Protein 6HC6 (pdb70)

Foldseek 3Di:
DDQPQALVQLLVLLCCQPPVLNAFAAQDPSQVVNLVVLLVLLVVLVFDKDKFKDFDAWAKDWWKDFPHDTFAKHWEGQEDFAPQVWDKFWEQEQEQQDLVSQDLVLAGAEYEHEHDDDFLQSNLVSSVVSHHQEYEYEYPDAAPFWDHQYNLPYHHYHIYITGYHVVSVVVVPGTMMTIGMDIHDPGMHIKMKTKDAADPAPLAAEEEEEEESHAAPLASCSQQPSLSSSLLSSLSNSCSPADFNYIYIYMHFYPLQNFLVRLLVVLVPDDPSNLVSYAEYEYEGRQFFLPVQQLAKEWADQVLDDDLLNVLLVVLCVVVVNDRYYGGHAASGSQQSCVVSVYHYTYIHTARSVPRHDDPCGNHRSSHSVGGHSVRSVVSSSRSSSSVCSVTHPCNHDSRRGHPRRD/DDQDQALVQLLVLLCCQLPVLNAFAFLDPSQVVNLVVLQVLLVVLVFDKDKFKDFDAWAKAWWKDFPHRTFHKAWETQEDFAPQQFDKFWEQEQEQQDLVSQDLVLARHEYQHEDDDDFLLNNLVSSVVSHHQEYEYEYPDAAPFWDHHYNLPDHHHHIYITGYHVVSVVSVPTTMMTIGMDIHGDGMHIKMKTKDAADDADLFQEEEEEEESHAHPLASCSQQPSLSSSLLSSLSNSCSPFHFSHIYMYMHFGPLQNFLVRLLVVLVPDDPSNLVSYAEYEYEGRQFFLPVQQPAKEWADQVLDDDLLNVLLVVLCVVVVPDRYYGGHAASGSQVSCVVSVHHYTYIHTARPVPRDDDPCGRGRPNGSVGGHSVRSVVSSSRVSSSVCSVTHPVPRDSRRGHPSRD/DDQDQALVQLLVLLCCQPPVLRAFAFLDPSQVVNLVVLLVLLVVLVFDKDKFKDFDAWAKDWWKFAPRRTFAKDWEGQEDFAPQQWDKFWEDEQEQQDLVSQDLVQARHEYQHEHDDDFLLSNLVSSVVSRHQHYEYEYPDAAPHWDHRYNLPYHHHHIYITGYHVVSVVCVPGTMMTIGMDTHGRGMHIKMKTKDADDPAPLAAEEEEEEESHAAPLASCSQQPSLSSSLLSSLSNSCSPFDFNYIYIYMHFGPLQNWLVRLLVVLVPDDPSNLVRYAEYEYEGRQFFLPPQQPAKEWADQVQDDDLLNVLLVVLCVVVVNDRYYTGHAASGSQVSNVVSVYHYTYIHTARPVPRDDDPCGNGRSSGSVRGHSVSSVVSSSRSSSSVCSVTHDDCPDDSRRTHDSRD

B-factor: mean 34.1, std 15.13, range [9.7, 105.35]

Sequence (1222 aa):
RELPFKAKHAYSTISQLSEAIGPRIAGTAAEKKSALLIASSMRKLKLDVKVQRFNIPDRLEGTLSSAGRDILLQAASGSAPTEEQGLTAPLYNAGLGYQKDFTADAKGKIALISRGDLTYYEKAKNAEAAGAKAVIIYNNKESLVPMTPNLSGNKVGIPVVGIKKEDGEALTQQKEATLKLKAFTNQTSQNIIGIKKPKNIKHPDIVYVTAHYDSVPFSPGANDNGSGTSVMLEMARVLKSVPSDKEIRFIAFGAEELGLLGSSHYVDHLSEKELKRSEVNFNLDMVGTSWEKASELYVNTLDGQSNYVWESSRTAAEKIGFDSLSLTQGGSSDHVPFHEAGIDSANFIWGDPETEEVEPWYHTPEDSIEHISKERLQQAGDLVVTAAVYEAVKKEKAKASDIFEDIKRELPFKAKHAYSTISQLSEAIGPRIAGTAAEKKSALLIASSMRKLKLDVKVQRFNIPDRLEGTLSSAGRDILLQAASGSAPTEEQGLTAPLYNAGLGYQKDFTADAKGKKIALISRGDLTYYEKAKNAEAAGAKAVIIYNNKESLVPMTPNLSGNKVGIPVVGIKKEDGEALTQQKEATLKLKAFTNQTSQNIIGIKKPKNIKHPDIVYVTAHYDSVPFSPGANDNGSGTSVMLEMARVLKSVPSDKEIRFIAFGAEELGLLGSSHYVDHLSEKELKRSEVNFNLDMVGTSWEKASELYVNTLDGQSNYVWESSRTAAEKIGFDSLSLTQGGSSDHVPFHEAGIDSANFIWGDPETEEVEPWYHTPEDSIEHISKERLQQAGDLVVTAAVYEAVKKEKAKASDIFEDIKRELPFKAKHAYSTISQLSEAIGPRIAGTAAEKKSALLIASSMRKLKLDVKVQRFNIPDRLEGTLSSAGRDILLQAASGSAPTEEQGLTAPPLYNNAGLGYQKDFTADAKGKIALISRGDLTYYEKAKNAEAAGAKAVIIYNNKESLVPMMTPNLSSGNKVGIPVVGIKKEDGEALTQQKEATLKLKAFTNQTSQNIIGIKKPKNIKHPDIVYVTAHYDSVPFSPGANDNGSGTSVMMLEMARVLKSVPSDKEIRFIAFGAEELGLLGSSHYVDHLSEKELKRSEVNFNLDMVGTSWEKASELYVNTLDGQSNYVWESSRTAAEKIGFDSLSLTQGGSSDHVPFHEEAGIDSANFIWGDPETEEVEPWYHTPEDSIEEHISKERLQQAGDLVVTAAVYEAVKKEKKAKASDIIFEDIIK

Radius of gyration: 38.84 Å; Cα contacts (8 Å, |Δi|>4): 3228; chains: 3; bounding box: 112×123×53 Å

Nearest PDB structures (foldseek):
  6hc6-assembly3_C  TM=1.002E+00  e=1.656E-92  Bacillus subtilis subsp. subtilis str. 168
  6hc6-assembly2_B  TM=9.979E-01  e=6.538E-88  Bacillus subtilis subsp. subtilis str. 168
  6hc7-assembly1_A  TM=9.945E-01  e=8.845E-86  Bacillus subtilis
  2ek8-assembly1_A  TM=7.946E-01  e=1.614E-46  Aneurinibacillus sp. AM-1
  8acg-assembly5_B  TM=6.602E-01  e=1.121E-31  Pseudomonas aeruginosa

Solvent-accessible surface area: 50214 Å² total; per-residue (Å²): 138,133,37,54,8,69,4,75,61,0,18,41,22,0,26,74,0,7,103,80,36,6,51,0,47,7,10,23,84,24,0,60,121,0,5,126,40,0,5,62,34,0,137,171,20,155,14,80,17,120,57,42,149,11,131,16,61,64,62,16,78,35,85,3,39,6,90,80,99,125,5,118,15,24,13,0,44,20,12,22,59,24,121,160,126,14,34,77,5,62,20,20,82,1,45,56,0,73,148,160,30,25,79,102,80,1,158,26,42,0,0,2,0,18,58,10,85,25,30,3,56,65,0,0,89,20,0,66,93,28,29,6,98,0,0,0,0,30,8,54,129,158,39,102,21,5,16,54,0,24,3,18,60,59,178,9,55,21,8,0,0,0,0,39,67,85,13,0,81,25,0,35,139,61,172,93,1,30,0,102,6,121,27,73,81,145,20,41,0,1,0,0,14,0,32,42,115,18,192,127,63,171,119,4,64,0,0,0,0,0,0,0,0,0,2,21,37,99,1,22,0,0,3,3,0,0,0,0,0,1,0,0,11,7,0,1,52,6,0,78,34,14,47,13,56,43,3,0,12,1,0,0,0,0,0,2,22,59,7,2,49,0,0,36,43,9,11,113,121,17,53,138,137,37,47,158,38,16,40,2,0,0,0,0,7,7,0,0,1,32,42,156,111,0,50,24,0,15,0,14,0,25,72,20,108,59,23,122,0,37,67,19,0,103,54,0,7,130,163,69,65,20,151,38,24,32,54,22,82,12,16,24,1,0,0,0,6,0,50,76,42,66,7,39,0,0,8,0,29,8,0,5,64,149,74,74,108,45,6,86,53,53,26,20,48,68,2,24,18,59,33,5,19,41,85,38,0,55,63,0,0,46,0,0,2,10,0,0,40,37,17,1,92,71,228,222,10,114,26,57,35,36,27,25,67,15,108,87,63,33,75,9,88,6,112,64,0,16,61,22,0,15,74,0,6,106,81,32,7,51,0,58,11,17,39,85,30,0,70,120,0,5,127,43,1,4,65,30,0,132,153,9,169,16,90,18,138,56,42,145,9,128,18,63,66,87,18,78,34,79,1,32,4,91,80,93,124,5,124,15,36,15,0,49,11,7,23,65,22,122,166,133,14,25,75,5,60,20,20,83,2,36,67,0,70,139,154,29,24,81,102,79,1,153,31,45,0,1,4,0,15,25,10,94,28,24,2,56,76,0,0,109,28,0,67,89,26,27,8,100,0,0,0,0,34,4,77,101,133,37,164,31,7,16,48,1,26,3,10,61,52,165,8,59,20,8,0,0,0,0,25,50,76,11,0,78,22,0,57,142,56,162,93,1,30,0,53,5,129,31,61,84,138,21,40,0,1,0,0,13,0,37,35,114,15,175,140,65,178,137,5,66,0,0,0,0,0,0,0,0,0,1,20,33,73,1,23,0,0,2,3,0,0,0,0,0,1,0,0,11,7,0,2,63,15,0,89,36,6,60,8,56,36,4,0,15,0,0,0,0,0,0,3,19,62,7,2,47,0,0,34,43,10,9,113,119,16,42,121,151,38,53,172,46,16,48,0,0,0,0,0,6,8,0,0,1,40,48,151,111,0,54,27,0,16,0,16,0,20,83,19,113,59,23,64,0,32,77,4,0,103,46,0,8,130,130,73,59,22,143,37,25,33,55,22,78,10,17,24,1,0,0,0,5,0,59,48,42,67,7,52,0,0,7,0,28,9,1,6,68,141,75,82,104,43,6,85,55,52,29,29,42,84,2,25,16,72,32,9,8,49,103,35,0,46,47,0,0,46,0,0,1,9,0,0,34,30,3,1,73,90,208,198,21,148,44,69,26,34,27,27,50,34,113,129,101,27,26,5,90,2,128,50,0,13,63,24,0,22,78,0,6,35,56,36,6,53,0,60,10,16,35,85,29,0,68,118,0,5,124,44,1,5,51,32,0,130,162,27,146,16,94,14,134,56,40,135,11,125,15,54,68,97,16,69,35,42,0,30,6,79,82,129,85,6,98,13,26,13,0,46,18,11,20,61,20,104,147,136,5,20,87,10,55,18,20,84,1,46,60,0,64,146,170,38,26,80,99,85,0,156,30,38,0,0,5,0,16,62,13,94,31,28,0,51,73,0,0,112,30,0,65,92,26,26,6,107,0,0,0,0,32,13,55,138,123,46,120,30,4,25,44,0,24,3,17,60,58,164,8,55,18,6,0,0,0,0,44,48,85,18,0,71,43,1,45,154,76,174,61,0,33,0,76,3,111,39,82,86,131,18,38,0,0,0,0,13,0,34,40,115,19,187,148,64,197,112,5,66,0,0,0,0,0,0,0,0,0,1,19,29,82,1,25,0,0,2,3,0,0,0,0,0,1,0,0,12,7,0,2,41,2,0,63,13,3,29,11,59,43,4,0,16,0,0,0,0,0,0,3,21,58,8,2,44,0,0,37,43,11,11,114,122,16,53,153,132,34,55,187,43,15,46,0,0,0,0,0,6,8,0,0,1,36,41,158,115,0,53,26,0,14,0,18,0,17,75,20,109,61,22,65,0,33,79,4,0,111,64,0,9,138,110,62,59,22,143,37,27,33,53,21,83,11,17,24,2,0,0,2,14,0,51,74,40,66,6,50,0,0,9,0,26,8,1,9,70,145,76,83,106,42,6,88,53,56,31,38,32,66,2,25,5,108,29,12,23,76,118,38,0,41,51,0,0,46,0,0,1,1,0,0,26,35,3,1,47,68,183,199,235,31,139,44,48,31,39,28,25,55,36,113

InterPro domains:
  IPR003137 PA domain [PF02225] (126-209)
  IPR007484 Peptidase M28 [PF04389] (229-425)
  IPR045175 Peptidase M28 family [PTHR12147] (119-420)
  IPR046450 PA domain superfamily [SSF52025] (121-212)

Secondary structure (DSSP, 8-state):
------HHHHHHHHHIIIIII----TTSHHHHHHHHHHHHHHHHTT-EEEEEEEE---EEEEEEEETTEEE-EEEPTTS----TT-EEEEEEE-TT--GGG--GGGTTSEEEEE-BSB-HHHHHHHHHHTT-SEEEEE-SS--SSPPP---TT---SS-EEEE-HHHHHHHTT-SEEEEEEEEE-S-EEEEEEEEE--TT-SS--EEEEEEE----TT---IIIIIIHHHHHHHHHHHHTT---SSEEEEEEES-GGGTSHHHHHHHHTS-HHHHHHEEEEEEE-S--B--TT--EEEEEETTS---HHHHHHHHHHHHHT---EEEEE--SSTHHHHHHTT-EEEEEEEE-TTT----TTTTSTT-SGGGB-HHHHHHHHHHHHHHHHHHH------GGGT-S---/------HHHHHHHHHIIIIII----TTSHHHHHHHHHHHHHHHHTT-EEEEEEEE-PPEEEEEEEETTEEE-EEEPTTS----TT-EEEEEEE-TT--GGG--GGGTTSEEEEE-BSB-HHHHHHHHHHTT-SEEEEE-SS--SS------TT---SS-EEEE-HHHHHHHTT-SEEEEEEEEE---EEEEEEEEE--SS-SS--EEEEEEE----TT---IIIIIIHHHHHHHHHHHHTTS--SSEEEEEEES-GGGTSHHHHHHHHTS-HHHHHHEEEEEEE-S--B--TT--EEEEEETTS---HHHHHHHHHHHHHT---EEEEE--SSTHHHHHHTT-EEEEEEEE-TTT----TTTTSTT-SGGGB-HHHHHHHHHHHHHHHHHHHS-----GGGT-S---/------HHHHHHHHHIIIIII----TTSHHHHHHHHHHHHHHHHTT-EEEEEEEE-PPEEEEEEEETTEEE--EEPTTS----TT-EEEEEEE-TT--GGG--GGGTTSEEEEE-BSB-HHHHHHHHHHTT-SEEEEE-SS--SSPPP---TT---SS-EEEE-HHHHHHHTT-SEEEEEEEEE-S-EEEEEEEEE--TT-SS--EEEEEEE----TT---IIIIIIHHHHHHHHHHHHTTS-BSSEEEEEEES-GGGTSHHHHHHHHTS-HHHHHHEEEEEEE-S--B--TT--EEEEEETTS---HHHHHHHHHHHHHT---EEEEE--SSTHHHHHHTT-EEEEEEEE-TTT----TTTTSTT-SGGGB-HHHHHHHHHHHHHHHHHHHBPP----GGGT-S---

Organism: Bacillus subtilis (strain 168) (NCBI:txid224308)

Structure (mmCIF, N/CA/C/O backbone):
data_6HC6
#
_entry.id   6HC6
#
_cell.length_a   224.922
_cell.length_b   224.922
_cell.length_c   42.502
_cell.angle_alpha   90.00
_cell.angle_beta   90.00
_cell.angle_gamma   120.00
#
_symmetry.space_group_name_H-M   'P 63'
#
loop_
_entity.id
_entity.type
_entity.pdbx_description
1 polymer 'Aminopeptidase YwaD'
2 non-polymer 'ZINC ION'
3 non-polymer 'ACETATE ION'
4 non-polymer GLYCEROL
5 water water
#
loop_
_atom_site.group_PDB
_atom_site.id
_atom_site.type_symbol
_atom_site.label_atom_id
_atom_site.label_alt_id
_atom_site.label_comp_id
_atom_site.label_asym_id
_atom_site.label_entity_id
_atom_site.label_seq_id
_atom_site.pdbx_PDB_ins_code
_atom_site.Cartn_x
_atom_site.Cartn_y
_atom_site.Cartn_z
_atom_site.occupancy
_atom_site.B_iso_or_equiv
_atom_site.auth_seq_id
_atom_site.auth_comp_id
_atom_site.auth_asym_id
_atom_site.auth_atom_id
_atom_site.pdbx_PDB_model_num
ATOM 1 N N . ARG A 1 39 ? -62.690 399.644 34.479 1.00 77.66 39 ARG A N 1
ATOM 2 C CA . ARG A 1 39 ? -63.039 398.232 34.589 1.00 77.71 39 ARG A CA 1
ATOM 3 C C . ARG A 1 39 ? -64.545 398.066 34.832 1.00 78.30 39 ARG A C 1
ATOM 4 O O . ARG A 1 39 ? -65.339 398.871 34.339 1.00 82.89 39 ARG A O 1
ATOM 12 N N . GLU A 1 40 ? -64.947 397.032 35.573 1.00 70.92 40 GLU A N 1
ATOM 13 C CA . GLU A 1 40 ? -66.364 396.723 35.737 1.00 59.09 40 GLU A CA 1
ATOM 14 C C . GLU A 1 40 ? -66.940 397.446 36.949 1.00 54.65 40 GLU A C 1
ATOM 15 O O . GLU A 1 40 ? -66.404 397.354 38.059 1.00 57.43 40 GLU A O 1
ATOM 21 N N . LEU A 1 41 ? -68.046 398.152 36.729 1.00 41.26 41 LEU A N 1
ATOM 22 C CA . LEU A 1 41 ? -68.699 398.965 37.752 1.00 31.21 41 LEU A CA 1
ATOM 23 C C . LEU A 1 41 ? -70.133 398.472 37.883 1.00 28.84 41 LEU A C 1
ATOM 24 O O . LEU A 1 41 ? -71.033 398.960 37.183 1.00 32.86 41 LEU A O 1
ATOM 29 N N . PRO A 1 42 ? -70.389 397.496 38.769 1.00 38.16 42 PRO A N 1
ATOM 30 C CA . PRO A 1 42 ? -71.706 396.814 38.843 1.00 27.93 42 PRO A CA 1
ATOM 31 C C . PRO A 1 42 ? -72.765 397.613 39.594 1.00 27.58 42 PRO A C 1
ATOM 32 O O . PRO A 1 42 ? -73.245 397.232 40.666 1.00 27.86 42 PRO A O 1
ATOM 36 N N . PHE A 1 43 ? -73.144 398.760 39.034 1.00 25.04 43 PHE A N 1
ATOM 37 C CA . PHE A 1 43 ? -74.280 399.504 39.566 1.00 22.81 43 PHE A CA 1
ATOM 38 C C . PHE A 1 43 ? -75.550 398.677 39.384 1.00 28.07 43 PHE A C 1
ATOM 39 O O . PHE A 1 43 ? -75.827 398.190 38.287 1.00 28.39 43 PHE A O 1
ATOM 47 N N . LYS A 1 44 ? -76.318 398.504 40.458 1.00 24.43 44 LYS A N 1
ATOM 48 C CA . LYS A 1 44 ? -77.532 397.689 40.401 1.00 26.83 44 LYS A CA 1
ATOM 49 C C . LYS A 1 44 ? -78.728 398.533 40.823 1.00 28.51 44 LYS A C 1
ATOM 50 O O . LYS A 1 44 ? -78.869 398.890 42.002 1.00 26.26 44 LYS A O 1
ATOM 56 N N . ALA A 1 45 ? -79.595 398.828 39.855 1.00 25.44 45 ALA A N 1
ATOM 57 C CA . ALA A 1 45 ? -80.771 399.648 40.134 1.00 24.70 45 ALA A CA 1
ATOM 58 C C . ALA A 1 45 ? -81.693 398.992 41.157 1.00 25.61 45 ALA A C 1
ATOM 59 O O . ALA A 1 45 ? -82.433 399.696 41.853 1.00 25.41 45 ALA A O 1
ATOM 61 N N . LYS A 1 46 ? -81.671 397.659 41.279 1.00 27.48 46 LYS A N 1
ATOM 62 C CA . LYS A 1 46 ? -82.539 397.032 42.276 1.00 27.91 46 LYS A CA 1
ATOM 63 C C . LYS A 1 46 ? -82.188 397.519 43.678 1.00 29.67 46 LYS A C 1
ATOM 64 O O . LYS A 1 46 ? -83.076 397.721 44.513 1.00 29.45 46 LYS A O 1
ATOM 70 N N . HIS A 1 47 ? -80.896 397.741 43.942 1.00 26.88 47 HIS A N 1
ATOM 71 C CA . HIS A 1 47 ? -80.489 398.297 45.228 1.00 25.02 47 HIS A CA 1
ATOM 72 C C . HIS A 1 47 ? -81.046 399.691 45.418 1.00 23.11 47 HIS A C 1
ATOM 73 O O . HIS A 1 47 ? -81.501 400.047 46.513 1.00 26.38 47 HIS A O 1
ATOM 80 N N . ALA A 1 48 ? -80.974 400.511 44.370 1.00 21.14 48 ALA A N 1
ATOM 81 C CA . ALA A 1 48 ? -81.514 401.862 44.468 1.00 22.15 48 ALA A CA 1
ATOM 82 C C . ALA A 1 48 ? -83.023 401.825 44.680 1.00 25.37 48 ALA A C 1
ATOM 83 O O . ALA A 1 48 ? -83.556 402.566 45.518 1.00 24.43 48 ALA A O 1
ATOM 85 N N . TYR A 1 49 ? -83.727 400.966 43.935 1.00 24.10 49 TYR A N 1
ATOM 86 C CA . TYR A 1 49 ? -85.164 400.809 44.137 1.00 19.71 49 TYR A CA 1
ATOM 87 C C . TYR A 1 49 ? -85.473 400.498 45.599 1.00 26.13 49 TYR A C 1
ATOM 88 O O . TYR A 1 49 ? -86.359 401.112 46.211 1.00 23.47 49 TYR A O 1
ATOM 97 N N . SER A 1 50 ? -84.727 399.552 46.182 1.00 25.34 50 SER A N 1
ATOM 98 C CA . SER A 1 50 ? -84.950 399.204 47.578 1.00 25.56 50 SER A CA 1
ATOM 99 C C . SER A 1 50 ? -84.784 400.421 48.479 1.00 23.00 50 SER A C 1
ATOM 100 O O . SER A 1 50 ? -85.572 400.627 49.408 1.00 25.85 50 SER A O 1
ATOM 103 N N . THR A 1 51 ? -83.757 401.232 48.226 1.00 21.44 51 THR A N 1
ATOM 104 C CA . THR A 1 51 ? -83.557 402.433 49.033 1.00 19.76 51 THR A CA 1
ATOM 105 C C . THR A 1 51 ? -84.697 403.422 48.844 1.00 20.79 51 THR A C 1
ATOM 106 O O . THR A 1 51 ? -85.143 404.056 49.807 1.00 21.48 51 THR A O 1
ATOM 110 N N . ILE A 1 52 ? -85.187 403.562 47.611 1.00 17.83 52 ILE A N 1
ATOM 111 C CA . ILE A 1 52 ? -86.322 404.457 47.372 1.00 21.46 52 ILE A CA 1
ATOM 112 C C . ILE A 1 52 ? -87.557 403.986 48.133 1.00 23.60 52 ILE A C 1
ATOM 113 O O . ILE A 1 52 ? -88.333 404.804 48.652 1.00 19.31 52 ILE A O 1
ATOM 118 N N . SER A 1 53 ? -87.793 402.668 48.161 1.00 20.64 53 SER A N 1
ATOM 119 C CA . SER A 1 53 ? -88.912 402.124 48.930 1.00 22.16 53 SER A CA 1
ATOM 120 C C . SER A 1 53 ? -88.771 402.447 50.411 1.00 27.22 53 SER A C 1
ATOM 121 O O . SER A 1 53 ? -89.744 402.822 51.075 1.00 25.98 53 SER A O 1
ATOM 124 N N . GLN A 1 54 ? -87.571 402.261 50.957 1.00 23.16 54 GLN A N 1
ATOM 125 C CA . GLN A 1 54 ? -87.349 402.597 52.357 1.00 30.03 54 GLN A CA 1
ATOM 126 C C . GLN A 1 54 ? -87.663 404.062 52.627 1.00 27.72 54 GLN A C 1
ATOM 127 O O . GLN A 1 54 ? -88.295 404.397 53.637 1.00 28.76 54 GLN A O 1
ATOM 133 N N . LEU A 1 55 ? -87.230 404.952 51.735 1.00 21.68 55 LEU A N 1
ATOM 134 C CA . LEU A 1 55 ? -87.400 406.378 51.983 1.00 19.83 55 LEU A CA 1
ATOM 135 C C . LEU A 1 55 ? -88.825 406.839 51.717 1.00 21.16 55 LEU A C 1
ATOM 136 O O . LEU A 1 55 ? -89.379 407.613 52.500 1.00 24.03 55 LEU A O 1
ATOM 141 N N . SER A 1 56 ? -89.430 406.401 50.608 1.00 21.22 56 SER A N 1
ATOM 142 C CA . SER A 1 56 ? -90.699 406.972 50.180 1.00 23.28 56 SER A CA 1
ATOM 143 C C . SER A 1 56 ? -91.910 406.157 50.599 1.00 25.95 56 SER A C 1
ATOM 144 O O . SER A 1 56 ? -93.018 406.706 50.624 1.00 24.20 56 SER A O 1
ATOM 147 N N . GLU A 1 57 ? -91.735 404.870 50.907 1.00 22.13 57 GLU A N 1
ATOM 148 C CA . GLU A 1 57 ? -92.821 404.013 51.370 1.00 24.65 57 GLU A CA 1
ATOM 149 C C . GLU A 1 57 ? -92.749 403.718 52.860 1.00 30.77 57 GLU A C 1
ATOM 150 O O . GLU A 1 57 ? -93.727 403.934 53.588 1.00 32.72 57 GLU A O 1
ATOM 156 N N . ALA A 1 58 ? -91.618 403.195 53.335 1.00 28.07 58 ALA A N 1
ATOM 157 C CA . ALA A 1 58 ? -91.514 402.875 54.754 1.00 38.75 58 ALA A CA 1
ATOM 158 C C . ALA A 1 58 ? -91.505 404.136 55.605 1.00 35.92 58 ALA A C 1
ATOM 159 O O . ALA A 1 58 ? -92.036 404.137 56.721 1.00 38.55 58 ALA A O 1
ATOM 161 N N . ILE A 1 59 ? -90.935 405.220 55.090 1.00 30.74 59 ILE A N 1
ATOM 162 C CA . ILE A 1 59 ? -90.901 406.476 55.822 1.00 31.77 59 ILE A CA 1
ATOM 163 C C . ILE A 1 59 ? -91.965 407.420 55.275 1.00 26.69 59 ILE A C 1
ATOM 164 O O . ILE A 1 59 ? -92.838 407.874 56.019 1.00 34.08 59 ILE A O 1
ATOM 169 N N . GLY A 1 60 ? -91.924 407.705 53.974 1.00 24.72 60 GLY A N 1
ATOM 170 C CA . GLY A 1 60 ? -92.934 408.542 53.360 1.00 28.44 60 GLY A CA 1
ATOM 171 C C . GLY A 1 60 ? -92.403 409.931 53.066 1.00 21.36 60 GLY A C 1
ATOM 172 O O . GLY A 1 60 ? -91.204 410.109 52.863 1.00 25.01 60 GLY A O 1
ATOM 173 N N . PRO A 1 61 ? -93.286 410.933 53.000 1.00 22.48 61 PRO A N 1
ATOM 174 C CA . PRO A 1 61 ? -92.821 412.317 52.832 1.00 21.15 61 PRO A CA 1
ATOM 175 C C . PRO A 1 61 ? -91.776 412.665 53.883 1.00 26.32 61 PRO A C 1
ATOM 176 O O . PRO A 1 61 ? -91.906 412.307 55.053 1.00 28.10 61 PRO A O 1
ATOM 180 N N . ARG A 1 62 ? -90.720 413.345 53.454 1.00 19.79 62 ARG A N 1
ATOM 181 C CA . ARG A 1 62 ? -89.581 413.657 54.320 1.00 19.67 62 ARG A CA 1
ATOM 182 C C . ARG A 1 62 ? -89.421 415.172 54.368 1.00 19.10 62 ARG A C 1
ATOM 183 O O . ARG A 1 62 ? -88.485 415.740 53.804 1.00 17.91 62 ARG A O 1
ATOM 191 N N . ILE A 1 63 ? -90.370 415.828 55.029 1.00 18.37 63 ILE A N 1
ATOM 192 C CA . ILE A 1 63 ? -90.386 417.280 55.069 1.00 18.97 63 ILE A CA 1
ATOM 193 C C . ILE A 1 63 ? -89.226 417.765 55.923 1.00 21.31 63 ILE A C 1
ATOM 194 O O . ILE A 1 63 ? -88.986 417.248 57.026 1.00 20.24 63 ILE A O 1
ATOM 199 N N . ALA A 1 64 ? -88.498 418.758 55.413 1.00 19.05 64 ALA A N 1
ATOM 200 C CA . ALA A 1 64 ? -87.353 419.305 56.145 1.00 17.59 64 ALA A CA 1
ATOM 201 C C . ALA A 1 64 ? -87.718 419.649 57.584 1.00 21.06 64 ALA A C 1
ATOM 202 O O . ALA A 1 64 ? -88.722 420.321 57.846 1.00 21.26 64 ALA A O 1
ATOM 204 N N . GLY A 1 65 ? -86.878 419.204 58.515 1.00 19.01 65 GLY A N 1
ATOM 205 C CA . GLY A 1 65 ? -87.081 419.475 59.928 1.00 20.80 65 GLY A CA 1
ATOM 206 C C . GLY A 1 65 ? -87.964 418.483 60.655 1.00 27.34 65 GLY A C 1
ATOM 207 O O . GLY A 1 65 ? -88.042 418.534 61.888 1.00 25.79 65 GLY A O 1
ATOM 208 N N . THR A 1 66 ? -88.614 417.568 59.951 1.00 23.39 66 THR A N 1
ATOM 209 C CA . THR A 1 66 ? -89.580 416.710 60.620 1.00 23.02 66 THR A CA 1
ATOM 210 C C . THR A 1 66 ? -88.946 415.388 61.030 1.00 26.54 66 THR A C 1
ATOM 211 O O . THR A 1 66 ? -87.855 415.021 60.594 1.00 27.60 66 THR A O 1
ATOM 215 N N . ALA A 1 67 ? -89.665 414.667 61.892 1.00 25.75 67 ALA A N 1
ATOM 216 C CA . ALA A 1 67 ? -89.212 413.360 62.333 1.00 25.62 67 ALA A CA 1
ATOM 217 C C . ALA A 1 67 ? -88.922 412.428 61.161 1.00 25.09 67 ALA A C 1
ATOM 218 O O . ALA A 1 67 ? -87.987 411.619 61.230 1.00 25.38 67 ALA A O 1
ATOM 220 N N . ALA A 1 68 ? -89.691 412.531 60.073 1.00 24.94 68 ALA A N 1
ATOM 221 C CA . ALA A 1 68 ? -89.430 411.677 58.915 1.00 23.42 68 ALA A CA 1
ATOM 222 C C . ALA A 1 68 ? -88.074 411.984 58.293 1.00 25.81 68 ALA A C 1
ATOM 223 O O . ALA A 1 68 ? -87.359 411.073 57.862 1.00 23.39 68 ALA A O 1
ATOM 225 N N . GLU A 1 69 ? -87.705 413.262 58.216 1.00 21.83 69 GLU A N 1
ATOM 226 C CA . GLU A 1 69 ? -86.389 413.572 57.677 1.00 23.44 69 GLU A CA 1
ATOM 227 C C . GLU A 1 69 ? -85.295 413.072 58.613 1.00 24.61 69 GLU A C 1
ATOM 228 O O . GLU A 1 69 ? -84.273 412.551 58.156 1.00 26.05 69 GLU A O 1
ATOM 234 N N . LYS A 1 70 ? -85.507 413.187 59.924 1.00 22.70 70 LYS A N 1
ATOM 235 C CA . LYS A 1 70 ? -84.493 412.711 60.861 1.00 20.37 70 LYS A CA 1
ATOM 236 C C . LYS A 1 70 ? -84.362 411.192 60.797 1.00 28.20 70 LYS A C 1
ATOM 237 O O . LYS A 1 70 ? -83.245 410.661 60.815 1.00 24.00 70 LYS A O 1
ATOM 243 N N . LYS A 1 71 ? -85.489 410.479 60.699 1.00 26.12 71 LYS A N 1
ATOM 244 C CA . LYS A 1 71 ? -85.449 409.029 60.519 1.00 25.06 71 LYS A CA 1
ATOM 245 C C . LYS A 1 71 ? -84.683 408.664 59.255 1.00 25.61 71 LYS A C 1
ATOM 246 O O . LYS A 1 71 ? -83.884 407.717 59.249 1.00 26.09 71 LYS A O 1
ATOM 252 N N . SER A 1 72 ? -84.909 409.419 58.175 1.00 24.32 72 SER A N 1
ATOM 253 C CA . SER A 1 72 ? -84.205 409.164 56.924 1.00 21.43 72 SER A CA 1
ATOM 254 C C . SER A 1 72 ? -82.709 409.384 57.074 1.00 23.56 72 SER A C 1
ATOM 255 O O . SER A 1 72 ? -81.905 408.634 56.505 1.00 22.78 72 SER A O 1
ATOM 258 N N . ALA A 1 73 ? -82.316 410.408 57.837 1.00 23.05 73 ALA A N 1
ATOM 259 C CA . ALA A 1 73 ? -80.894 410.653 58.060 1.00 20.21 73 ALA A CA 1
ATOM 260 C C . ALA A 1 73 ? -80.243 409.480 58.776 1.00 23.30 73 ALA A C 1
ATOM 261 O O . ALA A 1 73 ? -79.126 409.076 58.432 1.00 24.53 73 ALA A O 1
ATOM 263 N N . LEU A 1 74 ? -80.927 408.924 59.778 1.00 26.77 74 LEU A N 1
ATOM 264 C CA . LEU A 1 74 ? -80.419 407.736 60.458 1.00 28.17 74 LEU A CA 1
ATOM 265 C C . LEU A 1 74 ? -80.250 406.579 59.483 1.00 23.62 74 LEU A C 1
ATOM 266 O O . LEU A 1 74 ? -79.271 405.830 59.555 1.00 25.99 74 LEU A O 1
ATOM 271 N N . LEU A 1 75 ? -81.214 406.398 58.581 1.00 27.11 75 LEU A N 1
ATOM 272 C CA . LEU A 1 75 ? -81.123 405.302 57.624 1.00 26.27 75 LEU A CA 1
ATOM 273 C C . LEU A 1 75 ? -79.954 405.502 56.670 1.00 25.02 75 LEU A C 1
ATOM 274 O O . LEU A 1 75 ? -79.214 404.553 56.373 1.00 27.79 75 LEU A O 1
ATOM 279 N N . ILE A 1 76 ? -79.767 406.729 56.189 1.00 23.10 76 ILE A N 1
ATOM 280 C CA . ILE A 1 76 ? -78.697 407.004 55.239 1.00 22.87 76 ILE A CA 1
ATOM 281 C C . ILE A 1 76 ? -77.343 406.853 55.907 1.00 25.15 76 ILE A C 1
ATOM 282 O O . ILE A 1 76 ? -76.417 406.268 55.330 1.00 26.77 76 ILE A O 1
ATOM 287 N N . ALA A 1 77 ? -77.203 407.368 57.134 1.00 22.67 77 ALA A N 1
ATOM 288 C CA . ALA A 1 77 ? -75.943 407.227 57.856 1.00 20.32 77 ALA A CA 1
ATOM 289 C C . ALA A 1 77 ? -75.605 405.761 58.062 1.00 26.65 77 ALA A C 1
ATOM 290 O O . ALA A 1 77 ? -74.459 405.337 57.865 1.00 27.30 77 ALA A O 1
ATOM 292 N N . SER A 1 78 ? -76.597 404.970 58.475 1.00 29.00 78 SER A N 1
ATOM 293 C CA . SER A 1 78 ? -76.365 403.544 58.669 1.00 31.78 78 SER A CA 1
ATOM 294 C C . SER A 1 78 ? -75.927 402.886 57.365 1.00 29.52 78 SER A C 1
ATOM 295 O O . SER A 1 78 ? -74.997 402.069 57.354 1.00 29.55 78 SER A O 1
ATOM 298 N N . SER A 1 79 ? -76.549 403.270 56.249 1.00 26.91 79 SER A N 1
ATOM 299 C CA . SER A 1 79 ? -76.200 402.675 54.964 1.00 27.40 79 SER A CA 1
ATOM 300 C C . SER A 1 79 ? -74.785 403.041 54.548 1.00 29.04 79 SER A C 1
ATOM 301 O O . SER A 1 79 ? -74.046 402.193 54.031 1.00 30.01 79 SER A O 1
ATOM 304 N N . MET A 1 80 ? -74.388 404.298 54.762 1.00 24.75 80 MET A N 1
ATOM 305 C CA . MET A 1 80 ? -73.031 404.712 54.416 1.00 24.52 80 MET A CA 1
ATOM 306 C C . MET A 1 80 ? -71.988 403.975 55.245 1.00 28.57 80 MET A C 1
ATOM 307 O O . MET A 1 80 ? -70.932 403.591 54.730 1.00 28.48 80 MET A O 1
ATOM 312 N N . ARG A 1 81 ? -72.248 403.785 56.539 1.00 30.13 81 ARG A N 1
ATOM 313 C CA . ARG A 1 81 ? -71.273 403.097 57.372 1.00 29.43 81 ARG A CA 1
ATOM 314 C C . ARG A 1 81 ? -71.040 401.671 56.904 1.00 31.62 81 ARG A C 1
ATOM 315 O O . ARG A 1 81 ? -69.919 401.155 57.024 1.00 35.11 81 ARG A O 1
ATOM 323 N N . LYS A 1 82 ? -72.078 401.019 56.375 1.00 30.77 82 LYS A N 1
ATOM 324 C CA . LYS A 1 82 ? -71.905 399.682 55.815 1.00 37.52 82 LYS A CA 1
ATOM 325 C C . LYS A 1 82 ? -70.898 399.680 54.676 1.00 41.13 82 LYS A C 1
ATOM 326 O O . LYS A 1 82 ? -70.248 398.658 54.424 1.00 38.70 82 LYS A O 1
ATOM 332 N N . LEU A 1 83 ? -70.754 400.813 53.985 1.00 38.04 83 LEU A N 1
ATOM 333 C CA . LEU A 1 83 ? -69.927 400.941 52.795 1.00 36.38 83 LEU A CA 1
ATOM 334 C C . LEU A 1 83 ? -68.500 401.387 53.095 1.00 41.91 83 LEU A C 1
ATOM 335 O O . LEU A 1 83 ? -67.837 401.933 52.207 1.00 52.69 83 LEU A O 1
ATOM 340 N N . LYS A 1 84 ? -68.012 401.169 54.316 1.00 32.80 84 LYS A N 1
ATOM 341 C CA . LYS A 1 84 ? -66.650 401.539 54.704 1.00 43.52 84 LYS A CA 1
ATOM 342 C C . LYS A 1 84 ? -66.409 403.043 54.600 1.00 36.45 84 LYS A C 1
ATOM 343 O O . LYS A 1 84 ? -65.273 403.484 54.401 1.00 43.32 84 LYS A O 1
ATOM 349 N N . LEU A 1 85 ? -67.461 403.850 54.728 1.00 30.85 85 LEU A N 1
ATOM 350 C CA . LEU A 1 85 ? -67.325 405.300 54.674 1.00 26.97 85 LEU A CA 1
ATOM 351 C C . LEU A 1 85 ? -67.163 405.879 56.074 1.00 33.12 85 LEU A C 1
ATOM 352 O O . LEU A 1 85 ? -67.773 405.399 57.033 1.00 30.05 85 LEU A O 1
ATOM 357 N N . ASP A 1 86 ? -66.336 406.920 56.181 1.00 25.27 86 ASP A N 1
ATOM 358 C CA . ASP A 1 86 ? -66.240 407.715 57.401 1.00 29.38 86 ASP A CA 1
ATOM 359 C C . ASP A 1 86 ? -67.391 408.716 57.413 1.00 29.31 86 ASP A C 1
ATOM 360 O O . ASP A 1 86 ? -67.410 409.660 56.617 1.00 28.42 86 ASP A O 1
ATOM 365 N N . VAL A 1 87 ? -68.346 408.528 58.319 1.00 25.74 87 VAL A N 1
ATOM 366 C CA . VAL A 1 87 ? -69.639 409.196 58.248 1.00 28.67 87 VAL A CA 1
ATOM 367 C C . VAL A 1 87 ? -69.757 410.205 59.379 1.00 32.50 87 VAL A C 1
ATOM 368 O O . VAL A 1 87 ? -69.460 409.887 60.540 1.00 33.41 87 VAL A O 1
ATOM 372 N N . LYS A 1 88 ? -70.208 411.415 59.046 1.00 23.32 88 LYS A N 1
ATOM 373 C CA . LYS A 1 88 ? -70.537 412.423 60.044 1.00 25.45 88 LYS A CA 1
ATOM 374 C C . LYS A 1 88 ? -71.922 412.970 59.746 1.00 31.16 88 LYS A C 1
ATOM 375 O O . LYS A 1 88 ? -72.347 413.015 58.588 1.00 27.52 88 LYS A O 1
ATOM 381 N N . VAL A 1 89 ? -72.628 413.363 60.804 1.00 28.32 89 VAL A N 1
ATOM 382 C CA . VAL A 1 89 ? -73.914 414.039 60.697 1.00 26.21 89 VAL A CA 1
ATOM 383 C C . VAL A 1 89 ? -73.675 415.502 61.022 1.00 35.37 89 VAL A C 1
ATOM 384 O O . VAL A 1 89 ? -73.187 415.835 62.112 1.00 31.91 89 VAL A O 1
ATOM 388 N N . GLN A 1 90 ? -73.984 416.371 60.071 1.00 26.41 90 GLN A N 1
ATOM 389 C CA . GLN A 1 90 ? -73.790 417.806 60.213 1.00 29.15 90 GLN A CA 1
ATOM 390 C C . GLN A 1 90 ? -75.157 418.456 60.403 1.00 31.81 90 GLN A C 1
ATOM 391 O O . GLN A 1 90 ? -75.965 418.483 59.475 1.00 24.72 90 GLN A O 1
ATOM 397 N N . ARG A 1 91 ? -75.402 419.007 61.590 1.00 29.54 91 ARG A N 1
ATOM 398 C CA . ARG A 1 91 ? -76.700 419.605 61.893 1.00 29.33 91 ARG A CA 1
ATOM 399 C C . ARG A 1 91 ? -76.697 421.113 61.648 1.00 26.15 91 ARG A C 1
ATOM 400 O O . ARG A 1 91 ? -75.668 421.779 61.764 1.00 29.46 91 ARG A O 1
ATOM 408 N N . PHE A 1 92 ? -77.862 421.652 61.287 1.00 27.30 92 PHE A N 1
ATOM 409 C CA . PHE A 1 92 ? -77.969 423.088 61.061 1.00 28.63 92 PHE A CA 1
ATOM 410 C C . PHE A 1 92 ? -79.398 423.541 61.313 1.00 23.85 92 PHE A C 1
ATOM 411 O O . PHE A 1 92 ? -80.345 422.780 61.117 1.00 24.54 92 PHE A O 1
ATOM 419 N N . ASN A 1 93 ? -79.542 424.790 61.753 1.00 25.61 93 ASN A N 1
ATOM 420 C CA . ASN A 1 93 ? -80.861 425.349 62.009 1.00 27.74 93 ASN A CA 1
ATOM 421 C C . ASN A 1 93 ? -81.561 425.708 60.701 1.00 25.66 93 ASN A C 1
ATOM 422 O O . ASN A 1 93 ? -80.930 426.096 59.713 1.00 25.64 93 ASN A O 1
ATOM 427 N N . ILE A 1 94 ? -82.881 425.566 60.696 1.00 21.00 94 ILE A N 1
ATOM 428 C CA . ILE A 1 94 ? -83.675 425.971 59.537 1.00 19.17 94 ILE A CA 1
ATOM 429 C C . ILE A 1 94 ? -84.840 426.823 60.032 1.00 26.75 94 ILE A C 1
ATOM 430 O O . ILE A 1 94 ? -85.079 426.880 61.249 1.00 25.13 94 ILE A O 1
ATOM 435 N N . PRO A 1 95 ? -85.582 427.502 59.152 1.00 26.25 95 PRO A N 1
ATOM 436 C CA . PRO A 1 95 ? -86.655 428.389 59.626 1.00 28.78 95 PRO A CA 1
ATOM 437 C C . PRO A 1 95 ? -87.773 427.650 60.350 1.00 30.40 95 PRO A C 1
ATOM 438 O O . PRO A 1 95 ? -87.948 426.436 60.231 1.00 28.71 95 PRO A O 1
ATOM 442 N N . ASP A 1 96 ? -88.546 428.422 61.111 1.00 30.79 96 ASP A N 1
ATOM 443 C CA . ASP A 1 96 ? -89.755 427.895 61.719 1.00 26.93 96 ASP A CA 1
ATOM 444 C C . ASP A 1 96 ? -90.670 427.314 60.649 1.00 30.26 96 ASP A C 1
ATOM 445 O O . ASP A 1 96 ? -90.693 427.764 59.499 1.00 30.88 96 ASP A O 1
ATOM 450 N N . ARG A 1 97 ? -91.409 426.287 61.038 1.00 30.64 97 ARG A N 1
ATOM 451 C CA . ARG A 1 97 ? -92.336 425.606 60.153 1.00 27.33 97 ARG A CA 1
ATOM 452 C C . ARG A 1 97 ? -93.744 426.045 60.524 1.00 29.05 97 ARG A C 1
ATOM 453 O O . ARG A 1 97 ? -94.117 426.005 61.699 1.00 28.62 97 ARG A O 1
ATOM 461 N N . LEU A 1 98 ? -94.511 426.478 59.533 1.00 28.93 98 LEU A N 1
ATOM 462 C CA . LEU A 1 98 ? -95.857 426.984 59.760 1.00 26.65 98 LEU A CA 1
ATOM 463 C C . LEU A 1 98 ? -96.883 425.964 59.298 1.00 31.56 98 LEU A C 1
ATOM 464 O O . LEU A 1 98 ? -96.761 425.401 58.203 1.00 33.12 98 LEU A O 1
ATOM 469 N N . GLU A 1 99 ? -97.902 425.743 60.126 1.00 28.82 99 GLU A N 1
ATOM 470 C CA . GLU A 1 99 ? -98.984 424.839 59.779 1.00 32.17 99 GLU A CA 1
ATOM 471 C C . GLU A 1 99 ? -100.284 425.404 60.318 1.00 31.12 99 GLU A C 1
ATOM 472 O O . GLU A 1 99 ? -100.298 426.126 61.319 1.00 29.97 99 GLU A O 1
ATOM 478 N N . GLY A 1 100 ? -101.384 425.061 59.660 1.00 26.89 100 GLY A N 1
ATOM 479 C CA . GLY A 1 100 ? -102.669 425.428 60.218 1.00 27.37 100 GLY A CA 1
ATOM 480 C C . GLY A 1 100 ? -103.793 425.267 59.217 1.00 25.79 100 GLY A C 1
ATOM 481 O O . GLY A 1 100 ? -103.708 424.469 58.283 1.00 28.08 100 GLY A O 1
ATOM 482 N N . THR A 1 101 ? -104.851 426.046 59.442 1.00 27.21 101 THR A N 1
ATOM 483 C CA . THR A 1 101 ? -106.134 425.814 58.805 1.00 27.15 101 THR A CA 1
ATOM 484 C C . THR A 1 101 ? -106.756 427.132 58.366 1.00 28.25 101 THR A C 1
ATOM 485 O O . THR A 1 101 ? -106.386 428.216 58.825 1.00 24.34 101 THR A O 1
ATOM 489 N N . LEU A 1 102 ? -107.746 427.010 57.493 1.00 23.95 102 LEU A N 1
ATOM 490 C CA . LEU A 1 102 ? -108.431 428.163 56.942 1.00 22.89 102 LEU A CA 1
ATOM 491 C C . LEU A 1 102 ? -109.883 427.772 56.741 1.00 25.82 102 LEU A C 1
ATOM 492 O O . LEU A 1 102 ? -110.168 426.657 56.301 1.00 27.36 102 LEU A O 1
ATOM 497 N N . SER A 1 103 ? -110.799 428.675 57.082 1.00 22.69 103 SER A N 1
ATOM 498 C CA . SER A 1 103 ? -112.212 428.402 56.879 1.00 23.92 103 SER A CA 1
ATOM 499 C C . SER A 1 103 ? -112.907 429.679 56.443 1.00 25.63 103 SER A C 1
ATOM 500 O O . SER A 1 103 ? -112.445 430.788 56.716 1.00 26.34 103 SER A O 1
ATOM 503 N N . SER A 1 104 ? -114.031 429.508 55.756 1.00 30.13 104 SER A N 1
ATOM 504 C CA . SER A 1 104 ? -114.850 430.647 55.363 1.00 24.82 104 SER A CA 1
ATOM 505 C C . SER A 1 104 ? -116.260 430.152 55.101 1.00 28.45 104 SER A C 1
ATOM 506 O O . SER A 1 104 ? -116.451 429.205 54.334 1.00 28.09 104 SER A O 1
ATOM 509 N N . ALA A 1 105 ? -117.233 430.778 55.755 1.00 27.99 105 ALA A N 1
ATOM 510 C CA . ALA A 1 105 ? -118.643 430.426 55.591 1.00 33.49 105 ALA A CA 1
ATOM 511 C C . ALA A 1 105 ? -118.858 428.921 55.732 1.00 34.52 105 ALA A C 1
ATOM 512 O O . ALA A 1 105 ? -119.599 428.302 54.968 1.00 33.21 105 ALA A O 1
ATOM 514 N N . GLY A 1 106 ? -118.183 428.325 56.713 1.00 33.17 106 GLY A N 1
ATOM 515 C CA . GLY A 1 106 ? -118.345 426.920 57.023 1.00 32.34 106 GLY A CA 1
ATOM 516 C C . GLY A 1 106 ? -117.593 425.962 56.131 1.00 32.34 106 GLY A C 1
ATOM 517 O O . GLY A 1 106 ? -117.738 424.746 56.302 1.00 36.70 106 GLY A O 1
ATOM 518 N N . ARG A 1 107 ? -116.821 426.461 55.176 1.00 33.44 107 ARG A N 1
ATOM 519 C CA . ARG A 1 107 ? -116.012 425.625 54.299 1.00 35.07 107 ARG A CA 1
ATOM 520 C C . ARG A 1 107 ? -114.592 425.590 54.842 1.00 30.13 107 ARG A C 1
ATOM 521 O O . ARG A 1 107 ? -113.971 426.638 55.037 1.00 31.70 107 ARG A O 1
ATOM 529 N N . ASP A 1 108 ? -114.084 424.391 55.104 1.00 30.33 108 ASP A N 1
ATOM 530 C CA . ASP A 1 108 ? -112.697 424.238 55.507 1.00 29.04 108 ASP A CA 1
ATOM 531 C C . ASP A 1 108 ? -111.839 424.061 54.262 1.00 32.72 108 ASP A C 1
ATOM 532 O O . ASP A 1 108 ? -112.223 423.357 53.325 1.00 35.61 108 ASP A O 1
ATOM 537 N N . ILE A 1 109 ? -110.697 424.744 54.240 1.00 24.97 109 ILE A N 1
ATOM 538 C CA . ILE A 1 109 ? -109.859 424.830 53.049 1.00 22.69 109 ILE A CA 1
ATOM 539 C C . ILE A 1 109 ? -108.449 424.396 53.411 1.00 30.42 109 ILE A C 1
ATOM 540 O O . ILE A 1 109 ? -107.819 424.993 54.292 1.00 30.56 109 ILE A O 1
ATOM 545 N N . LEU A 1 110 ? -107.959 423.362 52.736 1.00 28.39 110 LEU A N 1
ATOM 546 C CA . LEU A 1 110 ? -106.586 422.917 52.919 1.00 25.61 110 LEU A CA 1
ATOM 547 C C . LEU A 1 110 ? -105.610 423.976 52.430 1.00 25.85 110 LEU A C 1
ATOM 548 O O . LEU A 1 110 ? -105.828 424.607 51.394 1.00 28.10 110 LEU A O 1
ATOM 553 N N . LEU A 1 111 ? -104.515 424.156 53.167 1.00 23.54 111 LEU A N 1
ATOM 554 C CA . LEU A 1 111 ? -103.567 425.206 52.848 1.00 22.11 111 LEU A CA 1
ATOM 555 C C . LEU A 1 111 ? -102.147 424.695 53.011 1.00 24.70 111 LEU A C 1
ATOM 556 O O . LEU A 1 111 ? -101.892 423.693 53.683 1.00 24.92 111 LEU A O 1
ATOM 561 N N . GLN A 1 112 ? -101.219 425.412 52.389 1.00 19.16 112 GLN A N 1
ATOM 562 C CA . GLN A 1 112 ? -99.798 425.255 52.668 1.00 22.89 112 GLN A CA 1
ATOM 563 C C . GLN A 1 112 ? -99.255 426.636 52.976 1.00 25.91 112 GLN A C 1
ATOM 564 O O . GLN A 1 112 ? -99.408 427.556 52.166 1.00 27.83 112 GLN A O 1
ATOM 570 N N . ALA A 1 113 ? -98.642 426.784 54.144 1.00 23.50 113 ALA A N 1
ATOM 571 C CA . ALA A 1 113 ? -98.159 428.075 54.591 1.00 24.46 113 ALA A CA 1
ATOM 572 C C . ALA A 1 113 ? -96.756 428.313 54.057 1.00 31.02 113 ALA A C 1
ATOM 573 O O . ALA A 1 113 ? -95.958 427.380 53.928 1.00 36.27 113 ALA A O 1
ATOM 575 N N . ALA A 1 114 ? -96.470 429.564 53.726 1.00 28.11 114 ALA A N 1
ATOM 576 C CA . ALA A 1 114 ? -95.176 429.914 53.166 1.00 26.01 114 ALA A CA 1
ATOM 577 C C . ALA A 1 114 ? -94.138 430.022 54.277 1.00 29.62 114 ALA A C 1
ATOM 578 O O . ALA A 1 114 ? -94.333 430.745 55.258 1.00 27.13 114 ALA A O 1
ATOM 580 N N . SER A 1 115 ? -93.039 429.293 54.127 1.00 30.94 115 SER A N 1
ATOM 581 C CA . SER A 1 115 ? -91.918 429.464 55.035 1.00 29.38 115 SER A CA 1
ATOM 582 C C . SER A 1 115 ? -91.479 430.924 55.041 1.00 26.85 115 SER A C 1
ATOM 583 O O . SER A 1 115 ? -91.404 431.573 53.994 1.00 27.17 115 SER A O 1
ATOM 586 N N . GLY A 1 116 ? -91.228 431.454 56.233 1.00 31.55 116 GLY A N 1
ATOM 587 C CA . GLY A 1 116 ? -90.840 432.840 56.371 1.00 31.86 116 GLY A CA 1
ATOM 588 C C . GLY A 1 116 ? -91.979 433.826 56.505 1.00 28.12 116 GLY A C 1
ATOM 589 O O . GLY A 1 116 ? -91.727 435.037 56.510 1.00 31.49 116 GLY A O 1
ATOM 590 N N . SER A 1 117 ? -93.222 433.360 56.597 1.00 27.16 117 SER A N 1
ATOM 591 C CA . SER A 1 117 ? -94.341 434.262 56.836 1.00 31.22 117 SER A CA 1
ATOM 592 C C . SER A 1 117 ? -94.780 434.146 58.293 1.00 29.35 117 SER A C 1
ATOM 593 O O . SER A 1 117 ? -94.249 433.347 59.064 1.00 29.27 117 SER A O 1
ATOM 596 N N . ALA A 1 118 ? -95.774 434.979 58.684 1.00 27.71 118 ALA A N 1
ATOM 597 C CA . ALA A 1 118 ? -96.132 435.083 60.089 1.00 33.10 118 ALA A CA 1
ATOM 598 C C . ALA A 1 118 ? -97.237 434.098 60.465 1.00 32.48 118 ALA A C 1
ATOM 599 O O . ALA A 1 118 ? -98.111 433.787 59.648 1.00 31.73 118 ALA A O 1
ATOM 601 N N . PRO A 1 119 ? -97.210 433.599 61.695 1.00 32.46 119 PRO A N 1
ATOM 602 C CA . PRO A 1 119 ? -98.324 432.809 62.218 1.00 33.22 119 PRO A CA 1
ATOM 603 C C . PRO A 1 119 ? -99.435 433.746 62.668 1.00 36.02 119 PRO A C 1
ATOM 604 O O . PRO A 1 119 ? -99.342 434.961 62.522 1.00 34.79 119 PRO A O 1
ATOM 608 N N . THR A 1 120 ? -100.484 433.160 63.235 1.00 33.69 120 THR A N 1
ATOM 609 C CA . THR A 1 120 ? -101.578 433.913 63.829 1.00 31.68 120 THR A CA 1
ATOM 610 C C . THR A 1 120 ? -101.595 433.696 65.334 1.00 39.80 120 THR A C 1
ATOM 611 O O . THR A 1 120 ? -100.884 432.848 65.878 1.00 47.84 120 THR A O 1
ATOM 615 N N . GLU A 1 121 ? -102.434 434.470 66.009 1.00 32.70 121 GLU A N 1
ATOM 616 C CA . GLU A 1 121 ? -102.737 434.144 67.386 1.00 43.22 121 GLU A CA 1
ATOM 617 C C . GLU A 1 121 ? -103.563 432.864 67.423 1.00 46.72 121 GLU A C 1
ATOM 618 O O . GLU A 1 121 ? -104.195 432.479 66.435 1.00 43.73 121 GLU A O 1
ATOM 624 N N . GLU A 1 122 ? -103.528 432.189 68.578 1.00 49.24 122 GLU A N 1
ATOM 625 C CA . GLU A 1 122 ? -104.116 430.855 68.684 1.00 48.52 122 GLU A CA 1
ATOM 626 C C . GLU A 1 122 ? -105.604 430.863 68.364 1.00 50.40 122 GLU A C 1
ATOM 627 O O . GLU A 1 122 ? -106.123 429.891 67.802 1.00 50.88 122 GLU A O 1
ATOM 633 N N . GLN A 1 123 ? -106.305 431.943 68.715 1.00 48.50 123 GLN A N 1
ATOM 634 C CA . GLN A 1 123 ? -107.705 432.090 68.340 1.00 51.07 123 GLN A CA 1
ATOM 635 C C . GLN A 1 123 ? -107.878 432.289 66.840 1.00 46.47 123 GLN A C 1
ATOM 636 O O . GLN A 1 123 ? -108.998 432.159 66.331 1.00 50.23 123 GLN A O 1
ATOM 642 N N . GLY A 1 124 ? -106.807 432.616 66.127 1.00 39.79 124 GLY A N 1
ATOM 643 C CA . GLY A 1 124 ? -106.861 432.792 64.694 1.00 37.50 124 GLY A CA 1
ATOM 644 C C . GLY A 1 124 ? -107.115 434.230 64.277 1.00 37.69 124 GLY A C 1
ATOM 645 O O . GLY A 1 124 ? -107.512 435.093 65.064 1.00 36.92 124 GLY A O 1
ATOM 646 N N . LEU A 1 125 ? -106.876 434.478 62.997 1.00 30.22 125 LEU A N 1
ATOM 647 C CA . LEU A 1 125 ? -107.066 435.790 62.390 1.00 36.77 125 LEU A CA 1
ATOM 648 C C . LEU A 1 125 ? -108.330 435.758 61.532 1.00 34.74 125 LEU A C 1
ATOM 649 O O . LEU A 1 125 ? -108.379 435.055 60.519 1.00 31.50 125 LEU A O 1
ATOM 654 N N . THR A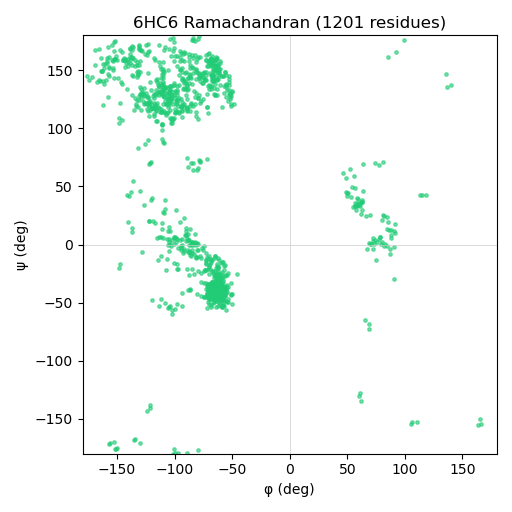 1 126 ? -109.349 436.514 61.933 1.00 28.64 126 THR A N 1
ATOM 655 C CA . THR A 1 126 ? -110.565 436.674 61.148 1.00 27.79 126 THR A CA 1
ATOM 656 C C . THR A 1 126 ? -110.614 438.099 60.619 1.00 31.98 126 THR A C 1
ATOM 657 O O . THR A 1 126 ? -110.436 439.051 61.383 1.00 32.88 126 THR A O 1
ATOM 661 N N . ALA A 1 127 ? -110.839 438.245 59.319 1.00 30.56 127 ALA A N 1
ATOM 662 C CA . ALA A 1 127 ? -110.889 439.561 58.702 1.00 32.94 127 ALA A CA 1
ATOM 663 C C . ALA A 1 127 ? -111.659 439.445 57.398 1.00 29.01 127 ALA A C 1
ATOM 664 O O . ALA A 1 127 ? -111.765 438.346 56.831 1.00 27.09 127 ALA A O 1
ATOM 666 N N . PRO A 1 128 ? -112.206 440.551 56.894 1.00 32.31 128 PRO A N 1
ATOM 667 C CA . PRO A 1 128 ? -112.862 440.505 55.586 1.00 30.31 128 PRO A CA 1
ATOM 668 C C . PRO A 1 128 ? -111.875 440.094 54.506 1.00 28.94 128 PRO A C 1
ATOM 669 O O . PRO A 1 128 ? -110.663 440.262 54.642 1.00 30.46 128 PRO A O 1
ATOM 673 N N . LEU A 1 129 ? -112.411 439.543 53.420 1.00 29.06 129 LEU A N 1
ATOM 674 C CA . LEU A 1 129 ? -111.603 439.197 52.257 1.00 29.19 129 LEU A CA 1
ATOM 675 C C . LEU A 1 129 ? -111.572 440.355 51.264 1.00 32.21 129 LEU A C 1
ATOM 676 O O . LEU A 1 129 ? -112.582 441.033 51.049 1.00 32.95 129 LEU A O 1
ATOM 681 N N . TYR A 1 130 ? -110.409 440.582 50.658 1.00 27.33 130 TYR A N 1
ATOM 682 C CA . TYR A 1 130 ? -110.254 441.602 49.626 1.00 29.68 130 TYR A CA 1
ATOM 683 C C . TYR A 1 130 ? -109.736 440.934 48.360 1.00 32.63 130 TYR A C 1
ATOM 684 O O . TYR A 1 130 ? -108.646 440.361 48.369 1.00 30.09 130 TYR A O 1
ATOM 693 N N . ASN A 1 131 ? -110.500 441.023 47.271 1.00 28.89 131 ASN A N 1
ATOM 694 C CA . ASN A 1 131 ? -110.088 440.391 46.020 1.00 31.41 131 ASN A CA 1
ATOM 695 C C . ASN A 1 131 ? -109.088 441.277 45.288 1.00 30.52 131 ASN A C 1
ATOM 696 O O . ASN A 1 131 ? -109.440 442.366 44.813 1.00 31.81 131 ASN A O 1
ATOM 701 N N . ALA A 1 132 ? -107.854 440.791 45.162 1.00 29.82 132 ALA A N 1
ATOM 702 C CA . ALA A 1 132 ? -106.759 441.582 44.617 1.00 34.87 132 ALA A CA 1
ATOM 703 C C . ALA A 1 132 ? -106.290 441.098 43.254 1.00 32.00 132 ALA A C 1
ATOM 704 O O . ALA A 1 132 ? -105.227 441.528 42.795 1.00 33.63 132 ALA A O 1
ATOM 706 N N . GLY A 1 133 ? -107.049 440.227 42.594 1.00 31.02 133 GLY A N 1
ATOM 707 C CA . GLY A 1 133 ? -106.654 439.790 41.264 1.00 32.14 133 GLY A CA 1
ATOM 708 C C . GLY A 1 133 ? -105.306 439.104 41.325 1.00 27.92 133 GLY A C 1
ATOM 709 O O . GLY A 1 133 ? -105.085 438.204 42.138 1.00 31.09 133 GLY A O 1
ATOM 710 N N . LEU A 1 134 ? -104.369 439.553 40.482 1.00 29.07 134 LEU A N 1
ATOM 711 C CA . LEU A 1 134 ? -103.030 438.973 40.445 1.00 28.74 134 LEU A CA 1
ATOM 712 C C . LEU A 1 134 ? -102.062 439.610 41.439 1.00 34.35 134 LEU A C 1
ATOM 713 O O . LEU A 1 134 ? -100.939 439.121 41.586 1.00 32.85 134 LEU A O 1
ATOM 718 N N . GLY A 1 135 ? -102.454 440.680 42.123 1.00 33.42 135 GLY A N 1
ATOM 719 C CA . GLY A 1 135 ? -101.618 441.223 43.172 1.00 33.53 135 GLY A CA 1
ATOM 720 C C . GLY A 1 135 ? -100.641 442.298 42.752 1.00 36.02 135 GLY A C 1
ATOM 721 O O . GLY A 1 135 ? -99.681 442.557 43.487 1.00 33.89 135 GLY A O 1
ATOM 722 N N . TYR A 1 136 ? -100.841 442.925 41.593 1.00 34.90 136 TYR A N 1
ATOM 723 C CA . TYR A 1 136 ? -100.063 444.107 41.258 1.00 38.67 136 TYR A CA 1
ATOM 724 C C . TYR A 1 136 ? -100.366 445.226 42.253 1.00 40.07 136 TYR A C 1
ATOM 725 O O . TYR A 1 136 ? -101.390 445.223 42.936 1.00 38.61 136 TYR A O 1
ATOM 734 N N . GLN A 1 137 ? -99.457 446.203 42.325 1.00 44.46 137 GLN A N 1
ATOM 735 C CA . GLN A 1 137 ? -99.703 447.360 43.182 1.00 41.46 137 GLN A CA 1
ATOM 736 C C . GLN A 1 137 ? -101.029 448.026 42.850 1.00 43.14 137 GLN A C 1
ATOM 737 O O . GLN A 1 137 ? -101.774 448.427 43.752 1.00 40.71 137 GLN A O 1
ATOM 743 N N . LYS A 1 138 ? -101.347 448.148 41.557 1.00 42.55 138 LYS A N 1
ATOM 744 C CA . LYS A 1 138 ? -102.594 448.791 41.149 1.00 46.91 138 LYS A CA 1
ATOM 745 C C . LYS A 1 138 ? -103.824 448.045 41.648 1.00 42.18 138 LYS A C 1
ATOM 746 O O . LYS A 1 138 ? -104.907 448.637 41.718 1.00 43.14 138 LYS A O 1
ATOM 752 N N . ASP A 1 139 ? -103.688 446.766 42.001 1.00 43.45 139 ASP A N 1
ATOM 753 C CA . ASP A 1 139 ? -104.828 445.954 42.416 1.00 42.21 139 ASP A CA 1
ATOM 754 C C . ASP A 1 139 ? -105.235 446.176 43.866 1.00 44.37 139 ASP A C 1
ATOM 755 O O . ASP A 1 139 ? -106.243 445.604 44.307 1.00 40.67 139 ASP A O 1
ATOM 760 N N . PHE A 1 140 ? -104.489 446.978 44.618 1.00 37.08 140 PHE A N 1
ATOM 761 C CA . PHE A 1 140 ? -104.760 447.197 46.036 1.00 33.70 140 PHE A CA 1
ATOM 762 C C . PHE A 1 140 ? -105.254 448.625 46.218 1.00 40.22 140 PHE A C 1
ATOM 763 O O . PHE A 1 140 ? -104.463 449.569 46.166 1.00 43.10 140 PHE A O 1
ATOM 771 N N . THR A 1 141 ? -106.565 448.778 46.415 1.00 41.67 141 THR A N 1
ATOM 772 C CA . THR A 1 141 ? -107.149 450.071 46.741 1.00 49.79 141 THR A CA 1
ATOM 773 C C . THR A 1 141 ? -107.046 450.327 48.243 1.00 48.94 141 THR A C 1
ATOM 774 O O . THR A 1 141 ? -106.588 449.481 49.017 1.00 47.48 141 THR A O 1
ATOM 778 N N . ALA A 1 142 ? -107.504 451.509 48.668 1.00 46.30 142 ALA A N 1
ATOM 779 C CA . ALA A 1 142 ? -107.568 451.805 50.096 1.00 44.94 142 ALA A CA 1
ATOM 780 C C . ALA A 1 142 ? -108.392 450.765 50.844 1.00 42.24 142 ALA A C 1
ATOM 781 O O . ALA A 1 142 ? -108.168 450.531 52.036 1.00 44.67 142 ALA A O 1
ATOM 783 N N . ASP A 1 143 ? -109.334 450.117 50.156 1.00 41.25 143 ASP A N 1
ATOM 784 C CA . ASP A 1 143 ? -110.179 449.092 50.762 1.00 44.49 143 ASP A CA 1
ATOM 785 C C . ASP A 1 143 ? -109.401 447.856 51.201 1.00 39.49 143 ASP A C 1
ATOM 786 O O . ASP A 1 143 ? -109.963 447.007 51.908 1.00 37.91 143 ASP A O 1
ATOM 791 N N . ALA A 1 144 ? -108.127 447.734 50.817 1.00 36.82 144 ALA A N 1
ATOM 792 C CA . ALA A 1 144 ? -107.361 446.539 51.147 1.00 35.22 144 ALA A CA 1
ATOM 793 C C . ALA A 1 144 ? -106.836 446.543 52.577 1.00 37.11 144 ALA A C 1
ATOM 794 O O . ALA A 1 144 ? -106.563 445.470 53.122 1.00 32.83 144 ALA A O 1
ATOM 796 N N . LYS A 1 145 ? -106.692 447.715 53.195 1.00 40.80 145 LYS A N 1
ATOM 797 C CA . LYS A 1 145 ? -106.125 447.791 54.536 1.00 39.69 145 LYS A CA 1
ATOM 798 C C . LYS A 1 145 ? -107.017 447.062 55.537 1.00 36.70 145 LYS A C 1
ATOM 799 O O . LYS A 1 145 ? -108.241 447.229 55.537 1.00 36.29 145 LYS A O 1
ATOM 805 N N . GLY A 1 146 ? -106.395 446.240 56.384 1.00 36.88 146 GLY A N 1
ATOM 806 C CA . GLY A 1 146 ? -107.104 445.476 57.392 1.00 30.75 146 GLY A CA 1
ATOM 807 C C . GLY A 1 146 ? -107.817 444.232 56.901 1.00 35.25 146 GLY A C 1
ATOM 808 O O . GLY A 1 146 ? -108.535 443.604 57.685 1.00 37.92 146 GLY A O 1
ATOM 809 N N . LYS A 1 147 ? -107.643 443.845 55.640 1.00 32.14 147 LYS A N 1
ATOM 810 C CA . LYS A 1 147 ? -108.363 442.711 55.077 1.00 29.12 147 LYS A CA 1
ATOM 811 C C . LYS A 1 147 ? -107.385 441.620 54.660 1.00 29.59 147 LYS A C 1
ATOM 812 O O . LYS A 1 147 ? -106.185 441.861 54.497 1.00 29.11 147 LYS A O 1
ATOM 818 N N . ILE A 1 148 ? -107.900 440.403 54.506 1.00 27.28 148 ILE A N 1
ATOM 819 C CA . ILE A 1 148 ? -107.077 439.318 53.977 1.00 25.03 148 ILE A CA 1
ATOM 820 C C . ILE A 1 148 ? -107.110 439.403 52.461 1.00 29.85 148 ILE A C 1
ATOM 821 O O . ILE A 1 148 ? -108.178 439.294 51.850 1.00 29.81 148 ILE A O 1
ATOM 826 N N . ALA A 1 149 ? -105.940 439.604 51.856 1.00 27.42 149 ALA A N 1
ATOM 827 C CA . ALA A 1 149 ? -105.832 439.730 50.409 1.00 28.10 149 ALA A CA 1
ATOM 828 C C . ALA A 1 149 ? -105.931 438.356 49.769 1.00 27.98 149 ALA A C 1
ATOM 829 O O . ALA A 1 149 ? -105.151 437.455 50.094 1.00 30.76 149 ALA A O 1
ATOM 831 N N . LEU A 1 150 ? -106.883 438.196 48.861 1.00 28.23 150 LEU A N 1
ATOM 832 C CA . LEU A 1 150 ? -107.047 436.964 48.097 1.00 24.29 150 LEU A CA 1
ATOM 833 C C . LEU A 1 150 ? -106.508 437.217 46.694 1.00 27.43 150 LEU A C 1
ATOM 834 O O . LEU A 1 150 ? -107.047 438.048 45.956 1.00 28.53 150 LEU A O 1
ATOM 839 N N . ILE A 1 151 ? -105.444 436.506 46.333 1.00 25.20 151 ILE A N 1
ATOM 840 C CA . ILE A 1 151 ? -104.668 436.772 45.131 1.00 25.49 151 ILE A CA 1
ATOM 841 C C . ILE A 1 151 ? -104.613 435.499 44.307 1.00 27.97 151 ILE A C 1
ATOM 842 O O . ILE A 1 151 ? -104.281 434.430 44.828 1.00 25.91 151 ILE A O 1
ATOM 847 N N . SER A 1 152 ? -104.926 435.611 43.028 1.00 25.55 152 SER A N 1
ATOM 848 C CA . SER A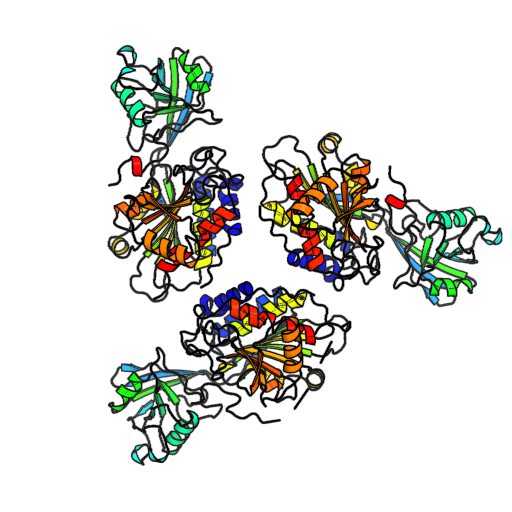 1 152 ? -104.719 434.478 42.143 1.00 27.13 152 SER A CA 1
ATOM 849 C C . SER A 1 152 ? -103.239 434.344 41.831 1.00 31.58 152 SER A C 1
ATOM 850 O O . SER A 1 152 ? -102.520 435.336 41.705 1.00 32.98 152 SER A O 1
ATOM 853 N N . ARG A 1 153 ? -102.788 433.106 41.707 1.00 27.09 153 ARG A N 1
ATOM 854 C CA . ARG A 1 153 ? -101.456 432.868 41.177 1.00 26.32 153 ARG A CA 1
ATOM 855 C C . ARG A 1 153 ? -101.381 433.372 39.739 1.00 28.57 153 ARG A C 1
ATOM 856 O O . ARG A 1 153 ? -102.387 433.414 39.020 1.00 30.22 153 ARG A O 1
ATOM 864 N N . GLY A 1 154 ? -100.190 433.799 39.334 1.00 28.95 154 GLY A N 1
ATOM 865 C CA . GLY A 1 154 ? -99.934 434.202 37.961 1.00 34.39 154 GLY A CA 1
ATOM 866 C C . GLY A 1 154 ? -99.144 435.488 37.796 1.00 41.18 154 GLY A C 1
ATOM 867 O O . GLY A 1 154 ? -99.245 436.420 38.597 1.00 35.09 154 GLY A O 1
ATOM 868 N N . ASP A 1 155 ? -98.340 435.535 36.730 1.00 49.54 155 ASP A N 1
ATOM 869 C CA . ASP A 1 155 ? -97.554 436.702 36.331 1.00 54.40 155 ASP A CA 1
ATOM 870 C C . ASP A 1 155 ? -96.427 436.995 37.319 1.00 53.06 155 ASP A C 1
ATOM 871 O O . ASP A 1 155 ? -95.249 436.835 36.982 1.00 50.91 155 ASP A O 1
ATOM 876 N N . LEU A 1 156 ? -96.779 437.422 38.533 1.00 37.79 156 LEU A N 1
ATOM 877 C CA . LEU A 1 156 ? -95.825 437.847 39.546 1.00 38.98 156 LEU A CA 1
ATOM 878 C C . LEU A 1 156 ? -95.343 436.667 40.382 1.00 34.31 156 LEU A C 1
ATOM 879 O O . LEU A 1 156 ? -96.009 435.636 40.488 1.00 33.99 156 LEU A O 1
ATOM 884 N N . THR A 1 157 ? -94.174 436.838 40.999 1.00 33.14 157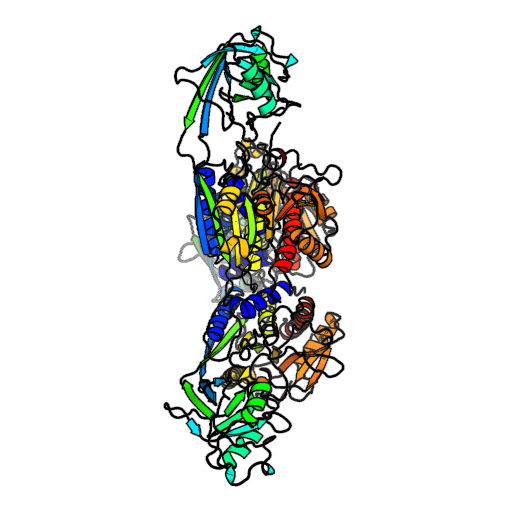 THR A N 1
ATOM 885 C CA . THR A 1 157 ? -93.749 435.870 42.000 1.00 27.42 157 THR A CA 1
ATOM 886 C C . THR A 1 157 ? -94.644 435.953 43.236 1.00 30.51 157 THR A C 1
ATOM 887 O O . THR A 1 157 ? -95.314 436.958 43.489 1.00 31.01 157 THR A O 1
ATOM 891 N N . TYR A 1 158 ? -94.648 434.869 44.012 1.00 27.06 158 TYR A N 1
ATOM 892 C CA . TYR A 1 158 ? -95.430 434.853 45.244 1.00 23.89 158 TYR A CA 1
ATOM 893 C C . TYR A 1 158 ? -94.956 435.930 46.203 1.00 31.09 158 TYR A C 1
ATOM 894 O O . TYR A 1 158 ? -95.770 436.573 46.877 1.00 30.44 158 TYR A O 1
ATOM 903 N N . TYR A 1 159 ? -93.640 436.143 46.280 1.00 24.40 159 TYR A N 1
ATOM 904 C CA . TYR A 1 159 ? -93.127 437.190 47.153 1.00 24.79 159 TYR A CA 1
ATOM 905 C C . TYR A 1 159 ? -93.658 438.558 46.735 1.00 28.28 159 TYR A C 1
ATOM 906 O O . TYR A 1 159 ? -94.112 439.343 47.579 1.00 30.04 159 TYR A O 1
ATOM 915 N N . GLU A 1 160 ? -93.616 438.856 45.431 1.00 25.89 160 GLU A N 1
ATOM 916 C CA . GLU A 1 160 ? -94.095 440.151 44.944 1.00 28.52 160 GLU A CA 1
ATOM 917 C C . GLU A 1 160 ? -95.558 440.361 45.311 1.00 35.46 160 GLU A C 1
ATOM 918 O O . GLU A 1 160 ? -95.954 441.458 45.724 1.00 32.66 160 GLU A O 1
ATOM 924 N N . LYS A 1 161 ? -96.375 439.317 45.164 1.00 30.57 161 LYS A N 1
ATOM 925 C CA . LYS A 1 161 ? -97.777 439.417 45.551 1.00 28.98 161 LYS A CA 1
ATOM 926 C C . LYS A 1 161 ? -97.905 439.702 47.040 1.00 27.68 161 LYS A C 1
ATOM 927 O O . LYS A 1 161 ? -98.633 440.615 47.448 1.00 35.20 161 LYS A O 1
ATOM 933 N N . ALA A 1 162 ? -97.197 438.927 47.872 1.00 28.67 162 ALA A N 1
ATOM 934 C CA . ALA A 1 162 ? -97.312 439.099 49.317 1.00 32.27 162 ALA A CA 1
ATOM 935 C C . ALA A 1 162 ? -96.778 440.451 49.757 1.00 33.22 162 ALA A C 1
ATOM 936 O O . ALA A 1 162 ? -97.347 441.087 50.651 1.00 31.39 162 ALA A O 1
ATOM 938 N N . LYS A 1 163 ? -95.679 440.900 49.145 1.00 31.71 163 LYS A N 1
ATOM 939 C CA . LYS A 1 163 ? -95.112 442.196 49.496 1.00 32.19 163 LYS A CA 1
ATOM 940 C C . LYS A 1 163 ? -96.055 443.331 49.110 1.00 33.39 163 LYS A C 1
ATOM 941 O O . LYS A 1 163 ? -96.221 444.294 49.869 1.00 34.51 163 LYS A O 1
ATOM 947 N N . ASN A 1 164 ? -96.687 443.239 47.936 1.00 34.96 164 ASN A N 1
ATOM 948 C CA . ASN A 1 164 ? -97.653 444.265 47.549 1.00 31.96 164 ASN A CA 1
ATOM 949 C C . ASN A 1 164 ? -98.834 444.289 48.510 1.00 34.55 164 ASN A C 1
ATOM 950 O O . ASN A 1 164 ? -99.311 445.363 48.898 1.00 35.24 164 ASN A O 1
ATOM 955 N N . ALA A 1 165 ? -99.317 443.115 48.911 1.00 32.33 165 ALA A N 1
ATOM 956 C CA . ALA A 1 165 ? -100.436 443.074 49.845 1.00 33.06 165 ALA A CA 1
ATOM 957 C C . ALA A 1 165 ? -100.049 443.669 51.194 1.00 30.00 165 ALA A C 1
ATOM 958 O O . ALA A 1 165 ? -100.816 444.434 51.787 1.00 33.25 165 ALA A O 1
ATOM 960 N N . GLU A 1 166 ? -98.860 443.331 51.700 1.00 33.73 166 GLU A N 1
ATOM 961 C CA . GLU A 1 166 ? -98.474 443.820 53.019 1.00 39.82 166 GLU A CA 1
ATOM 962 C C . GLU A 1 166 ? -98.281 445.331 53.008 1.00 39.48 166 GLU A C 1
ATOM 963 O O . GLU A 1 166 ? -98.722 446.025 53.933 1.00 38.94 166 GLU A O 1
ATOM 969 N N . ALA A 1 167 ? -97.644 445.859 51.959 1.00 37.91 167 ALA A N 1
ATOM 970 C CA . ALA A 1 167 ? -97.485 447.305 51.845 1.00 39.08 167 ALA A CA 1
ATOM 971 C C . ALA A 1 167 ? -98.833 448.000 51.728 1.00 40.63 167 ALA A C 1
ATOM 972 O O . ALA A 1 167 ? -98.967 449.166 52.112 1.00 40.52 167 ALA A O 1
ATOM 974 N N . ALA A 1 168 ? -99.845 447.299 51.214 1.00 37.12 168 ALA A N 1
ATOM 975 C CA . ALA A 1 168 ? -101.196 447.834 51.128 1.00 40.62 168 ALA A CA 1
ATOM 976 C C . ALA A 1 168 ? -101.972 447.691 52.429 1.00 41.51 168 ALA A C 1
ATOM 977 O O . ALA A 1 168 ? -103.159 448.038 52.466 1.00 42.04 168 ALA A O 1
ATOM 979 N N . GLY A 1 169 ? -101.353 447.166 53.481 1.00 40.42 169 GLY A N 1
ATOM 980 C CA . GLY A 1 169 ? -102.014 447.051 54.764 1.00 36.07 169 GLY A CA 1
ATOM 981 C C . GLY A 1 169 ? -102.812 445.784 54.970 1.00 32.79 169 GLY A C 1
ATOM 982 O O . GLY A 1 169 ? -103.601 445.719 55.924 1.00 32.96 169 GLY A O 1
ATOM 983 N N . ALA A 1 170 ? -102.644 444.783 54.109 1.00 31.54 170 ALA A N 1
ATOM 984 C CA . ALA A 1 170 ? -103.350 443.522 54.288 1.00 33.26 170 ALA A CA 1
ATOM 985 C C . ALA A 1 170 ? -102.954 442.870 55.606 1.00 31.41 170 ALA A C 1
ATOM 986 O O . ALA A 1 170 ? -101.825 443.016 56.084 1.00 32.93 170 ALA A O 1
ATOM 988 N N . LYS A 1 171 ? -103.908 442.153 56.203 1.00 28.69 171 LYS A N 1
ATOM 989 C CA . LYS A 1 171 ? -103.653 441.409 57.428 1.00 28.23 171 LYS A CA 1
ATOM 990 C C . LYS A 1 171 ? -103.070 440.028 57.164 1.00 29.11 171 LYS A C 1
ATOM 991 O O . LYS A 1 171 ? -102.443 439.454 58.060 1.00 30.49 171 LYS A O 1
ATOM 997 N N . ALA A 1 172 ? -103.262 439.502 55.960 1.00 26.12 172 ALA A N 1
ATOM 998 C CA . ALA A 1 172 ? -102.783 438.187 55.554 1.00 24.16 172 ALA A CA 1
ATOM 999 C C . ALA A 1 172 ? -102.977 438.093 54.050 1.00 28.99 172 ALA A C 1
ATOM 1000 O O . ALA A 1 172 ? -103.670 438.917 53.443 1.00 23.86 172 ALA A O 1
ATOM 1002 N N . VAL A 1 173 ? -102.360 437.073 53.462 1.00 25.69 173 VAL A N 1
ATOM 1003 C CA . VAL A 1 173 ? -102.392 436.826 52.028 1.00 25.66 173 VAL A CA 1
ATOM 1004 C C . VAL A 1 173 ? -102.787 435.378 51.824 1.00 26.16 173 VAL A C 1
ATOM 1005 O O . VAL A 1 173 ? -102.175 434.477 52.406 1.00 24.28 173 VAL A O 1
ATOM 1009 N N . ILE A 1 174 ? -103.817 435.154 51.017 1.00 23.84 174 ILE A N 1
ATOM 1010 C CA . ILE A 1 174 ? -104.173 433.829 50.523 1.00 23.25 174 ILE A CA 1
ATOM 1011 C C . ILE A 1 174 ? -103.958 433.846 49.016 1.00 21.92 174 ILE A C 1
ATOM 1012 O O . ILE A 1 174 ? -104.590 434.633 48.300 1.00 25.14 174 ILE A O 1
ATOM 1017 N N . ILE A 1 175 ? -103.051 433.007 48.533 1.00 25.05 175 ILE A N 1
ATOM 1018 C CA . ILE A 1 175 ? -102.788 432.880 47.106 1.00 23.98 175 ILE A CA 1
ATOM 1019 C C . ILE A 1 175 ? -103.379 431.557 46.654 1.00 23.76 175 ILE A C 1
ATOM 1020 O O . ILE A 1 175 ? -103.100 430.518 47.257 1.00 24.98 175 ILE A O 1
ATOM 1025 N N . TYR A 1 176 ? -104.222 431.586 45.626 1.00 24.58 176 TYR A N 1
ATOM 1026 C CA . TYR A 1 176 ? -104.820 430.352 45.139 1.00 24.25 176 TYR A CA 1
ATOM 1027 C C . TYR A 1 176 ? -104.288 429.999 43.757 1.00 28.17 176 TYR A C 1
ATOM 1028 O O . TYR A 1 176 ? -104.037 430.877 42.923 1.00 29.02 176 TYR A O 1
ATOM 1037 N N . ASN A 1 177 ? -104.112 428.700 43.535 1.00 27.38 177 ASN A N 1
ATOM 1038 C CA . ASN A 1 177 ? -103.535 428.216 42.291 1.00 29.59 177 ASN A CA 1
ATOM 1039 C C . ASN A 1 177 ? -104.416 428.611 41.113 1.00 26.75 177 ASN A C 1
ATOM 1040 O O . ASN A 1 177 ? -105.638 428.692 41.228 1.00 29.19 177 ASN A O 1
ATOM 1045 N N . ASN A 1 178 ? -103.782 428.889 39.976 1.00 33.53 178 ASN A N 1
ATOM 1046 C CA . ASN A 1 178 ? -104.500 429.037 38.718 1.00 32.74 178 ASN A CA 1
ATOM 1047 C C . ASN A 1 178 ? -104.501 427.746 37.918 1.00 36.43 178 ASN A C 1
ATOM 1048 O O . ASN A 1 178 ? -105.009 427.722 36.795 1.00 41.71 178 ASN A O 1
ATOM 1053 N N . LYS A 1 179 ? -103.939 426.679 38.474 1.00 31.40 179 LYS A N 1
ATOM 1054 C CA . LYS A 1 179 ? -103.902 425.365 37.856 1.00 38.16 179 LYS A CA 1
ATOM 1055 C C . LYS A 1 179 ? -104.549 424.357 38.792 1.00 38.33 179 LYS A C 1
ATOM 1056 O O . LYS A 1 179 ? -104.466 424.484 40.021 1.00 37.52 179 LYS A O 1
ATOM 1062 N N . GLU A 1 180 ? -105.196 423.351 38.209 1.00 32.33 180 GLU A N 1
ATOM 1063 C CA . GLU A 1 180 ? -105.705 422.252 39.015 1.00 35.94 180 GLU A CA 1
ATOM 1064 C C . GLU A 1 180 ? -104.543 421.450 39.591 1.00 35.83 180 GLU A C 1
ATOM 1065 O O . GLU A 1 180 ? -103.484 421.316 38.970 1.00 39.43 180 GLU A O 1
ATOM 1071 N N . SER A 1 181 ? -104.736 420.938 40.805 1.00 32.80 181 SER A N 1
ATOM 1072 C CA . SER A 1 181 ? -103.689 420.170 41.468 1.00 35.92 181 SER A CA 1
ATOM 1073 C C . SER A 1 181 ? -104.319 419.321 42.564 1.00 40.92 181 SER A C 1
ATOM 1074 O O . SER A 1 181 ? -105.385 419.646 43.091 1.00 40.02 181 SER A O 1
ATOM 1077 N N . LEU A 1 182 ? -103.634 418.222 42.901 1.00 36.81 182 LEU A N 1
ATOM 1078 C CA . LEU A 1 182 ? -104.087 417.357 43.987 1.00 40.35 182 LEU A CA 1
ATOM 1079 C C . LEU A 1 182 ? -103.935 418.018 45.351 1.00 35.73 182 LEU A C 1
ATOM 1080 O O . LEU A 1 182 ? -104.643 417.652 46.294 1.00 35.43 182 LEU A O 1
ATOM 1085 N N . VAL A 1 183 ? -103.005 418.958 45.485 1.00 27.30 183 VAL A N 1
ATOM 1086 C CA . VAL A 1 183 ? -102.707 419.552 46.786 1.00 27.99 183 VAL A CA 1
ATOM 1087 C C . VAL A 1 183 ? -102.651 421.064 46.641 1.00 29.13 183 VAL A C 1
ATOM 1088 O O . VAL A 1 183 ? -102.399 421.598 45.549 1.00 27.09 183 VAL A O 1
ATOM 1092 N N . PRO A 1 184 ? -102.865 421.782 47.737 1.00 26.77 184 PRO A N 1
ATOM 1093 C CA . PRO A 1 184 ? -102.690 423.237 47.708 1.00 29.17 184 PRO A CA 1
ATOM 1094 C C . PRO A 1 184 ? -101.243 423.582 47.411 1.00 30.56 184 PRO A C 1
ATOM 1095 O O . PRO A 1 184 ? -100.323 422.890 47.846 1.00 29.18 184 PRO A O 1
ATOM 1099 N N . MET A 1 185 ? -101.055 424.646 46.635 1.00 37.20 185 MET A N 1
ATOM 1100 C CA . MET A 1 185 ? -99.727 425.098 46.246 1.00 36.58 185 MET A CA 1
ATOM 1101 C C . MET A 1 185 ? -99.007 425.743 47.426 1.00 31.08 185 MET A C 1
ATOM 1102 O O . MET A 1 185 ? -99.619 426.396 48.271 1.00 33.90 185 MET A O 1
ATOM 1107 N N . THR A 1 186 ? -97.693 425.559 47.476 1.00 28.93 186 THR A N 1
ATOM 1108 C CA . THR A 1 186 ? -96.867 426.269 48.449 1.00 29.18 186 THR A CA 1
ATOM 1109 C C . THR A 1 186 ? -96.488 427.635 47.884 1.00 26.56 186 THR A C 1
ATOM 1110 O O . THR A 1 186 ? -95.893 427.700 46.803 1.00 25.50 186 THR A O 1
ATOM 1114 N N . PRO A 1 187 ? -96.834 428.737 48.547 1.00 28.59 187 PRO A N 1
ATOM 1115 C CA . PRO A 1 187 ? -96.470 430.078 48.021 1.00 30.29 187 PRO A CA 1
ATOM 1116 C C . PRO A 1 187 ? -95.069 430.509 48.449 1.00 34.22 187 PRO A C 1
ATOM 1117 O O . PRO A 1 187 ? -94.888 431.434 49.257 1.00 32.07 187 PRO A O 1
ATOM 1121 N N . ASN A 1 188 ? -94.065 429.833 47.878 1.00 27.02 188 ASN A N 1
ATOM 1122 C CA . ASN A 1 188 ? -92.654 430.041 48.219 1.00 26.14 188 ASN A CA 1
ATOM 1123 C C . ASN A 1 188 ? -92.245 431.504 48.064 1.00 27.15 188 ASN A C 1
ATOM 1124 O O . ASN A 1 188 ? -92.406 432.100 46.997 1.00 26.28 188 ASN A O 1
ATOM 1129 N N . LEU A 1 189 ? -91.667 432.068 49.127 1.00 22.68 189 LEU A N 1
ATOM 1130 C CA . LEU A 1 189 ? -91.349 433.491 49.179 1.00 25.76 189 LEU A CA 1
ATOM 1131 C C . LEU A 1 189 ? -89.908 433.808 48.772 1.00 30.04 189 LEU A C 1
ATOM 1132 O O . LEU A 1 189 ? -89.415 434.898 49.085 1.00 30.53 189 LEU A O 1
ATOM 1137 N N . SER A 1 190 ? -89.235 432.898 48.061 1.00 26.89 190 SER A N 1
ATOM 1138 C CA . SER A 1 190 ? -87.882 433.150 47.544 1.00 28.62 190 SER A CA 1
ATOM 1139 C C . SER A 1 190 ? -86.919 433.529 48.665 1.00 30.69 190 SER A C 1
ATOM 1140 O O . SER A 1 190 ? -86.027 434.361 48.482 1.00 31.56 190 SER A O 1
ATOM 1143 N N . GLY A 1 191 ? -87.105 432.925 49.837 1.00 29.45 191 GLY A N 1
ATOM 1144 C CA . GLY A 1 191 ? -86.240 433.185 50.969 1.00 34.62 191 GLY A CA 1
ATOM 1145 C C . GLY A 1 191 ? -86.470 434.501 51.679 1.00 45.35 191 GLY A C 1
ATOM 1146 O O . GLY A 1 191 ? -85.736 434.806 52.629 1.00 45.50 191 GLY A O 1
ATOM 1147 N N . ASN A 1 192 ? -87.453 435.292 51.258 1.00 34.09 192 ASN A N 1
ATOM 1148 C CA . ASN A 1 192 ? -87.724 436.548 51.934 1.00 36.32 192 ASN A CA 1
ATOM 1149 C C . ASN A 1 192 ? -88.622 436.322 53.144 1.00 34.28 192 ASN A C 1
ATOM 1150 O O . ASN A 1 192 ? -89.306 435.303 53.272 1.00 37.31 192 ASN A O 1
ATOM 1155 N N . LYS A 1 193 ? -88.608 437.289 54.048 1.00 41.42 193 LYS A N 1
ATOM 1156 C CA . LYS A 1 193 ? -89.503 437.277 55.193 1.00 35.42 193 LYS A CA 1
ATOM 1157 C C . LYS A 1 193 ? -90.653 438.238 54.935 1.00 41.65 193 LYS A C 1
ATOM 1158 O O . LYS A 1 193 ? -90.453 439.334 54.406 1.00 36.64 193 LYS A O 1
ATOM 1164 N N . VAL A 1 194 ? -91.862 437.798 55.267 1.00 35.57 194 VAL A N 1
ATOM 1165 C CA . VAL A 1 194 ? -93.058 438.625 55.188 1.00 38.33 194 VAL A CA 1
ATOM 1166 C C . VAL A 1 194 ? -93.670 438.677 56.580 1.00 36.39 194 VAL A C 1
ATOM 1167 O O . VAL A 1 194 ? -93.674 437.674 57.305 1.00 36.22 194 VAL A O 1
ATOM 1171 N N . GLY A 1 195 ? -94.155 439.856 56.965 1.00 32.45 195 GLY A N 1
ATOM 1172 C CA . GLY A 1 195 ? -94.642 440.107 58.306 1.00 35.89 195 GLY A CA 1
ATOM 1173 C C . GLY A 1 195 ? -96.080 439.740 58.567 1.00 35.22 195 GLY A C 1
ATOM 1174 O O . GLY A 1 195 ? -96.564 439.923 59.689 1.00 38.90 195 GLY A O 1
ATOM 1175 N N . ILE A 1 196 ? -96.782 439.229 57.566 1.00 33.84 196 ILE A N 1
ATOM 1176 C CA . ILE A 1 196 ? -98.160 438.773 57.731 1.00 31.32 196 ILE A CA 1
ATOM 1177 C C . ILE A 1 196 ? -98.215 437.320 57.281 1.00 30.04 196 ILE A C 1
ATOM 1178 O O . ILE A 1 196 ? -97.286 436.828 56.618 1.00 30.87 196 ILE A O 1
ATOM 1183 N N . PRO A 1 197 ? -99.266 436.589 57.654 1.00 28.13 197 PRO A N 1
ATOM 1184 C CA . PRO A 1 197 ? -99.408 435.212 57.161 1.00 26.78 197 PRO A CA 1
ATOM 1185 C C . PRO A 1 197 ? -99.549 435.182 55.648 1.00 24.76 197 PRO A C 1
ATOM 1186 O O . PRO A 1 197 ? -100.173 436.062 55.051 1.00 24.88 197 PRO A O 1
ATOM 1190 N N . VAL A 1 198 ? -98.939 434.166 55.028 1.00 23.96 198 VAL A N 1
ATOM 1191 C CA . VAL A 1 198 ? -99.050 433.909 53.595 1.00 24.52 198 VAL A CA 1
ATOM 1192 C C . VAL A 1 198 ? -99.327 432.421 53.411 1.00 28.12 198 VAL A C 1
ATOM 1193 O O . VAL A 1 198 ? -98.518 431.584 53.828 1.00 27.42 198 VAL A O 1
ATOM 1197 N N . VAL A 1 199 ? -100.452 432.085 52.781 1.00 23.62 199 VAL A N 1
ATOM 1198 C CA . VAL A 1 199 ? -100.808 430.685 52.566 1.00 22.04 199 VAL A CA 1
ATOM 1199 C C . VAL A 1 199 ? -101.231 430.480 51.119 1.00 25.49 199 VAL A C 1
ATOM 1200 O O . VAL A 1 199 ? -101.688 431.404 50.441 1.00 25.56 199 VAL A O 1
ATOM 1204 N N . GLY A 1 200 ? -101.066 429.256 50.645 1.00 23.05 200 GLY A N 1
ATOM 1205 C CA . GLY A 1 200 ? -101.492 428.879 49.306 1.00 23.35 200 GLY A CA 1
ATOM 1206 C C . GLY A 1 200 ? -102.593 427.842 49.398 1.00 24.16 200 GLY A C 1
ATOM 1207 O O . GLY A 1 200 ? -102.573 426.987 50.284 1.00 24.43 200 GLY A O 1
ATOM 1208 N N . ILE A 1 201 ? -103.573 427.944 48.503 1.00 21.08 201 ILE A N 1
ATOM 1209 C CA . ILE A 1 201 ? -104.708 427.029 48.496 1.00 19.52 201 ILE A CA 1
ATOM 1210 C C . ILE A 1 201 ? -104.992 426.612 47.062 1.00 23.80 201 ILE A C 1
ATOM 1211 O O . ILE A 1 201 ? -104.461 427.179 46.103 1.00 23.08 201 ILE A O 1
ATOM 1216 N N . LYS A 1 202 ? -105.861 425.615 46.931 1.00 24.66 202 LYS A N 1
ATOM 1217 C CA . LYS A 1 202 ? -106.230 425.068 45.638 1.00 26.74 202 LYS A CA 1
ATOM 1218 C C . LYS A 1 202 ? -107.073 426.055 44.838 1.00 29.06 202 LYS A C 1
ATOM 1219 O O . LYS A 1 202 ? -107.751 426.932 45.385 1.00 25.94 202 LYS A O 1
ATOM 1225 N N . LYS A 1 203 ? -107.044 425.858 43.517 1.00 28.71 203 LYS A N 1
ATOM 1226 C CA . LYS A 1 203 ? -107.740 426.733 42.576 1.00 28.12 203 LYS A CA 1
ATOM 1227 C C . LYS A 1 203 ? -109.234 426.825 42.880 1.00 31.45 203 LYS A C 1
ATOM 1228 O O . LYS A 1 203 ? -109.788 427.926 43.023 1.00 30.18 203 LYS A O 1
ATOM 1234 N N . GLU A 1 204 ? -109.908 425.679 42.981 1.00 30.70 204 GLU A N 1
ATOM 1235 C CA . GLU A 1 204 ? -111.358 425.713 43.171 1.00 34.69 204 GLU A CA 1
ATOM 1236 C C . GLU A 1 204 ? -111.731 426.330 44.514 1.00 33.94 204 GLU A C 1
ATOM 1237 O O . GLU A 1 204 ? -112.795 426.949 44.643 1.00 34.37 204 GLU A O 1
ATOM 1243 N N . ASP A 1 205 ? -110.860 426.197 45.513 1.00 34.21 205 ASP A N 1
ATOM 1244 C CA . ASP A 1 205 ? -111.113 426.805 46.811 1.00 30.21 205 ASP A CA 1
ATOM 1245 C C . ASP A 1 205 ? -110.998 428.320 46.741 1.00 28.80 205 ASP A C 1
ATOM 1246 O O . ASP A 1 205 ? -111.838 429.040 47.294 1.00 30.58 205 ASP A O 1
ATOM 1251 N N . GLY A 1 206 ? -109.953 428.826 46.079 1.00 26.51 206 GLY A N 1
ATOM 1252 C CA . GLY A 1 206 ? -109.825 430.266 45.939 1.00 26.37 206 GLY A CA 1
ATOM 1253 C C . GLY A 1 206 ? -110.952 430.863 45.119 1.00 29.41 206 GLY A C 1
ATOM 1254 O O . GLY A 1 206 ? -111.417 431.973 45.397 1.00 28.39 206 GLY A O 1
ATOM 1255 N N . GLU A 1 207 ? -111.411 430.132 44.102 1.00 30.42 207 GLU A N 1
ATOM 1256 C CA . GLU A 1 207 ? -112.520 430.618 43.284 1.00 35.24 207 GLU A CA 1
ATOM 1257 C C . GLU A 1 207 ? -113.792 430.756 44.108 1.00 38.75 207 GLU A C 1
ATOM 1258 O O . GLU A 1 207 ? -114.535 431.736 43.958 1.00 37.09 207 GLU A O 1
ATOM 1264 N N . ALA A 1 208 ? -114.050 429.792 44.996 1.00 34.55 208 ALA A N 1
ATOM 1265 C CA . ALA A 1 208 ? -115.155 429.932 45.933 1.00 38.83 208 ALA A CA 1
ATOM 1266 C C . ALA A 1 208 ? -114.941 431.127 46.850 1.00 40.17 208 ALA A C 1
ATOM 1267 O O . ALA A 1 208 ? -115.865 431.916 47.075 1.00 37.23 208 ALA A O 1
ATOM 1269 N N . LEU A 1 209 ? -113.720 431.279 47.375 1.00 29.65 209 LEU A N 1
ATOM 1270 C CA . LEU A 1 209 ? -113.425 432.357 48.315 1.00 27.11 209 LEU A CA 1
ATOM 1271 C C . LEU A 1 209 ? -113.654 433.735 47.717 1.00 28.42 209 LEU A C 1
ATOM 1272 O O . LEU A 1 209 ? -113.926 434.681 48.462 1.00 32.30 209 LEU A O 1
ATOM 1277 N N . THR A 1 210 ? -113.491 433.894 46.397 1.00 30.74 210 THR A N 1
ATOM 1278 C CA . THR A 1 210 ? -113.735 435.206 45.802 1.00 29.70 210 THR A CA 1
ATOM 1279 C C . THR A 1 210 ? -115.169 435.667 45.996 1.00 28.88 210 THR A C 1
ATOM 1280 O O . THR A 1 210 ? -115.458 436.846 45.773 1.00 29.01 210 THR A O 1
ATOM 1284 N N . GLN A 1 211 ? -116.070 434.778 46.402 1.00 27.93 211 GLN A N 1
ATOM 1285 C CA . GLN A 1 211 ? -117.465 435.139 46.600 1.00 31.17 211 GLN A CA 1
ATOM 1286 C C . GLN A 1 211 ? -117.844 435.306 48.066 1.00 34.89 211 GLN A C 1
ATOM 1287 O O . GLN A 1 211 ? -119.003 435.627 48.350 1.00 33.87 211 GLN A O 1
ATOM 1293 N N . GLN A 1 212 ? -116.914 435.097 49.000 1.00 33.31 212 GLN A N 1
ATOM 1294 C CA . GLN A 1 212 ? -117.222 435.124 50.425 1.00 29.27 212 GLN A CA 1
ATOM 1295 C C . GLN A 1 212 ? -116.817 436.449 51.058 1.00 30.12 212 GLN A C 1
ATOM 1296 O O . GLN A 1 212 ? -115.957 437.171 50.555 1.00 30.93 212 GLN A O 1
ATOM 1302 N N . LYS A 1 213 ? -117.450 436.753 52.193 1.00 31.25 213 LYS A N 1
ATOM 1303 C CA . LYS A 1 213 ? -117.211 438.029 52.855 1.00 31.85 213 LYS A CA 1
ATOM 1304 C C . LYS A 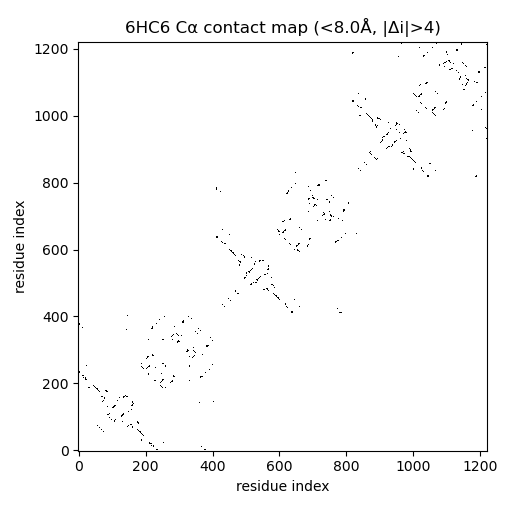1 213 ? -115.927 438.023 53.684 1.00 29.01 213 LYS A C 1
ATOM 1305 O O . LYS A 1 213 ? -115.181 439.007 53.674 1.00 29.44 213 LYS A O 1
ATOM 1311 N N . GLU A 1 214 ? -115.658 436.947 54.421 1.00 30.91 214 GLU A N 1
ATOM 1312 C CA . GLU A 1 214 ? -114.544 436.948 55.358 1.00 30.06 214 GLU A CA 1
ATOM 1313 C C . GLU A 1 214 ? -114.040 435.523 55.543 1.00 30.10 214 GLU A C 1
ATOM 1314 O O . GLU A 1 214 ? -114.696 434.552 55.167 1.00 30.66 214 GLU A O 1
ATOM 1320 N N . ALA A 1 215 ? -112.863 435.415 56.147 1.00 27.91 215 ALA A N 1
ATOM 1321 C CA . ALA A 1 215 ? -112.227 434.130 56.373 1.00 28.29 215 ALA A CA 1
ATOM 1322 C C . ALA A 1 215 ? -111.477 434.174 57.696 1.00 28.21 215 ALA A C 1
ATOM 1323 O O . ALA A 1 215 ? -111.152 435.245 58.217 1.00 28.88 215 ALA A O 1
ATOM 1325 N N . THR A 1 216 ? -111.218 432.993 58.250 1.00 27.14 216 THR A N 1
ATOM 1326 C CA . THR A 1 216 ? -110.439 432.857 59.473 1.00 25.97 216 THR A CA 1
ATOM 1327 C C . THR A 1 216 ? -109.251 431.946 59.224 1.00 29.20 216 THR A C 1
ATOM 1328 O O . THR A 1 216 ? -109.421 430.800 58.788 1.00 27.69 216 THR A O 1
ATOM 1332 N N . LEU A 1 217 ? -108.062 432.441 59.544 1.00 27.27 217 LEU A N 1
ATOM 1333 C CA . LEU A 1 217 ? -106.818 431.707 59.379 1.00 23.62 217 LEU A CA 1
ATOM 1334 C C . LEU A 1 217 ? -106.250 431.387 60.754 1.00 30.03 217 LEU A C 1
ATOM 1335 O O . LEU A 1 217 ? -106.186 432.266 61.618 1.00 33.37 217 LEU A O 1
ATOM 1340 N N . LYS A 1 218 ? -105.885 430.123 60.972 1.00 29.61 218 LYS A N 1
ATOM 1341 C CA . LYS A 1 218 ? -105.210 429.695 62.193 1.00 28.61 218 LYS A CA 1
ATOM 1342 C C . LYS A 1 218 ? -103.885 429.073 61.786 1.00 30.98 218 LYS A C 1
ATOM 1343 O O . LYS A 1 218 ? -103.871 428.055 61.088 1.00 32.55 218 LYS A O 1
ATOM 1349 N N . LEU A 1 219 ? -102.780 429.691 62.203 1.00 27.96 219 LEU A N 1
ATOM 1350 C CA . LEU A 1 219 ? -101.451 429.229 61.816 1.00 23.54 219 LEU A CA 1
ATOM 1351 C C . LEU A 1 219 ? -100.529 429.263 63.021 1.00 34.14 219 LEU A C 1
ATOM 1352 O O . LEU A 1 219 ? -100.433 430.285 63.705 1.00 32.21 219 LEU A O 1
ATOM 1357 N N . LYS A 1 220 ? -99.853 428.148 63.270 1.00 30.58 220 LYS A N 1
ATOM 1358 C CA . LYS A 1 220 ? -98.897 428.030 64.358 1.00 28.06 220 LYS A CA 1
ATOM 1359 C C . LYS A 1 220 ? -97.506 427.825 63.775 1.00 27.28 220 LYS A C 1
ATOM 1360 O O . LYS A 1 220 ? -97.336 427.092 62.795 1.00 28.67 220 LYS A O 1
ATOM 1366 N N . ALA A 1 221 ? -96.525 428.514 64.355 1.00 32.47 221 ALA A N 1
ATOM 1367 C CA . ALA A 1 221 ? -95.126 428.368 63.980 1.00 30.84 221 ALA A CA 1
ATOM 1368 C C . ALA A 1 221 ? -94.464 427.357 64.904 1.00 36.42 221 ALA A C 1
ATOM 1369 O O . ALA A 1 221 ? -94.513 427.501 66.129 1.00 35.01 221 ALA A O 1
ATOM 1371 N N . PHE A 1 222 ? -93.855 426.338 64.317 1.00 33.96 222 PHE A N 1
ATOM 1372 C CA . PHE A 1 222 ? -93.062 425.381 65.073 1.00 35.43 222 PHE A CA 1
ATOM 1373 C C . PHE A 1 222 ? -91.609 425.828 65.018 1.00 33.16 222 PHE A C 1
ATOM 1374 O O . PHE A 1 222 ? -91.036 425.939 63.933 1.00 28.82 222 PHE A O 1
ATOM 1382 N N . THR A 1 223 ? -91.027 426.115 66.181 1.00 34.46 223 THR A N 1
ATOM 1383 C CA . THR A 1 223 ? -89.697 426.695 66.260 1.00 31.49 223 THR A CA 1
ATOM 1384 C C . THR A 1 223 ? -88.661 425.624 66.592 1.00 29.92 223 THR A C 1
ATOM 1385 O O . THR A 1 223 ? -88.964 424.433 66.703 1.00 32.43 223 THR A O 1
ATOM 1389 N N . ASN A 1 224 ? -87.414 426.066 66.772 1.00 36.75 224 ASN A N 1
ATOM 1390 C CA . ASN A 1 224 ? -86.298 425.168 67.058 1.00 33.99 224 ASN A CA 1
ATOM 1391 C C . ASN A 1 224 ? -86.121 424.117 65.967 1.00 28.15 224 ASN A C 1
ATOM 1392 O O . ASN A 1 224 ? -85.664 423.002 66.243 1.00 32.87 224 ASN A O 1
ATOM 1397 N N . GLN A 1 225 ? -86.478 424.445 64.725 1.00 28.70 225 GLN A N 1
ATOM 1398 C CA . GLN A 1 225 ? -86.374 423.479 63.639 1.00 21.83 225 GLN A CA 1
ATOM 1399 C C . GLN A 1 225 ? -84.930 423.310 63.203 1.00 23.34 225 GLN A C 1
ATOM 1400 O O . GLN A 1 225 ? -84.184 424.284 63.090 1.00 23.32 225 GLN A O 1
ATOM 1406 N N . THR A 1 226 ? -84.545 422.066 62.940 1.00 21.81 226 THR A N 1
ATOM 1407 C CA . THR A 1 226 ? -83.199 421.753 62.494 1.00 21.77 226 THR A CA 1
ATOM 1408 C C . THR A 1 226 ? -83.266 420.673 61.428 1.00 20.06 226 THR A C 1
ATOM 1409 O O . THR A 1 226 ? -84.197 419.869 61.393 1.00 22.78 226 THR A O 1
ATOM 1413 N N . SER A 1 227 ? -82.263 420.662 60.565 1.00 21.11 227 SER A N 1
ATOM 1414 C CA . SER A 1 227 ? -82.111 419.579 59.608 1.00 18.26 227 SER A CA 1
ATOM 1415 C C . SER A 1 227 ? -80.680 419.076 59.694 1.00 22.71 227 SER A C 1
ATOM 1416 O O . SER A 1 227 ? -79.940 419.469 60.600 1.00 25.59 227 SER A O 1
ATOM 1419 N N . GLN A 1 228 ? -80.271 418.207 58.773 1.00 21.81 228 GLN A N 1
ATOM 1420 C CA . GLN A 1 228 ? -78.913 417.704 58.858 1.00 21.69 228 GLN A CA 1
ATOM 1421 C C . GLN A 1 228 ? -78.482 417.179 57.502 1.00 17.87 228 GLN A C 1
ATOM 1422 O O . GLN A 1 228 ? -79.306 416.814 56.657 1.00 21.60 228 GLN A O 1
ATOM 1428 N N . ASN A 1 229 ? -77.170 417.163 57.311 1.00 20.49 229 ASN A N 1
ATOM 1429 C CA . ASN A 1 229 ? -76.539 416.541 56.162 1.00 20.91 229 ASN A CA 1
ATOM 1430 C C . ASN A 1 229 ? -75.821 415.294 56.651 1.00 25.00 229 ASN A C 1
ATOM 1431 O O . ASN A 1 229 ? -75.359 415.239 57.796 1.00 22.41 229 ASN A O 1
ATOM 1436 N N . ILE A 1 230 ? -75.749 414.290 55.792 1.00 19.23 230 ILE A N 1
ATOM 1437 C CA . ILE A 1 230 ? -75.045 413.049 56.108 1.00 19.04 230 ILE A CA 1
ATOM 1438 C C . ILE A 1 230 ? -73.891 412.927 55.132 1.00 21.55 230 ILE A C 1
ATOM 1439 O O . ILE A 1 230 ? -74.107 412.846 53.916 1.00 21.84 230 ILE A O 1
ATOM 1444 N N . ILE A 1 231 ? -72.671 412.925 55.660 1.00 19.79 231 ILE A N 1
ATOM 1445 C CA . ILE A 1 231 ? -71.468 412.990 54.852 1.00 20.28 231 ILE A CA 1
ATOM 1446 C C . ILE A 1 231 ? -70.687 411.706 55.065 1.00 23.28 231 ILE A C 1
ATOM 1447 O O . ILE A 1 231 ? -70.243 411.432 56.183 1.00 24.71 231 ILE A O 1
ATOM 1452 N N . GLY A 1 232 ? -70.505 410.938 53.998 1.00 20.78 232 GLY A N 1
ATOM 1453 C CA . GLY A 1 232 ? -69.671 409.747 54.050 1.00 24.05 232 GLY A CA 1
ATOM 1454 C C . GLY A 1 232 ? -68.459 409.898 53.159 1.00 25.25 232 GLY A C 1
ATOM 1455 O O . GLY A 1 232 ? -68.599 410.116 51.954 1.00 23.90 232 GLY A O 1
ATOM 1456 N N . ILE A 1 233 ? -67.258 409.781 53.721 1.00 26.39 233 ILE A N 1
ATOM 1457 C CA . ILE A 1 233 ? -66.035 410.126 53.004 1.00 23.25 233 ILE A CA 1
ATOM 1458 C C . ILE A 1 233 ? -65.219 408.870 52.750 1.00 31.88 233 ILE A C 1
ATOM 1459 O O . ILE A 1 233 ? -64.986 408.068 53.664 1.00 26.45 233 ILE A O 1
ATOM 1464 N N . LYS A 1 234 ? -64.797 408.713 51.503 1.00 24.34 234 LYS A N 1
ATOM 1465 C CA . LYS A 1 234 ? -63.823 407.716 51.069 1.00 26.08 234 LYS A CA 1
ATOM 1466 C C . LYS A 1 234 ? -62.500 408.449 50.882 1.00 31.33 234 LYS A C 1
ATOM 1467 O O . LYS A 1 234 ? -62.310 409.174 49.899 1.00 32.01 234 LYS A O 1
ATOM 1473 N N . LYS A 1 235 ? -61.588 408.268 51.822 1.00 31.25 235 LYS A N 1
ATOM 1474 C CA . LYS A 1 235 ? -60.358 409.042 51.798 1.00 31.83 235 LYS A CA 1
ATOM 1475 C C . LYS A 1 235 ? -59.172 408.155 51.439 1.00 40.61 235 LYS A C 1
ATOM 1476 O O . LYS A 1 235 ? -59.083 407.018 51.917 1.00 47.27 235 LYS A O 1
ATOM 1482 N N . PRO A 1 236 ? -58.262 408.627 50.589 1.00 39.37 236 PRO A N 1
ATOM 1483 C CA . PRO A 1 236 ? -57.069 407.833 50.273 1.00 40.20 236 PRO A CA 1
ATOM 1484 C C . PRO A 1 236 ? -56.093 407.858 51.440 1.00 40.24 236 PRO A C 1
ATOM 1485 O O . PRO A 1 236 ? -55.933 408.877 52.116 1.00 47.58 236 PRO A O 1
ATOM 1489 N N . LYS A 1 237 ? -55.437 406.721 51.683 1.00 61.24 237 LYS A N 1
ATOM 1490 C CA . LYS A 1 237 ? -54.743 406.557 52.961 1.00 74.29 237 LYS A CA 1
ATOM 1491 C C . LYS A 1 237 ? -53.483 407.415 53.048 1.00 72.41 237 LYS A C 1
ATOM 1492 O O . LYS A 1 237 ? -53.214 408.015 54.096 1.00 82.09 237 LYS A O 1
ATOM 1498 N N . ASN A 1 238 ? -52.692 407.488 51.981 1.00 53.91 238 ASN A N 1
ATOM 1499 C CA . ASN A 1 238 ? -51.426 408.207 52.073 1.00 59.22 238 ASN A CA 1
ATOM 1500 C C . ASN A 1 238 ? -51.267 409.190 50.919 1.00 59.49 238 ASN A C 1
ATOM 1501 O O . ASN A 1 238 ? -50.214 409.291 50.285 1.00 58.98 238 ASN A O 1
ATOM 1506 N N . ILE A 1 239 ? -52.328 409.946 50.655 1.00 51.32 239 ILE A N 1
ATOM 1507 C CA . ILE A 1 239 ? -52.272 411.164 49.855 1.00 47.83 239 ILE A CA 1
ATOM 1508 C C . ILE A 1 239 ? -52.497 412.340 50.794 1.00 47.52 239 ILE A C 1
ATOM 1509 O O . ILE A 1 239 ? -53.482 412.364 51.542 1.00 48.26 239 ILE A O 1
ATOM 1514 N N . LYS A 1 240 ? -51.595 413.315 50.756 1.00 50.00 240 LYS A N 1
ATOM 1515 C CA . LYS A 1 240 ? -51.753 414.519 51.563 1.00 53.38 240 LYS A CA 1
ATOM 1516 C C . LYS A 1 240 ? -52.474 415.595 50.755 1.00 50.07 240 LYS A C 1
ATOM 1517 O O . LYS A 1 240 ? -52.140 415.835 49.590 1.00 55.33 240 LYS A O 1
ATOM 1523 N N . HIS A 1 241 ? -53.461 416.232 51.377 1.00 41.26 241 HIS A N 1
ATOM 1524 C CA . HIS A 1 241 ? -54.288 417.247 50.738 1.00 41.90 241 HIS A CA 1
ATOM 1525 C C . HIS A 1 241 ? -54.846 416.809 49.375 1.00 39.93 241 HIS A C 1
ATOM 1526 O O . HIS A 1 241 ? -54.641 417.483 48.370 1.00 37.52 241 HIS A O 1
ATOM 1533 N N . PRO A 1 242 ? -55.577 415.694 49.324 1.00 34.32 242 PRO A N 1
ATOM 1534 C CA . PRO A 1 242 ? -56.094 415.216 48.034 1.00 38.34 242 PRO A CA 1
ATOM 1535 C C . PRO A 1 242 ? -57.158 416.137 47.448 1.00 35.79 242 PRO A C 1
ATOM 1536 O O . PRO A 1 242 ? -57.838 416.884 48.154 1.00 32.59 242 PRO A O 1
ATOM 1540 N N . ASP A 1 243 ? -57.304 416.060 46.123 1.00 29.71 243 ASP A N 1
ATOM 1541 C CA . ASP A 1 243 ? -58.428 416.708 45.456 1.00 30.98 243 ASP A CA 1
ATOM 1542 C C . ASP A 1 243 ? -59.734 416.081 45.936 1.00 27.43 243 ASP A C 1
ATOM 1543 O O . ASP A 1 243 ? -59.809 414.870 46.154 1.00 28.24 243 ASP A O 1
ATOM 1548 N N . ILE A 1 244 ? -60.764 416.904 46.110 1.00 24.40 244 ILE A N 1
ATOM 1549 C CA . ILE A 1 244 ? -62.047 416.448 46.638 1.00 22.31 244 ILE A CA 1
ATOM 1550 C C . ILE A 1 244 ? -63.070 416.363 45.517 1.00 27.49 244 ILE A C 1
ATOM 1551 O O . ILE A 1 244 ? -63.242 417.318 44.745 1.00 24.94 244 ILE A O 1
ATOM 1556 N N . VAL A 1 245 ? -63.782 415.236 45.460 1.00 23.90 245 VAL A N 1
ATOM 1557 C CA . VAL A 1 245 ? -64.892 415.014 44.536 1.00 20.40 245 VAL A CA 1
ATOM 1558 C C . VAL A 1 245 ? -66.145 414.805 45.376 1.00 21.61 245 VAL A C 1
ATOM 1559 O O . VAL A 1 245 ? -66.120 414.030 46.341 1.00 25.56 245 VAL A O 1
ATOM 1563 N N . TYR A 1 246 ? -67.214 415.533 45.060 1.00 18.13 246 TYR A N 1
ATOM 1564 C CA . TYR A 1 246 ? -68.456 415.462 45.812 1.00 20.45 246 TYR A CA 1
ATOM 1565 C C . TYR A 1 246 ? -69.527 414.762 44.981 1.00 22.21 246 TYR A C 1
ATOM 1566 O O . TYR A 1 246 ? -69.765 415.144 43.834 1.00 23.38 246 TYR A O 1
ATOM 1575 N N . VAL A 1 247 ? -70.170 413.747 45.554 1.00 17.28 247 VAL A N 1
ATOM 1576 C CA . VAL A 1 247 ? -71.313 413.078 44.931 1.00 17.12 247 VAL A CA 1
ATOM 1577 C C . VAL A 1 247 ? -72.489 413.272 45.874 1.00 19.07 247 VAL A C 1
ATOM 1578 O O . VAL A 1 247 ? -72.425 412.844 47.037 1.00 17.20 247 VAL A O 1
ATOM 1582 N N . THR A 1 248 ? -73.531 413.970 45.407 1.00 16.57 248 THR A N 1
ATOM 1583 C CA . THR A 1 248 ? -74.492 414.544 46.339 1.00 17.35 248 THR A CA 1
ATOM 1584 C C . THR A 1 248 ? -75.923 414.386 45.840 1.00 18.46 248 THR A C 1
ATOM 1585 O O . THR A 1 248 ? -76.194 414.265 44.639 1.00 15.80 248 THR A O 1
ATOM 1589 N N . ALA A 1 249 ? -76.843 414.408 46.799 1.00 15.00 249 ALA A N 1
ATOM 1590 C CA . ALA A 1 249 ? -78.270 414.274 46.515 1.00 13.50 249 ALA A CA 1
ATOM 1591 C C . ALA A 1 249 ? -79.041 414.717 47.749 1.00 19.21 249 ALA A C 1
ATOM 1592 O O . ALA A 1 249 ? -78.621 414.417 48.861 1.00 19.99 249 ALA A O 1
ATOM 1594 N N . HIS A 1 250 ? -80.156 415.415 47.562 1.00 15.38 250 HIS A N 1
ATOM 1595 C CA . HIS A 1 250 ? -80.960 415.808 48.716 1.00 12.84 250 HIS A CA 1
ATOM 1596 C C . HIS A 1 250 ? -81.965 414.718 49.058 1.00 16.61 250 HIS A C 1
ATOM 1597 O O . HIS A 1 250 ? -82.516 414.061 48.175 1.00 16.43 250 HIS A O 1
ATOM 1604 N N . TYR A 1 251 ? -82.199 414.522 50.353 1.00 13.88 251 TYR A N 1
ATOM 1605 C CA . TYR A 1 251 ? -83.042 413.418 50.789 1.00 15.84 251 TYR A CA 1
ATOM 1606 C C . TYR A 1 251 ? -84.341 413.905 51.418 1.00 15.02 251 TYR A C 1
ATOM 1607 O O . TYR A 1 251 ? -85.131 413.080 51.900 1.00 18.80 251 TYR A O 1
ATOM 1616 N N . ASP A 1 252 ? -84.608 415.213 51.385 1.00 15.91 252 ASP A N 1
ATOM 1617 C CA . ASP A 1 252 ? -85.913 415.698 51.824 1.00 17.94 252 ASP A CA 1
ATOM 1618 C C . ASP A 1 252 ? -86.877 415.786 50.645 1.00 20.46 252 ASP A C 1
ATOM 1619 O O . ASP A 1 252 ? -86.480 415.720 49.482 1.00 16.52 252 ASP A O 1
ATOM 1624 N N . SER A 1 253 ? -88.165 415.926 50.961 1.00 15.57 253 SER A N 1
ATOM 1625 C CA . SER A 1 253 ? -89.201 416.083 49.942 1.00 15.48 253 SER A CA 1
ATOM 1626 C C . SER A 1 253 ? -90.188 417.145 50.403 1.00 17.56 253 SER A C 1
ATOM 1627 O O . SER A 1 253 ? -90.172 417.568 51.560 1.00 17.65 253 SER A O 1
ATOM 1630 N N . VAL A 1 254 ? -91.057 417.574 49.491 1.00 14.19 254 VAL A N 1
ATOM 1631 C CA . VAL A 1 254 ? -92.047 418.611 49.809 1.00 18.07 254 VAL A CA 1
ATOM 1632 C C . VAL A 1 254 ? -93.233 417.976 50.529 1.00 21.30 254 VAL A C 1
ATOM 1633 O O . VAL A 1 254 ? -93.462 416.759 50.415 1.00 19.06 254 VAL A O 1
ATOM 1637 N N . PRO A 1 255 ? -93.992 418.751 51.303 1.00 18.32 255 PRO A N 1
ATOM 1638 C CA . PRO A 1 255 ? -95.147 418.189 52.006 1.00 20.01 255 PRO A CA 1
ATOM 1639 C C . PRO A 1 255 ? -96.092 417.450 51.069 1.00 17.92 255 PRO A C 1
ATOM 1640 O O . PRO A 1 255 ? -96.314 417.859 49.929 1.00 18.74 255 PRO A O 1
ATOM 1644 N N . PHE A 1 256 ? -96.646 416.349 51.573 1.00 18.76 256 PHE A N 1
ATOM 1645 C CA . PHE A 1 256 ? -97.610 415.474 50.912 1.00 22.36 256 PHE A CA 1
ATOM 1646 C C . PHE A 1 256 ? -97.001 414.687 49.772 1.00 22.13 256 PHE A C 1
ATOM 1647 O O . PHE A 1 256 ? -97.716 413.913 49.139 1.00 24.95 256 PHE A O 1
ATOM 1655 N N . SER A 1 257 ? -95.711 414.848 49.491 1.00 21.97 257 SER A N 1
ATOM 1656 C CA . SER A 1 257 ? -95.108 414.047 48.429 1.00 20.37 257 SER A CA 1
ATOM 1657 C C . SER A 1 257 ? -94.237 412.956 49.029 1.00 14.99 257 SER A C 1
ATOM 1658 O O . SER A 1 257 ? -93.324 413.266 49.803 1.00 19.00 257 SER A O 1
ATOM 1661 N N . PRO A 1 258 ? -94.461 411.683 48.685 1.00 15.94 258 PRO A N 1
ATOM 1662 C CA . PRO A 1 258 ? -93.512 410.639 49.096 1.00 15.43 258 PRO A CA 1
ATOM 1663 C C . PRO A 1 258 ? -92.110 410.878 48.578 1.00 23.84 258 PRO A C 1
ATOM 1664 O O . PRO A 1 258 ? -91.179 410.229 49.067 1.00 20.16 258 PRO A O 1
ATOM 1668 N N . GLY A 1 259 ? -91.933 411.763 47.599 1.00 19.25 259 GLY A N 1
ATOM 1669 C CA . GLY A 1 259 ? -90.582 412.095 47.161 1.00 14.22 259 GLY A CA 1
ATOM 1670 C C . GLY A 1 259 ? -89.817 410.904 46.624 1.00 17.29 259 GLY A C 1
ATOM 1671 O O . GLY A 1 259 ? -88.607 410.777 46.857 1.00 18.08 259 GLY A O 1
ATOM 1672 N N . ALA A 1 260 ? -90.507 409.999 45.941 1.00 20.81 260 ALA A N 1
ATOM 1673 C CA . ALA A 1 260 ? -89.816 408.849 45.369 1.00 17.20 260 ALA A CA 1
ATOM 1674 C C . ALA A 1 260 ? -88.792 409.299 44.337 1.00 18.58 260 ALA A C 1
ATOM 1675 O O . ALA A 1 260 ? -87.609 408.938 44.423 1.00 18.10 260 ALA A O 1
ATOM 1677 N N . ASN A 1 261 ? -89.222 410.108 43.360 1.00 17.39 261 ASN A N 1
ATOM 1678 C CA . ASN A 1 261 ? -88.275 410.621 42.379 1.00 15.33 261 ASN A CA 1
ATOM 1679 C C . ASN A 1 261 ? -87.575 411.914 42.811 1.00 16.94 261 ASN A C 1
ATOM 1680 O O . ASN A 1 261 ? -86.385 412.095 42.518 1.00 17.03 261 ASN A O 1
ATOM 1685 N N . ASP A 1 262 ? -88.289 412.837 43.469 1.00 16.06 262 ASP A N 1
ATOM 1686 C CA . ASP A 1 262 ? -87.705 414.079 44.000 1.00 17.75 262 ASP A CA 1
ATOM 1687 C C . ASP A 1 262 ? -87.678 413.995 45.527 1.00 16.96 262 ASP A C 1
ATOM 1688 O O . ASP A 1 262 ? -88.606 414.462 46.183 1.00 15.57 262 ASP A O 1
ATOM 1693 N N . ASN A 1 263 ? -86.604 413.441 46.110 1.00 15.21 263 ASN A N 1
ATOM 1694 C CA . ASN A 1 263 ? -85.411 412.980 45.418 1.00 14.64 263 ASN A CA 1
ATOM 1695 C C . ASN A 1 263 ? -84.906 411.692 46.059 1.00 17.08 263 ASN A C 1
ATOM 1696 O O . ASN A 1 263 ? -83.713 411.517 46.285 1.00 17.30 263 ASN A O 1
ATOM 1701 N N . GLY A 1 264 ? -85.827 410.785 46.378 1.00 15.02 264 GLY A N 1
ATOM 1702 C CA . GLY A 1 264 ? -85.391 409.449 46.759 1.00 15.31 264 GLY A CA 1
ATOM 1703 C C . GLY A 1 264 ? -84.492 408.848 45.699 1.00 18.39 264 GLY A C 1
ATOM 1704 O O . GLY A 1 264 ? -83.507 408.168 46.007 1.00 19.75 264 GLY A O 1
ATOM 1705 N N . SER A 1 265 ? -84.800 409.123 44.430 1.00 17.46 265 SER A N 1
ATOM 1706 C CA . SER A 1 265 ? -84.027 408.570 43.331 1.00 17.37 265 SER A CA 1
ATOM 1707 C C . SER A 1 265 ? -82.565 408.983 43.418 1.00 19.12 265 SER A C 1
ATOM 1708 O O . SER A 1 265 ? -81.671 408.135 43.346 1.00 18.76 265 SER A O 1
ATOM 1711 N N . GLY A 1 266 ? -82.294 410.286 43.527 1.00 17.78 266 GLY A N 1
ATOM 1712 C CA . GLY A 1 266 ? -80.905 410.722 43.568 1.00 17.36 266 GLY A CA 1
ATOM 1713 C C . GLY A 1 266 ? -80.183 410.227 44.805 1.00 15.96 266 GLY A C 1
ATOM 1714 O O . GLY A 1 266 ? -79.009 409.849 44.745 1.00 17.23 266 GLY A O 1
ATOM 1715 N N . THR A 1 267 ? -80.865 410.249 45.950 1.00 17.25 267 THR A N 1
ATOM 1716 C CA . THR A 1 267 ? -80.275 409.718 47.170 1.00 15.62 267 THR A CA 1
ATOM 1717 C C . THR A 1 267 ? -79.899 408.254 46.990 1.00 17.24 267 THR A C 1
ATOM 1718 O O . THR A 1 267 ? -78.797 407.827 47.365 1.00 18.36 267 THR A O 1
ATOM 1722 N N . SER A 1 268 ? -80.788 407.484 46.362 1.00 20.21 268 SER A N 1
ATOM 1723 C CA . SER A 1 268 ? -80.566 406.053 46.200 1.00 21.25 268 SER A CA 1
ATOM 1724 C C . SER A 1 268 ? -79.449 405.768 45.203 1.00 21.86 268 SER A C 1
ATOM 1725 O O . SER A 1 268 ? -78.656 404.842 45.403 1.00 20.12 268 SER A O 1
ATOM 1728 N N . VAL A 1 269 ? -79.369 406.544 44.116 1.00 20.18 269 VAL A N 1
ATOM 1729 C CA . VAL A 1 269 ? -78.302 406.335 43.138 1.00 18.06 269 VAL A CA 1
ATOM 1730 C C . VAL A 1 269 ? -76.956 406.747 43.725 1.00 18.12 269 VAL A C 1
ATOM 1731 O O . VAL A 1 269 ? -75.923 406.110 43.478 1.00 21.40 269 VAL A O 1
ATOM 1735 N N . MET A 1 270 ? -76.946 407.828 44.496 1.00 18.46 270 MET A N 1
ATOM 1736 C CA . MET A 1 270 ? -75.727 408.221 45.191 1.00 18.67 270 MET A CA 1
ATOM 1737 C C . MET A 1 270 ? -75.229 407.096 46.099 1.00 21.12 270 MET A C 1
ATOM 1738 O O . MET A 1 270 ? -74.031 406.785 46.118 1.00 22.44 270 MET A O 1
ATOM 1743 N N . LEU A 1 271 ? -76.130 406.464 46.853 1.00 22.43 271 LEU A N 1
ATOM 1744 C CA . LEU A 1 271 ? -75.693 405.424 47.786 1.00 19.28 271 LEU A CA 1
ATOM 1745 C C . LEU A 1 271 ? -75.211 404.185 47.048 1.00 22.60 271 LEU A C 1
ATOM 1746 O O . LEU A 1 271 ? -74.225 403.557 47.451 1.00 22.98 271 LEU A O 1
ATOM 1751 N N . GLU A 1 272 ? -75.890 403.812 45.962 1.00 22.35 272 GLU A N 1
ATOM 1752 C CA . GLU A 1 272 ? -75.430 402.654 45.205 1.00 22.87 272 GLU A CA 1
ATOM 1753 C C . GLU A 1 272 ? -74.115 402.947 44.499 1.00 26.10 272 GLU A C 1
ATOM 1754 O O . GLU A 1 272 ? -73.261 402.058 44.378 1.00 27.17 272 GLU A O 1
ATOM 1760 N N . MET A 1 273 ? -73.910 404.186 44.047 1.00 21.75 273 MET A N 1
ATOM 1761 C CA . MET A 1 273 ? -72.605 404.511 43.482 1.00 24.86 273 MET A CA 1
ATOM 1762 C C . MET A 1 273 ? -71.517 404.390 44.539 1.00 23.67 273 MET A C 1
ATOM 1763 O O . MET A 1 273 ? -70.419 403.892 44.258 1.00 23.96 273 MET A O 1
ATOM 1768 N N . ALA A 1 274 ? -71.808 404.831 45.767 1.00 21.60 274 ALA A N 1
ATOM 1769 C CA . ALA A 1 274 ? -70.844 404.664 46.853 1.00 24.30 274 ALA A CA 1
ATOM 1770 C C . ALA A 1 274 ? -70.522 403.192 47.086 1.00 23.65 274 ALA A C 1
ATOM 1771 O O . ALA A 1 274 ? -69.369 402.835 47.358 1.00 26.34 274 ALA A O 1
ATOM 1773 N N . ARG A 1 275 ? -71.528 402.320 46.993 1.00 23.65 275 ARG A N 1
ATOM 1774 C CA . ARG A 1 275 ? -71.262 400.889 47.106 1.00 23.42 275 ARG A CA 1
ATOM 1775 C C . ARG A 1 275 ? -70.352 400.408 45.987 1.00 29.22 275 ARG A C 1
ATOM 1776 O O . ARG A 1 275 ? -69.420 399.627 46.224 1.00 33.73 275 ARG A O 1
ATOM 1784 N N . VAL A 1 276 ? -70.605 400.856 44.756 1.00 26.67 276 VAL A N 1
ATOM 1785 C CA . VAL A 1 276 ? -69.774 400.423 43.636 1.00 26.25 276 VAL A CA 1
ATOM 1786 C C . VAL A 1 276 ? -68.347 400.936 43.789 1.00 26.29 276 VAL A C 1
ATOM 1787 O O . VAL A 1 276 ? -67.380 400.205 43.551 1.00 31.24 276 VAL A O 1
ATOM 1791 N N . LEU A 1 277 ? -68.200 402.213 44.143 1.00 24.70 277 LEU A N 1
ATOM 1792 C CA . LEU A 1 277 ? -66.891 402.850 44.206 1.00 24.71 277 LEU A CA 1
ATOM 1793 C C . LEU A 1 277 ? -66.111 402.477 45.456 1.00 32.60 277 LEU A C 1
ATOM 1794 O O . LEU A 1 277 ? -64.917 402.793 45.536 1.00 38.83 277 LEU A O 1
ATOM 1799 N N . LYS A 1 278 ? -66.755 401.812 46.416 1.00 31.38 278 LYS A N 1
ATOM 1800 C CA . LYS A 1 278 ? -66.084 401.399 47.643 1.00 38.26 278 LYS A CA 1
ATOM 1801 C C . LYS A 1 278 ? -64.792 400.648 47.343 1.00 48.02 278 LYS A C 1
ATOM 1802 O O . LYS A 1 278 ? -63.753 400.913 47.957 1.00 60.82 278 LYS A O 1
ATOM 1808 N N . SER A 1 279 ? -64.828 399.734 46.373 1.00 45.68 279 SER A N 1
ATOM 1809 C CA . SER A 1 279 ? -63.690 398.887 46.040 1.00 50.35 279 SER A CA 1
ATOM 1810 C C . SER A 1 279 ? -62.903 399.402 44.837 1.00 50.84 279 SER A C 1
ATOM 1811 O O . SER A 1 279 ? -62.295 398.605 44.109 1.00 51.85 279 SER A O 1
ATOM 1814 N N . VAL A 1 280 ? -62.890 400.711 44.618 1.00 41.33 280 VAL A N 1
ATOM 1815 C CA . VAL A 1 280 ? -62.178 401.331 43.503 1.00 41.35 280 VAL A CA 1
ATOM 1816 C C . VAL A 1 280 ? -61.040 402.173 44.071 1.00 46.52 280 VAL A C 1
ATOM 1817 O O . VAL A 1 280 ? -61.298 403.150 44.783 1.00 40.29 280 VAL A O 1
ATOM 1821 N N . PRO A 1 281 ? -59.784 401.857 43.770 1.00 42.86 281 PRO A N 1
ATOM 1822 C CA . PRO A 1 281 ? -58.678 402.691 44.262 1.00 43.84 281 PRO A CA 1
ATOM 1823 C C . PRO A 1 281 ? -58.700 404.080 43.636 1.00 47.12 281 PRO A C 1
ATOM 1824 O O . PRO A 1 281 ? -58.984 404.244 42.446 1.00 40.86 281 PRO A O 1
ATOM 1828 N N . SER A 1 282 ? -58.399 405.087 44.453 1.00 41.37 282 SER A N 1
ATOM 1829 C CA . SER A 1 282 ? -58.397 406.461 43.972 1.00 36.45 282 SER A CA 1
ATOM 1830 C C . SER A 1 282 ? -57.526 407.322 44.875 1.00 36.18 282 SER A C 1
ATOM 1831 O O . SER A 1 282 ? -57.452 407.095 46.086 1.00 39.88 282 SER A O 1
ATOM 1834 N N . ASP A 1 283 ? -56.885 408.321 44.267 1.00 33.50 283 ASP A N 1
ATOM 1835 C CA . ASP A 1 283 ? -56.136 409.337 44.994 1.00 33.97 283 ASP A CA 1
ATOM 1836 C C . ASP A 1 283 ? -56.981 410.561 45.319 1.00 37.38 283 ASP A C 1
ATOM 1837 O O . ASP A 1 283 ? -56.489 411.484 45.983 1.00 33.49 283 ASP A O 1
ATOM 1842 N N . LYS A 1 284 ? -58.226 410.596 44.862 1.00 31.78 284 LYS A N 1
ATOM 1843 C CA . LYS A 1 284 ? -59.151 411.645 45.255 1.00 28.61 284 LYS A CA 1
ATOM 1844 C C . LYS A 1 284 ? -59.806 411.311 46.588 1.00 32.09 284 LYS A C 1
ATOM 1845 O O . LYS A 1 284 ? -59.982 410.142 46.947 1.00 37.44 284 LYS A O 1
ATOM 1851 N N . GLU A 1 285 ? -60.180 412.354 47.317 1.00 26.50 285 GLU A N 1
ATOM 1852 C CA . GLU A 1 285 ? -61.073 412.219 48.458 1.00 27.86 285 GLU A CA 1
ATOM 1853 C C . GLU A 1 285 ? -62.501 412.350 47.949 1.00 28.12 285 GLU A C 1
ATOM 1854 O O . GLU A 1 285 ? -62.866 413.384 47.382 1.00 26.90 285 GLU A O 1
ATOM 1860 N N . ILE A 1 286 ? -63.303 411.304 48.111 1.00 23.02 286 ILE A N 1
ATOM 1861 C CA . ILE A 1 286 ? -64.664 411.310 47.588 1.00 23.43 286 ILE A CA 1
ATOM 1862 C C . ILE A 1 286 ? -65.630 411.467 48.753 1.00 24.73 286 ILE A C 1
ATOM 1863 O O . ILE A 1 286 ? -65.638 410.656 49.686 1.00 25.94 286 ILE A O 1
ATOM 1868 N N . ARG A 1 287 ? -66.438 412.515 48.702 1.00 20.89 287 ARG A N 1
ATOM 1869 C CA . ARG A 1 287 ? -67.425 412.789 49.736 1.00 25.21 287 ARG A CA 1
ATOM 1870 C C . ARG A 1 287 ? -68.805 412.526 49.154 1.00 25.73 287 ARG A C 1
ATOM 1871 O O . ARG A 1 287 ? -69.239 413.215 48.222 1.00 21.85 287 ARG A O 1
ATOM 1879 N N . PHE A 1 288 ? -69.487 411.521 49.691 1.00 21.31 288 PHE A N 1
ATOM 1880 C CA . PHE A 1 288 ? -70.873 411.258 49.324 1.00 17.84 288 PHE A CA 1
ATOM 1881 C C . PHE A 1 288 ? -71.762 411.973 50.325 1.00 18.72 288 PHE A C 1
ATOM 1882 O O . PHE A 1 288 ? -71.638 411.764 51.537 1.00 20.72 288 PHE A O 1
ATOM 1890 N N . ILE A 1 289 ? -72.633 412.845 49.842 1.00 16.69 289 ILE A N 1
ATOM 1891 C CA . ILE A 1 289 ? -73.406 413.661 50.764 1.00 15.48 289 ILE A CA 1
ATOM 1892 C C . ILE A 1 289 ? -74.882 413.533 50.448 1.00 17.85 289 ILE A C 1
ATOM 1893 O O . ILE A 1 289 ? -75.298 413.710 49.294 1.00 19.66 289 ILE A O 1
ATOM 1898 N N . ALA A 1 290 ? -75.666 413.258 51.483 1.00 17.09 290 ALA A N 1
ATOM 1899 C CA . ALA A 1 290 ? -77.113 413.398 51.458 1.00 15.65 290 ALA A CA 1
ATOM 1900 C C . ALA A 1 290 ? -77.452 414.728 52.133 1.00 16.83 290 ALA A C 1
ATOM 1901 O O . ALA A 1 290 ? -77.228 414.893 53.339 1.00 20.24 290 ALA A O 1
ATOM 1903 N N . PHE A 1 291 ? -77.970 415.683 51.350 1.00 15.13 291 PHE A N 1
ATOM 1904 C CA . PHE A 1 291 ? -78.259 417.022 51.842 1.00 16.48 291 PHE A CA 1
ATOM 1905 C C . PHE A 1 291 ? -79.669 417.090 52.403 1.00 16.85 291 PHE A C 1
ATOM 1906 O O . PHE A 1 291 ? -80.616 416.672 51.743 1.00 17.48 291 PHE A O 1
ATOM 1914 N N . GLY A 1 292 ? -79.819 417.671 53.589 1.00 18.45 292 GLY A N 1
ATOM 1915 C CA . GLY A 1 292 ? -81.152 417.921 54.096 1.00 16.75 292 GLY A CA 1
ATOM 1916 C C . GLY A 1 292 ? -81.690 419.261 53.624 1.00 17.14 292 GLY A C 1
ATOM 1917 O O . GLY A 1 292 ? -80.953 420.107 53.138 1.00 15.99 292 GLY A O 1
ATOM 1918 N N . ALA A 1 293 ? -83.005 419.437 53.753 1.00 16.58 293 ALA A N 1
ATOM 1919 C CA . ALA A 1 293 ? -83.639 420.758 53.621 1.00 19.45 293 ALA A CA 1
ATOM 1920 C C . ALA A 1 293 ? -83.348 421.439 52.281 1.00 18.00 293 ALA A C 1
ATOM 1921 O O . ALA A 1 293 ? -83.278 422.666 52.195 1.00 17.11 293 ALA A O 1
ATOM 1923 N N . GLU A 1 294 ? -83.204 420.671 51.208 1.00 17.57 294 GLU A N 1
ATOM 1924 C CA . GLU A 1 294 ? -83.053 421.309 49.898 1.00 16.71 294 GLU A CA 1
ATOM 1925 C C . GLU A 1 294 ? -84.324 422.024 49.448 1.00 16.00 294 GLU A C 1
ATOM 1926 O O . GLU A 1 294 ? -84.250 423.026 48.726 1.00 15.43 294 GLU A O 1
ATOM 1932 N N . GLU A 1 295 ? -85.492 421.511 49.827 1.00 15.15 295 GLU A N 1
ATOM 1933 C CA . GLU A 1 295 ? -86.722 422.047 49.267 1.00 17.05 295 GLU A CA 1
ATOM 1934 C C . GLU A 1 295 ? -87.044 423.415 49.837 1.00 21.06 295 GLU A C 1
ATOM 1935 O O . GLU A 1 295 ? -87.893 424.115 49.282 1.00 18.70 295 GLU A O 1
ATOM 1941 N N . LEU A 1 296 ? -86.368 423.812 50.908 1.00 15.26 296 LEU A N 1
ATOM 1942 C CA . LEU A 1 296 ? -86.545 425.126 51.498 1.00 19.28 296 LEU A CA 1
ATOM 1943 C C . LEU A 1 296 ? -85.607 426.160 50.903 1.00 26.17 296 LEU A C 1
ATOM 1944 O O . LEU A 1 296 ? -85.597 427.304 51.370 1.00 23.99 296 LEU A O 1
ATOM 1949 N N . GLY A 1 297 ? -84.803 425.783 49.911 1.00 18.77 297 GLY A N 1
ATOM 1950 C CA . GLY A 1 297 ? -83.892 426.732 49.301 1.00 19.19 297 GLY A CA 1
ATOM 1951 C C . GLY A 1 297 ? -82.434 426.333 49.461 1.00 20.16 297 GLY A C 1
ATOM 1952 O O . GLY A 1 297 ? -81.584 427.180 49.754 1.00 21.31 297 GLY A O 1
ATOM 1953 N N . LEU A 1 298 ? -82.132 425.047 49.269 1.00 18.32 298 LEU A N 1
ATOM 1954 C CA . LEU A 1 298 ? -80.754 424.563 49.283 1.00 17.72 298 LEU A CA 1
ATOM 1955 C C . LEU A 1 298 ? -80.108 424.770 50.648 1.00 20.36 298 LEU A C 1
ATOM 1956 O O . LEU A 1 298 ? -78.927 425.084 50.742 1.00 18.09 298 LEU A O 1
ATOM 1961 N N . LEU A 1 299 ? -80.885 424.609 51.722 1.00 18.69 299 LEU A N 1
ATOM 1962 C CA . LEU A 1 299 ? -80.355 425.023 53.023 1.00 21.85 299 LEU A CA 1
ATOM 1963 C C . LEU A 1 299 ? -79.214 424.129 53.486 1.00 21.04 299 LEU A C 1
ATOM 1964 O O . LEU A 1 299 ? -78.270 424.612 54.130 1.00 20.07 299 LEU A O 1
ATOM 1969 N N . GLY A 1 300 ? -79.280 422.839 53.184 1.00 19.71 300 GLY A N 1
ATOM 1970 C CA . GLY A 1 300 ? -78.237 421.927 53.620 1.00 18.82 300 GLY A CA 1
ATOM 1971 C C . GLY A 1 300 ? -76.962 422.073 52.821 1.00 22.90 300 GLY A C 1
ATOM 1972 O O . GLY A 1 300 ? -75.872 422.105 53.397 1.00 18.97 300 GLY A O 1
ATOM 1973 N N . SER A 1 301 ? -77.074 422.158 51.490 1.00 15.10 301 SER A N 1
ATOM 1974 C CA . SER A 1 301 ? -75.860 422.347 50.698 1.00 16.88 301 SER A CA 1
ATOM 1975 C C . SER A 1 301 ? -75.256 423.731 50.923 1.00 23.78 301 SER A C 1
ATOM 1976 O O . SER A 1 301 ? -74.024 423.875 50.940 1.00 21.48 301 SER A O 1
ATOM 1979 N N . SER A 1 302 ? -76.090 424.756 51.121 1.00 19.65 302 SER A N 1
ATOM 1980 C CA . SER A 1 302 ? -75.550 426.075 51.448 1.00 23.72 302 SER A CA 1
ATOM 1981 C C . SER A 1 302 ? -74.783 426.038 52.764 1.00 20.96 302 SER A C 1
ATOM 1982 O O . SER A 1 302 ? -73.676 426.576 52.864 1.00 24.17 302 SER A O 1
ATOM 1985 N N . HIS A 1 303 ? -75.361 425.407 53.790 1.00 22.85 303 HIS A N 1
ATOM 1986 C CA . HIS A 1 303 ? -74.649 425.261 55.056 1.00 21.16 303 HIS A CA 1
ATOM 1987 C C . HIS A 1 303 ? -73.339 424.515 54.853 1.00 22.70 303 HIS A C 1
ATOM 1988 O O . HIS A 1 303 ? -72.288 424.930 55.355 1.00 28.07 303 HIS A O 1
ATOM 1995 N N . TYR A 1 304 ? -73.392 423.404 54.115 1.00 21.28 304 TYR A N 1
ATOM 1996 C CA . TYR A 1 304 ? -72.208 422.572 53.925 1.00 18.23 304 TYR A CA 1
ATOM 1997 C C . TYR A 1 304 ? -71.093 423.350 53.243 1.00 25.54 304 TYR A C 1
ATOM 1998 O O . TYR A 1 304 ? -69.949 423.371 53.721 1.00 24.62 304 TYR A O 1
ATOM 2007 N N . VAL A 1 305 ? -71.395 423.980 52.107 1.00 22.16 305 VAL A N 1
ATOM 2008 C CA . VAL A 1 305 ? -70.348 424.696 51.382 1.00 18.53 305 VAL A CA 1
ATO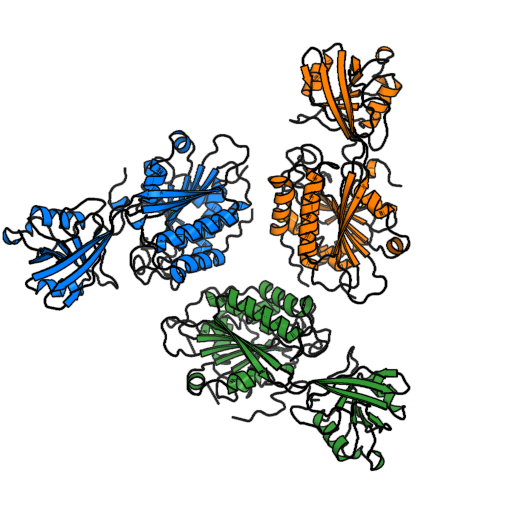M 2009 C C . VAL A 1 305 ? -69.856 425.879 52.198 1.00 22.48 305 VAL A C 1
ATOM 2010 O O . VAL A 1 305 ? -68.660 426.196 52.200 1.00 27.91 305 VAL A O 1
ATOM 2014 N N . ASP A 1 306 ? -70.769 426.555 52.904 1.00 22.79 306 ASP A N 1
ATOM 2015 C CA . ASP A 1 306 ? -70.357 427.701 53.710 1.00 30.20 306 ASP A CA 1
ATOM 2016 C C . ASP A 1 306 ? -69.338 427.310 54.760 1.00 30.43 306 ASP A C 1
ATOM 2017 O O . ASP A 1 306 ? -68.507 428.138 55.152 1.00 34.25 306 ASP A O 1
ATOM 2022 N N . HIS A 1 307 ? -69.379 426.070 55.235 1.00 29.16 307 HIS A N 1
ATOM 2023 C CA . HIS A 1 307 ? -68.504 425.646 56.316 1.00 28.34 307 HIS A CA 1
ATOM 2024 C C . HIS A 1 307 ? -67.276 424.882 55.832 1.00 38.40 307 HIS A C 1
ATOM 2025 O O . HIS A 1 307 ? -66.505 424.387 56.662 1.00 36.28 307 HIS A O 1
ATOM 2032 N N . LEU A 1 308 ? -67.065 424.784 54.518 1.00 26.61 308 LEU A N 1
ATOM 2033 C CA . LEU A 1 308 ? -65.780 424.307 54.019 1.00 25.64 308 LEU A CA 1
ATOM 2034 C C . LEU A 1 308 ? -64.694 425.326 54.333 1.00 29.54 308 LEU A C 1
ATOM 2035 O O . LEU A 1 308 ? -64.907 426.540 54.234 1.00 30.45 308 LEU A O 1
ATOM 2040 N N . SER A 1 309 ? -63.520 424.832 54.717 1.00 30.73 309 SER A N 1
ATOM 2041 C CA . SER A 1 309 ? -62.404 425.739 54.924 1.00 31.45 309 SER A CA 1
ATOM 2042 C C . SER A 1 309 ? -61.889 426.250 53.583 1.00 37.11 309 SER A C 1
ATOM 2043 O O . SER A 1 309 ? -62.161 425.673 52.527 1.00 38.66 309 SER A O 1
ATOM 2046 N N . GLU A 1 310 ? -61.117 427.344 53.631 1.00 34.33 310 GLU A N 1
ATOM 2047 C CA . GLU A 1 310 ? -60.474 427.824 52.412 1.00 33.49 310 GLU A CA 1
ATOM 2048 C C . GLU A 1 310 ? -59.567 426.751 51.821 1.00 39.47 310 GLU A C 1
ATOM 2049 O O . GLU A 1 310 ? -59.470 426.615 50.596 1.00 38.98 310 GLU A O 1
ATOM 2055 N N . LYS A 1 311 ? -58.909 425.969 52.683 1.00 37.57 311 LYS A N 1
ATOM 2056 C CA . LYS A 1 311 ? -58.066 424.868 52.224 1.00 39.36 311 LYS A CA 1
ATOM 2057 C C . LYS A 1 311 ? -58.873 423.851 51.429 1.00 37.15 311 LYS A C 1
ATOM 2058 O O . LYS A 1 311 ? -58.462 423.422 50.345 1.00 34.97 311 LYS A O 1
ATOM 2064 N N . GLU A 1 312 ? -60.019 423.437 51.974 1.00 34.79 312 GLU A N 1
ATOM 2065 C CA . GLU A 1 312 ? -60.881 422.481 51.283 1.00 31.73 312 GLU A CA 1
ATOM 2066 C C . GLU A 1 312 ? -61.416 423.049 49.973 1.00 34.44 312 GLU A C 1
ATOM 2067 O O . GLU A 1 312 ? -61.572 422.316 48.987 1.00 31.97 312 GLU A O 1
ATOM 2073 N N . LEU A 1 313 ? -61.750 424.341 49.956 1.00 30.37 313 LEU A N 1
ATOM 2074 C CA . LEU A 1 313 ? -62.230 424.952 48.722 1.00 32.85 313 LEU A CA 1
ATOM 2075 C C . LEU A 1 313 ? -61.168 424.890 47.634 1.00 29.28 313 LEU A C 1
ATOM 2076 O O . LEU A 1 313 ? -61.471 424.578 46.478 1.00 33.92 313 LEU A O 1
ATOM 2081 N N . LYS A 1 314 ? -59.915 425.192 47.983 1.00 30.12 314 LYS A N 1
ATOM 2082 C CA . LYS A 1 314 ? -58.845 425.103 46.993 1.00 35.56 314 LYS A CA 1
ATOM 2083 C C . LYS A 1 314 ? -58.683 423.680 46.473 1.00 33.33 314 LYS A C 1
ATOM 2084 O O . LYS A 1 314 ? -58.377 423.480 45.293 1.00 43.40 314 LYS A O 1
ATOM 2090 N N . ARG A 1 315 ? -58.889 422.675 47.335 1.00 35.87 315 ARG A N 1
ATOM 2091 C CA . ARG A 1 315 ? -58.774 421.282 46.913 1.00 33.84 315 ARG A CA 1
ATOM 2092 C C . ARG A 1 315 ? -60.015 420.777 46.192 1.00 28.58 315 ARG A C 1
ATOM 2093 O O . ARG A 1 315 ? -59.973 419.677 45.634 1.00 31.15 315 ARG A O 1
ATOM 2101 N N . SER A 1 316 ? -61.115 421.530 46.207 1.00 25.75 316 SER A N 1
ATOM 2102 C CA . SER A 1 316 ? -62.383 421.019 45.702 1.00 23.06 316 SER A CA 1
ATOM 2103 C C . SER A 1 316 ? -62.381 420.998 44.183 1.00 35.42 316 SER A C 1
ATOM 2104 O O . SER A 1 316 ? -62.148 422.026 43.541 1.00 34.09 316 SER A O 1
ATOM 2107 N N . GLU A 1 317 ? -62.663 419.831 43.606 1.00 23.16 317 GLU A N 1
ATOM 2108 C CA . GLU A 1 317 ? -62.520 419.646 42.170 1.00 27.35 317 GLU A CA 1
ATOM 2109 C C . GLU A 1 317 ? -63.848 419.650 41.434 1.00 29.30 317 GLU A C 1
ATOM 2110 O O . GLU A 1 317 ? -64.019 420.407 40.472 1.00 27.01 317 GLU A O 1
ATOM 2116 N N . VAL A 1 318 ? -64.796 418.823 41.859 1.00 22.75 318 VAL A N 1
ATOM 2117 C CA . VAL A 1 318 ? -65.996 418.609 41.065 1.00 22.11 318 VAL A CA 1
ATOM 2118 C C . VAL A 1 318 ? -67.100 418.111 41.992 1.00 22.85 318 VAL A C 1
ATOM 2119 O O . VAL A 1 318 ? -66.834 417.404 42.969 1.00 22.67 318 VAL A O 1
ATOM 2123 N N . ASN A 1 319 ? -68.340 418.526 41.699 1.00 19.85 319 ASN A N 1
ATOM 2124 C CA . ASN A 1 319 ? -69.548 418.073 42.385 1.00 17.08 319 ASN A CA 1
ATOM 2125 C C . ASN A 1 319 ? -70.493 417.466 41.354 1.00 21.38 319 ASN A C 1
ATOM 2126 O O . ASN A 1 319 ? -70.914 418.154 40.420 1.00 20.17 319 ASN A O 1
ATOM 2131 N N . PHE A 1 320 ? -70.817 416.182 41.516 1.00 19.66 320 PHE A N 1
ATOM 2132 C CA . PHE A 1 320 ? -71.864 415.518 40.737 1.00 18.57 320 PHE A CA 1
ATOM 2133 C C . PHE A 1 320 ? -73.110 415.458 41.610 1.00 18.99 320 PHE A C 1
ATOM 2134 O O . PHE A 1 320 ? -73.142 414.698 42.584 1.00 20.47 320 PHE A O 1
ATOM 2142 N N . ASN A 1 321 ? -74.131 416.247 41.278 1.00 18.14 321 ASN A N 1
ATOM 2143 C CA . ASN A 1 321 ? -75.358 416.267 42.064 1.00 18.55 321 ASN A CA 1
ATOM 2144 C C . ASN A 1 321 ? -76.440 415.490 41.322 1.00 16.56 321 ASN A C 1
ATOM 2145 O O . ASN A 1 321 ? -76.633 415.685 40.120 1.00 18.81 321 ASN A O 1
ATOM 2150 N N . LEU A 1 322 ? -77.134 414.602 42.040 1.00 18.51 322 LEU A N 1
ATOM 2151 C CA . LEU A 1 322 ? -78.174 413.743 41.475 1.00 20.98 322 LEU A CA 1
ATOM 2152 C C . LEU A 1 322 ? -79.530 414.158 42.032 1.00 16.40 322 LEU A C 1
ATOM 2153 O O . LEU A 1 322 ? -79.760 414.046 43.237 1.00 17.39 322 LEU A O 1
ATOM 2158 N N . ASP A 1 323 ? -80.435 414.616 41.168 1.00 15.53 323 ASP A N 1
ATOM 2159 C CA . ASP A 1 323 ? -81.742 415.080 41.644 1.00 16.20 323 ASP A CA 1
ATOM 2160 C C . ASP A 1 323 ? -82.763 414.789 40.553 1.00 23.43 323 ASP A C 1
ATOM 2161 O O . ASP A 1 323 ? -82.793 415.491 39.540 1.00 22.15 323 ASP A O 1
ATOM 2166 N N . MET A 1 324 ? -83.564 413.769 40.777 1.00 16.02 324 MET A N 1
ATOM 2167 C CA . MET A 1 324 ? -84.632 413.315 39.892 1.00 15.42 324 MET A CA 1
ATOM 2168 C C . MET A 1 324 ? -84.082 412.463 38.761 1.00 20.44 324 MET A C 1
ATOM 2169 O O . MET A 1 324 ? -84.110 412.848 37.652 1.00 21.47 324 MET A O 1
ATOM 2174 N N . VAL A 1 325 ? -83.659 411.286 39.128 1.00 17.73 325 VAL A N 1
ATOM 2175 C CA . VAL A 1 325 ? -82.985 410.446 38.154 1.00 17.56 325 VAL A CA 1
ATOM 2176 C C . VAL A 1 325 ? -83.688 409.102 37.977 1.00 22.04 325 VAL A C 1
ATOM 2177 O O . VAL A 1 325 ? -83.089 408.167 37.484 1.00 20.68 325 VAL A O 1
ATOM 2181 N N . GLY A 1 326 ? -84.963 408.996 38.346 1.00 19.32 326 GLY A N 1
ATOM 2182 C CA . GLY A 1 326 ? -85.616 407.711 38.176 1.00 22.42 326 GLY A CA 1
ATOM 2183 C C . GLY A 1 326 ? -87.055 407.684 37.696 1.00 22.19 326 GLY A C 1
ATOM 2184 O O . GLY A 1 326 ? -87.730 406.663 37.871 1.00 23.29 326 GLY A O 1
ATOM 2185 N N . THR A 1 327 ? -87.557 408.752 37.082 1.00 21.84 327 THR A N 1
ATOM 2186 C CA . THR A 1 327 ? -88.981 408.758 36.769 1.00 22.30 327 THR A CA 1
ATOM 2187 C C . THR A 1 327 ? -89.297 407.701 35.721 1.00 25.96 327 THR A C 1
ATOM 2188 O O . THR A 1 327 ? -88.482 407.411 34.839 1.00 24.90 327 THR A O 1
ATOM 2192 N N . SER A 1 328 ? -90.474 407.087 35.860 1.00 22.68 328 SER A N 1
ATOM 2193 C CA . SER A 1 328 ? -91.003 406.197 34.833 1.00 24.62 328 SER A CA 1
ATOM 2194 C C . SER A 1 328 ? -91.714 406.954 33.727 1.00 29.12 328 SER A C 1
ATOM 2195 O O . SER A 1 328 ? -92.087 406.332 32.723 1.00 28.41 328 SER A O 1
ATOM 2198 N N . TRP A 1 329 ? -91.917 408.265 33.892 1.00 26.32 329 TRP A N 1
ATOM 2199 C CA . TRP A 1 329 ? -92.656 409.058 32.913 1.00 29.63 329 TRP A CA 1
ATOM 2200 C C . TRP A 1 329 ? -92.088 408.824 31.527 1.00 29.45 329 TRP A C 1
ATOM 2201 O O . TRP A 1 329 ? -90.914 409.095 31.277 1.00 28.35 329 TRP A O 1
ATOM 2212 N N . GLU A 1 330 ? -92.926 408.308 30.628 1.00 29.60 330 GLU A N 1
ATOM 2213 C CA . GLU A 1 330 ? -92.400 407.800 29.367 1.00 35.70 330 GLU A CA 1
ATOM 2214 C C . GLU A 1 330 ? -91.674 408.879 28.573 1.00 37.93 330 GLU A C 1
ATOM 2215 O O . GLU A 1 330 ? -90.660 408.590 27.926 1.00 35.16 330 GLU A O 1
ATOM 2221 N N . LYS A 1 331 ? -92.134 410.129 28.643 1.00 31.11 331 LYS A N 1
ATOM 2222 C CA . LYS A 1 331 ? -91.528 411.175 27.824 1.00 31.61 331 LYS A CA 1
ATOM 2223 C C . LYS A 1 331 ? -90.139 411.607 28.289 1.00 34.87 331 LYS A C 1
ATOM 2224 O O . LYS A 1 331 ? -89.423 412.249 27.512 1.00 30.66 331 LYS A O 1
ATOM 2230 N N . ALA A 1 332 ? -89.739 411.284 29.522 1.00 28.03 332 ALA A N 1
ATOM 2231 C CA . ALA A 1 332 ? -88.512 411.846 30.099 1.00 26.47 332 ALA A CA 1
ATOM 2232 C C . ALA A 1 332 ? -87.312 410.969 29.742 1.00 33.01 332 ALA A C 1
ATOM 2233 O O . ALA A 1 332 ? -86.657 410.364 30.591 1.00 28.70 332 ALA A O 1
ATOM 2235 N N . SER A 1 333 ? -87.011 410.958 28.446 1.00 28.62 333 SER A N 1
ATOM 2236 C CA . SER A 1 333 ? -86.044 410.052 27.843 1.00 36.09 333 SER A CA 1
ATOM 2237 C C . SER A 1 333 ? -84.641 410.636 27.758 1.00 32.92 333 SER A C 1
ATOM 2238 O O . SER A 1 333 ? -83.711 409.915 27.376 1.00 32.53 333 SER A O 1
ATOM 2241 N N . GLU A 1 334 ? -84.463 411.914 28.083 1.00 28.83 334 GLU A N 1
ATOM 2242 C CA . GLU A 1 334 ? -83.182 412.595 27.942 1.00 29.06 334 GLU A CA 1
ATOM 2243 C C . GLU A 1 334 ? -82.594 412.857 29.319 1.00 27.92 334 GLU A C 1
ATOM 2244 O O . GLU A 1 334 ? -83.294 413.338 30.212 1.00 25.00 334 GLU A O 1
ATOM 2250 N N . LEU A 1 335 ? -81.313 412.537 29.501 1.00 27.62 335 LEU A N 1
ATOM 2251 C CA . LEU A 1 335 ? -80.638 412.795 30.766 1.00 27.46 335 LEU A CA 1
ATOM 2252 C C . LEU A 1 335 ? -79.901 414.119 30.626 1.00 23.67 335 LEU A C 1
ATOM 2253 O O . LEU A 1 335 ? -78.953 414.230 29.847 1.00 26.42 335 LEU A O 1
ATOM 2258 N N . TYR A 1 336 ? -80.343 415.122 31.377 1.00 26.37 336 TYR A N 1
ATOM 2259 C CA . TYR A 1 336 ? -79.764 416.454 31.318 1.00 22.67 336 TYR A CA 1
ATOM 2260 C C . TYR A 1 336 ? -78.673 416.630 32.359 1.00 25.16 336 TYR A C 1
ATOM 2261 O O . TYR A 1 336 ? -78.778 416.124 33.479 1.00 23.30 336 TYR A O 1
ATOM 2270 N N . VAL A 1 337 ? -77.628 417.354 31.965 1.00 23.39 337 VAL A N 1
ATOM 2271 C CA . VAL A 1 337 ? -76.550 417.801 32.840 1.00 21.42 337 VAL A CA 1
ATOM 2272 C C . VAL A 1 337 ? -76.707 419.313 32.959 1.00 28.19 337 VAL A C 1
ATOM 2273 O O . VAL A 1 337 ? -76.365 420.064 32.034 1.00 27.79 337 VAL A O 1
ATOM 2277 N N . ASN A 1 338 ? -77.250 419.766 34.083 1.00 25.97 338 ASN A N 1
ATOM 2278 C CA . ASN A 1 338 ? -77.561 421.175 34.295 1.00 22.62 338 ASN A CA 1
ATOM 2279 C C . ASN A 1 338 ? -76.385 421.879 34.962 1.00 24.90 338 ASN A C 1
ATOM 2280 O O . ASN A 1 338 ? -76.002 421.518 36.076 1.00 23.40 338 ASN A O 1
ATOM 2285 N N . THR A 1 339 ? -75.835 422.903 34.309 1.00 26.74 339 THR A N 1
ATOM 2286 C CA . THR A 1 339 ? -74.896 423.795 34.972 1.00 26.34 339 THR A CA 1
ATOM 2287 C C . THR A 1 339 ? -75.536 425.167 35.134 1.00 28.12 339 THR A C 1
ATOM 2288 O O . THR A 1 339 ? -76.416 425.553 34.358 1.00 28.15 339 THR A O 1
ATOM 2292 N N . LEU A 1 340 ? -75.123 425.890 36.182 1.00 24.25 340 LEU A N 1
ATOM 2293 C CA . LEU A 1 340 ? -75.824 427.125 36.526 1.00 22.04 340 LEU A CA 1
ATOM 2294 C C . LEU A 1 340 ? -75.709 428.170 35.417 1.00 28.78 340 LEU A C 1
ATOM 2295 O O . LEU A 1 340 ? -76.605 429.007 35.256 1.00 34.32 340 LEU A O 1
ATOM 2300 N N . ASP A 1 341 ? -74.639 428.122 34.629 1.00 32.90 341 ASP A N 1
ATOM 2301 C CA . ASP A 1 341 ? -74.452 429.035 33.509 1.00 37.48 341 ASP A CA 1
ATOM 2302 C C . ASP A 1 341 ? -74.689 428.381 32.156 1.00 35.54 341 ASP A C 1
ATOM 2303 O O . ASP A 1 341 ? -74.566 429.054 31.125 1.00 39.34 341 ASP A O 1
ATOM 2308 N N . GLY A 1 342 ? -75.023 427.096 32.124 1.00 33.02 342 GLY A N 1
ATOM 2309 C CA . GLY A 1 342 ? -75.202 426.401 30.867 1.00 29.50 342 GLY A CA 1
ATOM 2310 C C . GLY A 1 342 ? -73.920 426.084 30.137 1.00 36.38 342 GLY A C 1
ATOM 2311 O O . GLY A 1 342 ? -73.976 425.563 29.019 1.00 35.84 342 GLY A O 1
ATOM 2312 N N . GLN A 1 343 ? -72.772 426.390 30.726 1.00 35.92 343 GLN A N 1
ATOM 2313 C CA . GLN A 1 343 ? -71.488 426.180 30.085 1.00 36.48 343 GLN A CA 1
ATOM 2314 C C . GLN A 1 343 ? -70.892 424.845 30.503 1.00 38.37 343 GLN A C 1
ATOM 2315 O O . GLN A 1 343 ? -71.216 424.292 31.557 1.00 32.65 343 GLN A O 1
ATOM 2321 N N . SER A 1 344 ? -69.986 424.348 29.667 1.00 36.62 344 SER A N 1
ATOM 2322 C CA . SER A 1 344 ? -69.258 423.137 30.000 1.00 35.76 344 SER A CA 1
ATOM 2323 C C . SER A 1 344 ? -68.424 423.364 31.259 1.00 36.31 344 SER A C 1
ATOM 2324 O O . SER A 1 344 ? -68.070 424.495 31.600 1.00 31.79 344 SER A O 1
ATOM 2327 N N . ASN A 1 345 ? -68.142 422.279 31.971 1.00 32.28 345 ASN A N 1
ATOM 2328 C CA . ASN A 1 345 ? -67.167 422.298 33.057 1.00 33.91 345 ASN A CA 1
ATOM 2329 C C . ASN A 1 345 ? -66.674 420.868 33.249 1.00 30.04 345 ASN A C 1
ATOM 2330 O O . ASN A 1 345 ? -66.988 419.978 32.452 1.00 27.70 345 ASN A O 1
ATOM 2335 N N . TYR A 1 346 ? -65.896 420.644 34.310 1.00 27.22 346 TYR A N 1
ATOM 2336 C CA . TYR A 1 346 ? -65.313 419.325 34.516 1.00 30.75 346 TYR A CA 1
ATOM 2337 C C . TYR A 1 346 ? -66.374 418.228 34.629 1.00 29.46 346 TYR A C 1
ATOM 2338 O O . TYR A 1 346 ? -66.125 417.093 34.200 1.00 28.92 346 TYR A O 1
ATOM 2347 N N . VAL A 1 347 ? -67.550 418.536 35.198 1.00 23.41 347 VAL A N 1
ATOM 2348 C CA . VAL A 1 347 ? -68.616 417.535 35.300 1.00 24.97 347 VAL A CA 1
ATOM 2349 C C . VAL A 1 347 ? -69.099 417.130 33.913 1.00 30.30 347 VAL A C 1
ATOM 2350 O O . VAL A 1 347 ? -69.269 415.941 33.609 1.00 26.80 347 VAL A O 1
ATOM 2354 N N . TRP A 1 348 ? -69.358 418.119 33.059 1.00 26.88 348 TRP A N 1
ATOM 2355 C CA . TRP A 1 348 ? -69.784 417.803 31.702 1.00 33.34 348 TRP A CA 1
ATOM 2356 C C . TRP A 1 348 ? -68.711 417.013 30.956 1.00 37.81 348 TRP A C 1
ATOM 2357 O O . TRP A 1 348 ? -69.019 416.016 30.289 1.00 32.35 348 TRP A O 1
ATOM 2368 N N . GLU A 1 349 ? -67.445 417.433 31.065 1.00 31.55 349 GLU A N 1
ATOM 2369 C CA . GLU A 1 349 ? -66.371 416.725 30.371 1.00 29.32 349 GLU A CA 1
ATOM 2370 C C . GLU A 1 349 ? -66.365 415.250 30.740 1.00 37.47 349 GLU A C 1
ATOM 2371 O O . GLU A 1 349 ? -66.330 414.377 29.861 1.00 34.25 349 GLU A O 1
ATOM 2377 N N . SER A 1 350 ? -66.425 414.951 32.041 1.00 30.03 350 SER A N 1
ATOM 2378 C CA . SER A 1 350 ? -66.391 413.558 32.472 1.00 32.91 350 SER A CA 1
ATOM 2379 C C . SER A 1 350 ? -67.644 412.813 32.034 1.00 29.82 350 SER A C 1
ATOM 2380 O O . SER A 1 350 ? -67.579 411.625 31.699 1.00 27.44 350 SER A O 1
ATOM 2383 N N . SER A 1 351 ? -68.796 413.495 32.043 1.00 29.71 351 SER A N 1
ATOM 2384 C CA . SER A 1 351 ? -70.039 412.862 31.620 1.00 28.63 351 SER A CA 1
ATOM 2385 C C . SER A 1 351 ? -70.047 412.608 30.121 1.00 35.92 351 SER A C 1
ATOM 2386 O O . SER A 1 351 ? -70.465 411.532 29.675 1.00 31.46 351 SER A O 1
ATOM 2389 N N . ARG A 1 352 ? -69.600 413.591 29.330 1.00 35.07 352 ARG A N 1
ATOM 2390 C CA . ARG A 1 352 ? -69.467 413.375 27.893 1.00 36.88 352 ARG A CA 1
ATOM 2391 C C . ARG A 1 352 ? -68.601 412.158 27.614 1.00 34.91 352 ARG A C 1
ATOM 2392 O O . ARG A 1 352 ? -68.963 411.290 26.813 1.00 35.92 352 ARG A O 1
ATOM 2400 N N . THR A 1 353 ? -67.436 412.092 28.259 1.00 33.18 353 THR A N 1
ATOM 2401 C CA . THR A 1 353 ? -66.535 410.966 28.066 1.00 35.34 353 THR A CA 1
ATOM 2402 C C . THR A 1 353 ? -67.194 409.654 28.471 1.00 33.41 353 THR A C 1
ATOM 2403 O O . THR A 1 353 ? -67.092 408.650 27.753 1.00 36.06 353 THR A O 1
ATOM 2407 N N . ALA A 1 354 ? -67.868 409.641 29.626 1.00 30.75 354 ALA A N 1
ATOM 2408 C CA . ALA A 1 354 ? -68.514 408.420 30.098 1.00 32.07 354 ALA A CA 1
ATOM 2409 C C . ALA A 1 354 ? -69.603 407.969 29.134 1.00 31.32 354 ALA A C 1
ATOM 2410 O O . ALA A 1 354 ? -69.729 406.772 28.841 1.00 36.11 354 ALA A O 1
ATOM 2412 N N . ALA A 1 355 ? -70.405 408.913 28.637 1.00 30.49 355 ALA A N 1
ATOM 2413 C CA . ALA A 1 355 ? -71.461 408.556 27.694 1.00 31.51 355 ALA A CA 1
ATOM 2414 C C . ALA A 1 355 ? -70.878 407.880 26.460 1.00 37.58 355 ALA A C 1
ATOM 2415 O O . ALA A 1 355 ? -71.450 406.915 25.940 1.00 39.74 355 ALA A O 1
ATOM 2417 N N . GLU A 1 356 ? -69.729 408.362 25.991 1.00 36.32 356 GLU A N 1
ATOM 2418 C CA . GLU A 1 356 ? -69.061 407.713 24.863 1.00 38.78 356 GLU A CA 1
ATOM 2419 C C . GLU A 1 356 ? -68.593 406.305 25.216 1.00 43.26 356 GLU A C 1
ATOM 2420 O O . GLU A 1 356 ? -68.719 405.382 24.403 1.00 48.70 356 GLU A O 1
ATOM 2426 N N . LYS A 1 357 ? -68.038 406.113 26.415 1.00 40.12 357 LYS A N 1
ATOM 2427 C CA . LYS A 1 357 ? -67.512 404.795 26.763 1.00 43.39 357 LYS A CA 1
ATOM 2428 C C . LYS A 1 357 ? -68.629 403.761 26.894 1.00 47.92 357 LYS A C 1
ATOM 2429 O O . LYS A 1 357 ? -68.464 402.608 26.476 1.00 44.61 357 LYS A O 1
ATOM 2435 N N . ILE A 1 358 ? -69.779 404.151 27.455 1.00 42.07 358 ILE A N 1
ATOM 2436 C CA . ILE A 1 358 ? -70.882 403.213 27.655 1.00 38.55 358 ILE A CA 1
ATOM 2437 C C . ILE A 1 358 ? -71.896 403.245 26.522 1.00 48.52 358 ILE A C 1
ATOM 2438 O O . ILE A 1 358 ? -72.867 402.480 26.558 1.00 54.76 358 ILE A O 1
ATOM 2443 N N . GLY A 1 359 ? -71.700 404.095 25.516 1.00 43.00 359 GLY A N 1
ATOM 2444 C CA . GLY A 1 359 ? -72.652 404.204 24.426 1.00 45.75 359 GLY A CA 1
ATOM 2445 C C . GLY A 1 359 ? -74.017 404.701 24.867 1.00 59.27 359 GLY A C 1
ATOM 2446 O O . GLY A 1 359 ? -74.988 403.937 24.861 1.00 60.14 359 GLY A O 1
ATOM 2447 N N . PHE A 1 360 ? -74.096 405.979 25.257 1.00 50.42 360 PHE A N 1
ATOM 2448 C CA . PHE A 1 360 ? -75.338 406.635 25.665 1.00 34.43 360 PHE A CA 1
ATOM 2449 C C . PHE A 1 360 ? -75.444 407.943 24.882 1.00 35.64 360 PHE A C 1
ATOM 2450 O O . PHE A 1 360 ? -74.584 408.817 25.015 1.00 41.41 360 PHE A O 1
ATOM 2458 N N . ASP A 1 361 ? -76.464 408.071 24.026 1.00 36.20 361 ASP A N 1
ATOM 2459 C CA . ASP A 1 361 ? -76.543 409.206 23.104 1.00 40.18 361 ASP A CA 1
ATOM 2460 C C . ASP A 1 361 ? -77.571 410.255 23.514 1.00 39.45 361 ASP A C 1
ATOM 2461 O O . ASP A 1 361 ? -77.744 411.244 22.789 1.00 43.56 361 ASP A O 1
ATOM 2466 N N . SER A 1 362 ? -78.252 410.074 24.650 1.00 35.58 362 SER A N 1
ATOM 2467 C CA . SER A 1 362 ? -79.300 410.986 25.104 1.00 32.81 362 SER A CA 1
ATOM 2468 C C . SER A 1 362 ? -78.862 411.814 26.310 1.00 31.30 362 SER A C 1
ATOM 2469 O O . SER A 1 362 ? -79.652 412.084 27.223 1.00 29.73 362 SER A O 1
ATOM 2472 N N . LEU A 1 363 ? -77.599 412.237 26.304 1.00 30.59 363 LEU A N 1
ATOM 2473 C CA . LEU A 1 363 ? -77.053 413.146 27.305 1.00 28.89 363 LEU A CA 1
ATOM 2474 C C . LEU A 1 363 ? -77.004 414.553 26.719 1.00 30.98 363 LEU A C 1
ATOM 2475 O O . LEU A 1 363 ? -76.483 414.753 25.615 1.00 33.73 363 LEU A O 1
ATOM 2480 N N . SER A 1 364 ? -77.556 415.518 27.443 1.00 28.37 364 SER A N 1
ATOM 2481 C CA . SER A 1 364 ? -77.566 416.900 26.988 1.00 34.85 364 SER A CA 1
ATOM 2482 C C . SER A 1 364 ? -77.059 417.822 28.087 1.00 33.83 364 SER A C 1
ATOM 2483 O O . SER A 1 364 ? -77.431 417.682 29.253 1.00 32.74 364 SER A O 1
ATOM 2486 N N . LEU A 1 365 ? -76.195 418.754 27.704 1.00 34.27 365 LEU A N 1
ATOM 2487 C CA . LEU A 1 365 ? -75.808 419.839 28.588 1.00 31.08 365 LEU A CA 1
ATOM 2488 C C . LEU A 1 365 ? -76.829 420.961 28.472 1.00 33.67 365 LEU A C 1
ATOM 2489 O O . LEU A 1 365 ? -77.264 421.308 27.371 1.00 34.57 365 LEU A O 1
ATOM 2494 N N . THR A 1 366 ? -77.203 421.544 29.607 1.00 27.30 366 THR A N 1
ATOM 2495 C CA . THR A 1 366 ? -78.149 422.644 29.568 1.00 30.37 366 THR A CA 1
ATOM 2496 C C . THR A 1 366 ? -77.951 423.518 30.801 1.00 34.82 366 THR A C 1
ATOM 2497 O O . THR A 1 366 ? -77.179 423.189 31.703 1.00 27.02 366 THR A O 1
ATOM 2501 N N . GLN A 1 367 ? -78.628 424.660 30.818 1.00 30.19 367 GLN A N 1
ATOM 2502 C CA . GLN A 1 367 ? -78.596 425.534 31.982 1.00 29.32 367 GLN A CA 1
ATOM 2503 C C . GLN A 1 367 ? -79.687 425.123 32.962 1.00 31.42 367 GLN A C 1
ATOM 2504 O O . GLN A 1 367 ? -80.812 424.807 32.566 1.00 27.05 367 GLN A O 1
ATOM 2510 N N . GLY A 1 368 ? -79.351 425.140 34.248 1.00 27.11 368 GLY A N 1
ATOM 2511 C CA . GLY A 1 368 ? -80.357 424.935 35.267 1.00 23.88 368 GLY A CA 1
ATOM 2512 C C . GLY A 1 368 ? -79.762 425.098 36.645 1.00 27.51 368 GLY A C 1
ATOM 2513 O O . GLY A 1 368 ? -78.592 424.762 36.862 1.00 21.96 368 GLY A O 1
ATOM 2514 N N . GLY A 1 369 ? -80.545 425.640 37.572 1.00 21.69 369 GLY A N 1
ATOM 2515 C CA . GLY A 1 369 ? -80.115 425.715 38.953 1.00 20.31 369 GLY A CA 1
ATOM 2516 C C . GLY A 1 369 ? -81.091 424.986 39.853 1.00 23.14 369 GLY A C 1
ATOM 2517 O O . GLY A 1 369 ? -81.534 423.891 39.513 1.00 21.77 369 GLY A O 1
ATOM 2518 N N . SER A 1 370 ? -81.410 425.570 41.008 1.00 18.86 370 SER A N 1
ATOM 2519 C CA . SER A 1 370 ? -82.456 425.061 41.902 1.00 21.78 370 SER A CA 1
ATOM 2520 C C . SER A 1 370 ? -82.208 423.623 42.356 1.00 22.27 370 SER A C 1
ATOM 2521 O O . SER A 1 370 ? -83.148 422.852 42.559 1.00 20.60 370 SER A O 1
ATOM 2524 N N . SER A 1 371 ? -80.948 423.246 42.535 1.00 17.54 371 SER A N 1
ATOM 2525 C CA . SER A 1 371 ? -80.613 422.039 43.282 1.00 18.70 371 SER A CA 1
ATOM 2526 C C . SER A 1 371 ? -79.254 422.253 43.923 1.00 17.70 371 SER A C 1
ATOM 2527 O O . SER A 1 371 ? -78.666 423.331 43.824 1.00 18.52 371 SER A O 1
ATOM 2530 N N . ASP A 1 372 ? -78.750 421.215 44.577 1.00 14.88 372 ASP A N 1
ATOM 2531 C CA . ASP A 1 372 ? -77.632 421.387 45.489 1.00 16.23 372 ASP A CA 1
ATOM 2532 C C . ASP A 1 372 ? -76.292 421.588 44.794 1.00 20.05 372 ASP A C 1
ATOM 2533 O O . ASP A 1 372 ? -75.300 421.850 45.474 1.00 19.36 372 ASP A O 1
ATOM 2538 N N . HIS A 1 373 ? -76.232 421.501 43.467 1.00 18.32 373 HIS A N 1
ATOM 2539 C CA . HIS A 1 373 ? -75.006 421.893 42.787 1.00 19.97 373 HIS A CA 1
ATOM 2540 C C . HIS A 1 373 ? -74.776 423.395 42.856 1.00 18.84 373 HIS A C 1
ATOM 2541 O O . HIS A 1 373 ? -73.656 423.848 42.613 1.00 19.67 373 HIS A O 1
ATOM 2548 N N . VAL A 1 374 ? -75.801 424.174 43.182 1.00 16.96 374 VAL A N 1
ATOM 2549 C CA . VAL A 1 374 ? -75.703 425.623 43.024 1.00 18.66 374 VAL A CA 1
ATOM 2550 C C . VAL A 1 374 ? -74.733 426.203 44.048 1.00 18.94 374 VAL A C 1
ATOM 2551 O O . VAL A 1 374 ? -73.896 427.027 43.670 1.00 22.10 374 VAL A O 1
ATOM 2555 N N . PRO A 1 375 ? -74.796 425.846 45.339 1.00 16.77 375 PRO A N 1
ATOM 2556 C CA . PRO A 1 375 ? -73.792 426.398 46.270 1.00 20.14 375 PRO A CA 1
ATOM 2557 C C . PRO A 1 375 ? -72.364 426.038 45.897 1.00 20.82 375 PRO A C 1
ATOM 2558 O O . PRO A 1 375 ? -71.445 426.837 46.139 1.00 21.62 375 PRO A O 1
ATOM 2562 N N . PHE A 1 376 ? -72.143 424.854 45.325 1.00 21.15 376 PHE A N 1
ATOM 2563 C CA . PHE A 1 376 ? -70.803 424.510 44.856 1.00 23.21 376 PHE A CA 1
ATOM 2564 C C . PHE A 1 376 ? -70.375 425.445 43.739 1.00 23.96 376 PHE A C 1
ATOM 2565 O O . PHE A 1 376 ? -69.260 425.977 43.750 1.00 26.87 376 PHE A O 1
ATOM 2573 N N . HIS A 1 377 ? -71.269 425.674 42.770 1.00 22.30 377 HIS A N 1
ATOM 2574 C CA . HIS A 1 377 ? -70.957 426.576 41.664 1.00 24.52 377 HIS A CA 1
ATOM 2575 C C . HIS A 1 377 ? -70.665 427.984 42.169 1.00 27.71 377 HIS A C 1
ATOM 2576 O O . HIS A 1 377 ? -69.734 428.644 41.689 1.00 26.85 377 HIS A O 1
ATOM 2583 N N . GLU A 1 378 ? -71.448 428.456 43.149 1.00 24.35 378 GLU A N 1
ATOM 2584 C CA . GLU A 1 378 ? -71.236 429.794 43.693 1.00 27.51 378 GLU A CA 1
ATOM 2585 C C . GLU A 1 378 ? -69.874 429.922 44.362 1.00 30.53 378 GLU A C 1
ATOM 2586 O O . GLU A 1 378 ? -69.286 431.011 44.363 1.00 29.00 378 GLU A O 1
ATOM 2592 N N . ALA A 1 379 ? -69.357 428.828 44.923 1.00 28.43 379 ALA A N 1
ATOM 2593 C CA . ALA A 1 379 ? -68.042 428.807 45.551 1.00 29.91 379 ALA A CA 1
ATOM 2594 C C . ALA A 1 379 ? -66.914 428.572 44.555 1.00 29.87 379 ALA A C 1
ATOM 2595 O O . ALA A 1 379 ? -65.748 428.500 44.965 1.00 27.81 379 ALA A O 1
ATOM 2597 N N . GLY A 1 380 ? -67.231 428.457 43.269 1.00 28.53 380 GLY A N 1
ATOM 2598 C CA . GLY A 1 380 ? -66.236 428.302 42.230 1.00 27.22 380 GLY A CA 1
ATOM 2599 C C . GLY A 1 380 ? -65.871 426.876 41.894 1.00 31.09 380 GLY A C 1
ATOM 2600 O O . GLY A 1 380 ? -64.875 426.656 41.194 1.00 31.09 380 GLY A O 1
ATOM 2601 N N . ILE A 1 381 ? -66.632 425.904 42.376 1.00 26.39 381 ILE A N 1
ATOM 2602 C CA . ILE A 1 381 ? -66.338 424.493 42.176 1.00 29.50 381 ILE A CA 1
ATOM 2603 C C . ILE A 1 381 ? -67.176 424.003 41.006 1.00 25.34 381 ILE A C 1
ATOM 2604 O O . ILE A 1 381 ? -68.390 424.226 40.975 1.00 25.38 381 ILE A O 1
ATOM 2609 N N . ASP A 1 382 ? -66.535 423.359 40.034 1.00 26.53 382 ASP A N 1
ATOM 2610 C CA . ASP A 1 382 ? -67.268 422.753 38.922 1.00 23.17 382 ASP A CA 1
ATOM 2611 C C . ASP A 1 382 ? -68.375 421.849 39.447 1.00 20.53 382 ASP A C 1
ATOM 2612 O O . ASP A 1 382 ? -68.115 420.924 40.217 1.00 23.98 382 ASP A O 1
ATOM 2617 N N . SER A 1 383 ? -69.614 422.082 39.014 1.00 20.07 383 SER A N 1
ATOM 2618 C CA . SER A 1 383 ? -70.715 421.275 39.521 1.00 18.73 383 SER A CA 1
ATOM 2619 C C . SER A 1 383 ? -71.795 421.175 38.461 1.00 23.75 383 SER A C 1
ATOM 2620 O O . SER A 1 383 ? -71.895 422.020 37.572 1.00 21.17 383 SER A O 1
ATOM 2623 N N . ALA A 1 384 ? -72.621 420.159 38.586 1.00 17.99 384 ALA A N 1
ATOM 2624 C CA . ALA A 1 384 ? -73.772 419.997 37.739 1.00 18.06 384 ALA A CA 1
ATOM 2625 C C . ALA A 1 384 ? -74.807 419.122 38.421 1.00 20.17 384 ALA A C 1
ATOM 2626 O O . ALA A 1 384 ? -74.516 418.399 39.293 1.00 19.25 384 ALA A O 1
ATOM 2628 N N . ASN A 1 385 ? -76.020 419.225 37.924 1.00 19.44 385 ASN A N 1
ATOM 2629 C CA . ASN A 1 385 ? -77.137 418.445 38.398 1.00 19.51 385 ASN A CA 1
ATOM 2630 C C . ASN A 1 385 ? -77.658 417.517 37.297 1.00 21.84 385 ASN A C 1
ATOM 2631 O O . ASN A 1 385 ? -77.892 417.978 36.267 1.00 24.77 385 ASN A O 1
ATOM 2636 N N . PHE A 1 386 ? -77.804 416.238 37.571 1.00 20.24 386 PHE A N 1
ATOM 2637 C CA . PHE A 1 386 ? -78.281 415.258 36.640 1.00 19.60 386 PHE A CA 1
ATOM 2638 C C . PHE A 1 386 ? -79.784 415.007 36.872 1.00 20.98 386 PHE A C 1
ATOM 2639 O O . PHE A 1 386 ? -80.173 414.720 37.944 1.00 20.74 386 PHE A O 1
ATOM 2647 N N . ILE A 1 387 ? -80.560 415.031 35.801 1.00 18.99 387 ILE A N 1
ATOM 2648 C CA . ILE A 1 387 ? -82.016 414.901 35.917 1.00 17.54 387 ILE A CA 1
ATOM 2649 C C . ILE A 1 387 ? -82.579 414.468 34.563 1.00 21.54 387 ILE A C 1
ATOM 2650 O O . ILE A 1 387 ? -82.104 414.912 33.511 1.00 21.31 387 ILE A O 1
ATOM 2655 N N . TRP A 1 388 ? -83.584 413.582 34.585 1.00 21.27 388 TRP A N 1
ATOM 2656 C CA . TRP A 1 388 ? -84.239 413.200 33.337 1.00 25.10 388 TRP A CA 1
ATOM 2657 C C . TRP A 1 388 ? -85.222 414.280 32.916 1.00 25.63 388 TRP A C 1
ATOM 2658 O O . TRP A 1 388 ? -85.848 41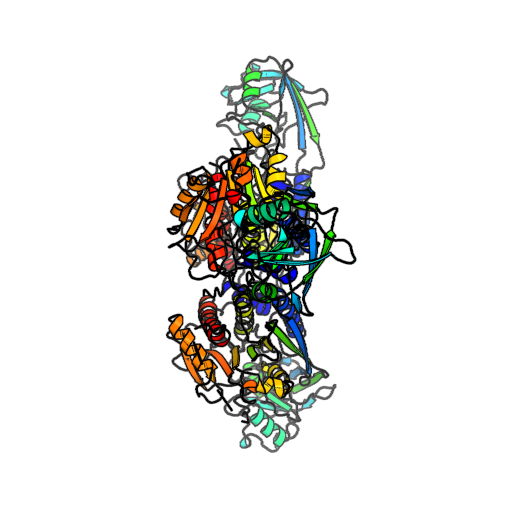4.938 33.753 1.00 23.83 388 TRP A O 1
ATOM 2669 N N . GLY A 1 389 ? -85.382 414.438 31.605 1.00 22.88 389 GLY A N 1
ATOM 2670 C CA . GLY A 1 389 ? -86.317 415.421 31.097 1.00 23.70 389 GLY A CA 1
ATOM 2671 C C . GLY A 1 389 ? -86.845 415.028 29.735 1.00 25.77 389 GLY A C 1
ATOM 2672 O O . GLY A 1 389 ? -86.268 414.190 29.037 1.00 26.70 389 GLY A O 1
ATOM 2673 N N . ASP A 1 390 ? -87.979 415.616 29.388 1.00 26.63 390 ASP A N 1
ATOM 2674 C CA . ASP A 1 390 ? -88.530 415.476 28.047 1.00 32.02 390 ASP A CA 1
ATOM 2675 C C . ASP A 1 390 ? -87.507 415.988 27.037 1.00 39.60 390 ASP A C 1
ATOM 2676 O O . ASP A 1 390 ? -87.176 417.181 27.072 1.00 44.99 390 ASP A O 1
ATOM 2681 N N . PRO A 1 391 ? -87.005 415.150 26.115 1.00 35.26 391 PRO A N 1
ATOM 2682 C CA . PRO A 1 391 ? -85.993 415.647 25.169 1.00 32.76 391 PRO A CA 1
ATOM 2683 C C . PRO A 1 391 ? -86.487 416.802 24.327 1.00 38.84 391 PRO A C 1
ATOM 2684 O O . PRO A 1 391 ? -85.669 417.598 23.850 1.00 42.88 391 PRO A O 1
ATOM 2688 N N . GLU A 1 392 ? -87.803 416.909 24.117 1.00 44.56 392 GLU A N 1
ATOM 2689 C CA . GLU A 1 392 ? -88.345 418.019 23.339 1.00 43.52 392 GLU A CA 1
ATOM 2690 C C . GLU A 1 392 ? -88.196 419.332 24.093 1.00 42.09 392 GLU A C 1
ATOM 2691 O O . GLU A 1 392 ? -87.758 420.339 23.527 1.0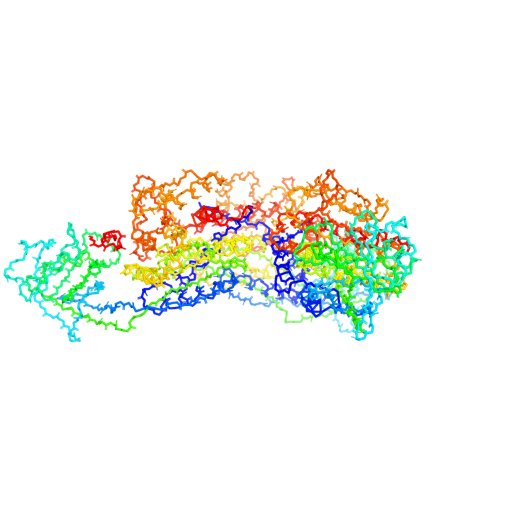0 38.01 392 GLU A O 1
ATOM 2697 N N . THR A 1 393 ? -88.551 419.338 25.381 1.00 38.93 393 THR A N 1
ATOM 2698 C CA . THR A 1 393 ? -88.771 420.576 26.114 1.00 39.72 393 THR A CA 1
ATOM 2699 C C . THR A 1 393 ? -88.017 420.683 27.426 1.00 34.52 393 THR A C 1
ATOM 2700 O O . THR A 1 393 ? -88.102 421.737 28.064 1.00 36.06 393 THR A O 1
ATOM 2704 N N . GLU A 1 394 ? -87.329 419.632 27.868 1.00 29.72 394 GLU A N 1
ATOM 2705 C CA . GLU A 1 394 ? -86.656 419.530 29.162 1.00 33.29 394 GLU A CA 1
ATOM 2706 C C . GLU A 1 394 ? -87.623 419.361 30.326 1.00 35.62 394 GLU A C 1
ATOM 2707 O O . GLU A 1 394 ? -87.165 419.282 31.473 1.00 36.65 394 GLU A O 1
ATOM 2713 N N . GLU A 1 395 ? -88.932 419.320 30.085 1.00 34.79 395 GLU A N 1
ATOM 2714 C CA . GLU A 1 395 ? -89.891 419.272 31.185 1.00 32.53 395 GLU A CA 1
ATOM 2715 C C . GLU A 1 395 ? -89.759 417.978 31.978 1.00 37.25 395 GLU A C 1
ATOM 2716 O O . GLU A 1 395 ? -89.305 416.948 31.469 1.00 29.41 395 GLU A O 1
ATOM 2722 N N . VAL A 1 396 ? -90.157 418.044 33.248 1.00 31.49 396 VAL A N 1
ATOM 2723 C CA . VAL A 1 396 ? -90.150 416.870 34.109 1.00 28.49 396 VAL A CA 1
ATOM 2724 C C . VAL A 1 396 ? -91.557 416.292 34.189 1.00 31.43 396 VAL A C 1
ATOM 2725 O O . VAL A 1 396 ? -92.498 416.812 33.579 1.00 34.39 396 VAL A O 1
ATOM 2729 N N . GLU A 1 397 ? -91.704 415.212 34.950 1.00 27.17 397 GLU A N 1
ATOM 2730 C CA . GLU A 1 397 ? -92.951 414.482 34.996 1.00 26.80 397 GLU A CA 1
ATOM 2731 C C . GLU A 1 397 ? -94.043 415.328 35.643 1.00 29.00 397 GLU A C 1
ATOM 2732 O O . GLU A 1 397 ? -93.758 416.243 36.425 1.00 27.02 397 GLU A O 1
ATOM 2738 N N . PRO A 1 398 ? -95.310 415.043 35.323 1.00 26.71 398 PRO A N 1
ATOM 2739 C CA . PRO A 1 398 ? -96.413 415.781 35.953 1.00 29.89 398 PRO A CA 1
ATOM 2740 C C . PRO A 1 398 ? -96.567 415.482 37.435 1.00 30.25 398 PRO A C 1
ATOM 2741 O O . PRO A 1 398 ? -97.278 416.219 38.127 1.00 31.25 398 PRO A O 1
ATOM 2745 N N . TRP A 1 399 ? -95.910 414.445 37.941 1.00 24.43 399 TRP A N 1
ATOM 2746 C CA . TRP A 1 399 ? -96.095 414.020 39.323 1.00 28.44 399 TRP A CA 1
ATOM 2747 C C . TRP A 1 399 ? -95.212 414.780 40.301 1.00 28.26 399 TRP A C 1
ATOM 2748 O O . TRP A 1 399 ? -95.411 414.662 41.516 1.00 25.49 399 TRP A O 1
ATOM 2759 N N . TYR A 1 400 ? -94.259 415.557 39.791 1.00 25.47 400 TYR A N 1
ATOM 2760 C CA . TYR A 1 400 ? -93.316 416.316 40.600 1.00 24.21 400 TYR A CA 1
ATOM 2761 C C . TYR A 1 400 ? -94.042 417.177 41.630 1.00 24.22 400 TYR A C 1
ATOM 2762 O O . TYR A 1 400 ? -95.009 417.879 41.304 1.00 23.42 400 TYR A O 1
ATOM 2771 N N . HIS A 1 401 ? -93.601 417.067 42.888 1.00 24.15 401 HIS A N 1
ATOM 2772 C CA . HIS A 1 401 ? -94.134 417.856 44.003 1.00 15.73 401 HIS A CA 1
ATOM 2773 C C . HIS A 1 401 ? -95.613 417.577 44.272 1.00 23.44 401 HIS A C 1
ATOM 2774 O O . HIS A 1 401 ? -96.338 418.447 44.772 1.00 24.71 401 HIS A O 1
ATOM 2781 N N . THR A 1 402 ? -96.078 416.367 43.979 1.00 18.63 402 THR A N 1
ATOM 2782 C CA . THR A 1 402 ? -97.446 415.943 44.249 1.00 20.48 402 THR A CA 1
ATOM 2783 C C . THR A 1 402 ? -97.422 414.628 45.011 1.00 17.74 402 THR A C 1
ATOM 2784 O O . THR A 1 402 ? -96.385 413.959 45.086 1.00 19.25 402 THR A O 1
ATOM 2788 N N . PRO A 1 403 ? -98.556 414.221 45.592 1.00 18.60 403 PRO A N 1
ATOM 2789 C CA . PRO A 1 403 ? -98.617 412.882 46.203 1.00 21.31 403 PRO A CA 1
ATOM 2790 C C . PRO A 1 403 ? -98.338 411.768 45.217 1.00 25.82 403 PRO A C 1
ATOM 2791 O O . PRO A 1 403 ? -98.074 410.637 45.640 1.00 23.28 403 PRO A O 1
ATOM 2795 N N . GLU A 1 404 ? -98.400 412.042 43.917 1.00 20.11 404 GLU A N 1
ATOM 2796 C CA . GLU A 1 404 ? -98.116 411.004 42.933 1.00 22.74 404 GLU A CA 1
ATOM 2797 C C . GLU A 1 404 ? -96.628 410.850 42.637 1.00 24.43 404 GLU A C 1
ATOM 2798 O O . GLU A 1 404 ? -96.275 410.031 41.782 1.00 22.99 404 GLU A O 1
ATOM 2804 N N . ASP A 1 405 ? -95.743 411.603 43.305 1.00 18.10 405 ASP A N 1
ATOM 2805 C CA . ASP A 1 405 ? -94.305 411.343 43.218 1.00 17.20 405 ASP A CA 1
ATOM 2806 C C . ASP A 1 405 ? -93.977 410.142 44.107 1.00 19.39 405 ASP A C 1
ATOM 2807 O O . ASP A 1 405 ? -93.338 410.246 45.156 1.00 18.63 405 ASP A O 1
ATOM 2812 N N . SER A 1 406 ? -94.423 408.977 43.651 1.00 21.74 406 SER A N 1
ATOM 2813 C CA . SER A 1 406 ? -94.428 407.747 44.424 1.00 22.05 406 SER A CA 1
ATOM 2814 C C . SER A 1 406 ? -93.627 406.680 43.694 1.00 26.87 406 SER A C 1
ATOM 2815 O O . SER A 1 406 ? -93.293 406.822 42.518 1.00 23.70 406 SER A O 1
ATOM 2818 N N . ILE A 1 407 ? -93.320 405.592 44.407 1.00 22.28 407 ILE A N 1
ATOM 2819 C CA . ILE A 1 407 ? -92.492 404.555 43.801 1.00 20.84 407 ILE A CA 1
ATOM 2820 C C . ILE A 1 407 ? -93.194 403.884 42.630 1.00 27.33 407 ILE A C 1
ATOM 2821 O O . ILE A 1 407 ? -92.522 403.333 41.747 1.00 25.88 407 ILE A O 1
ATOM 2826 N N . GLU A 1 408 ? -94.533 403.937 42.581 1.00 24.42 408 GLU A N 1
ATOM 2827 C CA . GLU A 1 408 ? -95.254 403.455 41.414 1.00 23.94 408 GLU A CA 1
ATOM 2828 C C . GLU A 1 408 ? -94.756 404.123 40.136 1.00 23.83 408 GLU A C 1
ATOM 2829 O O . GLU A 1 408 ? -94.841 403.538 39.051 1.00 26.27 408 GLU A O 1
ATOM 2835 N N . HIS A 1 409 ? -94.208 405.331 40.242 1.00 26.08 409 HIS A N 1
ATOM 2836 C CA . HIS A 1 409 ? -93.771 406.081 39.071 1.00 24.26 409 HIS A CA 1
ATOM 2837 C C . HIS A 1 409 ? -92.254 406.145 38.981 1.00 25.96 409 HIS A C 1
ATOM 2838 O O . HIS A 1 409 ? -91.694 407.118 38.482 1.00 22.21 409 HIS A O 1
ATOM 2845 N N . ILE A 1 410 ? -91.583 405.112 39.473 1.00 23.02 410 ILE A N 1
ATOM 2846 C CA . ILE A 1 410 ? -90.132 404.989 39.400 1.00 20.96 410 ILE A CA 1
ATOM 2847 C C . ILE A 1 410 ? -89.830 403.863 38.427 1.00 23.94 410 ILE A C 1
ATOM 2848 O O . ILE A 1 410 ? -90.473 402.812 38.474 1.00 25.39 410 ILE A O 1
ATOM 2853 N N . SER A 1 411 ? -88.863 404.089 37.535 1.00 26.49 411 SER A N 1
ATOM 2854 C CA . SER A 1 411 ? -88.425 403.085 36.574 1.00 26.82 411 SER A CA 1
ATOM 2855 C C . SER A 1 411 ? -87.041 402.575 36.970 1.00 26.10 411 SER A C 1
ATOM 2856 O O . SER A 1 411 ? -86.095 403.364 37.081 1.00 24.13 411 SER A O 1
ATOM 2859 N N . LYS A 1 412 ? -86.917 401.258 37.163 1.00 27.31 412 LYS A N 1
ATOM 2860 C CA . LYS A 1 412 ? -85.594 400.681 37.392 1.00 30.81 412 LYS A CA 1
ATOM 2861 C C . LYS A 1 412 ? -84.689 400.871 36.183 1.00 28.00 412 LYS A C 1
ATOM 2862 O O . LYS A 1 412 ? -83.468 401.007 36.335 1.00 28.97 412 LYS A O 1
ATOM 2868 N N . GLU A 1 413 ? -85.257 400.852 34.975 1.00 26.92 413 GLU A N 1
ATOM 2869 C CA . GLU A 1 413 ? -84.432 401.046 33.787 1.00 31.65 413 GLU A CA 1
ATOM 2870 C C . GLU A 1 413 ? -83.843 402.447 33.757 1.00 30.23 413 GLU A C 1
ATOM 2871 O O . GLU A 1 413 ? -82.698 402.635 33.330 1.00 30.87 413 GLU A O 1
ATOM 2877 N N . ARG A 1 414 ? -84.621 403.443 34.196 1.00 25.10 414 ARG A N 1
ATOM 2878 C CA . ARG A 1 414 ? -84.119 404.811 34.262 1.00 23.80 414 ARG A CA 1
ATOM 2879 C C . ARG A 1 414 ? -83.092 404.972 35.371 1.00 22.38 414 ARG A C 1
ATOM 2880 O O . ARG A 1 414 ? -82.070 405.629 35.172 1.00 23.07 414 ARG A O 1
ATOM 2888 N N . LEU A 1 415 ? -83.346 404.387 36.547 1.00 26.15 415 LEU A N 1
ATOM 2889 C CA . LEU A 1 415 ? -82.330 404.364 37.595 1.00 20.77 415 LEU A CA 1
ATOM 2890 C C . LEU A 1 415 ? -81.045 403.723 37.099 1.00 23.62 415 LEU A C 1
ATOM 2891 O O . LEU A 1 415 ? -79.944 404.220 37.371 1.00 25.66 415 LEU A O 1
ATOM 2896 N N . GLN A 1 416 ? -81.171 402.613 36.373 1.00 23.84 416 GLN A N 1
ATOM 2897 C CA . GLN A 1 416 ? -80.000 401.886 35.902 1.00 24.40 416 GLN A CA 1
ATOM 2898 C C . GLN A 1 416 ? -79.197 402.715 34.910 1.00 28.71 416 GLN A C 1
ATOM 2899 O O . GLN A 1 416 ? -77.967 402.795 35.005 1.00 27.62 416 GLN A O 1
ATOM 2905 N N . GLN A 1 417 ? -79.875 403.337 33.947 1.00 26.82 417 GLN A N 1
ATOM 2906 C CA . GLN A 1 417 ? -79.158 404.096 32.926 1.00 31.02 417 GLN A CA 1
ATOM 2907 C C . GLN A 1 417 ? -78.521 405.345 33.519 1.00 30.49 417 GLN A C 1
ATOM 2908 O O . GLN A 1 417 ? -77.365 405.662 33.212 1.00 26.25 417 GLN A O 1
ATOM 2914 N N . ALA A 1 418 ? -79.257 406.063 34.371 1.00 25.35 418 ALA A N 1
ATOM 2915 C CA . ALA A 1 418 ? -78.670 407.201 35.071 1.00 24.24 418 ALA A CA 1
ATOM 2916 C C . ALA A 1 418 ? -77.527 406.747 35.972 1.00 23.48 418 ALA A C 1
ATOM 2917 O O . ALA A 1 418 ? -76.450 407.352 35.981 1.00 22.03 418 ALA A O 1
ATOM 2919 N N . GLY A 1 419 ? -77.745 405.675 36.734 1.00 26.85 419 GLY A N 1
ATOM 2920 C CA . GLY A 1 419 ? -76.693 405.169 37.605 1.00 24.42 419 GLY A CA 1
ATOM 2921 C C . GLY A 1 419 ? -75.441 404.765 36.847 1.00 26.76 419 GLY A C 1
ATOM 2922 O O . GLY A 1 419 ? -74.319 405.092 37.254 1.00 27.75 419 GLY A O 1
ATOM 2923 N N . ASP A 1 420 ? -75.611 404.046 35.736 1.00 25.38 420 ASP A N 1
ATOM 2924 C CA . ASP A 1 420 ? -74.450 403.637 34.947 1.00 27.84 420 ASP A CA 1
ATOM 2925 C C . ASP A 1 420 ? -73.722 404.845 34.368 1.00 29.31 420 ASP A C 1
ATOM 2926 O O . ASP A 1 420 ? -72.485 404.878 34.338 1.00 27.32 420 ASP A O 1
ATOM 2931 N N . LEU A 1 421 ? -74.468 405.863 33.932 1.00 26.36 421 LEU A N 1
ATOM 2932 C CA . LEU A 1 421 ? -73.823 407.029 33.330 1.00 25.98 421 LEU A CA 1
ATOM 2933 C C . LEU A 1 421 ? -73.036 407.822 34.369 1.00 24.18 421 LEU A C 1
ATOM 2934 O O . LEU A 1 421 ? -71.861 408.141 34.157 1.00 26.32 421 LEU A O 1
ATOM 2939 N N . VAL A 1 422 ? -73.671 408.181 35.486 1.00 23.99 422 VAL A N 1
ATOM 2940 C CA A VAL A 1 422 ? -72.979 409.015 36.465 0.58 25.01 422 VAL A CA 1
ATOM 2941 C CA B VAL A 1 422 ? -72.976 409.017 36.462 0.42 25.15 422 VAL A CA 1
ATOM 2942 C C . VAL A 1 422 ? -71.889 408.221 37.176 1.00 28.95 422 VAL A C 1
ATOM 2943 O O . VAL A 1 422 ? -70.849 408.782 37.562 1.00 23.34 422 VAL A O 1
ATOM 2950 N N . THR A 1 423 ? -72.084 406.908 37.354 1.00 21.17 423 THR A N 1
ATOM 2951 C CA . THR A 1 423 ? -71.010 406.108 37.949 1.00 24.68 423 THR A CA 1
ATOM 2952 C C . THR A 1 423 ? -69.781 406.099 37.050 1.00 27.97 423 THR A C 1
ATOM 2953 O O . THR A 1 423 ? -68.646 406.226 37.528 1.00 27.89 423 THR A O 1
ATOM 2957 N N . ALA A 1 424 ? -69.988 405.967 35.739 1.00 31.02 424 ALA A N 1
ATOM 2958 C CA . ALA A 1 424 ? -68.861 405.998 34.820 1.00 33.18 424 ALA A CA 1
ATOM 2959 C C . ALA A 1 424 ? -68.233 407.381 34.770 1.00 25.28 424 ALA A C 1
ATOM 2960 O O . ALA A 1 424 ? -67.017 407.504 34.591 1.00 28.33 424 ALA A O 1
ATOM 2962 N N . ALA A 1 425 ? -69.049 408.428 34.886 1.00 24.98 425 ALA A N 1
ATOM 2963 C CA . ALA A 1 425 ? -68.526 409.791 34.874 1.00 30.97 425 ALA A CA 1
ATOM 2964 C C . ALA A 1 425 ? -67.669 410.057 36.106 1.00 24.42 425 ALA A C 1
ATOM 2965 O O . ALA A 1 425 ? -66.578 410.625 36.007 1.00 25.82 425 ALA A O 1
ATOM 2967 N N . VAL A 1 426 ? -68.165 409.673 37.281 1.00 23.60 426 VAL A N 1
ATOM 2968 C CA . VAL A 1 426 ? -67.373 409.833 38.495 1.00 24.03 426 VAL A CA 1
ATOM 2969 C C . VAL A 1 426 ? -66.122 408.970 38.420 1.00 28.56 426 VAL A C 1
ATOM 2970 O O . VAL A 1 426 ? -65.028 409.404 38.806 1.00 25.83 426 VAL A O 1
ATOM 2974 N N . TYR A 1 427 ? -66.251 407.743 37.900 1.00 23.89 427 TYR A N 1
ATOM 2975 C CA . TYR A 1 427 ? -65.076 406.895 37.741 1.00 26.09 427 TYR A CA 1
ATOM 2976 C C . TYR A 1 427 ? -64.030 407.580 36.880 1.00 30.33 427 TYR A C 1
ATOM 2977 O O . TYR A 1 427 ? -62.839 407.561 37.211 1.00 32.67 427 TYR A O 1
ATOM 2986 N N . GLU A 1 428 ? -64.455 408.221 35.786 1.00 29.75 428 GLU A N 1
ATOM 2987 C CA . GLU A 1 428 ? -63.496 408.959 34.966 1.00 36.65 428 GLU A CA 1
ATOM 2988 C C . GLU A 1 428 ? -62.770 410.006 35.794 1.00 30.49 428 GLU A C 1
ATOM 2989 O O . GLU A 1 428 ? -61.560 410.213 35.630 1.00 36.51 428 GLU A O 1
ATOM 2995 N N . ALA A 1 429 ? -63.487 410.655 36.708 1.00 31.04 429 ALA A N 1
ATOM 2996 C CA . ALA A 1 429 ? -62.896 411.714 37.509 1.00 35.30 429 ALA A CA 1
ATOM 2997 C C . ALA A 1 429 ? -61.972 411.170 38.592 1.00 37.95 429 ALA A C 1
ATOM 2998 O O . ALA A 1 429 ? -60.976 411.819 38.919 1.00 45.45 429 ALA A O 1
ATOM 3000 N N . VAL A 1 430 ? -62.262 409.993 39.153 1.00 32.11 430 VAL A N 1
ATOM 3001 C CA . VAL A 1 430 ? -61.551 409.527 40.347 1.00 29.35 430 VAL A CA 1
ATOM 3002 C C . VAL A 1 430 ? -60.564 408.399 40.083 1.00 32.80 430 VAL A C 1
ATOM 3003 O O . VAL A 1 430 ? -59.729 408.119 40.962 1.00 29.69 430 VAL A O 1
ATOM 3007 N N . LYS A 1 431 ? -60.594 407.766 38.913 1.00 28.42 431 LYS A N 1
ATOM 3008 C CA . LYS A 1 431 ? -59.708 406.632 38.677 1.00 32.10 431 LYS A CA 1
ATOM 3009 C C . LYS A 1 431 ? -58.245 407.058 38.746 1.00 38.40 431 LYS A C 1
ATOM 3010 O O . LYS A 1 431 ? -57.889 408.211 38.488 1.00 39.80 431 LYS A O 1
ATOM 3016 N N . LYS A 1 432 ? -57.394 406.108 39.099 1.00 34.64 432 LYS A N 1
ATOM 3017 C CA . LYS A 1 432 ? -55.967 406.356 39.065 1.00 41.07 432 LYS A CA 1
ATOM 3018 C C . LYS A 1 432 ? -55.434 406.158 37.651 1.00 49.05 432 LYS A C 1
ATOM 3019 O O . LYS A 1 432 ? -56.083 405.555 36.791 1.00 55.66 432 LYS A O 1
ATOM 3025 N N . GLU A 1 433 ? -54.237 406.674 37.411 1.00 67.42 433 GLU A N 1
ATOM 3026 C CA . GLU A 1 433 ? -53.503 406.253 36.226 1.00 79.68 433 GLU A CA 1
ATOM 3027 C C . GLU A 1 433 ? -52.179 405.623 36.634 1.00 85.40 433 GLU A C 1
ATOM 3028 O O . GLU A 1 433 ? -52.084 404.404 36.769 1.00 88.94 433 GLU A O 1
ATOM 3034 N N . LYS A 1 444 ? -73.159 435.087 43.001 1.00 64.62 444 LYS A N 1
ATOM 3035 C CA . LYS A 1 444 ? -74.374 434.615 43.657 1.00 61.82 444 LYS A CA 1
ATOM 3036 C C . LYS A 1 444 ? -75.486 434.358 42.646 1.00 57.68 444 LYS A C 1
ATOM 3037 O O . LYS A 1 444 ? -75.648 435.096 41.672 1.00 55.89 444 LYS A O 1
ATOM 3043 N N . ALA A 1 445 ? -76.250 433.298 42.886 1.00 53.53 445 ALA A N 1
ATOM 3044 C CA . ALA A 1 445 ? -77.320 432.923 41.980 1.00 42.11 445 ALA A CA 1
ATOM 3045 C C . ALA A 1 445 ? -78.570 433.753 42.247 1.00 37.96 445 ALA A C 1
ATOM 3046 O O . ALA A 1 445 ? -78.823 434.197 43.369 1.00 37.17 445 ALA A O 1
ATOM 3048 N N . LYS A 1 446 ? -79.345 433.967 41.191 1.00 40.06 446 LYS A N 1
ATOM 3049 C CA . LYS A 1 446 ? -80.637 434.625 41.289 1.00 39.65 446 LYS A CA 1
ATOM 3050 C C . LYS A 1 446 ? -81.641 433.703 41.992 1.00 32.20 446 LYS A C 1
ATOM 3051 O O . LYS A 1 446 ? -81.481 432.484 42.021 1.00 30.40 446 LYS A O 1
ATOM 3057 N N . ALA A 1 447 ? -82.687 434.299 42.577 1.00 36.28 447 ALA A N 1
ATOM 3058 C CA . ALA A 1 447 ? -83.639 433.500 43.350 1.00 31.48 447 ALA A CA 1
ATOM 3059 C C . ALA A 1 447 ? -84.219 432.364 42.518 1.00 26.38 447 ALA A C 1
ATOM 3060 O O . ALA A 1 447 ? -84.411 431.253 43.026 1.00 28.85 447 ALA A O 1
ATOM 3062 N N . SER A 1 448 ? -84.499 432.617 41.232 1.00 26.01 448 SER A N 1
ATOM 3063 C CA . SER A 1 448 ? -85.109 431.573 40.416 1.00 32.81 448 SER A CA 1
ATOM 3064 C C . SER A 1 448 ? -84.141 430.451 40.075 1.00 35.23 448 SER A C 1
ATOM 3065 O O . SER A 1 448 ? -84.580 429.408 39.573 1.00 30.59 448 SER A O 1
ATOM 3068 N N . ASP A 1 449 ? -82.846 430.628 40.340 1.00 30.40 449 ASP A N 1
ATOM 3069 C CA . ASP A 1 449 ? -81.886 429.541 40.241 1.00 27.35 449 ASP A CA 1
ATOM 3070 C C . ASP A 1 449 ? -81.573 428.912 41.592 1.00 26.98 449 ASP A C 1
ATOM 3071 O O . ASP A 1 449 ? -80.747 428.001 41.660 1.00 25.37 449 ASP A O 1
ATOM 3076 N N . ILE A 1 450 ? -82.212 429.366 42.665 1.00 23.39 450 ILE A N 1
ATOM 3077 C CA . ILE A 1 450 ? -82.035 428.782 43.988 1.00 21.93 450 ILE A CA 1
ATOM 3078 C C . ILE A 1 450 ? -83.269 428.002 44.411 1.00 25.98 450 ILE A C 1
ATOM 3079 O O . ILE A 1 450 ? -83.176 426.851 44.838 1.00 23.02 450 ILE A O 1
ATOM 3084 N N . PHE A 1 451 ? -84.437 428.618 44.294 1.00 22.43 451 PHE A N 1
ATOM 3085 C CA . PHE A 1 451 ? -85.670 428.057 44.817 1.00 25.08 451 PHE A CA 1
ATOM 3086 C C . PHE A 1 451 ? -86.465 427.354 43.719 1.00 27.98 451 PHE A C 1
ATOM 3087 O O . PHE A 1 451 ? -86.240 427.560 42.524 1.00 29.65 451 PHE A O 1
ATOM 3095 N N . GLU A 1 452 ? -87.392 426.501 44.153 1.00 27.05 452 GLU A N 1
ATOM 3096 C CA . GLU A 1 452 ? -88.366 425.849 43.291 1.00 26.30 452 GLU A CA 1
ATOM 3097 C C . GLU A 1 452 ? -89.743 426.429 43.582 1.00 27.31 452 GLU A C 1
ATOM 3098 O O . GLU A 1 452 ? -90.039 426.794 44.724 1.00 31.55 452 GLU A O 1
ATOM 3104 N N . ASP A 1 453 ? -90.571 426.536 42.544 1.00 40.72 453 ASP A N 1
ATOM 3105 C CA . ASP A 1 453 ? -91.967 426.956 42.685 1.00 40.29 453 ASP A CA 1
ATOM 3106 C C . ASP A 1 453 ? -92.089 428.317 43.381 1.00 38.87 453 ASP A C 1
ATOM 3107 O O . ASP A 1 453 ? -92.726 428.444 44.429 1.00 32.87 453 ASP A O 1
ATOM 3112 N N . ILE A 1 454 ? -91.479 429.349 42.787 1.00 31.97 454 ILE A N 1
ATOM 3113 C CA . ILE A 1 454 ? -91.591 430.690 43.363 1.00 27.02 454 ILE A CA 1
ATOM 3114 C C . ILE A 1 454 ? -92.619 431.554 42.649 1.00 33.75 454 ILE A C 1
ATOM 3115 O O . ILE A 1 454 ? -92.803 432.716 43.027 1.00 32.01 454 ILE A O 1
ATOM 3120 N N . LYS A 1 455 ? -93.282 431.032 41.625 1.00 33.83 455 LYS A N 1
ATOM 3121 C CA . LYS A 1 455 ? -94.381 431.743 40.987 1.00 33.25 455 LYS A CA 1
ATOM 3122 C C . LYS A 1 455 ? -95.337 430.737 40.352 1.00 38.30 455 LYS A C 1
ATOM 3123 O O . LYS A 1 455 ? -96.448 431.096 39.941 1.00 35.57 455 LYS A O 1
ATOM 3130 N N . ARG B 1 39 ? -72.380 371.501 35.596 1.00 45.22 39 ARG B N 1
ATOM 3131 C CA . ARG B 1 39 ? -73.073 372.326 36.561 1.00 41.06 39 ARG B CA 1
ATOM 3132 C C . ARG B 1 39 ? -72.519 373.689 36.748 1.00 36.41 39 ARG B C 1
ATOM 3133 O O . ARG B 1 39 ? -71.432 373.951 36.397 1.00 33.65 39 ARG B O 1
ATOM 3141 N N . GLU B 1 40 ? -73.343 374.561 37.270 1.00 29.64 40 GLU B N 1
ATOM 3142 C CA . GLU B 1 40 ? -72.928 375.926 37.571 1.00 31.16 40 GLU B CA 1
ATOM 3143 C C . GLU B 1 40 ? -72.065 375.955 38.826 1.00 38.09 40 GLU B C 1
ATOM 3144 O O . GLU B 1 40 ? -72.354 375.273 39.813 1.00 31.74 40 GLU B O 1
ATOM 3150 N N . LEU B 1 41 ? -71.003 376.762 38.781 1.00 24.94 41 LEU B N 1
ATOM 3151 C CA . LEU B 1 41 ? -70.060 376.917 39.890 1.00 24.59 41 LEU B CA 1
ATOM 3152 C C . LEU B 1 41 ? -69.849 378.411 40.102 1.00 27.76 41 LEU B C 1
ATOM 3153 O O . LEU B 1 41 ? -68.877 378.992 39.603 1.00 28.42 41 LEU B O 1
ATOM 3158 N N . PRO B 1 42 ? -70.751 379.067 40.836 1.00 30.66 42 PRO B N 1
ATOM 3159 C CA . PRO B 1 42 ? -70.791 380.546 40.872 1.00 26.94 42 PRO B CA 1
ATOM 3160 C C . PRO B 1 42 ? -69.734 381.156 41.786 1.00 32.17 42 PRO B C 1
ATOM 3161 O O . PRO B 1 42 ? -70.008 381.671 42.881 1.00 30.01 42 PRO B O 1
ATOM 3165 N N . PHE B 1 43 ? -68.487 381.092 41.323 1.00 27.79 43 PHE B N 1
ATOM 3166 C CA . PHE B 1 43 ? -67.383 381.800 41.963 1.00 23.11 43 PHE B CA 1
ATOM 3167 C C . PHE B 1 43 ? -67.572 383.310 41.840 1.00 23.42 43 PHE B C 1
ATOM 3168 O O . PHE B 1 43 ? -67.801 383.829 40.742 1.00 27.38 43 PHE B O 1
ATOM 3176 N N . LYS B 1 44 ? -67.456 384.022 42.958 1.00 24.27 44 LYS B N 1
ATOM 3177 C CA . LYS B 1 44 ? -67.656 385.469 43.001 1.00 25.66 44 LYS B CA 1
ATOM 3178 C C . LYS B 1 44 ? -66.345 386.141 43.385 1.00 27.99 44 LYS B C 1
ATOM 3179 O O . LYS B 1 44 ? -65.940 386.083 44.548 1.00 25.89 44 LYS B O 1
ATOM 3185 N N . ALA B 1 45 ? -65.686 386.786 42.414 1.00 23.39 45 ALA B N 1
ATOM 3186 C CA . ALA B 1 45 ? -64.407 387.438 42.704 1.00 22.16 45 ALA B CA 1
ATOM 3187 C C . ALA B 1 45 ? -64.559 388.589 43.695 1.00 21.24 45 ALA B C 1
ATOM 3188 O O . ALA B 1 45 ? -63.601 388.931 44.398 1.00 22.67 45 ALA B O 1
ATOM 3190 N N . LYS B 1 46 ? -65.738 389.212 43.768 1.00 23.91 46 LYS B N 1
ATOM 3191 C CA . LYS B 1 46 ? -65.887 390.294 44.734 1.00 25.38 46 LYS B CA 1
ATOM 3192 C C . LYS B 1 46 ? -65.689 389.791 46.159 1.00 25.28 46 LYS B C 1
ATOM 3193 O O . LYS B 1 46 ? -65.163 390.524 47.003 1.00 27.31 46 LYS B O 1
ATOM 3199 N N . HIS B 1 47 ? -66.066 388.537 46.436 1.00 23.94 47 HIS B N 1
ATOM 3200 C CA . HIS B 1 47 ? -65.796 387.949 47.745 1.00 22.73 47 HIS B CA 1
ATOM 3201 C C . HIS B 1 47 ? -64.302 387.810 47.982 1.00 22.35 47 HIS B C 1
ATOM 3202 O O . HIS B 1 47 ? -63.798 388.132 49.064 1.00 22.31 47 HIS B O 1
ATOM 3209 N N . ALA B 1 48 ? -63.582 387.280 46.985 1.00 20.30 48 ALA B N 1
ATOM 3210 C CA . ALA B 1 48 ? -62.141 387.136 47.122 1.00 17.78 48 ALA B CA 1
ATOM 3211 C C . ALA B 1 48 ? -61.479 388.496 47.292 1.00 21.28 48 ALA B C 1
ATOM 3212 O O . ALA B 1 48 ? -60.584 388.654 48.124 1.00 21.68 48 ALA B O 1
ATOM 3214 N N . TYR B 1 49 ? -61.916 389.494 46.519 1.00 20.12 49 TYR B N 1
ATOM 3215 C CA . TYR B 1 49 ? -61.347 390.834 46.656 1.00 19.07 49 TYR B CA 1
ATOM 3216 C C . TYR B 1 49 ? -61.508 391.355 48.077 1.00 20.48 49 TYR B C 1
ATOM 3217 O O . TYR B 1 49 ? -60.569 391.923 48.652 1.00 22.35 49 TYR B O 1
ATOM 3226 N N . SER B 1 50 ? -62.680 391.140 48.672 1.00 25.54 50 SER B N 1
ATOM 3227 C CA . SER B 1 50 ? -62.913 391.586 50.042 1.00 23.60 50 SER B CA 1
ATOM 3228 C C . SER B 1 50 ? -61.988 390.891 51.028 1.00 27.88 50 SER B C 1
ATOM 3229 O O . SER B 1 50 ? -61.498 391.519 51.974 1.00 27.15 50 SER B O 1
ATOM 3232 N N . THR B 1 51 ? -61.763 389.584 50.848 1.00 21.00 51 THR B N 1
ATOM 3233 C CA . THR B 1 51 ? -60.823 388.881 51.713 1.00 23.05 51 THR B CA 1
ATOM 3234 C C . THR B 1 51 ? -59.412 389.442 51.551 1.00 22.30 51 THR B C 1
ATOM 3235 O O . THR B 1 51 ? -58.695 389.643 52.538 1.00 20.96 51 THR B O 1
ATOM 3239 N N . ILE B 1 52 ? -59.000 389.719 50.311 1.00 21.07 52 ILE B N 1
ATOM 3240 C CA . ILE B 1 52 ? -57.684 390.319 50.099 1.00 17.69 52 ILE B CA 1
ATOM 3241 C C . ILE B 1 52 ? -57.568 391.636 50.857 1.00 25.71 52 ILE B C 1
ATOM 3242 O O . ILE B 1 52 ? -56.523 391.948 51.445 1.00 20.88 52 ILE B O 1
ATOM 3247 N N . SER B 1 53 ? -58.634 392.435 50.846 1.00 20.57 53 SER B N 1
ATOM 3248 C CA . SER B 1 53 ? -58.613 393.680 51.605 1.00 25.79 53 SER B CA 1
ATOM 3249 C C . SER B 1 53 ? -58.470 393.412 53.101 1.00 26.72 53 SER B C 1
ATOM 3250 O O . SER B 1 53 ? -57.692 394.089 53.786 1.00 26.71 53 SER B O 1
ATOM 3253 N N . GLN B 1 54 ? -59.202 392.425 53.630 1.00 22.65 54 GLN B N 1
ATOM 3254 C CA . GLN B 1 54 ? -59.071 392.108 55.052 1.00 22.25 54 GLN B CA 1
ATOM 3255 C C . GLN B 1 54 ? -57.645 391.700 55.400 1.00 25.17 54 GLN B C 1
ATOM 3256 O O . GLN B 1 54 ? -57.107 392.113 56.432 1.00 26.91 54 GLN B O 1
ATOM 3262 N N . LEU B 1 55 ? -57.018 390.884 54.552 1.00 20.82 55 LEU B N 1
ATOM 3263 C CA . LEU B 1 55 ? -55.677 390.409 54.862 1.00 23.20 55 LEU B CA 1
ATOM 3264 C C . LEU B 1 55 ? -54.634 391.498 54.658 1.00 23.43 55 LEU B C 1
ATOM 3265 O O . LEU B 1 55 ? -53.732 391.669 55.487 1.00 23.55 55 LEU B O 1
ATOM 3270 N N . SER B 1 56 ? -54.710 392.221 53.537 1.00 21.02 56 SER B N 1
ATOM 3271 C CA . SER B 1 56 ? -53.606 393.076 53.126 1.00 22.16 56 SER B CA 1
ATOM 3272 C C . SER B 1 56 ? -53.789 394.535 53.515 1.00 24.59 56 SER B C 1
ATOM 3273 O O . SER B 1 56 ? -52.797 395.266 53.575 1.00 23.27 56 SER B O 1
ATOM 3276 N N . GLU B 1 57 ? -55.020 394.978 53.777 1.00 25.18 57 GLU B N 1
ATOM 3277 C CA . GLU B 1 57 ? -55.268 396.343 54.229 1.00 27.57 57 GLU B CA 1
ATOM 3278 C C . GLU B 1 57 ? -55.589 396.409 55.714 1.00 28.21 57 GLU B C 1
ATOM 3279 O O . GLU B 1 57 ? -54.953 397.164 56.452 1.00 35.64 57 GLU B O 1
ATOM 3285 N N . ALA B 1 58 ? -56.573 395.636 56.172 1.00 29.10 58 ALA B N 1
ATOM 3286 C CA . ALA B 1 58 ? -56.927 395.690 57.586 1.00 29.79 58 ALA B CA 1
ATOM 3287 C C . ALA B 1 58 ? -55.805 395.135 58.459 1.00 36.54 58 ALA B C 1
ATOM 3288 O O . ALA B 1 58 ? -55.553 395.642 59.560 1.00 28.97 58 ALA B O 1
ATOM 3290 N N . ILE B 1 59 ? -55.110 394.102 57.989 1.00 27.72 59 ILE B N 1
ATOM 3291 C CA . ILE B 1 59 ? -54.032 393.530 58.786 1.00 27.58 59 ILE B CA 1
ATOM 3292 C C . ILE B 1 59 ? -52.689 394.051 58.285 1.00 26.48 59 ILE B C 1
ATOM 3293 O O . ILE B 1 59 ? -51.917 394.625 59.056 1.00 31.01 59 ILE B O 1
ATOM 3298 N N . GLY B 1 60 ? -52.402 393.870 56.999 1.00 22.68 60 GLY B N 1
ATOM 3299 C CA . GLY B 1 60 ? -51.189 394.407 56.407 1.00 20.98 60 GLY B CA 1
ATOM 3300 C C . GLY B 1 60 ? -50.185 393.303 56.146 1.00 20.18 60 GLY B C 1
ATOM 3301 O O . GLY B 1 60 ? -50.570 392.149 55.940 1.00 22.07 60 GLY B O 1
ATOM 3302 N N . PRO B 1 61 ? -48.884 393.621 56.148 1.00 18.84 61 PRO B N 1
ATOM 3303 C CA . PRO B 1 61 ? -47.876 392.560 56.005 1.00 19.11 61 PRO B CA 1
ATOM 3304 C C . PRO B 1 61 ? -48.069 391.483 57.065 1.00 21.38 61 PRO B C 1
ATOM 3305 O O . PRO B 1 61 ? -48.329 391.781 58.232 1.00 24.38 61 PRO B O 1
ATOM 3309 N N . ARG B 1 62 ? -47.949 390.226 56.645 1.00 16.47 62 ARG B N 1
ATOM 3310 C CA . ARG B 1 62 ? -48.184 389.063 57.497 1.00 17.67 62 ARG B CA 1
ATOM 3311 C C . ARG B 1 62 ? -46.901 388.236 57.559 1.00 15.17 62 ARG B C 1
ATOM 3312 O O . ARG B 1 62 ? -46.833 387.143 57.000 1.00 15.77 62 ARG B O 1
ATOM 3320 N N . ILE B 1 63 ? -45.876 388.758 58.248 1.00 17.21 63 ILE B N 1
ATOM 3321 C CA . ILE B 1 63 ? -44.578 388.089 58.236 1.00 13.89 63 ILE B CA 1
ATOM 3322 C C . ILE B 1 63 ? -44.655 386.806 59.049 1.00 18.06 63 ILE B C 1
ATOM 3323 O O . ILE B 1 63 ? -45.223 386.785 60.149 1.00 17.85 63 ILE B O 1
ATOM 3328 N N . ALA B 1 64 ? -44.078 385.731 58.509 1.00 15.33 64 ALA B N 1
ATOM 3329 C CA . ALA B 1 64 ? -44.047 384.447 59.206 1.00 17.65 64 ALA B CA 1
ATOM 3330 C C . ALA B 1 64 ? -43.541 384.605 60.635 1.00 19.12 64 ALA B C 1
ATOM 3331 O O . ALA B 1 64 ? -42.518 385.255 60.882 1.00 20.77 64 ALA B O 1
ATOM 3333 N N . GLY B 1 65 ? -44.275 384.020 61.579 1.00 21.34 65 GLY B N 1
ATOM 3334 C CA . GLY B 1 65 ? -43.888 384.064 62.976 1.00 17.72 65 GLY B CA 1
ATOM 3335 C C . GLY B 1 65 ? -44.362 385.272 63.753 1.00 25.38 65 GLY B C 1
ATOM 3336 O O . GLY B 1 65 ? -44.115 385.332 64.963 1.00 25.11 65 GLY B O 1
ATOM 3337 N N . THR B 1 66 ? -45.015 386.242 63.116 1.00 22.88 66 THR B N 1
ATOM 3338 C CA . THR B 1 66 ? -45.345 387.487 63.801 1.00 21.47 66 THR B CA 1
ATOM 3339 C C . THR B 1 66 ? -46.796 387.501 64.243 1.00 21.86 66 THR B C 1
ATOM 3340 O O . THR B 1 66 ? -47.606 386.669 63.837 1.00 20.21 66 THR B O 1
ATOM 3344 N N . ALA B 1 67 ? -47.110 388.507 65.066 1.00 21.75 67 ALA B N 1
ATOM 3345 C CA . ALA B 1 67 ? -48.473 388.711 65.556 1.00 23.49 67 ALA B CA 1
ATOM 3346 C C . ALA B 1 67 ? -49.456 388.917 64.414 1.00 24.49 67 ALA B C 1
ATOM 3347 O O . ALA B 1 67 ? -50.603 388.462 64.492 1.00 23.87 67 ALA B O 1
ATOM 3349 N N . ALA B 1 68 ? -49.031 389.609 63.347 1.00 19.89 68 ALA B N 1
ATOM 3350 C CA . ALA B 1 68 ? -49.935 389.819 62.219 1.00 20.70 68 ALA B CA 1
ATOM 3351 C C . ALA B 1 68 ? -50.291 388.504 61.544 1.00 18.81 68 ALA B C 1
ATOM 3352 O O . ALA B 1 68 ? -51.428 388.322 61.086 1.00 22.02 68 ALA B O 1
ATOM 3354 N N . GLU B 1 69 ? -49.328 387.580 61.450 1.00 19.48 69 GLU B N 1
ATOM 3355 C CA . GLU B 1 69 ? -49.649 386.281 60.878 1.00 20.06 69 GLU B CA 1
ATOM 3356 C C . GLU B 1 69 ? -50.624 385.536 61.785 1.00 21.99 69 GLU B C 1
ATOM 3357 O O . GLU B 1 69 ? -51.560 384.889 61.306 1.00 18.11 69 GLU B O 1
ATOM 3363 N N . LYS B 1 70 ? -50.425 385.617 63.099 1.00 19.44 70 LYS B N 1
ATOM 3364 C CA . LYS B 1 70 ? -51.350 384.939 63.999 1.00 19.93 70 LYS B CA 1
ATOM 3365 C C . LYS B 1 70 ? -52.738 385.564 63.927 1.00 18.46 70 LYS B C 1
ATOM 3366 O O . LYS B 1 70 ? -53.749 384.852 63.922 1.00 21.34 70 LYS B O 1
ATOM 3372 N N . LYS B 1 71 ? -52.809 386.894 63.837 1.00 20.98 71 LYS B N 1
ATOM 3373 C CA . LYS B 1 71 ? -54.110 387.548 63.690 1.00 21.70 71 LYS B CA 1
ATOM 3374 C C . LYS B 1 71 ? -54.801 387.106 62.402 1.00 21.57 71 LYS B C 1
ATOM 3375 O O . LYS B 1 71 ? -56.023 386.888 62.378 1.00 23.21 71 LYS B O 1
ATOM 3381 N N . SER B 1 72 ? -54.031 386.963 61.326 1.00 18.40 72 SER B N 1
ATOM 3382 C CA . SER B 1 72 ? -54.585 386.482 60.061 1.00 16.09 72 SER B CA 1
ATOM 3383 C C . SER B 1 72 ? -55.096 385.058 60.191 1.00 21.29 72 SER B C 1
ATOM 3384 O O . SER B 1 72 ? -56.114 384.696 59.591 1.00 21.83 72 SER B O 1
ATOM 3387 N N . ALA B 1 73 ? -54.388 384.226 60.949 1.00 20.57 73 ALA B N 1
ATOM 3388 C CA . ALA B 1 73 ? -54.852 382.859 61.151 1.00 19.66 73 ALA B CA 1
ATOM 3389 C C . ALA B 1 73 ? -56.208 382.837 61.845 1.00 24.52 73 ALA B C 1
ATOM 3390 O O . ALA B 1 73 ? -57.085 382.050 61.475 1.00 19.39 73 ALA B O 1
ATOM 3392 N N . LEU B 1 74 ? -56.406 383.705 62.841 1.00 20.53 74 LEU B N 1
ATOM 3393 C CA . LEU B 1 74 ? -57.705 383.782 63.501 1.00 22.35 74 LEU B CA 1
ATOM 3394 C C . LEU B 1 74 ? -58.800 384.144 62.507 1.00 23.47 74 LEU B C 1
ATOM 3395 O O . LEU B 1 74 ? -59.887 383.552 62.523 1.00 21.44 74 LEU B O 1
ATOM 3400 N N . LEU B 1 75 ? -58.525 385.111 61.628 1.00 21.54 75 LEU B N 1
ATOM 3401 C CA . LEU B 1 75 ? -59.509 385.524 60.635 1.00 24.11 75 LEU B CA 1
ATOM 3402 C C . LEU B 1 75 ? -59.839 384.380 59.684 1.00 21.00 75 LEU B C 1
ATOM 3403 O O . LEU B 1 75 ? -61.011 384.116 59.394 1.00 22.13 75 LEU B O 1
ATOM 3408 N N . ILE B 1 76 ? -58.814 383.672 59.210 1.00 22.85 76 ILE B N 1
ATOM 3409 C CA . ILE B 1 76 ? -59.043 382.583 58.265 1.00 20.87 76 ILE B CA 1
ATOM 3410 C C . ILE B 1 76 ? -59.814 381.454 58.930 1.00 20.73 76 ILE B C 1
ATOM 3411 O O . ILE B 1 76 ? -60.744 380.886 58.340 1.00 21.14 76 ILE B O 1
ATOM 3416 N N . ALA B 1 77 ? -59.433 381.104 60.162 1.00 18.16 77 ALA B N 1
ATOM 3417 C CA . ALA B 1 77 ? -60.168 380.075 60.892 1.00 20.95 77 ALA B CA 1
ATOM 3418 C C . ALA B 1 77 ? -61.633 380.449 61.026 1.00 27.20 77 ALA B C 1
ATOM 3419 O O . ALA B 1 77 ? -62.519 379.605 60.842 1.00 22.32 77 ALA B O 1
ATOM 3421 N N . SER B 1 78 ? -61.906 381.710 61.372 1.00 22.23 78 SER B N 1
ATOM 3422 C CA . SER B 1 78 ? -63.286 382.146 61.516 1.00 24.85 78 SER B CA 1
ATOM 3423 C C . SER B 1 78 ? -64.027 382.067 60.188 1.00 24.26 78 SER B C 1
ATOM 3424 O O . SER B 1 78 ? -65.190 381.641 60.141 1.00 27.29 78 SER B O 1
ATOM 3427 N N . SER B 1 79 ? -63.367 382.461 59.095 1.00 23.81 79 SER B N 1
ATOM 3428 C CA . SER B 1 79 ? -64.006 382.378 57.788 1.00 29.32 79 SER B CA 1
ATOM 3429 C C . SER B 1 79 ? -64.322 380.939 57.418 1.00 27.75 79 SER B C 1
ATOM 3430 O O . SER B 1 79 ? -65.379 380.664 56.842 1.00 24.34 79 SER B O 1
ATOM 3433 N N . MET B 1 80 ? -63.434 380.026 57.727 1.00 23.45 80 MET B N 1
ATOM 3434 C CA . MET B 1 80 ? -63.665 378.668 57.363 1.00 28.26 80 MET B CA 1
ATOM 3435 C C . MET B 1 80 ? -64.838 378.043 58.144 1.00 24.73 80 MET B C 1
ATOM 3436 O O . MET B 1 80 ? -65.598 377.308 57.619 1.00 26.26 80 MET B O 1
ATOM 3441 N N . ARG B 1 81 ? -64.867 378.315 59.430 1.00 23.42 81 ARG B N 1
ATOM 3442 C CA . ARG B 1 81 ? -65.991 377.824 60.224 1.00 25.72 81 ARG B CA 1
ATOM 3443 C C . ARG B 1 81 ? -67.309 378.358 59.688 1.00 27.51 81 ARG B C 1
ATOM 3444 O O . ARG B 1 81 ? -68.330 377.655 59.707 1.00 26.84 81 ARG B O 1
ATOM 3452 N N . LYS B 1 82 ? -67.321 379.609 59.232 1.00 25.12 82 LYS B N 1
ATOM 3453 C CA . LYS B 1 82 ? -68.554 380.147 58.668 1.00 32.81 82 LYS B CA 1
ATOM 3454 C C . LYS B 1 82 ? -68.984 379.358 57.439 1.00 34.00 82 LYS B C 1
ATOM 3455 O O . LYS B 1 82 ? -70.173 379.353 57.097 1.00 34.50 82 LYS B O 1
ATOM 3461 N N . LEU B 1 83 ? -68.045 378.669 56.792 1.00 34.04 83 LEU B N 1
ATOM 3462 C CA . LEU B 1 83 ? -68.289 377.838 55.624 1.00 29.95 83 LEU B CA 1
ATOM 3463 C C . LEU B 1 83 ? -68.610 376.400 55.985 1.00 38.14 83 LEU B C 1
ATOM 3464 O O . LEU B 1 83 ? -68.591 375.534 55.098 1.00 40.27 83 LEU B O 1
ATOM 3469 N N . LYS B 1 84 ? -68.863 376.130 57.268 1.00 29.56 84 LYS B N 1
ATOM 3470 C CA . LYS B 1 84 ? -69.194 374.802 57.785 1.00 35.67 84 LYS B CA 1
ATOM 3471 C C . LYS B 1 84 ? -68.098 373.778 57.501 1.00 40.69 84 LYS B C 1
ATOM 3472 O O . LYS B 1 84 ? -68.370 372.590 57.304 1.00 42.72 84 LYS B O 1
ATOM 3478 N N . LEU B 1 85 ? -66.850 374.228 57.498 1.00 32.60 85 LEU B N 1
ATOM 3479 C CA . LEU B 1 85 ? -65.724 373.316 57.479 1.00 25.90 85 LEU B CA 1
ATOM 3480 C C . LEU B 1 85 ? -65.369 372.920 58.905 1.00 29.54 85 LEU B C 1
ATOM 3481 O O . LEU B 1 85 ? -65.640 373.659 59.855 1.00 30.36 85 LEU B O 1
ATOM 3486 N N . ASP B 1 86 ? -64.757 371.743 59.051 1.00 26.38 86 ASP B N 1
ATOM 3487 C CA . ASP B 1 86 ? -64.187 371.318 60.330 1.00 30.02 86 ASP B CA 1
ATOM 3488 C C . ASP B 1 86 ? -62.765 371.862 60.414 1.00 28.95 86 ASP B C 1
ATOM 3489 O O . ASP B 1 86 ? -61.897 371.456 59.634 1.00 26.13 86 ASP B O 1
ATOM 3494 N N . VAL B 1 87 ? -62.519 372.773 61.359 1.00 24.57 87 VAL B N 1
ATOM 3495 C CA . VAL B 1 87 ? -61.346 373.647 61.332 1.00 23.15 87 VAL B CA 1
ATOM 3496 C C . VAL B 1 87 ? -60.391 373.270 62.457 1.00 27.33 87 VAL B C 1
ATOM 3497 O O . VAL B 1 87 ? -60.805 373.126 63.612 1.00 27.81 87 VAL B O 1
ATOM 3501 N N . LYS B 1 88 ? -59.111 373.128 62.120 1.00 24.53 88 LYS B N 1
ATOM 3502 C CA . LYS B 1 88 ? -58.059 372.946 63.112 1.00 25.21 88 LYS B CA 1
ATOM 3503 C C . LYS B 1 88 ? -56.900 373.891 62.825 1.00 22.65 88 LYS B C 1
ATOM 3504 O O . LYS B 1 88 ? -56.594 374.194 61.669 1.00 25.02 88 LYS B O 1
ATOM 3510 N N . VAL B 1 89 ? -56.259 374.353 63.893 1.00 24.90 89 VAL B N 1
ATOM 3511 C CA . VAL B 1 89 ? -55.040 375.147 63.803 1.00 24.20 89 VAL B CA 1
ATOM 3512 C C . VAL B 1 89 ? -53.879 374.229 64.151 1.00 22.03 89 VAL B C 1
ATOM 3513 O O . VAL B 1 89 ? -53.873 373.597 65.215 1.00 25.27 89 VAL B O 1
ATOM 3517 N N . GLN B 1 90 ? -52.903 374.148 63.261 1.00 19.61 90 GLN B N 1
ATOM 3518 C CA . GLN B 1 90 ? -51.750 373.273 63.431 1.00 20.88 90 GLN B CA 1
ATOM 3519 C C . GLN B 1 90 ? -50.523 374.142 63.629 1.00 21.19 90 GLN B C 1
ATOM 3520 O O . GLN B 1 90 ? -50.112 374.848 62.707 1.00 19.92 90 GLN B O 1
ATOM 3526 N N . ARG B 1 91 ? -49.927 374.077 64.815 1.00 23.11 91 ARG B N 1
ATOM 3527 C CA . ARG B 1 91 ? -48.793 374.930 65.137 1.00 21.43 91 ARG B CA 1
ATOM 3528 C C . ARG B 1 91 ? -47.485 374.201 64.878 1.00 24.48 91 ARG B C 1
ATOM 3529 O O . ARG B 1 91 ? -47.407 372.976 64.977 1.00 24.97 91 ARG B O 1
ATOM 3537 N N . PHE B 1 92 ? -46.448 374.963 64.542 1.00 20.93 92 PHE B N 1
ATOM 3538 C CA . PHE B 1 92 ? -45.160 374.339 64.295 1.00 19.74 92 PHE B CA 1
ATOM 3539 C C . PHE B 1 92 ? -44.066 375.354 64.577 1.00 20.46 92 PHE B C 1
ATOM 3540 O O . PHE B 1 92 ? -44.284 376.564 64.472 1.00 20.59 92 PHE B O 1
ATOM 3548 N N . ASN B 1 93 ? -42.899 374.853 64.961 1.00 19.54 93 ASN B N 1
ATOM 3549 C CA . ASN B 1 93 ? -41.765 375.723 65.248 1.00 23.04 93 ASN B CA 1
ATOM 3550 C C . ASN B 1 93 ? -41.090 376.172 63.962 1.00 20.18 93 ASN B C 1
ATOM 3551 O O . ASN B 1 93 ? -41.049 375.432 62.977 1.00 20.36 93 ASN B O 1
ATOM 3556 N N . ILE B 1 94 ? -40.541 377.388 63.984 1.00 18.27 94 ILE B N 1
ATOM 3557 C CA . ILE B 1 94 ? -39.789 377.928 62.846 1.00 17.49 94 ILE B CA 1
ATOM 3558 C C . ILE B 1 94 ? -38.466 378.474 63.381 1.00 22.79 94 ILE B C 1
ATOM 3559 O O . ILE B 1 94 ? -38.276 378.536 64.606 1.00 20.50 94 ILE B O 1
ATOM 3564 N N . PRO B 1 95 ? -37.517 378.849 62.522 1.00 20.69 95 PRO B N 1
ATOM 3565 C CA . PRO B 1 95 ? -36.198 379.255 63.022 1.00 25.56 95 PRO B CA 1
ATOM 3566 C C . PRO B 1 95 ? -36.236 380.514 63.879 1.00 26.58 95 PRO B C 1
ATOM 3567 O O . PRO B 1 95 ? -37.164 381.323 63.818 1.00 21.30 95 PRO B O 1
ATOM 3571 N N . ASP B 1 96 ? -35.181 380.676 64.681 1.00 24.30 96 ASP B N 1
ATOM 3572 C CA . ASP B 1 96 ? -35.007 381.888 65.462 1.00 28.45 96 ASP B CA 1
ATOM 3573 C C . ASP B 1 96 ? -35.099 383.111 64.566 1.00 26.28 96 ASP B C 1
ATOM 3574 O O . ASP B 1 96 ? -34.677 383.093 63.405 1.00 28.50 96 ASP B O 1
ATOM 3579 N N . ARG B 1 97 ? -35.659 384.169 65.122 1.00 26.73 97 ARG B N 1
ATOM 3580 C CA . ARG B 1 97 ? -35.827 385.441 64.444 1.00 36.72 97 ARG B CA 1
ATOM 3581 C C . ARG B 1 97 ? -34.708 386.376 64.891 1.00 37.50 97 ARG B C 1
ATOM 3582 O O . ARG B 1 97 ? -34.420 386.473 66.088 1.00 38.90 97 ARG B O 1
ATOM 3590 N N . LEU B 1 98 ? -34.062 387.034 63.934 1.00 29.66 98 LEU B N 1
ATOM 3591 C CA . LEU B 1 98 ? -32.962 387.947 64.215 1.00 30.35 98 LEU B CA 1
ATOM 3592 C C . LEU B 1 98 ? -33.400 389.379 63.949 1.00 33.02 98 LEU B C 1
ATOM 3593 O O . LEU B 1 98 ? -34.038 389.661 62.932 1.00 35.23 98 LEU B O 1
ATOM 3598 N N . GLU B 1 99 ? -33.063 390.288 64.859 1.00 39.60 99 GLU B N 1
ATOM 3599 C CA . GLU B 1 99 ? -33.327 391.697 64.616 1.00 40.77 99 GLU B CA 1
ATOM 3600 C C . GLU B 1 99 ? -32.185 392.511 65.195 1.00 30.91 99 GLU B C 1
ATOM 3601 O O . GLU B 1 99 ? -31.449 392.050 66.071 1.00 37.46 99 GLU B O 1
ATOM 3607 N N . GLY B 1 100 ? -32.048 393.732 64.702 1.00 37.26 100 GLY B N 1
ATOM 3608 C CA . GLY B 1 100 ? -31.104 394.634 65.349 1.00 36.70 100 GLY B CA 1
ATOM 3609 C C . GLY B 1 100 ? -30.765 395.819 64.460 1.00 40.33 100 GLY B C 1
ATOM 3610 O O . GLY B 1 100 ? -31.533 396.188 63.569 1.00 37.19 100 GLY B O 1
ATOM 3611 N N . THR B 1 101 ? -29.588 396.384 64.715 1.00 35.46 101 THR B N 1
ATOM 3612 C CA . THR B 1 101 ? -29.242 397.691 64.190 1.00 43.36 101 THR B CA 1
ATOM 3613 C C . THR B 1 101 ? -27.815 397.686 63.663 1.00 34.95 101 THR B C 1
ATOM 3614 O O . THR B 1 101 ? -27.006 396.816 64.000 1.00 32.31 101 THR B O 1
ATOM 3618 N N . LEU B 1 102 ? -27.529 398.682 62.824 1.00 38.09 102 LEU B N 1
ATOM 3619 C CA . LEU B 1 102 ? -26.237 398.851 62.172 1.00 39.63 102 LEU B CA 1
ATOM 3620 C C . LEU B 1 102 ? -25.898 400.335 62.139 1.00 40.83 102 LEU B C 1
ATOM 3621 O O . LEU B 1 102 ? -26.751 401.162 61.800 1.00 33.41 102 LEU B O 1
ATOM 3626 N N . SER B 1 103 ? -24.669 400.683 62.504 1.00 34.62 103 SER B N 1
ATOM 3627 C CA . SER B 1 103 ? -24.271 402.079 62.478 1.00 36.39 103 SER B CA 1
ATOM 3628 C C . SER B 1 103 ? -22.845 402.169 61.960 1.00 42.98 103 SER B C 1
ATOM 3629 O O . SER B 1 103 ? -22.083 401.200 62.015 1.00 38.22 103 SER B O 1
ATOM 3632 N N . SER B 1 104 ? -22.499 403.341 61.438 1.00 38.89 104 SER B N 1
ATOM 3633 C CA . SER B 1 104 ? -21.166 403.558 60.896 1.00 40.26 104 SER B CA 1
ATOM 3634 C C . SER B 1 104 ? -20.916 405.051 60.783 1.00 49.71 104 SER B C 1
ATOM 3635 O O . SER B 1 104 ? -21.632 405.742 60.053 1.00 41.80 104 SER B O 1
ATOM 3638 N N . ALA B 1 105 ? -19.890 405.535 61.481 1.00 45.10 105 ALA B N 1
ATOM 3639 C CA . ALA B 1 105 ? -19.518 406.946 61.449 1.00 46.37 105 ALA B CA 1
ATOM 3640 C C . ALA B 1 105 ? -20.724 407.842 61.705 1.00 45.79 105 ALA B C 1
ATOM 3641 O O . ALA B 1 105 ? -20.928 408.848 61.024 1.00 46.78 105 ALA B O 1
ATOM 3643 N N . GLY B 1 106 ? -21.528 407.476 62.701 1.00 45.10 106 GLY B N 1
ATOM 3644 C CA . GLY B 1 106 ? -22.663 408.278 63.098 1.00 44.65 106 GLY B CA 1
ATOM 3645 C C . GLY B 1 106 ? -23.910 408.089 62.267 1.00 42.91 106 GLY B C 1
ATOM 3646 O O . GLY B 1 106 ? -24.931 408.725 62.562 1.00 42.46 106 GLY B O 1
ATOM 3647 N N . ARG B 1 107 ? -23.864 407.248 61.241 1.00 42.01 107 ARG B N 1
ATOM 3648 C CA . ARG B 1 107 ? -25.009 406.994 60.375 1.00 40.41 107 ARG B CA 1
ATOM 3649 C C . ARG B 1 107 ? -25.687 405.710 60.837 1.00 39.09 107 ARG B C 1
ATOM 3650 O O . ARG B 1 107 ? -25.044 404.661 60.906 1.00 39.12 107 ARG B O 1
ATOM 3658 N N . ASP B 1 108 ? -26.969 405.799 61.179 1.00 38.02 108 ASP B N 1
ATOM 3659 C CA . ASP B 1 108 ? -27.744 404.618 61.530 1.00 38.18 108 ASP B CA 1
ATOM 3660 C C . ASP B 1 108 ? -28.394 404.076 60.268 1.00 37.88 108 ASP B C 1
ATOM 3661 O O . ASP B 1 108 ? -28.858 404.844 59.419 1.00 38.90 108 ASP B O 1
ATOM 3666 N N . ILE B 1 109 ? -28.428 402.748 60.147 1.00 34.60 109 ILE B N 1
ATOM 3667 C CA . ILE B 1 109 ? -28.798 402.075 58.911 1.00 33.60 109 ILE B CA 1
ATOM 3668 C C . ILE B 1 109 ? -29.796 400.982 59.244 1.00 38.74 109 ILE B C 1
ATOM 3669 O O . ILE B 1 109 ? -29.502 400.104 60.063 1.00 32.36 109 ILE B O 1
ATOM 3674 N N . LEU B 1 110 ? -30.958 401.020 58.596 1.00 31.05 110 LEU B N 1
ATOM 3675 C CA . LEU B 1 110 ? -31.953 399.972 58.766 1.00 29.76 110 LEU B CA 1
ATOM 3676 C C . LEU B 1 110 ? -31.523 398.705 58.044 1.00 31.93 110 LEU B C 1
ATOM 3677 O O . LEU B 1 110 ? -30.989 398.763 56.934 1.00 32.97 110 LEU B O 1
ATOM 3682 N N . LEU B 1 111 ? -31.795 397.556 58.664 1.00 28.99 111 LEU B N 1
ATOM 3683 C CA . LEU B 1 111 ? -31.361 396.274 58.135 1.00 28.88 111 LEU B CA 1
ATOM 3684 C C . LEU B 1 111 ? -32.464 395.240 58.269 1.00 31.61 111 LEU B C 1
ATOM 3685 O O . LEU B 1 111 ? -33.391 395.372 59.077 1.00 32.77 111 LEU B O 1
ATOM 3690 N N . GLN B 1 112 ? -32.327 394.195 57.462 1.00 29.17 112 GLN B N 1
ATOM 3691 C CA . GLN B 1 112 ? -33.088 392.961 57.574 1.00 28.90 112 GLN B CA 1
ATOM 3692 C C . GLN B 1 112 ? -32.088 391.825 57.679 1.00 31.99 112 GLN B C 1
ATOM 3693 O O . GLN B 1 112 ? -31.235 391.667 56.799 1.00 30.70 112 GLN B O 1
ATOM 3699 N N . ALA B 1 113 ? -32.168 391.059 58.761 1.00 27.25 113 ALA B N 1
ATOM 3700 C CA . ALA B 1 113 ? -31.216 389.985 58.959 1.00 29.14 113 ALA B CA 1
ATOM 3701 C C . ALA B 1 113 ? -31.674 388.746 58.213 1.00 35.83 113 ALA B C 1
ATOM 3702 O O . ALA B 1 113 ? -32.870 388.503 58.042 1.00 32.99 113 ALA B O 1
ATOM 3704 N N . ALA B 1 114 ? -30.703 387.974 57.745 1.00 29.27 114 ALA B N 1
ATOM 3705 C CA . ALA B 1 114 ? -31.003 386.748 57.029 1.00 32.27 114 ALA B CA 1
ATOM 3706 C C . ALA B 1 114 ? -31.277 385.636 58.026 1.00 33.99 114 ALA B C 1
ATOM 3707 O O . ALA B 1 114 ? -30.470 385.384 58.929 1.00 34.94 114 ALA B O 1
ATOM 3709 N N . SER B 1 115 ? -32.420 384.975 57.862 1.00 32.95 115 SER B N 1
ATOM 3710 C CA . SER B 1 115 ? -32.720 383.804 58.667 1.00 35.84 115 SER B CA 1
ATOM 3711 C C . SER B 1 115 ? -31.617 382.771 58.499 1.00 39.18 115 SER B C 1
ATOM 3712 O O . SER B 1 115 ? -31.111 382.550 57.394 1.00 40.02 115 SER B O 1
ATOM 3715 N N . GLY B 1 116 ? -31.208 382.170 59.615 1.00 35.93 116 GLY B N 1
ATOM 3716 C CA . GLY B 1 116 ? -30.168 381.171 59.602 1.00 41.15 116 GLY B CA 1
ATOM 3717 C C . GLY B 1 116 ? -28.756 381.698 59.730 1.00 39.46 116 GLY B C 1
ATOM 3718 O O . GLY B 1 116 ? -27.808 380.922 59.559 1.00 38.83 116 GLY B O 1
ATOM 3719 N N . SER B 1 117 ? -28.579 382.982 60.015 1.00 43.10 117 SER B N 1
ATOM 3720 C CA . SER B 1 117 ? -27.260 383.558 60.239 1.00 39.53 117 SER B CA 1
ATOM 3721 C C . SER B 1 117 ? -27.076 383.884 61.716 1.00 44.55 117 SER B C 1
ATOM 3722 O O . SER B 1 117 ? -28.012 383.841 62.518 1.00 39.74 117 SER B O 1
ATOM 3725 N N . ALA B 1 118 ? -25.852 384.219 62.064 1.00 40.47 118 ALA B N 1
ATOM 3726 C CA . ALA B 1 118 ? -25.490 384.341 63.461 1.00 45.26 118 ALA B CA 1
ATOM 3727 C C . ALA B 1 118 ? -25.911 385.692 64.028 1.00 39.91 118 ALA B C 1
ATOM 3728 O O . ALA B 1 118 ? -25.939 386.698 63.313 1.00 43.67 118 ALA B O 1
ATOM 3730 N N . PRO B 1 119 ? -26.252 385.733 65.304 1.00 41.59 119 PRO B N 1
ATOM 3731 C CA . PRO B 1 119 ? -26.409 387.009 66.004 1.00 40.54 119 PRO B CA 1
ATOM 3732 C C . PRO B 1 119 ? -25.034 387.503 66.450 1.00 41.17 119 PRO B C 1
ATOM 3733 O O . PRO B 1 119 ? -24.032 386.824 66.262 1.00 42.96 119 PRO B O 1
ATOM 3737 N N . THR B 1 120 ? -25.003 388.705 67.020 1.00 43.37 120 THR B N 1
ATOM 3738 C CA . THR B 1 120 ? -23.801 389.315 67.587 1.00 46.27 120 THR B CA 1
ATOM 3739 C C . THR B 1 120 ? -23.903 389.363 69.105 1.00 50.86 120 THR B C 1
ATOM 3740 O O . THR B 1 120 ? -24.977 389.188 69.682 1.00 48.58 120 THR B O 1
ATOM 3744 N N . GLU B 1 121 ? -22.776 389.647 69.757 1.00 54.15 121 GLU B N 1
ATOM 3745 C CA . GLU B 1 121 ? -22.837 389.956 71.178 1.00 54.25 121 GLU B CA 1
ATOM 3746 C C . GLU B 1 121 ? -23.634 391.246 71.383 1.00 62.16 121 GLU B C 1
ATOM 3747 O O . GLU B 1 121 ? -23.820 392.041 70.458 1.00 60.35 121 GLU B O 1
ATOM 3753 N N . GLU B 1 122 ? -24.136 391.438 72.609 1.00 62.57 122 GLU B N 1
ATOM 3754 C CA . GLU B 1 122 ? -25.035 392.562 72.859 1.00 61.83 122 GLU B CA 1
ATOM 3755 C C . GLU B 1 122 ? -24.320 393.894 72.666 1.00 71.38 122 GLU B C 1
ATOM 3756 O O . GLU B 1 122 ? -24.916 394.864 72.177 1.00 76.44 122 GLU B O 1
ATOM 3762 N N . GLN B 1 123 ? -23.040 393.957 73.036 1.00 66.27 123 GLN B N 1
ATOM 3763 C CA . GLN B 1 123 ? -22.226 395.133 72.753 1.00 67.88 123 GLN B CA 1
ATOM 3764 C C . GLN B 1 123 ? -22.185 395.449 71.269 1.00 59.51 123 GLN B C 1
ATOM 3765 O O . GLN B 1 123 ? -21.919 396.598 70.893 1.00 48.37 123 GLN B O 1
ATOM 3771 N N . GLY B 1 124 ? -22.454 394.457 70.426 1.00 50.93 124 GLY B N 1
ATOM 3772 C CA . GLY B 1 124 ? -22.346 394.605 68.993 1.00 49.64 124 GLY B CA 1
ATOM 3773 C C . GLY B 1 124 ? -21.045 394.031 68.466 1.00 51.22 124 GLY B C 1
ATOM 3774 O O . GLY B 1 124 ? -20.168 393.572 69.205 1.00 58.95 124 GLY B O 1
ATOM 3775 N N . LEU B 1 125 ? -20.932 394.068 67.147 1.00 44.77 125 LEU B N 1
ATOM 3776 C CA . LEU B 1 125 ? -19.730 393.643 66.447 1.00 51.94 125 LEU B CA 1
ATOM 3777 C C . LEU B 1 125 ? -19.194 394.867 65.723 1.00 55.85 125 LEU B C 1
ATOM 3778 O O . LEU B 1 125 ? -19.822 395.357 64.780 1.00 48.09 125 LEU B O 1
ATOM 3783 N N . THR B 1 126 ? -18.062 395.386 66.183 1.00 44.45 126 THR B N 1
ATOM 3784 C CA . THR B 1 126 ? -17.386 396.468 65.489 1.00 47.80 126 THR B CA 1
ATOM 3785 C C . THR B 1 126 ? -16.171 395.901 64.776 1.00 46.01 126 THR B C 1
ATOM 3786 O O . THR B 1 126 ? -15.338 395.235 65.397 1.00 50.38 126 THR B O 1
ATOM 3790 N N . ALA B 1 127 ? -16.086 396.146 63.474 1.00 45.65 127 ALA B N 1
ATOM 3791 C CA . ALA B 1 127 ? -14.975 395.649 62.680 1.00 46.44 127 ALA B CA 1
ATOM 3792 C C . ALA B 1 127 ? -14.799 396.560 61.479 1.00 46.52 127 ALA B C 1
ATOM 3793 O O . ALA B 1 127 ? -15.730 397.285 61.103 1.00 45.61 127 ALA B O 1
ATOM 3795 N N . PRO B 1 128 ? -13.618 396.558 60.862 1.00 47.67 128 PRO B N 1
ATOM 3796 C CA . PRO B 1 128 ? -13.432 397.334 59.634 1.00 48.79 128 PRO B CA 1
ATOM 3797 C C . PRO B 1 128 ? -14.306 396.803 58.509 1.00 46.41 128 PRO B C 1
ATOM 3798 O O . PRO B 1 128 ? -14.633 395.615 58.448 1.00 46.53 128 PRO B O 1
ATOM 3802 N N . LEU B 1 129 ? -14.675 397.710 57.610 1.00 47.49 129 LEU B N 1
ATOM 3803 C CA . LEU B 1 129 ? -15.425 397.368 56.414 1.00 45.00 129 LEU B CA 1
ATOM 3804 C C . LEU B 1 129 ? -14.480 396.954 55.295 1.00 47.26 129 LEU B C 1
ATOM 3805 O O . LEU B 1 129 ? -13.360 397.457 55.182 1.00 47.92 129 LEU B O 1
ATOM 3810 N N . TYR B 1 130 ? -14.942 396.012 54.473 1.00 45.85 130 TYR B N 1
ATOM 3811 C CA . TYR B 1 130 ? -14.192 395.529 53.321 1.00 45.70 130 TYR B CA 1
ATOM 3812 C C . TYR B 1 130 ? -15.116 395.528 52.113 1.00 44.70 130 TYR B C 1
ATOM 3813 O O . TYR B 1 130 ? -16.131 394.826 52.112 1.00 43.41 130 TYR B O 1
ATOM 3822 N N . ASN B 1 131 ? -14.767 396.310 51.089 1.00 45.37 131 ASN B N 1
ATOM 3823 C CA . ASN B 1 131 ? -15.593 396.414 49.888 1.00 44.60 131 ASN B CA 1
ATOM 3824 C C . ASN B 1 131 ? -15.320 395.206 49.005 1.00 45.77 131 ASN B C 1
ATOM 3825 O O . ASN B 1 131 ? -14.249 395.098 48.399 1.00 46.07 131 ASN B O 1
ATOM 3830 N N . ALA B 1 132 ? -16.285 394.288 48.937 1.00 43.52 132 ALA B N 1
ATOM 3831 C CA . ALA B 1 132 ? -16.114 393.043 48.204 1.00 46.92 132 ALA B CA 1
ATOM 3832 C C . ALA B 1 132 ? -16.872 393.034 46.885 1.00 45.94 132 ALA B C 1
ATOM 3833 O O . ALA B 1 132 ? -17.056 391.966 46.298 1.00 44.40 132 ALA B O 1
ATOM 3835 N N . GLY B 1 133 ? -17.320 394.193 46.413 1.00 42.95 133 GLY B N 1
ATOM 3836 C CA . GLY B 1 133 ? -18.004 394.235 45.132 1.00 42.60 133 GLY B CA 1
ATOM 3837 C C . GLY B 1 133 ? -19.248 393.375 45.176 1.00 49.03 133 GLY B C 1
ATOM 3838 O O . GLY B 1 133 ? -20.053 393.457 46.110 1.00 40.50 133 GLY B O 1
ATOM 3839 N N . LEU B 1 134 ? -19.404 392.516 44.173 1.00 41.20 134 LEU B N 1
ATOM 3840 C CA . LEU B 1 134 ? -20.529 391.593 44.133 1.00 39.94 134 LEU B CA 1
ATOM 3841 C C . LEU B 1 134 ? -20.232 390.283 44.845 1.00 39.92 134 LEU B C 1
ATOM 3842 O O . LEU B 1 134 ? -21.085 389.387 44.851 1.00 39.01 134 LEU B O 1
ATOM 3847 N N . GLY B 1 135 ? -19.056 390.163 45.460 1.00 40.95 135 GLY B N 1
ATOM 3848 C CA . GLY B 1 135 ? -18.790 389.073 46.372 1.00 42.85 135 GLY B CA 1
ATOM 3849 C C . GLY B 1 135 ? -18.341 387.794 45.715 1.00 45.92 135 GLY B C 1
ATOM 3850 O O . GLY B 1 135 ? -18.516 386.719 46.296 1.00 41.99 135 GLY B O 1
ATOM 3851 N N . TYR B 1 136 ? -17.784 387.875 44.514 1.00 42.68 136 TYR B N 1
ATOM 3852 C CA . TYR B 1 136 ? -17.163 386.708 43.914 1.00 43.68 136 TYR B CA 1
ATOM 3853 C C . TYR B 1 136 ? -15.953 386.291 44.744 1.00 44.72 136 TYR B C 1
ATOM 3854 O O . TYR B 1 136 ? -15.398 387.077 45.512 1.00 45.00 136 TYR B O 1
ATOM 3863 N N . GLN B 1 137 ? -15.555 385.024 44.601 1.00 45.37 137 GLN B N 1
ATOM 3864 C CA . GLN B 1 137 ? -14.391 384.561 45.345 1.00 46.47 137 GLN B CA 1
ATOM 3865 C C . GLN B 1 137 ? -13.169 385.413 45.019 1.00 47.87 137 GLN B C 1
ATOM 3866 O O . GLN B 1 137 ? -12.367 385.721 45.906 1.00 48.44 137 GLN B O 1
ATOM 3872 N N . LYS B 1 138 ? -13.046 385.843 43.756 1.00 48.46 138 LYS B N 1
ATOM 3873 C CA . LYS B 1 138 ? -11.989 386.768 43.344 1.00 55.66 138 LYS B CA 1
ATOM 3874 C C . LYS B 1 138 ? -11.920 388.001 44.239 1.00 51.42 138 LYS B C 1
ATOM 3875 O O . LYS B 1 138 ? -10.830 388.531 44.488 1.00 51.23 138 LYS B O 1
ATOM 3881 N N . ASP B 1 139 ? -13.060 388.453 44.760 1.00 47.87 139 ASP B N 1
ATOM 3882 C CA . ASP B 1 139 ? -13.156 389.774 45.368 1.00 47.53 139 ASP B CA 1
ATOM 3883 C C . ASP B 1 139 ? -12.607 389.826 46.787 1.00 47.72 139 ASP B C 1
ATOM 3884 O O . ASP B 1 139 ? -12.561 390.915 47.377 1.00 47.88 139 ASP B O 1
ATOM 3889 N N . PHE B 1 140 ? -12.196 388.699 47.350 1.00 48.03 140 PHE B N 1
ATOM 3890 C CA . PHE B 1 140 ? -11.774 388.629 48.746 1.00 48.18 140 PHE B CA 1
ATOM 3891 C C . PHE B 1 140 ? -10.272 388.374 48.808 1.00 55.60 140 PHE B C 1
ATOM 3892 O O . PHE B 1 140 ? -9.822 387.231 48.688 1.00 51.90 140 PHE B O 1
ATOM 3900 N N . THR B 1 141 ? -9.504 389.441 48.999 1.00 57.93 141 THR B N 1
ATOM 3901 C CA . THR B 1 141 ? -8.080 389.302 49.252 1.00 59.78 141 THR B CA 1
ATOM 3902 C C . THR B 1 141 ? -7.857 388.902 50.709 1.00 60.06 141 THR B C 1
ATOM 3903 O O . THR B 1 141 ? -8.799 388.755 51.494 1.00 54.91 141 THR B O 1
ATOM 3907 N N . ALA B 1 142 ? -6.585 388.734 51.083 1.00 59.91 142 ALA B N 1
ATOM 3908 C CA . ALA B 1 142 ? -6.252 388.498 52.482 1.00 57.56 142 ALA B CA 1
ATOM 3909 C C . ALA B 1 142 ? -6.722 389.639 53.369 1.00 53.69 142 ALA B C 1
ATOM 3910 O O . ALA B 1 142 ? -6.918 389.437 54.572 1.00 53.42 142 ALA B O 1
ATOM 3912 N N . ASP B 1 143 ? -6.902 390.831 52.797 1.00 59.24 143 ASP B N 1
ATOM 3913 C CA . ASP B 1 143 ? -7.393 391.991 53.533 1.00 56.75 143 ASP B CA 1
ATOM 3914 C C . ASP B 1 143 ? -8.802 391.778 54.082 1.00 54.71 143 ASP B C 1
ATOM 3915 O O . ASP B 1 143 ? -9.204 392.481 55.013 1.00 58.35 143 ASP B O 1
ATOM 3920 N N . ALA B 1 144 ? -9.554 390.814 53.545 1.00 50.32 144 ALA B N 1
ATOM 3921 C CA . ALA B 1 144 ? -10.932 390.625 53.983 1.00 50.90 144 ALA B CA 1
ATOM 3922 C C . ALA B 1 144 ? -11.032 389.973 55.358 1.00 53.64 144 ALA B C 1
ATOM 3923 O O . ALA B 1 144 ? -12.062 390.126 56.023 1.00 48.97 144 ALA B O 1
ATOM 3925 N N . LYS B 1 145 ? -10.003 389.248 55.797 1.00 49.71 145 LYS B N 1
ATOM 3926 C CA . LYS B 1 145 ? -10.111 388.494 57.040 1.00 52.13 145 LYS B CA 1
ATOM 3927 C C . LYS B 1 145 ? -10.256 389.429 58.234 1.00 55.33 145 LYS B C 1
ATOM 3928 O O . LYS B 1 145 ? -9.538 390.427 58.357 1.00 50.62 145 LYS B O 1
ATOM 3934 N N . GLY B 1 146 ? -11.199 389.098 59.117 1.00 48.68 146 GLY B N 1
ATOM 3935 C CA . GLY B 1 146 ? -11.466 389.903 60.289 1.00 48.67 146 GLY B CA 1
ATOM 3936 C C . GLY B 1 146 ? -12.285 391.149 60.043 1.00 56.29 146 GLY B C 1
ATOM 3937 O O . GLY B 1 146 ? -12.473 391.939 60.976 1.00 51.88 146 GLY B O 1
ATOM 3938 N N . LYS B 1 147 ? -12.794 391.346 58.832 1.00 46.99 147 LYS B N 1
ATOM 3939 C CA A LYS B 1 147 ? -13.546 392.541 58.485 0.83 46.24 147 LYS B CA 1
ATOM 3940 C CA B LYS B 1 147 ? -13.545 392.539 58.477 0.17 47.42 147 LYS B CA 1
ATOM 3941 C C . LYS B 1 147 ? -14.993 392.184 58.168 1.00 49.19 147 LYS B C 1
ATOM 3942 O O . LYS B 1 147 ? -15.352 391.021 57.973 1.00 43.91 147 LYS B O 1
ATOM 3953 N N . ILE B 1 148 ? -15.829 393.210 58.128 1.00 44.88 148 ILE B N 1
ATOM 3954 C CA . ILE B 1 148 ? -17.219 393.057 57.728 1.00 42.11 148 ILE B CA 1
ATOM 3955 C C . ILE B 1 148 ? -17.270 393.236 56.217 1.00 43.65 148 ILE B C 1
ATOM 3956 O O . ILE B 1 148 ? -16.912 394.299 55.700 1.00 47.19 148 ILE B O 1
ATOM 3961 N N . ALA B 1 149 ? -17.688 392.193 55.506 1.00 41.23 149 ALA B N 1
ATOM 3962 C CA . ALA B 1 149 ? -17.728 392.239 54.053 1.00 41.14 149 ALA B CA 1
ATOM 3963 C C . ALA B 1 149 ? -18.950 393.012 53.580 1.00 42.91 149 ALA B C 1
ATOM 3964 O O . ALA B 1 149 ? -20.076 392.714 53.988 1.00 41.67 149 ALA B O 1
ATOM 3966 N N . LEU B 1 150 ? -18.725 393.984 52.702 1.00 40.38 150 LEU B N 1
ATOM 3967 C CA . LEU B 1 150 ? -19.762 394.849 52.146 1.00 39.47 150 LEU B CA 1
ATOM 3968 C C . LEU B 1 150 ? -19.959 394.444 50.688 1.00 39.30 150 LEU B C 1
ATOM 3969 O O . LEU B 1 150 ? -19.060 394.620 49.864 1.00 40.80 150 LEU B O 1
ATOM 3974 N N . ILE B 1 151 ? -21.127 393.893 50.371 1.00 38.01 151 ILE B N 1
ATOM 3975 C CA . ILE B 1 151 ? -21.357 393.220 49.098 1.00 37.86 151 ILE B CA 1
ATOM 3976 C C . ILE B 1 151 ? -22.611 393.779 48.438 1.00 38.28 151 ILE B C 1
ATOM 3977 O O . ILE B 1 151 ? -23.671 393.846 49.069 1.00 35.64 151 ILE B O 1
ATOM 3982 N N . SER B 1 152 ? -22.507 394.132 47.161 1.00 37.24 152 SER B N 1
ATOM 3983 C CA . SER B 1 152 ? -23.692 394.510 46.400 1.00 40.90 152 SER B CA 1
ATOM 3984 C C . SER B 1 152 ? -24.476 393.279 45.969 1.00 43.01 152 SER B C 1
ATOM 3985 O O . SER B 1 152 ? -23.900 392.268 45.562 1.00 36.17 152 SER B O 1
ATOM 3988 N N . ARG B 1 153 ? -25.799 393.381 46.037 1.00 35.52 153 ARG B N 1
ATOM 3989 C CA . ARG B 1 153 ? -26.657 392.363 45.451 1.00 33.36 153 ARG B CA 1
ATOM 3990 C C . ARG B 1 153 ? -26.407 392.269 43.947 1.00 41.70 153 ARG B C 1
ATOM 3991 O O . ARG B 1 153 ? -25.981 393.234 43.304 1.00 37.89 153 ARG B O 1
ATOM 3999 N N . GLY B 1 154 ? -26.630 391.076 43.390 1.00 35.92 154 GLY B N 1
ATOM 4000 C CA . GLY B 1 154 ? -26.512 390.889 41.957 1.00 34.77 154 GLY B CA 1
ATOM 4001 C C . GLY B 1 154 ? -25.786 389.619 41.548 1.00 40.09 154 GLY B C 1
ATOM 4002 O O . GLY B 1 154 ? -24.751 389.279 42.126 1.00 36.40 154 GLY B O 1
ATOM 4003 N N . ASP B 1 155 ? -26.352 388.911 40.563 1.00 39.46 155 ASP B N 1
ATOM 4004 C CA . ASP B 1 155 ? -25.785 387.735 39.896 1.00 38.57 155 ASP B CA 1
ATOM 4005 C C . ASP B 1 155 ? -25.618 386.515 40.803 1.00 39.58 155 ASP B C 1
ATOM 4006 O O . ASP B 1 155 ? -26.262 385.489 40.572 1.00 40.36 155 ASP B O 1
ATOM 4011 N N . LEU B 1 156 ? -24.757 386.594 41.812 1.00 40.98 156 LEU B N 1
ATOM 4012 C CA . LEU B 1 156 ? -24.628 385.500 42.769 1.00 38.28 156 LEU B CA 1
ATOM 4013 C C . LEU B 1 156 ? -25.850 385.420 43.676 1.00 40.23 156 LEU B C 1
ATOM 4014 O O . LEU B 1 156 ? -26.516 386.424 43.939 1.00 36.94 156 LEU B O 1
ATOM 4019 N N . THR B 1 157 ? -26.120 384.218 44.187 1.00 34.63 157 THR B N 1
ATOM 4020 C CA . THR B 1 157 ? -27.120 384.081 45.240 1.00 36.11 157 THR B CA 1
ATOM 4021 C C . THR B 1 157 ? -26.607 384.720 46.526 1.00 36.42 157 THR B C 1
ATOM 4022 O O . THR B 1 157 ? -25.400 384.919 46.714 1.00 34.32 157 THR B O 1
ATOM 4026 N N . TYR B 1 158 ? -27.544 385.041 47.428 1.00 32.82 158 TYR B N 1
ATOM 4027 C CA . TYR B 1 158 ? -27.140 385.577 48.726 1.00 32.03 158 TYR B CA 1
ATOM 4028 C C . TYR B 1 158 ? -26.241 384.599 49.467 1.00 32.85 158 TYR B C 1
ATOM 4029 O O . TYR B 1 158 ? -25.249 385.003 50.084 1.00 34.16 158 TYR B O 1
ATOM 4038 N N . TYR B 1 159 ? -26.557 383.303 49.404 1.00 32.77 159 TYR B N 1
ATOM 4039 C CA . TYR B 1 159 ? -25.724 382.334 50.103 1.00 33.63 159 TYR B CA 1
ATOM 4040 C C . TYR B 1 159 ? -24.341 382.249 49.474 1.00 35.13 159 TYR B C 1
ATOM 4041 O O . TYR B 1 159 ? -23.335 382.203 50.189 1.00 36.49 159 TYR B O 1
ATOM 4050 N N . GLU B 1 160 ? -24.268 382.267 48.142 1.00 35.51 160 GLU B N 1
ATOM 4051 C CA . GLU B 1 160 ? -22.969 382.227 47.477 1.00 37.00 160 GLU B CA 1
ATOM 4052 C C . GLU B 1 160 ? -22.107 383.416 47.885 1.00 37.53 160 GLU B C 1
ATOM 4053 O O . GLU B 1 160 ? -20.893 383.281 48.068 1.00 38.88 160 GLU B O 1
ATOM 4059 N N . LYS B 1 161 ? -22.723 384.586 48.050 1.00 36.67 161 LYS B N 1
ATOM 4060 C CA . LYS B 1 161 ? -21.977 385.754 48.506 1.00 37.17 161 LYS B CA 1
ATOM 4061 C C . LYS B 1 161 ? -21.477 385.558 49.933 1.00 37.41 161 LYS B C 1
ATOM 4062 O O . LYS B 1 161 ? -20.295 385.790 50.226 1.00 38.74 161 LYS B O 1
ATOM 4068 N N . ALA B 1 162 ? -22.369 385.145 50.839 1.00 36.39 162 ALA B N 1
ATOM 4069 C CA . ALA B 1 162 ? -21.986 384.977 52.238 1.00 39.41 162 ALA B CA 1
ATOM 4070 C C . ALA B 1 162 ? -21.002 383.834 52.403 1.00 37.78 162 ALA B C 1
ATOM 4071 O O . ALA B 1 162 ? -20.114 383.891 53.264 1.00 38.63 162 ALA B O 1
ATOM 4073 N N . LYS B 1 163 ? -21.146 382.814 51.584 1.00 37.86 163 LYS B N 1
ATOM 4074 C CA . LYS B 1 163 ? -20.249 381.698 51.642 1.00 39.72 163 LYS B CA 1
ATOM 4075 C C . LYS B 1 163 ? -18.819 382.175 51.321 1.00 40.51 163 LYS B C 1
ATOM 4076 O O . LYS B 1 163 ? -17.950 381.892 52.009 1.00 41.52 163 LYS B O 1
ATOM 4082 N N . ASN B 1 164 ? -18.640 382.912 50.262 1.00 40.69 164 ASN B N 1
ATOM 4083 C CA . ASN B 1 164 ? -17.343 383.435 49.862 1.00 42.10 164 ASN B CA 1
ATOM 4084 C C . ASN B 1 164 ? -16.709 384.348 50.906 1.00 45.98 164 ASN B C 1
ATOM 4085 O O . ASN B 1 164 ? -15.535 384.353 51.070 1.00 43.70 164 ASN B O 1
ATOM 4090 N N . ALA B 1 165 ? -17.531 385.145 51.579 1.00 44.57 165 ALA B N 1
ATOM 4091 C CA . ALA B 1 165 ? -17.064 386.038 52.608 1.00 41.67 165 ALA B CA 1
ATOM 4092 C C . ALA B 1 165 ? -16.650 385.286 53.834 1.00 46.07 165 ALA B C 1
ATOM 4093 O O . ALA B 1 165 ? -15.602 385.513 54.360 1.00 43.37 165 ALA B O 1
ATOM 4095 N N . GLU B 1 166 ? -17.468 384.401 54.313 1.00 42.07 166 GLU B N 1
ATOM 4096 C CA . GLU B 1 166 ? -17.086 383.639 55.497 1.00 45.95 166 GLU B CA 1
ATOM 4097 C C . GLU B 1 166 ? -15.826 382.825 55.232 1.00 47.65 166 GLU B C 1
ATOM 4098 O O . GLU B 1 166 ? -14.920 382.781 56.073 1.00 44.40 166 GLU B O 1
ATOM 4104 N N . ALA B 1 167 ? -15.732 382.216 54.047 1.00 43.60 167 ALA B N 1
ATOM 4105 C CA . ALA B 1 167 ? -14.524 381.477 53.683 1.00 45.33 167 ALA B CA 1
ATOM 4106 C C . ALA B 1 167 ? -13.292 382.373 53.646 1.00 50.98 167 ALA B C 1
ATOM 4107 O O . ALA B 1 167 ? -12.171 381.891 53.850 1.00 51.29 167 ALA B O 1
ATOM 4109 N N . ALA B 1 168 ? -13.464 383.664 53.371 1.00 47.72 168 ALA B N 1
ATOM 4110 C CA . ALA B 1 168 ? -12.347 384.599 53.375 1.00 47.10 168 ALA B CA 1
ATOM 4111 C C . ALA B 1 168 ? -12.089 385.201 54.750 1.00 47.65 168 ALA B C 1
ATOM 4112 O O . ALA B 1 168 ? -11.293 386.140 54.864 1.00 48.16 168 ALA B O 1
ATOM 4114 N N . GLY B 1 169 ? -12.742 384.690 55.791 1.00 48.36 169 GLY B N 1
ATOM 4115 C CA . GLY B 1 169 ? -12.489 385.168 57.135 1.00 47.95 169 GLY B CA 1
ATOM 4116 C C . GLY B 1 169 ? -13.272 386.393 57.543 1.00 46.02 169 GLY B C 1
ATOM 4117 O O . GLY B 1 169 ? -12.881 387.074 58.496 1.00 46.57 169 GLY B O 1
ATOM 4118 N N . ALA B 1 170 ? -14.366 386.703 56.854 1.00 45.05 170 ALA B N 1
ATOM 4119 C CA . ALA B 1 170 ? -15.176 387.845 57.251 1.00 43.81 170 ALA B CA 1
ATOM 4120 C C . ALA B 1 170 ? -15.823 387.592 58.612 1.00 43.27 170 ALA B C 1
ATOM 4121 O O . ALA B 1 170 ? -16.112 386.454 58.988 1.00 43.03 170 ALA B O 1
ATOM 4123 N N . LYS B 1 171 ? -16.035 388.670 59.366 1.00 43.31 171 LYS B N 1
ATOM 4124 C CA . LYS B 1 171 ? -16.723 388.556 60.644 1.00 42.72 171 LYS B CA 1
ATOM 4125 C C . LYS B 1 171 ? -18.228 388.701 60.508 1.00 41.06 171 LYS B C 1
ATOM 4126 O O . LYS B 1 171 ? -18.964 388.260 61.398 1.00 40.48 171 LYS B O 1
ATOM 4132 N N . ALA B 1 172 ? -18.689 389.313 59.422 1.00 40.36 172 ALA B N 1
ATOM 4133 C CA . ALA B 1 172 ? -20.105 389.510 59.138 1.00 39.16 172 ALA B CA 1
ATOM 4134 C C . ALA B 1 172 ? -20.215 389.904 57.677 1.00 38.50 172 ALA B C 1
ATOM 4135 O O . ALA B 1 172 ? -19.218 390.233 57.027 1.00 39.55 172 ALA B O 1
ATOM 4137 N N . VAL B 1 173 ? -21.441 389.883 57.171 1.00 37.16 173 VAL B N 1
ATOM 4138 C CA . VAL B 1 173 ? -21.720 390.222 55.786 1.00 36.77 173 VAL B CA 1
ATOM 4139 C C . VAL B 1 173 ? -22.846 391.238 55.764 1.00 35.71 173 VAL B C 1
ATOM 4140 O O . VAL B 1 173 ? -23.903 391.005 56.361 1.00 34.67 173 VAL B O 1
ATOM 4144 N N . ILE B 1 174 ? -22.638 392.337 55.049 1.00 36.02 174 ILE B N 1
ATOM 4145 C CA . ILE B 1 174 ? -23.685 393.325 54.789 1.00 35.11 174 ILE B CA 1
ATOM 4146 C C . ILE B 1 174 ? -23.929 393.335 53.289 1.00 34.97 174 ILE B C 1
ATOM 4147 O O . ILE B 1 174 ? -23.026 393.668 52.510 1.00 35.84 174 ILE B O 1
ATOM 4152 N N . ILE B 1 175 ? -25.129 392.946 52.873 1.00 33.61 175 ILE B N 1
ATOM 4153 C CA . ILE B 1 175 ? -25.496 392.963 51.465 1.00 33.33 175 ILE B CA 1
ATOM 4154 C C . ILE B 1 175 ? -26.439 394.133 51.237 1.00 33.89 175 ILE B C 1
ATOM 4155 O O . ILE B 1 175 ? -27.447 394.270 51.938 1.00 36.28 175 ILE B O 1
ATOM 4160 N N . TYR B 1 176 ? -26.104 394.989 50.279 1.00 35.19 176 TYR B N 1
ATOM 4161 C CA . TYR B 1 176 ? -26.946 396.130 49.971 1.00 32.71 176 TYR B CA 1
ATOM 4162 C C . TYR B 1 176 ? -27.596 395.953 48.610 1.00 32.75 176 TYR B C 1
ATOM 4163 O O . TYR B 1 176 ? -27.036 395.335 47.700 1.00 33.03 176 TYR B O 1
ATOM 4172 N N . ASN B 1 177 ? -28.809 396.481 48.502 1.00 31.47 177 ASN B N 1
ATOM 4173 C CA . ASN B 1 177 ? -29.634 396.247 47.334 1.00 30.68 177 ASN B CA 1
ATOM 4174 C C . ASN B 1 177 ? -29.007 396.892 46.106 1.00 35.08 177 ASN B C 1
ATOM 4175 O O . ASN B 1 177 ? -28.286 397.890 46.204 1.00 33.38 177 ASN B O 1
ATOM 4180 N N . ASN B 1 178 ? -29.253 396.292 44.942 1.00 35.21 178 ASN B N 1
ATOM 4181 C CA . ASN B 1 178 ? -28.879 396.910 43.678 1.00 43.86 178 ASN B CA 1
ATOM 4182 C C . ASN B 1 178 ? -30.078 397.506 42.954 1.00 43.91 178 ASN B C 1
ATOM 4183 O O . ASN B 1 178 ? -29.914 398.078 41.873 1.00 46.85 178 ASN B O 1
ATOM 4188 N N . LYS B 1 179 ? -31.269 397.410 43.536 1.00 36.98 179 LYS B N 1
ATOM 4189 C CA . LYS B 1 179 ? -32.447 398.107 43.050 1.00 44.05 179 LYS B CA 1
ATOM 4190 C C . LYS B 1 179 ? -32.847 399.164 44.069 1.00 44.04 179 LYS B C 1
ATOM 4191 O O . LYS B 1 179 ? -32.540 399.048 45.259 1.00 37.58 179 LYS B O 1
ATOM 4197 N N . GLU B 1 180 ? -33.513 400.210 43.592 1.00 44.33 180 GLU B N 1
ATOM 4198 C CA . GLU B 1 180 ? -34.010 401.235 44.499 1.00 43.89 180 GLU B CA 1
ATOM 4199 C C . GLU B 1 180 ? -35.216 400.712 45.265 1.00 34.42 180 GLU B C 1
ATOM 4200 O O . GLU B 1 180 ? -36.054 399.988 44.719 1.00 37.66 180 GLU B O 1
ATOM 4206 N N . SER B 1 181 ? -35.313 401.090 46.536 1.00 32.69 181 SER B N 1
ATOM 4207 C CA . SER B 1 181 ? -36.444 400.655 47.341 1.00 30.20 181 SER B CA 1
ATOM 4208 C C . SER B 1 181 ? -36.529 401.526 48.584 1.00 33.95 181 SER B C 1
ATOM 4209 O O . SER B 1 181 ? -35.515 402.015 49.088 1.00 30.21 181 SER B O 1
ATOM 4212 N N . LEU B 1 182 ? -37.748 401.713 49.074 1.00 33.16 182 LEU B N 1
ATOM 4213 C CA . LEU B 1 182 ? -37.914 402.418 50.335 1.00 36.83 182 LEU B CA 1
ATOM 4214 C C . LEU B 1 182 ? -37.574 401.555 51.542 1.00 30.47 182 LEU B C 1
ATOM 4215 O O . LEU B 1 182 ? -37.452 402.092 52.651 1.00 29.73 182 LEU B O 1
ATOM 4220 N N . VAL B 1 183 ? -37.407 400.247 51.358 1.00 26.44 183 VAL B N 1
ATOM 4221 C CA . VAL B 1 183 ? -37.210 399.342 52.487 1.00 27.07 183 VAL B CA 1
ATOM 4222 C C . VAL B 1 183 ? -36.013 398.439 52.206 1.00 30.16 183 VAL B C 1
ATOM 4223 O O . VAL B 1 183 ? -35.723 398.138 51.039 1.00 26.33 183 VAL B O 1
ATOM 4227 N N . PRO B 1 184 ? -35.282 398.011 53.230 1.00 25.51 184 PRO B N 1
ATOM 4228 C CA . PRO B 1 184 ? -34.145 397.117 52.996 1.00 26.21 184 PRO B CA 1
ATOM 4229 C C . PRO B 1 184 ? -34.612 395.745 52.538 1.00 33.72 184 PRO B C 1
ATOM 4230 O O . PRO B 1 184 ? -35.674 395.268 52.935 1.00 30.30 184 PRO B O 1
ATOM 4234 N N . MET B 1 185 ? -33.794 395.116 51.691 1.00 37.43 185 MET B N 1
ATOM 4235 C CA . MET B 1 185 ? -34.042 393.760 51.215 1.00 38.84 185 MET B CA 1
ATOM 4236 C C . MET B 1 185 ? -33.747 392.747 52.315 1.00 34.65 185 MET B C 1
ATOM 4237 O O . MET B 1 185 ? -32.855 392.944 53.142 1.00 35.90 185 MET B O 1
ATOM 4242 N N . THR B 1 186 ? -34.483 391.637 52.313 1.00 33.62 186 THR B N 1
ATOM 4243 C CA . THR B 1 186 ? -34.139 390.552 53.220 1.00 35.77 186 THR B CA 1
ATOM 4244 C C . THR B 1 186 ? -33.328 389.515 52.461 1.00 34.41 186 THR B C 1
ATOM 4245 O O . THR B 1 186 ? -33.859 388.885 51.532 1.00 38.15 186 THR B O 1
ATOM 4249 N N . PRO B 1 187 ? -32.061 389.297 52.803 1.00 35.27 187 PRO B N 1
ATOM 4250 C CA . PRO B 1 187 ? -31.316 388.228 52.142 1.00 36.09 187 PRO B CA 1
ATOM 4251 C C . PRO B 1 187 ? -31.889 386.885 52.557 1.00 42.64 187 PRO B C 1
ATOM 4252 O O . PRO B 1 187 ? -32.218 386.658 53.724 1.00 50.31 187 PRO B O 1
ATOM 4256 N N . ASN B 1 188 ? -32.044 386.007 51.583 1.00 33.29 188 ASN B N 1
ATOM 4257 C CA . ASN B 1 188 ? -32.489 384.647 51.830 1.00 26.73 188 ASN B CA 1
ATOM 4258 C C . ASN B 1 188 ? -31.298 383.746 51.555 1.00 27.94 188 ASN B C 1
ATOM 4259 O O . ASN B 1 188 ? -30.763 383.754 50.442 1.00 33.93 188 ASN B O 1
ATOM 4264 N N . LEU B 1 189 ? -30.877 382.990 52.567 1.00 30.74 189 LEU B N 1
ATOM 4265 C CA . LEU B 1 189 ? -29.732 382.095 52.454 1.00 29.57 189 LEU B CA 1
ATOM 4266 C C . LEU B 1 189 ? -30.115 380.731 51.912 1.00 32.91 189 LEU B C 1
ATOM 4267 O O . LEU B 1 189 ? -29.309 379.799 51.994 1.00 32.20 189 LEU B O 1
ATOM 4272 N N . SER B 1 190 ? -31.324 380.608 51.372 1.00 32.78 190 SER B N 1
ATOM 4273 C CA . SER B 1 190 ? -31.808 379.405 50.698 1.00 30.56 190 SER B CA 1
ATOM 4274 C C . SER B 1 190 ? -31.557 378.156 51.541 1.00 31.54 190 SER B C 1
ATOM 4275 O O . SER B 1 190 ? -31.111 377.116 51.050 1.00 32.09 190 SER B O 1
ATOM 4278 N N . GLY B 1 191 ? -31.871 378.271 52.831 1.00 33.15 191 GLY B N 1
ATOM 4279 C CA . GLY B 1 191 ? -31.850 377.141 53.732 1.00 34.14 191 GLY B CA 1
ATOM 4280 C C . GLY B 1 191 ? -30.488 376.737 54.239 1.00 42.34 191 GLY B C 1
ATOM 4281 O O . GLY B 1 191 ? -30.394 375.768 55.002 1.00 46.69 191 GLY B O 1
ATOM 4282 N N . ASN B 1 192 ? -29.431 377.428 53.836 1.00 37.02 192 ASN B N 1
ATOM 4283 C CA . ASN B 1 192 ? -28.100 377.160 54.363 1.00 34.76 192 ASN B CA 1
ATOM 4284 C C . ASN B 1 192 ? -27.865 377.987 55.619 1.00 43.19 192 ASN B C 1
ATOM 4285 O O . ASN B 1 192 ? -28.315 379.132 55.714 1.00 46.58 192 ASN B O 1
ATOM 4290 N N . LYS B 1 193 ? -27.168 377.400 56.590 1.00 46.45 193 LYS B N 1
ATOM 4291 C CA . LYS B 1 193 ? -26.774 378.134 57.784 1.00 47.60 193 LYS B CA 1
ATOM 4292 C C . LYS B 1 193 ? -25.416 378.782 57.551 1.00 45.30 193 LYS B C 1
ATOM 4293 O O . LYS B 1 193 ? -24.529 378.185 56.941 1.00 40.90 193 LYS B O 1
ATOM 4299 N N . VAL B 1 194 ? -25.269 380.019 58.011 1.00 41.82 194 VAL B N 1
ATOM 4300 C CA . VAL B 1 194 ? -24.015 380.758 57.921 1.00 43.95 194 VAL B CA 1
ATOM 4301 C C . VAL B 1 194 ? -23.586 381.124 59.337 1.00 44.37 194 VAL B C 1
ATOM 4302 O O . VAL B 1 194 ? -24.402 381.609 60.131 1.00 42.99 194 VAL B O 1
ATOM 4306 N N . GLY B 1 195 ? -22.309 380.883 59.653 1.00 43.07 195 GLY B N 1
ATOM 4307 C CA . GLY B 1 195 ? -21.794 381.071 60.991 1.00 45.78 195 GLY B CA 1
ATOM 4308 C C . GLY B 1 195 ? -21.443 382.489 61.374 1.00 50.11 195 GLY B C 1
ATOM 4309 O O . GLY B 1 195 ? -20.952 382.717 62.484 1.00 46.94 195 GLY B O 1
ATOM 4310 N N . ILE B 1 196 ? -21.660 383.451 60.483 1.00 43.02 196 ILE B N 1
ATOM 4311 C CA . ILE B 1 196 ? -21.435 384.857 60.800 1.00 42.58 196 ILE B CA 1
ATOM 4312 C C . ILE B 1 196 ? -22.748 385.593 60.556 1.00 41.89 196 ILE B C 1
ATOM 4313 O O . ILE B 1 196 ? -23.671 385.029 59.947 1.00 37.40 196 ILE B O 1
ATOM 4318 N N . PRO B 1 197 ? -22.898 386.824 61.033 1.00 37.05 197 PRO B N 1
ATOM 4319 C CA . PRO B 1 197 ? -24.117 387.577 60.721 1.00 37.57 197 PRO B CA 1
ATOM 4320 C C . PRO B 1 197 ? -24.193 387.930 59.243 1.00 37.35 197 PRO B C 1
ATOM 4321 O O . PRO B 1 197 ? -23.182 388.209 58.596 1.00 35.51 197 PRO B O 1
ATOM 4325 N N . VAL B 1 198 ? -25.413 387.910 58.707 1.00 33.31 198 VAL B N 1
ATOM 4326 C CA . VAL B 1 198 ? -25.683 388.313 57.333 1.00 32.86 198 VAL B CA 1
ATOM 4327 C C . VAL B 1 198 ? -26.904 389.224 57.354 1.00 34.19 198 VAL B C 1
ATOM 4328 O O . VAL B 1 198 ? -27.987 388.804 57.783 1.00 31.98 198 VAL B O 1
ATOM 4332 N N . VAL B 1 199 ? -26.739 390.466 56.900 1.00 31.90 199 VAL B N 1
ATOM 4333 C CA . VAL B 1 199 ? -27.856 391.398 56.874 1.00 30.94 199 VAL B CA 1
ATOM 4334 C C . VAL B 1 199 ? -27.975 392.044 55.504 1.00 30.78 199 VAL B C 1
ATOM 4335 O O . VAL B 1 199 ? -27.019 392.108 54.730 1.00 32.26 199 VAL B O 1
ATOM 4339 N N . GLY B 1 200 ? -29.175 392.535 55.223 1.00 30.98 200 GLY B N 1
ATOM 4340 C CA . GLY B 1 200 ? -29.452 393.280 54.005 1.00 29.53 200 GLY B CA 1
ATOM 4341 C C . GLY B 1 200 ? -29.837 394.711 54.332 1.00 29.45 200 GLY B C 1
ATOM 4342 O O . GLY B 1 200 ? -30.530 394.962 55.319 1.00 28.93 200 GLY B O 1
ATOM 4343 N N . ILE B 1 201 ? -29.376 395.646 53.503 1.00 30.08 201 ILE B N 1
ATOM 4344 C CA . ILE B 1 201 ? -29.641 397.069 53.687 1.00 30.21 201 ILE B CA 1
ATOM 4345 C C . ILE B 1 201 ? -29.995 397.683 52.340 1.00 30.08 201 ILE B C 1
ATOM 4346 O O . ILE B 1 201 ? -29.813 397.077 51.288 1.00 30.12 201 ILE B O 1
ATOM 4351 N N . LYS B 1 202 ? -30.512 398.907 52.386 1.00 30.00 202 LYS B N 1
ATOM 4352 C CA . LYS B 1 202 ? -30.885 399.597 51.163 1.00 34.84 202 LYS B CA 1
ATOM 4353 C C . LYS B 1 202 ? -29.655 400.007 50.362 1.00 32.64 202 LYS B C 1
ATOM 4354 O O . LYS B 1 202 ? -28.554 400.167 50.897 1.00 32.34 202 LYS B O 1
ATOM 4360 N N . LYS B 1 203 ? -29.882 400.221 49.063 1.00 31.33 203 LYS B N 1
ATOM 4361 C CA . LYS B 1 203 ? -28.804 400.533 48.129 1.00 40.52 203 LYS B CA 1
ATOM 4362 C C . LYS B 1 203 ? -28.002 401.747 48.579 1.00 40.81 203 LYS B C 1
ATOM 4363 O O . LYS B 1 203 ? -26.782 401.669 48.749 1.00 34.88 203 LYS B O 1
ATOM 4369 N N . GLU B 1 204 ? -28.674 402.889 48.777 1.00 34.37 204 GLU B N 1
ATOM 4370 C CA . GLU B 1 204 ? -27.931 404.108 49.085 1.00 44.95 204 GLU B CA 1
ATOM 4371 C C . GLU B 1 204 ? -27.177 403.984 50.402 1.00 39.63 204 GLU B C 1
ATOM 4372 O O . GLU B 1 204 ? -26.135 404.626 50.580 1.00 45.69 204 GLU B O 1
ATOM 4378 N N . ASP B 1 205 ? -27.673 403.159 51.328 1.00 37.36 205 ASP B N 1
ATOM 4379 C CA . ASP B 1 205 ? -26.963 402.938 52.583 1.00 34.99 205 ASP B CA 1
ATOM 4380 C C . ASP B 1 205 ? -25.673 402.158 52.348 1.00 35.88 205 ASP B C 1
ATOM 4381 O O . ASP B 1 205 ? -24.612 402.513 52.875 1.00 37.15 205 ASP B O 1
ATOM 4386 N N . GLY B 1 206 ? -25.741 401.093 51.548 1.00 35.37 206 GLY B N 1
ATOM 4387 C CA . GLY B 1 206 ? -24.530 400.368 51.203 1.00 36.30 206 GLY B CA 1
ATOM 4388 C C . GLY B 1 206 ? -23.539 401.234 50.454 1.00 37.70 206 GLY B C 1
ATOM 4389 O O . GLY B 1 206 ? -22.336 401.187 50.716 1.00 42.76 206 GLY B O 1
ATOM 4390 N N . GLU B 1 207 ? -24.037 402.055 49.528 1.00 44.94 207 GLU B N 1
ATOM 4391 C CA . GLU B 1 207 ? -23.166 402.969 48.804 1.00 47.42 207 GLU B CA 1
ATOM 4392 C C . GLU B 1 207 ? -22.476 403.945 49.751 1.00 48.72 207 GLU B C 1
ATOM 4393 O O . GLU B 1 207 ? -21.287 404.228 49.592 1.00 44.51 207 GLU B O 1
ATOM 4399 N N . ALA B 1 208 ? -23.199 404.466 50.748 1.00 46.76 208 ALA B N 1
ATOM 4400 C CA . ALA B 1 208 ? -22.551 405.316 51.744 1.00 48.02 208 ALA B CA 1
ATOM 4401 C C . ALA B 1 208 ? -21.501 404.533 52.523 1.00 51.36 208 ALA B C 1
ATOM 4402 O O . ALA B 1 208 ? -20.413 405.050 52.814 1.00 47.36 208 ALA B O 1
ATOM 4404 N N . LEU B 1 209 ? -21.797 403.271 52.839 1.00 40.31 209 LEU B N 1
ATOM 4405 C CA . LEU B 1 209 ? -20.880 402.444 53.610 1.00 43.06 209 LEU B CA 1
ATOM 4406 C C . LEU B 1 209 ? -19.597 402.129 52.864 1.00 45.72 209 LEU B C 1
ATOM 4407 O O . LEU B 1 209 ? -18.587 401.830 53.510 1.00 45.50 209 LEU B O 1
ATOM 4412 N N . THR B 1 210 ? -19.609 402.158 51.529 1.00 42.11 210 THR B N 1
ATOM 4413 C CA . THR B 1 210 ? -18.385 401.857 50.797 1.00 43.33 210 THR B CA 1
ATOM 4414 C C . THR B 1 210 ? -17.300 402.893 51.049 1.00 45.76 210 THR B C 1
ATOM 4415 O O . THR B 1 210 ? -16.135 402.651 50.707 1.00 46.17 210 THR B O 1
ATOM 4419 N N . GLN B 1 211 ? -17.647 404.020 51.664 1.00 45.12 211 GLN B N 1
ATOM 4420 C CA . GLN B 1 211 ? -16.699 405.080 51.950 1.00 46.85 211 GLN B CA 1
ATOM 4421 C C . GLN B 1 211 ? -16.287 405.139 53.416 1.00 53.99 211 GLN B C 1
ATOM 4422 O O . GLN B 1 211 ? -15.405 405.936 53.764 1.00 48.77 211 GLN B O 1
ATOM 4428 N N . GLN B 1 212 ? -16.894 404.327 54.280 1.00 38.58 212 GLN B N 1
ATOM 4429 C CA . GLN B 1 212 ? -16.588 404.338 55.704 1.00 41.80 212 GLN B CA 1
ATOM 4430 C C . GLN B 1 212 ? -15.538 403.289 56.055 1.00 43.61 212 GLN B C 1
ATOM 4431 O O . GLN B 1 212 ? -15.254 402.368 55.285 1.00 46.50 212 GLN B O 1
ATOM 4437 N N . LYS B 1 213 ? -14.966 403.440 57.253 1.00 45.10 213 LYS B N 1
ATOM 4438 C CA . LYS B 1 213 ? -13.859 402.599 57.699 1.00 43.85 213 LYS B CA 1
ATOM 4439 C C . LYS B 1 213 ? -14.299 401.390 58.511 1.00 42.86 213 LYS B C 1
ATOM 4440 O O . LYS B 1 213 ? -13.750 400.301 58.328 1.00 42.77 213 LYS B O 1
ATOM 4446 N N . GLU B 1 214 ? -15.267 401.555 59.409 1.00 42.29 214 GLU B N 1
ATOM 4447 C CA . GLU B 1 214 ? -15.736 400.463 60.248 1.00 41.53 214 GLU B CA 1
ATOM 4448 C C . GLU B 1 214 ? -17.227 400.629 60.496 1.00 39.73 214 GLU B C 1
ATOM 4449 O O . GLU B 1 214 ? -17.810 401.689 60.256 1.00 41.63 214 GLU B O 1
ATOM 4455 N N . ALA B 1 215 ? -17.838 399.563 60.997 1.00 38.59 215 ALA B N 1
ATOM 4456 C CA . ALA B 1 215 ? -19.259 399.552 61.295 1.00 39.91 215 ALA B CA 1
ATOM 4457 C C . ALA B 1 215 ? -19.489 398.708 62.535 1.00 41.85 215 ALA B C 1
ATOM 4458 O O . ALA B 1 215 ? -18.658 397.877 62.907 1.00 38.28 215 ALA B O 1
ATOM 4460 N N . THR B 1 216 ? -20.630 398.942 63.176 1.00 39.33 216 THR B N 1
ATOM 4461 C CA . THR B 1 216 ? -21.032 398.214 64.367 1.00 37.05 216 THR B CA 1
ATOM 4462 C C . THR B 1 216 ? -22.384 397.585 64.091 1.00 46.47 216 THR B C 1
ATOM 4463 O O . THR B 1 216 ? -23.353 398.285 63.766 1.00 33.71 216 THR B O 1
ATOM 4467 N N . LEU B 1 217 ? -22.444 396.270 64.205 1.00 33.97 217 LEU B N 1
ATOM 4468 C CA . LEU B 1 217 ? -23.663 395.534 63.946 1.00 31.88 217 LEU B CA 1
ATOM 4469 C C . LEU B 1 217 ? -24.115 394.915 65.259 1.00 37.94 217 LEU B C 1
ATOM 4470 O O . LEU B 1 217 ? -23.293 394.356 65.993 1.00 39.83 217 LEU B O 1
ATOM 4475 N N . LYS B 1 218 ? -25.395 395.087 65.591 1.00 35.20 218 LYS B N 1
ATOM 4476 C CA . LYS B 1 218 ? -25.985 394.520 66.798 1.00 34.72 218 LYS B CA 1
ATOM 4477 C C . LYS B 1 218 ? -27.166 393.664 66.374 1.00 39.90 218 LYS B C 1
ATOM 4478 O O . LYS B 1 218 ? -28.142 394.182 65.823 1.00 39.00 218 LYS B O 1
ATOM 4484 N N . LEU B 1 219 ? -27.067 392.361 66.608 1.00 37.24 219 LEU B N 1
ATOM 4485 C CA . LEU B 1 219 ? -28.104 391.420 66.211 1.00 36.56 219 LEU B CA 1
ATOM 4486 C C . LEU B 1 219 ? -28.448 390.520 67.382 1.00 40.76 219 LEU B C 1
ATOM 4487 O O . LEU B 1 219 ? -27.557 389.915 67.984 1.00 44.15 219 LEU B O 1
ATOM 4492 N N . LYS B 1 220 ? -29.737 390.432 67.695 1.00 36.49 220 LYS B N 1
ATOM 4493 C CA . LYS B 1 220 ? -30.234 389.531 68.721 1.00 38.86 220 LYS B CA 1
ATOM 4494 C C . LYS B 1 220 ? -31.123 388.488 68.062 1.00 34.78 220 LYS B C 1
ATOM 4495 O O . LYS B 1 220 ? -31.888 388.804 67.144 1.00 31.10 220 LYS B O 1
ATOM 4501 N N . ALA B 1 221 ? -31.003 387.244 68.514 1.00 39.25 221 ALA B N 1
ATOM 4502 C CA . ALA B 1 221 ? -31.832 386.152 68.019 1.00 34.47 221 ALA B CA 1
ATOM 4503 C C . ALA B 1 221 ? -32.923 385.849 69.034 1.00 42.97 221 ALA B C 1
ATOM 4504 O O . ALA B 1 221 ? -32.640 385.658 70.222 1.00 51.19 221 ALA B O 1
ATOM 4506 N N . PHE B 1 222 ? -34.165 385.815 68.565 1.00 38.55 222 PHE B N 1
ATOM 4507 C CA . PHE B 1 222 ? -35.317 385.510 69.401 1.00 37.71 222 PHE B CA 1
ATOM 4508 C C . PHE B 1 222 ? -35.719 384.063 69.168 1.00 38.20 222 PHE B C 1
ATOM 4509 O O . PHE B 1 222 ? -36.009 383.671 68.032 1.00 32.50 222 PHE B O 1
ATOM 4517 N N . THR B 1 223 ? -35.703 383.277 70.238 1.00 34.47 223 THR B N 1
ATOM 4518 C CA . THR B 1 223 ? -35.984 381.856 70.183 1.00 29.71 223 THR B CA 1
ATOM 4519 C C . THR B 1 223 ? -37.486 381.625 70.248 1.00 28.98 223 THR B C 1
ATOM 4520 O O . THR B 1 223 ? -38.278 382.560 70.396 1.00 29.38 223 THR B O 1
ATOM 4524 N N . ASN B 1 224 ? -37.876 380.352 70.126 1.00 28.20 224 ASN B N 1
ATOM 4525 C CA . ASN B 1 224 ? -39.256 379.915 70.327 1.00 31.19 224 ASN B CA 1
ATOM 4526 C C . ASN B 1 224 ? -40.210 380.565 69.327 1.00 29.24 224 ASN B C 1
ATOM 4527 O O . ASN B 1 224 ? -41.352 380.894 69.655 1.00 28.02 224 ASN B O 1
ATOM 4532 N N . GLN B 1 225 ? -39.753 380.751 68.092 1.00 26.23 225 GLN B N 1
ATOM 4533 C CA . GLN B 1 225 ? -40.633 381.288 67.074 1.00 19.73 225 GLN B CA 1
ATOM 4534 C C . GLN B 1 225 ? -41.540 380.185 66.556 1.00 18.91 225 GLN B C 1
ATOM 4535 O O . GLN B 1 225 ? -41.127 379.027 66.449 1.00 21.47 225 GLN B O 1
ATOM 4541 N N . THR B 1 226 ? -42.792 380.542 66.256 1.00 18.29 226 THR B N 1
ATOM 4542 C CA . THR B 1 226 ? -43.749 379.582 65.728 1.00 17.59 226 THR B CA 1
ATOM 4543 C C . THR B 1 226 ? -44.608 380.219 64.645 1.00 17.85 226 THR B C 1
ATOM 4544 O O . THR B 1 226 ? -44.761 381.438 64.573 1.00 20.81 226 THR B O 1
ATOM 4548 N N . SER B 1 227 ? -45.204 379.359 63.829 1.00 15.94 227 SER B N 1
ATOM 4549 C CA . SER B 1 227 ? -46.224 379.760 62.881 1.00 16.85 227 SER B CA 1
ATOM 4550 C C . SER B 1 227 ? -47.338 378.724 62.983 1.00 19.53 227 SER B C 1
ATOM 4551 O O . SER B 1 227 ? -47.365 377.899 63.902 1.00 21.19 227 SER B O 1
ATOM 4554 N N . GLN B 1 228 ? -48.264 378.747 62.039 1.00 18.39 228 GLN B N 1
ATOM 4555 C CA . GLN B 1 228 ? -49.369 377.807 62.126 1.00 15.71 228 GLN B CA 1
ATOM 4556 C C . GLN B 1 228 ? -50.035 377.710 60.767 1.00 18.38 228 GLN B C 1
ATOM 4557 O O . GLN B 1 228 ? -49.956 378.627 59.944 1.00 18.99 228 GLN B O 1
ATOM 4563 N N . ASN B 1 229 ? -50.680 376.571 60.553 1.00 14.48 229 ASN B N 1
ATOM 4564 C CA . ASN B 1 229 ? -51.530 376.319 59.402 1.00 16.28 229 ASN B CA 1
ATOM 4565 C C . ASN B 1 229 ? -52.965 376.266 59.881 1.00 17.73 229 ASN B C 1
ATOM 4566 O O . ASN B 1 229 ? -53.234 375.877 61.023 1.00 20.75 229 ASN B O 1
ATOM 4571 N N . ILE B 1 230 ? -53.888 376.672 59.009 1.00 16.74 230 ILE B N 1
ATOM 4572 C CA . ILE B 1 230 ? -55.312 376.586 59.297 1.00 18.65 230 ILE B CA 1
ATOM 4573 C C . ILE B 1 230 ? -55.919 375.620 58.299 1.00 16.26 230 ILE B C 1
ATOM 4574 O O . ILE B 1 230 ? -55.853 375.846 57.080 1.00 18.57 230 ILE B O 1
ATOM 4579 N N . ILE B 1 231 ? -56.512 374.547 58.817 1.00 17.49 231 ILE B N 1
ATOM 4580 C CA . ILE B 1 231 ? -56.990 373.438 58.006 1.00 19.33 231 ILE B CA 1
ATOM 4581 C C . ILE B 1 231 ? -58.489 373.318 58.189 1.00 19.23 231 ILE B C 1
ATOM 4582 O O . ILE B 1 231 ? -58.972 373.187 59.318 1.00 23.82 231 ILE B O 1
ATOM 4587 N N . GLY B 1 232 ? -59.219 373.297 57.084 1.00 17.54 232 GLY B N 1
ATOM 4588 C CA . GLY B 1 232 ? -60.652 373.133 57.200 1.00 21.83 232 GLY B CA 1
ATOM 4589 C C . GLY B 1 232 ? -61.155 372.117 56.220 1.00 26.46 232 GLY B C 1
ATOM 4590 O O . GLY B 1 232 ? -60.923 372.204 55.011 1.00 23.41 232 GLY B O 1
ATOM 4591 N N . ILE B 1 233 ? -61.864 371.142 56.755 1.00 24.03 233 ILE B N 1
ATOM 4592 C CA . ILE B 1 233 ? -62.107 369.897 56.066 1.00 24.74 233 ILE B CA 1
ATOM 4593 C C . ILE B 1 233 ? -63.585 369.782 55.761 1.00 27.11 233 ILE B C 1
ATOM 4594 O O . ILE B 1 233 ? -64.431 369.999 56.638 1.00 28.36 233 ILE B O 1
ATOM 4599 N N . LYS B 1 234 ? -63.887 369.445 54.511 1.00 23.96 234 LYS B N 1
ATOM 4600 C CA . LYS B 1 234 ? -65.222 369.059 54.060 1.00 28.31 234 LYS B CA 1
ATOM 4601 C C . LYS B 1 234 ? -65.232 367.537 53.916 1.00 29.64 234 LYS B C 1
ATOM 4602 O O . LYS B 1 234 ? -64.637 366.998 52.979 1.00 28.73 234 LYS B O 1
ATOM 4608 N N . LYS B 1 235 ? -65.871 366.842 54.866 1.00 31.17 235 LYS B N 1
ATOM 4609 C CA . LYS B 1 235 ? -65.872 365.382 54.938 1.00 38.90 235 LYS B CA 1
ATOM 4610 C C . LYS B 1 235 ? -67.068 364.807 54.180 1.00 39.84 235 LYS B C 1
ATOM 4611 O O . LYS B 1 235 ? -68.170 365.356 54.261 1.00 45.47 235 LYS B O 1
ATOM 4617 N N . PRO B 1 236 ? -66.903 363.717 53.434 1.00 33.23 236 PRO B N 1
ATOM 4618 C CA . PRO B 1 236 ? -68.066 363.073 52.812 1.00 33.67 236 PRO B CA 1
ATOM 4619 C C . PRO B 1 236 ? -68.904 362.345 53.850 1.00 37.56 236 PRO B C 1
ATOM 4620 O O . PRO B 1 236 ? -68.440 362.001 54.939 1.00 44.04 236 PRO B O 1
ATOM 4624 N N . LYS B 1 237 ? -70.169 362.108 53.490 1.00 50.23 237 LYS B N 1
ATOM 4625 C CA . LYS B 1 237 ? -71.150 361.658 54.474 1.00 60.66 237 LYS B CA 1
ATOM 4626 C C . LYS B 1 237 ? -70.912 360.215 54.908 1.00 58.29 237 LYS B C 1
ATOM 4627 O O . LYS B 1 237 ? -70.814 359.926 56.107 1.00 57.06 237 LYS B O 1
ATOM 4633 N N . ASN B 1 238 ? -70.847 359.292 53.956 1.00 50.73 238 ASN B N 1
ATOM 4634 C CA . ASN B 1 238 ? -70.863 357.864 54.264 1.00 49.45 238 ASN B CA 1
ATOM 4635 C C . ASN B 1 238 ? -69.816 357.143 53.432 1.00 45.86 238 ASN B C 1
ATOM 4636 O O . ASN B 1 238 ? -70.105 356.193 52.705 1.00 48.28 238 ASN B O 1
ATOM 4641 N N . ILE B 1 239 ? -68.576 357.607 53.528 1.00 41.48 239 ILE B N 1
ATOM 4642 C CA . ILE B 1 239 ? -67.460 357.025 52.802 1.00 39.04 239 ILE B CA 1
ATOM 4643 C C . ILE B 1 239 ? -66.451 356.506 53.810 1.00 40.55 239 ILE B C 1
ATOM 4644 O O . ILE B 1 239 ? -66.007 357.249 54.694 1.00 39.21 239 ILE B O 1
ATOM 4649 N N . LYS B 1 240 ? -66.101 355.232 53.677 1.00 41.66 240 LYS B N 1
ATOM 4650 C CA . LYS B 1 240 ? -65.004 354.640 54.427 1.00 41.59 240 LYS B CA 1
ATOM 4651 C C . LYS B 1 240 ? -63.688 355.056 53.775 1.00 46.16 240 LYS B C 1
ATOM 4652 O O . LYS B 1 240 ? -63.473 354.800 52.584 1.00 59.94 240 LYS B O 1
ATOM 4658 N N . HIS B 1 241 ? -62.824 355.705 54.545 1.00 40.97 241 HIS B N 1
ATOM 4659 C CA . HIS B 1 241 ? -61.492 356.101 54.096 1.00 35.51 241 HIS B CA 1
ATOM 4660 C C . HIS B 1 241 ? -61.485 356.880 52.776 1.00 30.42 241 HIS B C 1
ATOM 4661 O O . HIS B 1 241 ? -60.937 356.413 51.775 1.00 34.77 241 HIS B O 1
ATOM 4668 N N . PRO B 1 242 ? -62.057 358.070 52.756 1.00 31.58 242 PRO B N 1
ATOM 4669 C CA . PRO B 1 242 ? -62.140 358.813 51.500 1.00 28.94 242 PRO B CA 1
ATOM 4670 C C . PRO B 1 242 ? -60.777 359.265 50.996 1.00 25.94 242 PRO B C 1
ATOM 4671 O O . PRO B 1 242 ? -59.873 359.595 51.769 1.00 26.69 242 PRO B O 1
ATOM 4675 N N . ASP B 1 243 ? -60.642 359.276 49.670 1.00 25.38 243 ASP B N 1
ATOM 4676 C CA . ASP B 1 243 ? -59.522 359.962 49.046 1.00 23.51 243 ASP B CA 1
ATOM 4677 C C . ASP B 1 243 ? -59.531 361.432 49.452 1.00 24.02 243 ASP B C 1
ATOM 4678 O O . ASP B 1 243 ? -60.592 362.056 49.582 1.00 27.13 243 ASP B O 1
ATOM 4683 N N . ILE B 1 244 ? -58.336 362.000 49.607 1.00 20.70 244 ILE B N 1
ATOM 4684 C CA . ILE B 1 244 ? -58.164 363.368 50.090 1.00 20.33 244 ILE B CA 1
ATOM 4685 C C . ILE B 1 244 ? -57.738 364.264 48.943 1.00 23.05 244 ILE B C 1
ATOM 4686 O O . ILE B 1 244 ? -56.774 363.958 48.231 1.00 22.73 244 ILE B O 1
ATOM 4691 N N . VAL B 1 245 ? -58.434 365.388 48.798 1.00 19.88 245 VAL B N 1
ATOM 4692 C CA . VAL B 1 245 ? -58.083 366.451 47.867 1.00 19.99 245 VAL B CA 1
ATOM 4693 C C . VAL B 1 245 ? -57.700 367.675 48.684 1.00 20.06 245 VAL B C 1
ATOM 4694 O O . VAL B 1 245 ? -58.452 368.095 49.570 1.00 21.39 245 VAL B O 1
ATOM 4698 N N . TYR B 1 246 ? -56.535 368.246 48.392 1.00 17.38 246 TYR B N 1
ATOM 4699 C CA . TYR B 1 246 ? -56.021 369.400 49.120 1.00 18.23 246 TYR B CA 1
ATOM 4700 C C . TYR B 1 246 ? -56.079 370.632 48.235 1.00 20.17 246 TYR B C 1
ATOM 4701 O O . TYR B 1 246 ? -55.541 370.619 47.130 1.00 22.74 246 TYR B O 1
ATOM 4710 N N . VAL B 1 247 ? -56.702 371.697 48.728 1.00 18.53 247 VAL B N 1
ATOM 4711 C CA . VAL B 1 247 ? -56.739 372.977 48.030 1.00 14.66 247 VAL B CA 1
ATOM 4712 C C . VAL B 1 247 ? -56.079 373.972 48.959 1.00 18.17 247 VAL B C 1
ATOM 4713 O O . VAL B 1 247 ? -56.558 374.180 50.080 1.00 17.37 247 VAL B O 1
ATOM 4717 N N . THR B 1 248 ? -54.960 374.555 48.528 1.00 14.77 248 THR B N 1
ATOM 4718 C CA . THR B 1 248 ? -54.088 375.197 49.498 1.00 13.47 248 THR B CA 1
ATOM 4719 C C . THR B 1 248 ? -53.598 376.541 48.991 1.00 14.06 248 THR B C 1
ATOM 4720 O O . THR B 1 248 ? -53.630 376.837 47.791 1.00 15.37 248 THR B O 1
ATOM 4724 N N . ALA B 1 249 ? -53.147 377.353 49.943 1.00 12.80 249 ALA B N 1
ATOM 4725 C CA . ALA B 1 249 ? -52.621 378.688 49.660 1.00 13.09 249 ALA B CA 1
ATOM 4726 C C . ALA B 1 249 ? -51.920 379.204 50.911 1.00 18.95 249 ALA B C 1
ATOM 4727 O O . ALA B 1 249 ? -52.439 379.031 52.008 1.00 18.51 249 ALA B O 1
ATOM 4729 N N . HIS B 1 250 ? -50.780 379.874 50.747 1.00 14.22 250 HIS B N 1
ATOM 4730 C CA . HIS B 1 250 ? -50.120 380.431 51.928 1.00 12.60 250 HIS B CA 1
ATOM 4731 C C . HIS B 1 250 ? -50.648 381.832 52.244 1.00 17.04 250 HIS B C 1
ATOM 4732 O O . HIS B 1 250 ? -51.015 382.600 51.353 1.00 16.62 250 HIS B O 1
ATOM 4739 N N . TYR B 1 251 ? -50.696 382.165 53.539 1.00 12.97 251 TYR B N 1
ATOM 4740 C CA . TYR B 1 251 ? -51.293 383.426 53.964 1.00 14.64 251 TYR B CA 1
ATOM 4741 C C . TYR B 1 251 ? -50.279 384.366 54.602 1.00 12.30 251 TYR B C 1
ATOM 4742 O O . TYR B 1 251 ? -50.662 385.439 55.073 1.00 17.10 251 TYR B O 1
ATOM 4751 N N . ASP B 1 252 ? -48.990 384.003 54.599 1.00 12.90 252 ASP B N 1
ATOM 4752 C CA . ASP B 1 252 ? -47.957 384.918 55.055 1.00 15.30 252 ASP B CA 1
ATOM 4753 C C . ASP B 1 252 ? -47.442 385.729 53.874 1.00 18.83 252 ASP B C 1
ATOM 4754 O O . ASP B 1 252 ? -47.700 385.406 52.708 1.00 13.16 252 ASP B O 1
ATOM 4759 N N . SER B 1 253 ? -46.728 386.809 54.180 1.00 16.31 253 SER B N 1
ATOM 4760 C CA . SER B 1 253 ? -46.123 387.640 53.141 1.00 15.59 253 SER B CA 1
ATOM 4761 C C . SER B 1 253 ? -44.731 388.045 53.597 1.00 18.06 253 SER B C 1
ATOM 4762 O O . SER B 1 253 ? -44.353 387.837 54.749 1.00 16.27 253 SER B O 1
ATOM 4765 N N . VAL B 1 254 ? -43.952 388.616 52.684 1.00 16.09 254 VAL B N 1
ATOM 4766 C CA . VAL B 1 254 ? -42.580 388.994 53.030 1.00 13.31 254 VAL B CA 1
ATOM 4767 C C . VAL B 1 254 ? -42.593 390.322 53.782 1.00 19.81 254 VAL B C 1
ATOM 4768 O O . VAL B 1 254 ? -43.577 391.075 53.699 1.00 17.95 254 VAL B O 1
ATOM 4772 N N . PRO B 1 255 ? -41.539 390.642 54.533 1.00 16.77 255 PRO B N 1
ATOM 4773 C CA . PRO B 1 255 ? -41.501 391.917 55.258 1.00 18.89 255 PRO B CA 1
ATOM 4774 C C . PRO B 1 255 ? -41.779 393.105 54.349 1.00 20.35 255 PRO B C 1
ATOM 4775 O O . PRO B 1 255 ? -41.321 393.159 53.207 1.00 18.94 255 PRO B O 1
ATOM 4779 N N . PHE B 1 256 ? -42.549 394.052 54.879 1.00 16.71 256 PHE B N 1
ATOM 4780 C CA . PHE B 1 256 ? -42.924 395.324 54.275 1.00 16.31 256 PHE B CA 1
ATOM 4781 C C . PHE B 1 256 ? -43.933 395.171 53.151 1.00 20.26 256 PHE B C 1
ATOM 4782 O O . PHE B 1 256 ? -44.383 396.192 52.619 1.00 18.38 256 PHE B O 1
ATOM 4790 N N . SER B 1 257 ? -44.312 393.940 52.776 1.00 19.61 257 SER B N 1
ATOM 4791 C CA . SER B 1 257 ? -45.260 393.732 51.690 1.00 23.61 257 SER B CA 1
ATOM 4792 C C . SER B 1 257 ? -46.647 393.485 52.253 1.00 13.10 257 SER B C 1
ATOM 4793 O O . SER B 1 257 ? -46.827 392.537 53.036 1.00 17.68 257 SER B O 1
ATOM 4796 N N . PRO B 1 258 ? -47.649 394.281 51.872 1.00 15.58 258 PRO B N 1
ATOM 4797 C CA . PRO B 1 258 ? -49.034 393.932 52.211 1.00 17.54 258 PRO B CA 1
ATOM 4798 C C . PRO B 1 258 ? -49.440 392.563 51.709 1.00 19.44 258 PRO B C 1
ATOM 4799 O O . PRO B 1 258 ? -50.455 392.026 52.168 1.00 18.55 258 PRO B O 1
ATOM 4803 N N . GLY B 1 259 ? -48.697 391.997 50.765 1.00 17.11 259 GLY B N 1
ATOM 4804 C CA . GLY B 1 259 ? -48.996 390.655 50.287 1.00 11.52 259 GLY B CA 1
ATOM 4805 C C . GLY B 1 259 ? -50.388 390.512 49.718 1.00 14.01 259 GLY B C 1
ATOM 4806 O O . GLY B 1 259 ? -51.056 389.496 49.959 1.00 16.39 259 GLY B O 1
ATOM 4807 N N . ALA B 1 260 ? -50.852 391.517 48.975 1.00 15.82 260 ALA B N 1
ATOM 4808 C CA . ALA B 1 260 ? -52.168 391.415 48.352 1.00 16.00 260 ALA B CA 1
ATOM 4809 C C . ALA B 1 260 ? -52.201 390.288 47.329 1.00 16.67 260 ALA B C 1
ATOM 4810 O O . ALA B 1 260 ? -53.078 389.417 47.373 1.00 17.46 260 ALA B O 1
ATOM 4812 N N . ASN B 1 261 ? -51.269 390.306 46.379 1.00 14.57 261 ASN B N 1
ATOM 4813 C CA . ASN B 1 261 ? -51.245 389.225 45.408 1.00 13.76 261 ASN B CA 1
ATOM 4814 C C . ASN B 1 261 ? -50.435 388.032 45.892 1.00 14.88 261 ASN B C 1
ATOM 4815 O O . ASN B 1 261 ? -50.813 386.884 45.634 1.00 14.35 261 ASN B O 1
ATOM 4820 N N . ASP B 1 262 ? -49.318 388.266 46.576 1.00 15.56 262 ASP B N 1
ATOM 4821 C CA . ASP B 1 262 ? -48.501 387.185 47.124 1.00 14.80 262 ASP B CA 1
ATOM 4822 C C . ASP B 1 262 ? -48.592 387.209 48.657 1.00 15.60 262 ASP B C 1
ATOM 4823 O O . ASP B 1 262 ? -47.786 387.865 49.316 1.00 15.48 262 ASP B O 1
ATOM 4828 N N . ASN B 1 263 ? -49.551 386.481 49.239 1.00 14.60 263 ASN B N 1
ATOM 4829 C CA . ASN B 1 263 ? -50.514 385.631 48.547 1.00 14.66 263 ASN B CA 1
ATOM 4830 C C . ASN B 1 263 ? -51.910 385.790 49.141 1.00 15.27 263 ASN B C 1
ATOM 4831 O O . ASN B 1 263 ? -52.628 384.818 49.357 1.00 14.93 263 ASN B O 1
ATOM 4836 N N . GLY B 1 264 ? -52.318 387.032 49.384 1.00 14.05 264 GLY B N 1
ATOM 4837 C CA . GLY B 1 264 ? -53.721 387.267 49.685 1.00 15.50 264 GLY B CA 1
ATOM 4838 C C . GLY B 1 264 ? -54.623 386.718 48.594 1.00 15.35 264 GLY B C 1
ATOM 4839 O O . GLY B 1 264 ? -55.688 386.159 48.874 1.00 18.26 264 GLY B O 1
ATOM 4840 N N . SER B 1 265 ? -54.187 386.830 47.336 1.00 16.18 265 SER B N 1
ATOM 4841 C CA . SER B 1 265 ? -55.009 386.360 46.228 1.00 13.43 265 SER B CA 1
ATOM 4842 C C . SER B 1 265 ? -55.312 384.876 46.372 1.00 14.91 265 SER B C 1
ATOM 4843 O O . SER B 1 265 ? -56.473 384.457 46.320 1.00 16.86 265 SER B O 1
ATOM 4846 N N . GLY B 1 266 ? -54.273 384.061 46.540 1.00 15.39 266 GLY B N 1
ATOM 4847 C CA . GLY B 1 266 ? -54.498 382.624 46.592 1.00 16.63 266 GLY B CA 1
ATOM 4848 C C . GLY B 1 266 ? -55.320 382.226 47.798 1.00 12.40 266 GLY B C 1
ATOM 4849 O O . GLY B 1 266 ? -56.207 381.368 47.706 1.00 15.90 266 GLY B O 1
ATOM 4850 N N . THR B 1 267 ? -55.018 382.823 48.952 1.00 15.07 267 THR B N 1
ATOM 4851 C CA . THR B 1 267 ? -55.808 382.560 50.146 1.00 13.65 267 THR B CA 1
ATOM 4852 C C . THR B 1 267 ? -57.268 382.896 49.903 1.00 15.73 267 THR B C 1
ATOM 4853 O O . THR B 1 267 ? -58.162 382.144 50.308 1.00 18.54 267 THR B O 1
ATOM 4857 N N . SER B 1 268 ? -57.524 384.013 49.221 1.00 17.55 268 SER B N 1
ATOM 4858 C CA . SER B 1 268 ? -58.893 384.471 49.031 1.00 18.55 268 SER B CA 1
ATOM 4859 C C . SER B 1 268 ? -59.643 383.595 48.037 1.00 19.27 268 SER B C 1
ATOM 4860 O O . SER B 1 268 ? -60.838 383.344 48.214 1.00 18.72 268 SER B O 1
ATOM 4863 N N . VAL B 1 269 ? -58.966 383.137 46.976 1.00 18.26 269 VAL B N 1
ATOM 4864 C CA . VAL B 1 269 ? -59.617 382.276 45.989 1.00 19.97 269 VAL B CA 1
ATOM 4865 C C . VAL B 1 269 ? -59.883 380.901 46.582 1.00 19.13 269 VAL B C 1
ATOM 4866 O O . VAL B 1 269 ? -60.914 380.274 46.295 1.00 20.62 269 VAL B O 1
ATOM 4870 N N . MET B 1 270 ? -58.968 380.416 47.426 1.00 16.13 270 MET B N 1
ATOM 4871 C CA . MET B 1 270 ? -59.190 379.154 48.122 1.00 20.20 270 MET B CA 1
ATOM 4872 C C . MET B 1 270 ? -60.441 379.222 48.987 1.00 19.76 270 MET B C 1
ATOM 4873 O O . MET B 1 270 ? -61.260 378.292 48.990 1.00 20.02 270 MET B O 1
ATOM 4878 N N . LEU B 1 271 ? -60.605 380.320 49.732 1.00 19.03 271 LEU B N 1
ATOM 4879 C CA . LEU B 1 271 ? -61.768 380.447 50.603 1.00 22.09 271 LEU B CA 1
ATOM 4880 C C . LEU B 1 271 ? -63.054 380.619 49.807 1.00 21.13 271 LEU B C 1
ATOM 4881 O O . LEU B 1 271 ? -64.110 380.110 50.202 1.00 22.77 271 LEU B O 1
ATOM 4886 N N . GLU B 1 272 ? -63.006 381.349 48.693 1.00 19.94 272 GLU B N 1
ATOM 4887 C CA . GLU B 1 272 ? -64.225 381.476 47.907 1.00 20.43 272 GLU B CA 1
ATOM 4888 C C . GLU B 1 272 ? -64.570 380.158 47.230 1.00 22.01 272 GLU B C 1
ATOM 4889 O O . GLU B 1 272 ? -65.752 379.819 47.095 1.00 22.09 272 GLU B O 1
ATOM 4895 N N . MET B 1 273 ? -63.561 379.380 46.835 1.00 21.11 273 MET B N 1
ATOM 4896 C CA . MET B 1 273 ? -63.860 378.075 46.254 1.00 22.75 273 MET B CA 1
ATOM 4897 C C . MET B 1 273 ? -64.535 377.177 47.272 1.00 25.67 273 MET B C 1
ATOM 4898 O O . MET B 1 273 ? -65.420 376.385 46.924 1.00 22.49 273 MET B O 1
ATOM 4903 N N . ALA B 1 274 ? -64.115 377.270 48.536 1.00 22.44 274 ALA B N 1
ATOM 4904 C CA . ALA B 1 274 ? -64.770 376.483 49.577 1.00 22.85 274 ALA B CA 1
ATOM 4905 C C . ALA B 1 274 ? -66.229 376.891 49.726 1.00 24.00 274 ALA B C 1
ATOM 4906 O O . ALA B 1 274 ? -67.098 376.046 49.977 1.00 24.84 274 ALA B O 1
ATOM 4908 N N . ARG B 1 275 ? -66.526 378.181 49.548 1.00 19.94 275 ARG B N 1
ATOM 4909 C CA . ARG B 1 275 ? -67.917 378.615 49.588 1.00 20.90 275 ARG B CA 1
ATOM 4910 C C . ARG B 1 275 ? -68.708 378.006 48.437 1.00 20.72 275 ARG B C 1
ATOM 4911 O O . ARG B 1 275 ? -69.833 377.524 48.627 1.00 23.37 275 ARG B O 1
ATOM 4919 N N . VAL B 1 276 ? -68.125 378.004 47.238 1.00 24.82 276 VAL B N 1
ATOM 4920 C CA . VAL B 1 276 ? -68.807 377.440 46.073 1.00 24.21 276 VAL B CA 1
ATOM 4921 C C . VAL B 1 276 ? -69.043 375.950 46.263 1.00 24.84 276 VAL B C 1
ATOM 4922 O O . VAL B 1 276 ? -70.124 375.429 45.951 1.00 27.51 276 VAL B O 1
ATOM 4926 N N . LEU B 1 277 ? -68.051 375.242 46.793 1.00 25.87 277 LEU B N 1
ATOM 4927 C CA . LEU B 1 277 ? -68.117 373.793 46.913 1.00 21.69 277 LEU B CA 1
ATOM 4928 C C . LEU B 1 277 ? -68.829 373.331 48.183 1.00 23.46 277 LEU B C 1
ATOM 4929 O O . LEU B 1 277 ? -68.981 372.121 48.382 1.00 28.68 277 LEU B O 1
ATOM 4934 N N . LYS B 1 278 ? -69.302 374.264 49.014 1.00 29.05 278 LYS B N 1
ATOM 4935 C CA . LYS B 1 278 ? -69.877 373.923 50.319 1.00 29.70 278 LYS B CA 1
ATOM 4936 C C . LYS B 1 278 ? -70.927 372.820 50.225 1.00 33.19 278 LYS B C 1
ATOM 4937 O O . LYS B 1 278 ? -70.879 371.835 50.970 1.00 33.86 278 LYS B O 1
ATOM 4943 N N . SER B 1 279 ? -71.894 372.975 49.328 1.00 36.56 279 SER B N 1
ATOM 4944 C CA . SER B 1 279 ? -72.995 372.028 49.248 1.00 40.00 279 SER B CA 1
ATOM 4945 C C . SER B 1 279 ? -72.890 371.092 48.055 1.00 41.94 279 SER B C 1
ATOM 4946 O O . SER B 1 279 ? -73.804 370.286 47.834 1.00 39.89 279 SER B O 1
ATOM 4949 N N . VAL B 1 280 ? -71.801 371.159 47.297 1.00 34.77 280 VAL B N 1
ATOM 4950 C CA . VAL B 1 280 ? -71.571 370.222 46.203 1.00 31.12 280 VAL B CA 1
ATOM 4951 C C . VAL B 1 280 ? -71.237 368.859 46.792 1.00 34.65 280 VAL B C 1
ATOM 4952 O O . VAL B 1 280 ? -70.230 368.727 47.502 1.00 32.28 280 VAL B O 1
ATOM 4956 N N . PRO B 1 281 ? -72.043 367.827 46.535 1.00 31.67 281 PRO B N 1
ATOM 4957 C CA . PRO B 1 281 ? -71.732 366.505 47.084 1.00 33.55 281 PRO B CA 1
ATOM 4958 C C . PRO B 1 281 ? -70.425 365.970 46.521 1.00 34.25 281 PRO B C 1
ATOM 4959 O O . PRO B 1 281 ? -70.070 366.206 45.366 1.00 30.91 281 PRO B O 1
ATOM 4963 N N . SER B 1 282 ? -69.686 365.266 47.366 1.00 34.31 282 SER B N 1
ATOM 4964 C CA . SER B 1 282 ? -68.438 364.660 46.939 1.00 30.27 282 SER B CA 1
ATOM 4965 C C . SER B 1 282 ? -68.172 363.443 47.802 1.00 31.52 282 SER B C 1
ATOM 4966 O O . SER B 1 282 ? -68.482 363.444 48.994 1.00 32.84 282 SER B O 1
ATOM 4969 N N . ASP B 1 283 ? -67.611 362.408 47.195 1.00 28.84 283 ASP B N 1
ATOM 4970 C CA . ASP B 1 283 ? -67.106 361.284 47.967 1.00 33.77 283 ASP B CA 1
ATOM 4971 C C . ASP B 1 283 ? -65.680 361.513 48.470 1.00 34.19 283 ASP B C 1
ATOM 4972 O O . ASP B 1 283 ? -65.164 360.679 49.222 1.00 29.19 283 ASP B O 1
ATOM 4977 N N . LYS B 1 284 ? -65.089 362.667 48.185 1.00 27.49 284 LYS B N 1
ATOM 4978 C CA . LYS B 1 284 ? -63.748 362.939 48.673 1.00 28.40 284 LYS B CA 1
ATOM 4979 C C . LYS B 1 284 ? -63.739 363.749 49.875 1.00 32.63 284 LYS B C 1
ATOM 4980 O O . LYS B 1 284 ? -64.627 364.431 50.132 1.00 30.32 284 LYS B O 1
ATOM 4986 N N . GLU B 1 285 ? -62.692 363.597 50.642 1.00 26.92 285 GLU B N 1
ATOM 4987 C CA . GLU B 1 285 ? -62.448 364.485 51.768 1.00 23.08 285 GLU B CA 1
ATOM 4988 C C . GLU B 1 285 ? -61.631 365.660 51.237 1.00 27.25 285 GLU B C 1
ATOM 4989 O O . GLU B 1 285 ? -60.520 365.466 50.735 1.00 26.10 285 GLU B O 1
ATOM 4995 N N . ILE B 1 286 ? -62.198 366.863 51.272 1.00 21.36 286 ILE B N 1
ATOM 4996 C CA . ILE B 1 286 ? -61.519 368.035 50.731 1.00 18.96 286 ILE B CA 1
ATOM 4997 C C . ILE B 1 286 ? -60.962 368.839 51.891 1.00 23.78 286 ILE B C 1
ATOM 4998 O O . ILE B 1 286 ? -61.702 369.219 52.807 1.00 23.76 286 ILE B O 1
ATOM 5003 N N . ARG B 1 287 ? -59.655 369.082 51.864 1.00 18.70 287 ARG B N 1
ATOM 5004 C CA . ARG B 1 287 ? -58.982 369.840 52.906 1.00 20.47 287 ARG B CA 1
ATOM 5005 C C . ARG B 1 287 ? -58.549 371.153 52.288 1.00 19.46 287 ARG B C 1
ATOM 5006 O O . ARG B 1 287 ? -57.718 371.177 51.373 1.00 19.72 287 ARG B O 1
ATOM 5014 N N . PHE B 1 288 ? -59.143 372.229 52.775 1.00 17.20 288 PHE B N 1
ATOM 5015 C CA . PHE B 1 288 ? -58.756 373.584 52.412 1.00 14.20 288 PHE B CA 1
ATOM 5016 C C . PHE B 1 288 ? -57.739 374.076 53.434 1.00 15.48 288 PHE B C 1
ATOM 5017 O O . PHE B 1 288 ? -58.041 374.127 54.628 1.00 21.87 288 PHE B O 1
ATOM 5025 N N . ILE B 1 289 ? -56.528 374.416 52.995 1.00 16.63 289 ILE B N 1
ATOM 5026 C CA . ILE B 1 289 ? -55.464 374.706 53.949 1.00 15.19 289 ILE B CA 1
ATOM 5027 C C . ILE B 1 289 ? -54.865 376.058 53.632 1.00 18.48 289 ILE B C 1
ATOM 5028 O O . ILE B 1 289 ? -54.479 376.319 52.487 1.00 17.39 289 ILE B O 1
ATOM 5033 N N . ALA B 1 290 ? -54.784 376.908 54.645 1.00 15.03 290 ALA B N 1
ATOM 5034 C CA . ALA B 1 290 ? -53.995 378.128 54.583 1.00 14.05 290 ALA B CA 1
ATOM 5035 C C . ALA B 1 290 ? -52.679 377.839 55.302 1.00 13.45 290 ALA B C 1
ATOM 5036 O O . ALA B 1 290 ? -52.678 377.519 56.495 1.00 15.81 290 ALA B O 1
ATOM 5038 N N . PHE B 1 291 ? -51.571 377.890 54.566 1.00 13.92 291 PHE B N 1
ATOM 5039 C CA . PHE B 1 291 ? -50.264 377.523 55.101 1.00 13.15 291 PHE B CA 1
ATOM 5040 C C . PHE B 1 291 ? -49.566 378.752 55.661 1.00 15.70 291 PHE B C 1
ATOM 5041 O O . PHE B 1 291 ? -49.523 379.792 54.999 1.00 15.08 291 PHE B O 1
ATOM 5049 N N . GLY B 1 292 ? -48.977 378.613 56.849 1.00 14.30 292 GLY B N 1
ATOM 5050 C CA . GLY B 1 292 ? -48.095 379.637 57.373 1.00 12.34 292 GLY B CA 1
ATOM 5051 C C . GLY B 1 292 ? -46.666 379.465 56.919 1.00 16.50 292 GLY B C 1
ATOM 5052 O O . GLY B 1 292 ? -46.277 378.400 56.441 1.00 14.48 292 GLY B O 1
ATOM 5053 N N . ALA B 1 293 ? -45.910 380.555 57.042 1.00 13.13 293 ALA B N 1
ATOM 5054 C CA . ALA B 1 293 ? -44.455 380.545 56.923 1.00 13.46 293 ALA B CA 1
ATOM 5055 C C . ALA B 1 293 ? -43.988 379.971 55.592 1.00 15.83 293 ALA B C 1
ATOM 5056 O O . ALA B 1 293 ? -42.924 379.353 55.508 1.00 11.97 293 ALA B O 1
ATOM 5058 N N . GLU B 1 294 ? -44.764 380.182 54.523 1.00 14.30 294 GLU B N 1
ATOM 5059 C CA . GLU B 1 294 ? -44.265 379.758 53.219 1.00 11.35 294 GLU B CA 1
ATOM 5060 C C . GLU B 1 294 ? -43.062 380.577 52.780 1.00 13.29 294 GLU B C 1
ATOM 5061 O O . GLU B 1 294 ? -42.193 380.070 52.050 1.00 13.77 294 GLU B O 1
ATOM 5067 N N . GLU B 1 295 ? -42.997 381.851 53.170 1.00 15.09 295 GLU B N 1
ATOM 5068 C CA . GLU B 1 295 ? -41.933 382.683 52.622 1.00 16.67 295 GLU B CA 1
ATOM 5069 C C . GLU B 1 295 ? -40.567 382.334 53.199 1.00 20.34 295 GLU B C 1
ATOM 5070 O O . GLU B 1 295 ? -39.551 382.776 52.646 1.00 18.76 295 GLU B O 1
ATOM 5076 N N . LEU B 1 296 ? -40.526 381.555 54.278 1.00 14.76 296 LEU B N 1
ATOM 5077 C CA . LEU B 1 296 ? -39.278 381.105 54.881 1.00 16.74 296 LEU B CA 1
ATOM 5078 C C . LEU B 1 296 ? -38.784 379.781 54.305 1.00 24.92 296 LEU B C 1
ATOM 5079 O O . LEU B 1 296 ? -37.844 379.193 54.853 1.00 24.60 296 LEU B O 1
ATOM 5084 N N . GLY B 1 297 ? -39.406 379.285 53.242 1.00 16.71 297 GLY B N 1
ATOM 5085 C CA . GLY B 1 297 ? -38.976 378.017 52.674 1.00 17.20 297 GLY B CA 1
ATOM 5086 C C . GLY B 1 297 ? -40.019 376.924 52.832 1.00 16.24 297 GLY B C 1
ATOM 5087 O O . GLY B 1 297 ? -39.676 375.777 53.144 1.00 16.63 297 GLY B O 1
ATOM 5088 N N . LEU B 1 298 ? -41.294 377.254 52.602 1.00 15.23 298 LEU B N 1
ATOM 5089 C CA . LEU B 1 298 ? -42.364 376.258 52.614 1.00 13.42 298 LEU B CA 1
ATOM 5090 C C . LEU B 1 298 ? -42.453 375.552 53.964 1.00 11.24 298 LEU B C 1
ATOM 5091 O O . LEU B 1 298 ? -42.710 374.356 54.037 1.00 15.32 298 LEU B O 1
ATOM 5096 N N . LEU B 1 299 ? -42.260 376.296 55.054 1.00 12.57 299 LEU B N 1
ATOM 5097 C CA . LEU B 1 299 ? -42.173 375.628 56.352 1.00 14.29 299 LEU B CA 1
ATOM 5098 C C . LEU B 1 299 ? -43.514 375.071 56.811 1.00 16.90 299 LEU B C 1
ATOM 5099 O O . LEU B 1 299 ? -43.551 374.025 57.470 1.00 17.70 299 LEU B O 1
ATOM 5104 N N . GLY B 1 300 ? -44.617 375.746 56.504 1.00 14.91 300 GLY B N 1
ATOM 5105 C CA . GLY B 1 300 ? -45.912 375.242 56.939 1.00 14.94 300 GLY B CA 1
ATOM 5106 C C . GLY B 1 300 ? -46.356 374.025 56.156 1.00 16.21 300 GLY B C 1
ATOM 5107 O O . GLY B 1 300 ? -46.864 373.052 56.727 1.00 14.24 300 GLY B O 1
ATOM 5108 N N . SER B 1 301 ? -46.191 374.064 54.837 1.00 14.83 301 SER B N 1
ATOM 5109 C CA . SER B 1 301 ? -46.603 372.913 54.054 1.00 13.02 301 SER B CA 1
ATOM 5110 C C . SER B 1 301 ? -45.665 371.744 54.284 1.00 16.92 301 SER B C 1
ATOM 5111 O O . SER B 1 301 ? -46.101 370.590 54.296 1.00 16.15 301 SER B O 1
ATOM 5114 N N . SER B 1 302 ? -44.370 372.014 54.473 1.00 12.48 302 SER B N 1
ATOM 5115 C CA . SER B 1 302 ? -43.458 370.926 54.795 1.00 14.76 302 SER B CA 1
ATOM 5116 C C . SER B 1 302 ? -43.853 370.272 56.107 1.00 17.90 302 SER B C 1
ATOM 5117 O O . SER B 1 302 ? -43.905 369.041 56.211 1.00 18.78 302 SER B O 1
ATOM 5120 N N . HIS B 1 303 ? -44.142 371.087 57.123 1.00 16.01 303 HIS B N 1
ATOM 5121 C CA . HIS B 1 303 ? -44.603 370.540 58.392 1.00 15.38 303 HIS B CA 1
ATOM 5122 C C . HIS B 1 303 ? -45.873 369.727 58.203 1.00 16.66 303 HIS B C 1
ATOM 5123 O O . HIS B 1 303 ? -45.989 368.605 58.708 1.00 19.49 303 HIS B O 1
ATOM 5130 N N . TYR B 1 304 ? -46.848 370.295 57.484 1.00 16.25 304 TYR B N 1
ATOM 5131 C CA . TYR B 1 304 ? -48.129 369.619 57.309 1.00 15.14 304 TYR B CA 1
ATOM 5132 C C . TYR B 1 304 ? -47.944 368.248 56.664 1.00 17.76 304 TYR B C 1
ATOM 5133 O O . TYR B 1 304 ? -48.459 367.238 57.155 1.00 21.08 304 TYR B O 1
ATOM 5142 N N . VAL B 1 305 ? -47.233 368.198 55.538 1.00 18.07 305 VAL B N 1
ATOM 5143 C CA . VAL B 1 305 ? -47.102 366.933 54.819 1.00 16.31 305 VAL B CA 1
ATOM 5144 C C . VAL B 1 305 ? -46.273 365.953 55.634 1.00 17.96 305 VAL B C 1
ATOM 5145 O O . VAL B 1 305 ? -46.563 364.749 55.667 1.00 21.06 305 VAL B O 1
ATOM 5149 N N . ASP B 1 306 ? -45.243 366.458 56.328 1.00 20.50 306 ASP B N 1
ATOM 5150 C CA . ASP B 1 306 ? -44.429 365.595 57.182 1.00 23.49 306 ASP B CA 1
ATOM 5151 C C . ASP B 1 306 ? -45.264 364.899 58.240 1.00 24.74 306 ASP B C 1
ATOM 5152 O O . ASP B 1 306 ? -44.944 363.772 58.643 1.00 24.54 306 ASP B O 1
ATOM 5157 N N . HIS B 1 307 ? -46.324 365.548 58.716 1.00 19.39 307 HIS B N 1
ATOM 5158 C CA . HIS B 1 307 ? -47.101 364.999 59.816 1.00 24.45 307 HIS B CA 1
ATOM 5159 C C . HIS B 1 307 ? -48.353 364.261 59.364 1.00 26.95 307 HIS B C 1
ATOM 5160 O O . HIS B 1 307 ? -49.132 363.813 60.214 1.00 29.32 307 HIS B O 1
ATOM 5167 N N . LEU B 1 308 ? -48.555 364.104 58.056 1.00 19.79 308 LEU B N 1
ATOM 5168 C CA . LEU B 1 308 ? -49.588 363.190 57.585 1.00 22.90 308 LEU B CA 1
ATOM 5169 C C . LEU B 1 308 ? -49.223 361.769 57.982 1.00 29.03 308 LEU B C 1
ATOM 5170 O O . LEU B 1 308 ? -48.058 361.370 57.905 1.00 27.22 308 LEU B O 1
ATOM 5175 N N . SER B 1 309 ? -50.220 361.011 58.432 1.00 24.23 309 SER B N 1
ATOM 5176 C CA . SER B 1 309 ? -49.985 359.612 58.746 1.00 27.14 309 SER B CA 1
ATOM 5177 C C . SER B 1 309 ? -49.743 358.810 57.467 1.00 30.55 309 SER B C 1
ATOM 5178 O O . SER B 1 309 ? -50.031 359.251 56.348 1.00 26.76 309 SER B O 1
ATOM 5181 N N . GLU B 1 310 ? -49.211 357.601 57.653 1.00 30.20 310 GLU B N 1
ATOM 5182 C CA . GLU B 1 310 ? -49.074 356.678 56.535 1.00 26.45 310 GLU B CA 1
ATOM 5183 C C . GLU B 1 310 ? -50.417 356.434 55.856 1.00 29.14 310 GLU B C 1
ATOM 5184 O O . GLU B 1 310 ? -50.511 356.459 54.625 1.00 29.40 310 GLU B O 1
ATOM 5190 N N . LYS B 1 311 ? -51.477 356.230 56.643 1.00 26.54 311 LYS B N 1
ATOM 5191 C CA . LYS B 1 311 ? -52.802 356.017 56.060 1.00 25.93 311 LYS B CA 1
ATOM 5192 C C . LYS B 1 311 ? -53.286 357.250 55.296 1.00 28.77 311 LYS B C 1
ATOM 5193 O O . LYS B 1 311 ? -53.909 357.120 54.235 1.00 34.31 311 LYS B O 1
ATOM 5199 N N . GLU B 1 312 ? -53.016 358.458 55.807 1.00 26.10 312 GLU B N 1
ATOM 5200 C CA . GLU B 1 312 ? -53.443 359.654 55.077 1.00 23.65 312 GLU B CA 1
ATOM 5201 C C . GLU B 1 312 ? -52.669 359.816 53.777 1.00 24.71 312 GLU B C 1
ATOM 5202 O O . GLU B 1 312 ? -53.245 360.184 52.743 1.00 24.74 312 GLU B O 1
ATOM 5208 N N . LEU B 1 313 ? -51.354 359.578 53.813 1.00 24.65 313 LEU B N 1
ATOM 5209 C CA . LEU B 1 313 ? -50.570 359.641 52.586 1.00 24.63 313 LEU B CA 1
ATOM 5210 C C . LEU B 1 313 ? -51.112 358.672 51.548 1.00 24.89 313 LEU B C 1
ATOM 5211 O O . LEU B 1 313 ? -51.160 358.993 50.356 1.00 26.80 313 LEU B O 1
ATOM 5216 N N . LYS B 1 314 ? -51.542 357.485 51.985 1.00 26.88 314 LYS B N 1
ATOM 5217 C CA . LYS B 1 314 ? -52.066 356.513 51.036 1.00 24.60 314 LYS B CA 1
ATOM 5218 C C . LYS B 1 314 ? -53.382 356.975 50.424 1.00 26.66 314 LYS B C 1
ATOM 5219 O O . LYS B 1 314 ? -53.672 356.642 49.272 1.00 37.34 314 LYS B O 1
ATOM 5225 N N . ARG B 1 315 ? -54.187 357.719 51.175 1.00 27.68 315 ARG B N 1
ATOM 5226 C CA . ARG B 1 315 ? -55.450 358.264 50.685 1.00 29.52 315 ARG B CA 1
ATOM 5227 C C . ARG B 1 315 ? -55.282 359.585 49.947 1.00 28.48 315 ARG B C 1
ATOM 5228 O O . ARG B 1 315 ? -56.275 360.125 49.451 1.00 28.03 315 ARG B O 1
ATOM 5236 N N . SER B 1 316 ? -54.073 360.145 49.894 1.00 23.04 316 SER B N 1
ATOM 5237 C CA . SER B 1 316 ? -53.893 361.506 49.399 1.00 20.80 316 SER B CA 1
ATOM 5238 C C . SER B 1 316 ? -53.855 361.488 47.878 1.00 30.01 316 SER B C 1
ATOM 5239 O O . SER B 1 316 ? -53.000 360.829 47.278 1.00 35.15 316 SER B O 1
ATOM 5242 N N . GLU B 1 317 ? -54.778 362.214 47.254 1.00 20.06 317 GLU B N 1
ATOM 5243 C CA . GLU B 1 317 ? -54.956 362.128 45.813 1.00 21.44 317 GLU B CA 1
ATOM 5244 C C . GLU B 1 317 ? -54.255 363.251 45.061 1.00 25.48 317 GLU B C 1
ATOM 5245 O O . GLU B 1 317 ? -53.506 362.986 44.115 1.00 26.57 317 GLU B O 1
ATOM 5251 N N . VAL B 1 318 ? -54.487 364.506 45.450 1.00 19.83 318 VAL B N 1
ATOM 5252 C CA . VAL B 1 318 ? -54.055 365.618 44.611 1.00 20.87 318 VAL B CA 1
ATOM 5253 C C . VAL B 1 318 ? -54.055 366.896 45.431 1.00 22.90 318 VAL B C 1
ATOM 5254 O O . VAL B 1 318 ? -54.853 367.055 46.361 1.00 21.79 318 VAL B O 1
ATOM 5258 N N . ASN B 1 319 ? -53.140 367.808 45.084 1.00 16.54 319 ASN B N 1
ATOM 5259 C CA . ASN B 1 319 ? -53.025 369.129 45.689 1.00 17.39 319 ASN B CA 1
ATOM 5260 C C . ASN B 1 319 ? -53.152 370.195 44.603 1.00 18.50 319 ASN B C 1
ATOM 5261 O O . ASN B 1 319 ? -52.367 370.212 43.644 1.00 18.93 319 ASN B O 1
ATOM 5266 N N . PHE B 1 320 ? -54.139 371.084 44.759 1.00 16.01 320 PHE B N 1
ATOM 5267 C CA . PHE B 1 320 ? -54.271 372.302 43.956 1.00 15.84 320 PHE B CA 1
ATOM 5268 C C . PHE B 1 320 ? -53.800 373.460 44.823 1.00 15.56 320 PHE B C 1
ATOM 5269 O O . PHE B 1 320 ? -54.489 373.847 45.772 1.00 17.42 320 PHE B O 1
ATOM 5277 N N . ASN B 1 321 ? -52.638 374.014 44.509 1.00 14.47 321 ASN B N 1
ATOM 5278 C CA . ASN B 1 321 ? -52.107 375.136 45.270 1.00 14.15 321 ASN B CA 1
ATOM 5279 C C . ASN B 1 321 ? -52.296 376.432 44.485 1.00 16.48 321 ASN B C 1
ATOM 5280 O O . ASN B 1 321 ? -52.028 376.481 43.282 1.00 16.33 321 ASN B O 1
ATOM 5285 N N . LEU B 1 322 ? -52.736 377.481 45.177 1.00 15.42 322 LEU B N 1
ATOM 5286 C CA . LEU B 1 322 ? -53.036 378.781 44.571 1.00 17.53 322 LEU B CA 1
ATOM 5287 C C . LEU B 1 322 ? -52.089 379.822 45.145 1.00 13.83 322 LEU B C 1
ATOM 5288 O O . LEU B 1 322 ? -52.134 380.095 46.349 1.00 17.14 322 LEU B O 1
ATOM 5293 N N . ASP B 1 323 ? -51.221 380.385 44.303 1.00 13.47 323 ASP B N 1
ATOM 5294 C CA . ASP B 1 323 ? -50.238 381.352 44.788 1.00 16.11 323 ASP B CA 1
ATOM 5295 C C . ASP B 1 323 ? -50.014 382.387 43.698 1.00 20.71 323 ASP B C 1
ATOM 5296 O O . ASP B 1 323 ? -49.367 382.089 42.691 1.00 24.09 323 ASP B O 1
ATOM 5301 N N . MET B 1 324 ? -50.547 383.596 43.919 1.00 13.51 324 MET B N 1
ATOM 5302 C CA . MET B 1 324 ? -50.419 384.758 43.030 1.00 12.47 324 MET B CA 1
ATOM 5303 C C . MET B 1 324 ? -51.367 384.634 41.840 1.00 15.48 324 MET B C 1
ATOM 5304 O O . MET B 1 324 ? -50.946 384.496 40.685 1.00 16.75 324 MET B O 1
ATOM 5309 N N . VAL B 1 325 ? -52.664 384.723 42.127 1.00 14.54 325 VAL B N 1
ATOM 5310 C CA . VAL B 1 325 ? -53.706 384.491 41.138 1.00 12.81 325 VAL B CA 1
ATOM 5311 C C . VAL B 1 325 ? -54.548 385.746 40.894 1.00 16.20 325 VAL B C 1
ATOM 5312 O O . VAL B 1 325 ? -55.641 385.652 40.330 1.00 18.41 325 VAL B O 1
ATOM 5316 N N . GLY B 1 326 ? -54.044 386.926 41.276 1.00 12.20 326 GLY B N 1
ATOM 5317 C CA . GLY B 1 326 ? -54.868 388.108 41.138 1.00 14.51 326 GLY B CA 1
ATOM 5318 C C . GLY B 1 326 ? -54.238 389.370 40.592 1.00 17.16 326 GLY B C 1
ATOM 5319 O O . GLY B 1 326 ? -54.852 390.427 40.711 1.00 19.55 326 GLY B O 1
ATOM 5320 N N . THR B 1 327 ? -53.046 389.312 39.994 1.00 17.20 327 THR B N 1
ATOM 5321 C CA . THR B 1 327 ? -52.381 390.558 39.632 1.00 16.25 327 THR B CA 1
ATOM 5322 C C . THR B 1 327 ? -53.128 391.300 38.532 1.00 20.26 327 THR B C 1
ATOM 5323 O O . THR B 1 327 ? -53.716 390.704 37.629 1.00 22.46 327 THR B O 1
ATOM 5327 N N . SER B 1 328 ? -53.099 392.627 38.622 1.00 21.48 328 SER B N 1
ATOM 5328 C CA . SER B 1 328 ? -53.604 393.487 37.563 1.00 19.38 328 SER B CA 1
ATOM 5329 C C . SER B 1 328 ? -52.546 393.815 36.527 1.00 24.47 328 SER B C 1
ATOM 5330 O O . SER B 1 328 ? -52.860 394.487 35.535 1.00 26.06 328 SER B O 1
ATOM 5333 N N . TRP B 1 329 ? -51.308 393.378 36.737 1.00 21.32 329 TRP B N 1
ATOM 5334 C CA . TRP B 1 329 ? -50.248 393.648 35.774 1.00 22.03 329 TRP B CA 1
ATOM 5335 C C . TRP B 1 329 ? -50.697 393.243 34.382 1.00 27.11 329 TRP B C 1
ATOM 5336 O O . TRP B 1 329 ? -51.070 392.089 34.152 1.00 22.16 329 TRP B O 1
ATOM 5347 N N . GLU B 1 330 ? -50.708 394.204 33.455 1.00 22.90 330 GLU B N 1
ATOM 5348 C CA . GLU B 1 330 ? -51.422 393.934 32.214 1.00 29.49 330 GLU B CA 1
ATOM 5349 C C . GLU B 1 330 ? -50.768 392.806 31.426 1.00 34.02 330 GLU B C 1
ATOM 5350 O O . GLU B 1 330 ? -51.455 392.085 30.695 1.00 32.45 330 GLU B O 1
ATOM 5356 N N . LYS B 1 331 ? -49.456 392.604 31.589 1.00 23.14 331 LYS B N 1
ATOM 5357 C CA . LYS B 1 331 ? -48.784 391.589 30.785 1.00 25.22 331 LYS B CA 1
ATOM 5358 C C . LYS B 1 331 ? -49.113 390.169 31.234 1.00 26.72 331 LYS B C 1
ATOM 5359 O O . LYS B 1 331 ? -48.967 389.237 30.438 1.00 26.21 331 LYS B O 1
ATOM 5365 N N . ALA B 1 332 ? -49.545 389.976 32.482 1.00 21.77 332 ALA B N 1
ATOM 5366 C CA . ALA B 1 332 ? -49.646 388.636 33.067 1.00 22.40 332 ALA B CA 1
ATOM 5367 C C . ALA B 1 332 ? -50.968 387.961 32.697 1.00 23.37 332 ALA B C 1
ATOM 5368 O O . ALA B 1 332 ? -51.806 387.644 33.548 1.00 19.45 332 ALA B O 1
ATOM 5370 N N . SER B 1 333 ? -51.129 387.711 31.398 1.00 21.82 333 SER B N 1
ATOM 5371 C CA . SER B 1 333 ? -52.395 387.240 30.854 1.00 27.29 333 SER B CA 1
ATOM 5372 C C . SER B 1 333 ? -52.473 385.719 30.733 1.00 26.06 333 SER B C 1
ATOM 5373 O O . SER B 1 333 ? -53.523 385.204 30.346 1.00 25.66 333 SER B O 1
ATOM 5376 N N . GLU B 1 334 ? -51.399 384.993 31.031 1.00 19.67 334 GLU B N 1
ATOM 5377 C CA . GLU B 1 334 ? -51.391 383.536 30.914 1.00 17.96 334 GLU B CA 1
ATOM 5378 C C . GLU B 1 334 ? -51.472 382.932 32.303 1.00 17.32 334 GLU B C 1
ATOM 5379 O O . GLU B 1 334 ? -50.721 383.333 33.196 1.00 21.49 334 GLU B O 1
ATOM 5385 N N . LEU B 1 335 ? -52.390 381.982 32.495 1.00 15.91 335 LEU B N 1
ATOM 5386 C CA . LEU B 1 335 ? -52.496 381.292 33.777 1.00 16.82 335 LEU B CA 1
ATOM 5387 C C . LEU B 1 335 ? -51.671 380.012 33.698 1.00 21.44 335 LEU B C 1
ATOM 5388 O O . LEU B 1 335 ? -51.959 379.137 32.875 1.00 21.93 335 LEU B O 1
ATOM 5393 N N . TYR B 1 336 ? -50.656 379.901 34.547 1.00 19.02 336 TYR B N 1
ATOM 5394 C CA . TYR B 1 336 ? -49.711 378.794 34.486 1.00 18.37 336 TYR B CA 1
ATOM 5395 C C . TYR B 1 336 ? -50.057 377.756 35.534 1.00 18.96 336 TYR B C 1
ATOM 5396 O O . TYR B 1 336 ? -50.409 378.093 36.667 1.00 18.27 336 TYR B O 1
ATOM 5405 N N . VAL B 1 337 ? -49.956 376.497 35.138 1.00 16.54 337 VAL B N 1
ATOM 5406 C CA . VAL B 1 337 ? -49.996 375.365 36.049 1.00 15.82 337 VAL B CA 1
ATOM 5407 C C . VAL B 1 337 ? -48.559 374.886 36.173 1.00 16.91 337 VAL B C 1
ATOM 5408 O O . VAL B 1 337 ? -47.989 374.370 35.203 1.00 19.31 337 VAL B O 1
ATOM 5412 N N . ASN B 1 338 ? -47.941 375.111 37.339 1.00 14.84 338 ASN B N 1
ATOM 5413 C CA . ASN B 1 338 ? -46.542 374.762 37.565 1.00 16.82 338 ASN B CA 1
ATOM 5414 C C . ASN B 1 338 ? -46.487 373.412 38.264 1.00 16.87 338 ASN B C 1
ATOM 5415 O O . ASN B 1 338 ? -47.002 373.272 39.376 1.00 19.18 338 ASN B O 1
ATOM 5420 N N . THR B 1 339 ? -45.852 372.434 37.633 1.00 21.30 339 THR B N 1
ATOM 5421 C CA . THR B 1 339 ? -45.533 371.183 38.304 1.00 19.08 339 THR B CA 1
ATOM 5422 C C . THR B 1 339 ? -44.029 371.125 38.514 1.00 21.83 339 THR B C 1
ATOM 5423 O O . THR B 1 339 ? -43.261 371.811 37.835 1.00 19.25 339 THR B O 1
ATOM 5427 N N . LEU B 1 340 ? -43.601 370.329 39.494 1.00 20.67 340 LEU B N 1
ATOM 5428 C CA . LEU B 1 340 ? -42.197 370.406 39.880 1.00 24.75 340 LEU B CA 1
ATOM 5429 C C . LEU B 1 340 ? -41.273 369.976 38.742 1.00 26.80 340 LEU B C 1
ATOM 5430 O O . LEU B 1 340 ? -40.158 370.507 38.618 1.00 23.85 340 LEU B O 1
ATOM 5435 N N . ASP B 1 341 ? -41.727 369.068 37.869 1.00 26.32 341 ASP B N 1
ATOM 5436 C CA . ASP B 1 341 ? -40.925 368.600 36.744 1.00 25.29 341 ASP B CA 1
ATOM 5437 C C . ASP B 1 341 ? -41.441 369.092 35.399 1.00 30.70 341 ASP B C 1
ATOM 5438 O O . ASP B 1 341 ? -40.920 368.675 34.357 1.00 33.42 341 ASP B O 1
ATOM 5443 N N . GLY B 1 342 ? -42.455 369.954 35.392 1.00 22.60 342 GLY B N 1
ATOM 5444 C CA . GLY B 1 342 ? -43.026 370.426 34.150 1.00 26.74 342 GLY B CA 1
ATOM 5445 C C . GLY B 1 342 ? -43.843 369.401 33.405 1.00 28.36 342 GLY B C 1
ATOM 5446 O O . GLY B 1 342 ? -44.299 369.686 32.296 1.00 28.59 342 GLY B O 1
ATOM 5447 N N . GLN B 1 343 ? -44.056 368.225 33.990 1.00 27.32 343 GLN B N 1
ATOM 5448 C CA . GLN B 1 343 ? -44.792 367.144 33.355 1.00 30.84 343 GLN B CA 1
ATOM 5449 C C . GLN B 1 343 ? -46.259 367.200 33.753 1.00 26.02 343 GLN B C 1
ATOM 5450 O O . GLN B 1 343 ? -46.629 367.764 34.785 1.00 25.88 343 GLN B O 1
ATOM 5456 N N . SER B 1 344 ? -47.093 366.578 32.931 1.00 28.00 344 SER B N 1
ATOM 5457 C CA . SER B 1 344 ? -48.501 366.460 33.264 1.00 27.16 344 SER B CA 1
ATOM 5458 C C . SER B 1 344 ? -48.674 365.663 34.553 1.00 26.81 344 SER B C 1
ATOM 5459 O O . SER B 1 344 ? -47.851 364.810 34.907 1.00 27.19 344 SER B O 1
ATOM 5462 N N . ASN B 1 345 ? -49.749 365.966 35.271 1.00 24.36 345 ASN B N 1
ATOM 5463 C CA . ASN B 1 345 ? -50.198 365.115 36.360 1.00 24.84 345 ASN B CA 1
ATOM 5464 C C . ASN B 1 345 ? -51.698 365.307 36.494 1.00 24.00 345 ASN B C 1
ATOM 5465 O O . ASN B 1 345 ? -52.334 365.930 35.638 1.00 26.26 345 ASN B O 1
ATOM 5470 N N . TYR B 1 346 ? -52.269 364.763 37.570 1.00 26.31 346 TYR B N 1
ATOM 5471 C CA . TYR B 1 346 ? -53.718 364.824 37.726 1.00 28.79 346 TYR B CA 1
ATOM 5472 C C . TYR B 1 346 ? -54.216 366.260 37.832 1.00 22.45 346 TYR B C 1
ATOM 5473 O O . TYR B 1 346 ? -55.357 366.540 37.444 1.00 24.67 346 TYR B O 1
ATOM 5482 N N . VAL B 1 347 ? -53.398 367.182 38.356 1.00 23.70 347 VAL B N 1
ATOM 5483 C CA . VAL B 1 347 ? -53.811 368.585 38.356 1.00 17.35 347 VAL B CA 1
ATOM 5484 C C . VAL B 1 347 ? -53.914 369.107 36.933 1.00 21.81 347 VAL B C 1
ATOM 5485 O O . VAL B 1 347 ? -54.875 369.802 36.578 1.00 21.06 347 VAL B O 1
ATOM 5489 N N . TRP B 1 348 ? -52.913 368.805 36.100 1.00 21.64 348 TRP B N 1
ATOM 5490 C CA . TRP B 1 348 ? -52.962 369.293 34.726 1.00 25.59 348 TRP B CA 1
ATOM 5491 C C . TRP B 1 348 ? -54.118 368.667 33.971 1.00 28.07 348 TRP B C 1
ATOM 5492 O O . TRP B 1 348 ? -54.789 369.341 33.180 1.00 25.52 348 TRP B O 1
ATOM 5503 N N . GLU B 1 349 ? -54.367 367.374 34.194 1.00 25.75 349 GLU B N 1
ATOM 5504 C CA . GLU B 1 349 ? -55.473 366.722 33.509 1.00 23.43 349 GLU B CA 1
ATOM 5505 C C . GLU B 1 349 ? -56.789 367.382 33.879 1.00 25.73 349 GLU B C 1
ATOM 5506 O O . GLU B 1 349 ? -57.600 367.698 33.004 1.00 25.50 349 GLU B O 1
ATOM 5512 N N . SER B 1 350 ? -56.997 367.638 35.179 1.00 23.14 350 SER B N 1
ATOM 5513 C CA . SER B 1 350 ? -58.248 368.254 35.623 1.00 22.63 350 SER B CA 1
ATOM 5514 C C . SER B 1 350 ? -58.369 369.680 35.112 1.00 25.71 350 SER B C 1
ATOM 5515 O O . SER B 1 350 ? -59.468 370.130 34.754 1.00 23.07 350 SER B O 1
ATOM 5518 N N . SER B 1 351 ? -57.246 370.402 35.082 1.00 19.66 351 SER B N 1
ATOM 5519 C CA . SER B 1 351 ? -57.251 371.803 34.676 1.00 19.44 351 SER B CA 1
ATOM 5520 C C . SER B 1 351 ? -57.487 371.929 33.182 1.00 20.42 351 SER B C 1
ATOM 5521 O O . SER B 1 351 ? -58.222 372.818 32.733 1.00 23.98 351 SER B O 1
ATOM 5524 N N . ARG B 1 352 ? -56.832 371.072 32.399 1.00 22.80 352 ARG B N 1
ATOM 5525 C CA . ARG B 1 352 ? -57.042 371.074 30.952 1.00 24.41 352 ARG B CA 1
ATOM 5526 C C . ARG B 1 352 ? -58.493 370.771 30.611 1.00 27.99 352 ARG B C 1
ATOM 5527 O O . ARG B 1 352 ? -59.097 371.448 29.762 1.00 24.56 352 ARG B O 1
ATOM 5535 N N . THR B 1 353 ? -59.070 369.755 31.262 1.00 25.40 353 THR B N 1
ATOM 5536 C CA . THR B 1 353 ? -60.485 369.444 31.066 1.00 28.53 353 THR B CA 1
ATOM 5537 C C . THR B 1 353 ? -61.360 370.633 31.437 1.00 28.69 353 THR B C 1
ATOM 5538 O O . THR B 1 353 ? -62.283 371.000 30.697 1.00 29.08 353 THR B O 1
ATOM 5542 N N . ALA B 1 354 ? -61.079 371.251 32.585 1.00 24.15 354 ALA B N 1
ATOM 5543 C CA . ALA B 1 354 ? -61.875 372.392 33.026 1.00 24.46 354 ALA B CA 1
ATOM 5544 C C . ALA B 1 354 ? -61.764 373.551 32.044 1.00 24.19 354 ALA B C 1
ATOM 5545 O O . ALA B 1 354 ? -62.765 374.204 31.726 1.00 27.20 354 ALA B O 1
ATOM 5547 N N . ALA B 1 355 ? -60.552 373.814 31.551 1.00 22.78 355 ALA B N 1
ATOM 5548 C CA . ALA B 1 355 ? -60.355 374.910 30.609 1.00 22.52 355 ALA B CA 1
ATOM 5549 C C . ALA B 1 355 ? -61.112 374.653 29.316 1.00 26.77 355 ALA B C 1
ATOM 5550 O O . ALA B 1 355 ? -61.710 375.573 28.746 1.00 28.80 355 ALA B O 1
ATOM 5552 N N . GLU B 1 356 ? -61.092 373.408 28.836 1.00 27.79 356 GLU B N 1
ATOM 5553 C CA . GLU B 1 356 ? -61.874 373.069 27.653 1.00 29.58 356 GLU B CA 1
ATOM 5554 C C . GLU B 1 356 ? -63.361 373.254 27.912 1.00 37.37 356 GLU B C 1
ATOM 5555 O O . GLU B 1 356 ? -64.091 373.754 27.046 1.00 41.13 356 GLU B O 1
ATOM 5561 N N . LYS B 1 357 ? -63.828 372.878 29.107 1.00 36.52 357 LYS B N 1
ATOM 5562 C CA . LYS B 1 357 ? -65.250 373.006 29.412 1.00 34.48 357 LYS B CA 1
ATOM 5563 C C . LYS B 1 357 ? -65.679 374.465 29.510 1.00 39.79 357 LYS B C 1
ATOM 5564 O O . LYS B 1 357 ? -66.732 374.841 28.980 1.00 37.73 357 LYS B O 1
ATOM 5570 N N . ILE B 1 358 ? -64.876 375.311 30.161 1.00 30.09 358 ILE B N 1
ATOM 5571 C CA . ILE B 1 358 ? -65.302 376.683 30.419 1.00 29.02 358 ILE B CA 1
ATOM 5572 C C . ILE B 1 358 ? -64.844 377.669 29.344 1.00 34.82 358 ILE B C 1
ATOM 5573 O O . ILE B 1 358 ? -65.161 378.862 29.443 1.00 36.07 358 ILE B O 1
ATOM 5578 N N . GLY B 1 359 ? -64.128 377.213 28.318 1.00 32.41 359 GLY B N 1
ATOM 5579 C CA . GLY B 1 359 ? -63.732 378.086 27.226 1.00 38.42 359 GLY B CA 1
ATOM 5580 C C . GLY B 1 359 ? -62.515 378.954 27.481 1.00 36.29 359 GLY B C 1
ATOM 5581 O O . GLY B 1 359 ? -62.370 380.013 26.855 1.00 33.34 359 GLY B O 1
ATOM 5582 N N . PHE B 1 360 ? -61.620 378.533 28.375 1.00 27.56 360 PHE B N 1
ATOM 5583 C CA . PHE B 1 360 ? -60.452 379.321 28.756 1.00 24.23 360 PHE B CA 1
ATOM 5584 C C . PHE B 1 360 ? -59.256 378.863 27.928 1.00 32.21 360 PHE B C 1
ATOM 5585 O O . PHE B 1 360 ? -58.791 377.728 28.072 1.00 26.89 360 PHE B O 1
ATOM 5593 N N . ASP B 1 361 ? -58.754 379.748 27.061 1.00 25.79 361 ASP B N 1
ATOM 5594 C CA . ASP B 1 361 ? -57.698 379.398 26.110 1.00 27.96 361 ASP B CA 1
ATOM 5595 C C . ASP B 1 361 ? -56.328 379.932 26.509 1.00 24.74 361 ASP B C 1
ATOM 5596 O O . ASP B 1 361 ? -55.401 379.905 25.687 1.00 28.76 361 ASP B O 1
ATOM 5601 N N . SER B 1 362 ? -56.166 380.425 27.738 1.00 22.77 362 SER B N 1
ATOM 5602 C CA . SER B 1 362 ? -54.873 380.957 28.173 1.00 21.37 362 SER B CA 1
ATOM 5603 C C . SER B 1 362 ? -54.301 380.205 29.366 1.00 20.90 362 SER B C 1
ATOM 5604 O O . SER B 1 362 ? -53.689 380.800 30.256 1.00 21.63 362 SER B O 1
ATOM 5607 N N . LEU B 1 363 ? -54.448 378.885 29.365 1.00 23.34 363 LEU B N 1
ATOM 5608 C CA . LEU B 1 363 ? -53.859 378.023 30.381 1.00 18.32 363 LEU B CA 1
ATOM 5609 C C . LEU B 1 363 ? -52.646 377.312 29.794 1.00 21.21 363 LEU B C 1
ATOM 5610 O O . LEU B 1 363 ? -52.726 376.744 28.697 1.00 20.97 363 LEU B O 1
ATOM 5615 N N . SER B 1 364 ? -51.545 377.321 30.531 1.00 20.00 364 SER B N 1
ATOM 5616 C CA . SER B 1 364 ? -50.292 376.731 30.088 1.00 19.36 364 SER B CA 1
ATOM 5617 C C . SER B 1 364 ? -49.714 375.863 31.193 1.00 22.24 364 SER B C 1
ATOM 5618 O O . SER B 1 364 ? -49.811 376.198 32.371 1.00 23.18 364 SER B O 1
ATOM 5621 N N . LEU B 1 365 ? -49.084 374.766 30.808 1.00 21.81 365 LEU B N 1
ATOM 5622 C CA . LEU B 1 365 ? -48.373 373.924 31.758 1.00 19.31 365 LEU B CA 1
ATOM 5623 C C . LEU B 1 365 ? -46.893 374.279 31.707 1.00 19.92 365 LEU B C 1
ATOM 5624 O O . LEU B 1 365 ? -46.332 374.469 30.630 1.00 24.13 365 LEU B O 1
ATOM 5629 N N . THR B 1 366 ? -46.254 374.392 32.864 1.00 16.78 366 THR B N 1
ATOM 5630 C CA . THR B 1 366 ? -44.831 374.710 32.845 1.00 18.82 366 THR B CA 1
ATOM 5631 C C . THR B 1 366 ? -44.178 374.126 34.092 1.00 20.98 366 THR B C 1
ATOM 5632 O O . THR B 1 366 ? -44.848 373.550 34.953 1.00 20.03 366 THR B O 1
ATOM 5636 N N . GLN B 1 367 ? -42.851 374.248 34.172 1.00 17.49 367 GLN B N 1
ATOM 5637 C CA . GLN B 1 367 ? -42.130 373.777 35.354 1.00 21.18 367 GLN B CA 1
ATOM 5638 C C . GLN B 1 367 ? -42.047 374.888 36.381 1.00 21.74 367 GLN B C 1
ATOM 5639 O O . GLN B 1 367 ? -41.748 376.038 36.053 1.00 20.15 367 GLN B O 1
ATOM 5645 N N . GLY B 1 368 ? -42.264 374.536 37.639 1.00 17.00 368 GLY B N 1
ATOM 5646 C CA . GLY B 1 368 ? -42.069 375.548 38.654 1.00 17.38 368 GLY B CA 1
ATOM 5647 C C . GLY B 1 368 ? -42.226 374.976 40.038 1.00 19.14 368 GLY B C 1
ATOM 5648 O O . GLY B 1 368 ? -43.090 374.124 40.267 1.00 17.31 368 GLY B O 1
ATOM 5649 N N . GLY B 1 369 ? -41.392 375.442 40.961 1.00 18.27 369 GLY B N 1
ATOM 5650 C CA . GLY B 1 369 ? -41.509 375.053 42.354 1.00 18.19 369 GLY B CA 1
ATOM 5651 C C . GLY B 1 369 ? -41.720 376.265 43.234 1.00 18.08 369 GLY B C 1
ATOM 5652 O O . GLY B 1 369 ? -42.478 377.167 42.879 1.00 17.02 369 GLY B O 1
ATOM 5653 N N . SER B 1 370 ? -41.086 376.276 44.401 1.00 14.91 370 SER B N 1
ATOM 5654 C CA . SER B 1 370 ? -41.074 377.450 45.281 1.00 18.57 370 SER B CA 1
ATOM 5655 C C . SER B 1 370 ? -42.470 377.896 45.701 1.00 20.67 370 SER B C 1
ATOM 5656 O O . SER B 1 370 ? -42.728 379.093 45.885 1.00 18.74 370 SER B O 1
ATOM 5659 N N . SER B 1 371 ? -43.377 376.940 45.902 1.00 14.63 371 SER B N 1
ATOM 5660 C CA . SER B 1 371 ? -44.611 377.217 46.627 1.00 16.03 371 SER B CA 1
ATOM 5661 C C . SER B 1 371 ? -45.066 375.929 47.291 1.00 12.17 371 SER B C 1
ATOM 5662 O O . SER B 1 371 ? -44.372 374.907 47.265 1.00 15.22 371 SER B O 1
ATOM 5665 N N . ASP B 1 372 ? -46.218 375.989 47.932 1.00 11.80 372 ASP B N 1
ATOM 5666 C CA . ASP B 1 372 ? -46.578 374.904 48.834 1.00 12.88 372 ASP B CA 1
ATOM 5667 C C . ASP B 1 372 ? -47.006 373.625 48.126 1.00 14.37 372 ASP B C 1
ATOM 5668 O O . ASP B 1 372 ? -47.296 372.636 48.800 1.00 16.58 372 ASP B O 1
ATOM 5673 N N . HIS B 1 373 ? -47.039 373.599 46.798 1.00 15.07 373 HIS B N 1
ATOM 5674 C CA . HIS B 1 373 ? -47.257 372.326 46.121 1.00 12.53 373 HIS B CA 1
ATOM 5675 C C . HIS B 1 373 ? -46.030 371.436 46.216 1.00 17.70 373 HIS B C 1
ATOM 5676 O O . HIS B 1 373 ? -46.120 370.225 45.982 1.00 17.80 373 HIS B O 1
ATOM 5683 N N . VAL B 1 374 ? -44.884 372.001 46.573 1.00 14.78 374 VAL B N 1
ATOM 5684 C CA . VAL B 1 374 ? -43.642 371.247 46.442 1.00 15.03 374 VAL B CA 1
ATOM 5685 C C . VAL B 1 374 ? -43.595 370.108 47.457 1.00 16.22 374 VAL B C 1
ATOM 5686 O O . VAL B 1 374 ? -43.255 368.975 47.079 1.00 17.91 374 VAL B O 1
ATOM 5690 N N . PRO B 1 375 ? -43.907 370.327 48.739 1.00 16.38 375 PRO B N 1
ATOM 5691 C CA . PRO B 1 375 ? -43.858 369.189 49.674 1.00 18.35 375 PRO B CA 1
ATOM 5692 C C . PRO B 1 375 ? -44.831 368.075 49.332 1.00 16.35 375 PRO B C 1
ATOM 5693 O O . PRO B 1 375 ? -44.542 366.908 49.626 1.00 20.25 375 PRO B O 1
ATOM 5697 N N . PHE B 1 376 ? -45.978 368.389 48.739 1.00 16.07 376 PHE B N 1
ATOM 5698 C CA . PHE B 1 376 ? -46.860 367.328 48.287 1.00 17.57 376 PHE B CA 1
ATOM 5699 C C . PHE B 1 376 ? -46.185 366.520 47.198 1.00 17.55 376 PHE B C 1
ATOM 5700 O O . PHE B 1 376 ? -46.211 365.286 47.226 1.00 18.80 376 PHE B O 1
ATOM 5708 N N . HIS B 1 377 ? -45.532 367.202 46.254 1.00 18.23 377 HIS B N 1
ATOM 5709 C CA . HIS B 1 377 ? -44.832 366.486 45.190 1.00 18.39 377 HIS B CA 1
ATOM 5710 C C . HIS B 1 377 ? -43.740 365.596 45.762 1.00 18.99 377 HIS B C 1
ATOM 5711 O O . HIS B 1 377 ? -43.583 364.449 45.336 1.00 25.86 377 HIS B O 1
ATOM 5718 N N . GLU B 1 378 ? -42.968 366.121 46.723 1.00 17.02 378 GLU B N 1
ATOM 5719 C CA . GLU B 1 378 ? -41.908 365.343 47.347 1.00 18.93 378 GLU B CA 1
ATOM 5720 C C . GLU B 1 378 ? -42.451 364.070 47.973 1.00 26.03 378 GLU B C 1
ATOM 5721 O O . GLU B 1 378 ? -41.741 363.055 48.043 1.00 27.18 378 GLU B O 1
ATOM 5727 N N . ALA B 1 379 ? -43.696 364.109 48.440 1.00 19.71 379 ALA B N 1
ATOM 5728 C CA . ALA B 1 379 ? -44.342 362.966 49.080 1.00 23.53 379 ALA B CA 1
ATOM 5729 C C . ALA B 1 379 ? -45.034 362.050 48.090 1.00 26.57 379 ALA B C 1
ATOM 5730 O O . ALA B 1 379 ? -45.694 361.091 48.507 1.00 24.86 379 ALA B O 1
ATOM 5732 N N . GLY B 1 380 ? -44.924 362.322 46.793 1.00 23.81 380 GLY B N 1
ATOM 5733 C CA . GLY B 1 380 ? -45.559 361.480 45.798 1.00 25.15 380 GLY B CA 1
ATOM 5734 C C . GLY B 1 380 ? -47.000 361.821 45.490 1.00 26.10 380 GLY B C 1
ATOM 5735 O O . GLY B 1 380 ? -47.673 361.036 44.817 1.00 26.86 380 GLY B O 1
ATOM 5736 N N . ILE B 1 381 ? -47.488 362.973 45.941 1.00 21.78 381 ILE B N 1
ATOM 5737 C CA . ILE B 1 381 ? -48.861 363.406 45.712 1.00 22.82 381 ILE B CA 1
ATOM 5738 C C . ILE B 1 381 ? -48.880 364.366 44.524 1.00 20.88 381 ILE B C 1
ATOM 5739 O O . ILE B 1 381 ? -48.167 365.374 44.530 1.00 21.92 381 ILE B O 1
ATOM 5744 N N . ASP B 1 382 ? -49.684 364.057 43.506 1.00 20.00 382 ASP B N 1
ATOM 5745 C CA . ASP B 1 382 ? -49.833 364.978 42.378 1.00 23.06 382 ASP B CA 1
ATOM 5746 C C . ASP B 1 382 ? -50.188 366.372 42.876 1.00 24.95 382 ASP B C 1
ATOM 5747 O O . ASP B 1 382 ? -51.099 366.537 43.688 1.00 21.50 382 ASP B O 1
ATOM 5752 N N . SER B 1 383 ? -49.446 367.381 42.407 1.00 19.41 383 SER B N 1
ATOM 5753 C CA . SER B 1 383 ? -49.657 368.733 42.890 1.00 15.77 383 SER B CA 1
ATOM 5754 C C . SER B 1 383 ? -49.219 369.731 41.831 1.00 16.71 383 SER B C 1
ATOM 5755 O O . SER B 1 383 ? -48.409 369.426 40.951 1.00 19.44 383 SER B O 1
ATOM 5758 N N . ALA B 1 384 ? -49.752 370.936 41.937 1.00 16.39 384 ALA B N 1
ATOM 5759 C CA . ALA B 1 384 ? -49.353 371.987 41.016 1.00 15.89 384 ALA B CA 1
ATOM 5760 C C . ALA B 1 384 ? -49.676 373.320 41.652 1.00 20.77 384 ALA B C 1
ATOM 5761 O O . ALA B 1 384 ? -50.497 373.410 42.571 1.00 17.07 384 ALA B O 1
ATOM 5763 N N . ASN B 1 385 ? -49.019 374.362 41.148 1.00 15.56 385 ASN B N 1
ATOM 5764 C CA . ASN B 1 385 ? -49.243 375.718 41.619 1.00 13.56 385 ASN B CA 1
ATOM 5765 C C . ASN B 1 385 ? -49.813 376.560 40.483 1.00 18.82 385 ASN B C 1
ATOM 5766 O O . ASN B 1 385 ? -49.294 376.528 39.367 1.00 18.44 385 ASN B O 1
ATOM 5771 N N . PHE B 1 386 ? -50.874 377.312 40.766 1.00 12.65 386 PHE B N 1
ATOM 5772 C CA . PHE B 1 386 ? -51.536 378.151 39.772 1.00 14.64 386 PHE B CA 1
ATOM 5773 C C . PHE B 1 386 ? -51.095 379.595 39.966 1.00 17.47 386 PHE B C 1
ATOM 5774 O O . PHE B 1 386 ? -51.134 380.112 41.086 1.00 15.97 386 PHE B O 1
ATOM 5782 N N . ILE B 1 387 ? -50.700 380.259 38.882 1.00 13.50 387 ILE B N 1
ATOM 5783 C CA . ILE B 1 387 ? -50.130 381.599 39.009 1.00 13.23 387 ILE B CA 1
ATOM 5784 C C . ILE B 1 387 ? -50.204 382.279 37.647 1.00 14.34 387 ILE B C 1
ATOM 5785 O O . ILE B 1 387 ? -49.962 381.648 36.619 1.00 16.00 387 ILE B O 1
ATOM 5790 N N . TRP B 1 388 ? -50.572 383.563 37.635 1.00 16.13 388 TRP B N 1
ATOM 5791 C CA . TRP B 1 388 ? -50.549 384.321 36.381 1.00 16.51 388 TRP B CA 1
ATOM 5792 C C . TRP B 1 388 ? -49.120 384.693 35.998 1.00 16.38 388 TRP B C 1
ATOM 5793 O O . TRP B 1 388 ? -48.280 384.961 36.859 1.00 19.62 388 TRP B O 1
ATOM 5804 N N . GLY B 1 389 ? -48.863 384.752 34.691 1.00 17.74 389 GLY B N 1
ATOM 5805 C CA . GLY B 1 389 ? -47.547 385.149 34.217 1.00 17.98 389 GLY B CA 1
ATOM 5806 C C . GLY B 1 389 ? -47.603 385.800 32.850 1.00 19.30 389 GLY B C 1
ATOM 5807 O O . GLY B 1 389 ? -48.563 385.632 32.091 1.00 22.73 389 GLY B O 1
ATOM 5808 N N . ASP B 1 390 ? -46.545 386.544 32.544 1.00 19.89 390 ASP B N 1
ATOM 5809 C CA . ASP B 1 390 ? -46.345 387.126 31.223 1.00 21.45 390 ASP B CA 1
ATOM 5810 C C . ASP B 1 390 ? -45.998 386.014 30.248 1.00 32.57 390 ASP B C 1
ATOM 5811 O O . ASP B 1 390 ? -44.909 385.433 30.352 1.00 30.90 390 ASP B O 1
ATOM 5816 N N . PRO B 1 391 ? -46.853 385.715 29.276 1.00 31.81 391 PRO B N 1
ATOM 5817 C CA . PRO B 1 391 ? -46.570 384.599 28.364 1.00 35.09 391 PRO B CA 1
ATOM 5818 C C . PRO B 1 391 ? -45.319 384.795 27.522 1.00 43.60 391 PRO B C 1
ATOM 5819 O O . PRO B 1 391 ? -44.796 383.817 26.977 1.00 49.68 391 PRO B O 1
ATOM 5823 N N . GLU B 1 392 ? -44.805 386.017 27.417 1.00 32.00 392 GLU B N 1
ATOM 5824 C CA . GLU B 1 392 ? -43.567 386.242 26.693 1.00 40.49 392 GLU B CA 1
ATOM 5825 C C . GLU B 1 392 ? -42.332 385.928 27.522 1.00 49.31 392 GLU B C 1
ATOM 5826 O O . GLU B 1 392 ? -41.229 385.894 26.965 1.00 44.70 392 GLU B O 1
ATOM 5832 N N . THR B 1 393 ? -42.479 385.709 28.832 1.00 40.01 393 THR B N 1
ATOM 5833 C CA . THR B 1 393 ? -41.314 385.533 29.694 1.00 44.07 393 THR B CA 1
ATOM 5834 C C . THR B 1 393 ? -41.582 384.578 30.851 1.00 49.61 393 THR B C 1
ATOM 5835 O O . THR B 1 393 ? -40.636 384.130 31.507 1.00 55.79 393 THR B O 1
ATOM 5839 N N . GLU B 1 394 ? -42.858 384.307 31.140 1.00 33.86 394 GLU B N 1
ATOM 5840 C CA . GLU B 1 394 ? -43.331 383.598 32.327 1.00 34.33 394 GLU B CA 1
ATOM 5841 C C . GLU B 1 394 ? -43.168 384.451 33.584 1.00 45.14 394 GLU B C 1
ATOM 5842 O O . GLU B 1 394 ? -43.537 383.988 34.684 1.00 44.29 394 GLU B O 1
ATOM 5848 N N . GLU B 1 395 ? -42.650 385.681 33.467 1.00 40.38 395 GLU B N 1
ATOM 5849 C CA . GLU B 1 395 ? -42.364 386.516 34.631 1.00 38.51 395 GLU B CA 1
ATOM 5850 C C . GLU B 1 395 ? -43.644 386.961 35.319 1.00 34.95 395 GLU B C 1
ATOM 5851 O O . GLU B 1 395 ? -44.724 387.015 34.721 1.00 28.94 395 GLU B O 1
ATOM 5857 N N . VAL B 1 396 ? -43.493 387.339 36.591 1.00 28.80 396 VAL B N 1
ATOM 5858 C CA . VAL B 1 396 ? -44.582 387.908 37.370 1.00 23.15 396 VAL B CA 1
ATOM 5859 C C . VAL B 1 396 ? -44.433 389.423 37.444 1.00 28.52 396 VAL B C 1
ATOM 5860 O O . VAL B 1 396 ? -43.475 390.001 36.913 1.00 28.47 396 VAL B O 1
ATOM 5864 N N . GLU B 1 397 ? -45.372 390.059 38.134 1.00 21.50 397 GLU B N 1
ATOM 5865 C CA . GLU B 1 397 ? -45.493 391.504 38.163 1.00 23.03 397 GLU B CA 1
ATOM 5866 C C . GLU B 1 397 ? -44.308 392.155 38.871 1.00 24.19 397 GLU B C 1
ATOM 5867 O O . GLU B 1 397 ? -43.674 391.542 39.732 1.00 22.15 397 GLU B O 1
ATOM 5873 N N . PRO B 1 398 ? -44.004 393.419 38.540 1.00 23.53 398 PRO B N 1
ATOM 5874 C CA . PRO B 1 398 ? -42.891 394.107 39.211 1.00 26.51 398 PRO B CA 1
ATOM 5875 C C . PRO B 1 398 ? -43.141 394.401 40.681 1.00 26.39 398 PRO B C 1
ATOM 5876 O O . PRO B 1 398 ? -42.195 394.763 41.389 1.00 29.43 398 PRO B O 1
ATOM 5880 N N . TRP B 1 399 ? -44.368 394.277 41.164 1.00 21.67 399 TRP B N 1
ATOM 5881 C CA . TRP B 1 399 ? -44.659 394.637 42.547 1.00 23.52 399 TRP B CA 1
ATOM 5882 C C . TRP B 1 399 ? -44.407 393.490 43.513 1.00 22.58 399 TRP B C 1
ATOM 5883 O O . TRP B 1 399 ? -44.476 393.691 44.731 1.00 22.05 399 TRP B O 1
ATOM 5894 N N . TYR B 1 400 ? -44.104 392.307 42.989 1.00 21.03 400 TYR B N 1
ATOM 5895 C CA . TYR B 1 400 ? -43.818 391.122 43.792 1.00 18.70 400 TYR B CA 1
ATOM 5896 C C . TYR B 1 400 ? -42.764 391.411 44.859 1.00 17.46 400 TYR B C 1
ATOM 5897 O O . TYR B 1 400 ? -41.682 391.922 44.557 1.00 22.14 400 TYR B O 1
ATOM 5906 N N . HIS B 1 401 ? -43.092 391.076 46.109 1.00 16.00 401 HIS B N 1
ATOM 5907 C CA . HIS B 1 401 ? -42.171 391.216 47.238 1.00 14.36 401 HIS B CA 1
ATOM 5908 C C . HIS B 1 401 ? -41.730 392.660 47.458 1.00 22.71 401 HIS B C 1
ATOM 5909 O O . HIS B 1 401 ? -40.600 392.909 47.874 1.00 22.75 401 HIS B O 1
ATOM 5916 N N . THR B 1 402 ? -42.602 393.626 47.197 1.00 15.96 402 THR B N 1
ATOM 5917 C CA . THR B 1 402 ? -42.364 395.034 47.487 1.00 15.42 402 THR B CA 1
ATOM 5918 C C . THR B 1 402 ? -43.548 395.578 48.265 1.00 18.59 402 THR B C 1
ATOM 5919 O O . THR B 1 402 ? -44.612 394.951 48.322 1.00 18.73 402 THR B O 1
ATOM 5923 N N . PRO B 1 403 ? -43.414 396.770 48.854 1.00 17.63 403 PRO B N 1
ATOM 5924 C CA . PRO B 1 403 ? -44.584 397.402 49.483 1.00 18.85 403 PRO B CA 1
ATOM 5925 C C . PRO B 1 403 ? -45.703 397.715 48.501 1.00 20.59 403 PRO B C 1
ATOM 5926 O O . PRO B 1 403 ? -46.822 398.013 48.941 1.00 24.95 403 PRO B O 1
ATOM 5930 N N . GLU B 1 404 ? -45.454 397.633 47.196 1.00 19.24 404 GLU B N 1
ATOM 5931 C CA . GLU B 1 404 ? -46.493 397.877 46.205 1.00 21.16 404 GLU B CA 1
ATOM 5932 C C . GLU B 1 404 ? -47.300 396.631 45.868 1.00 20.40 404 GLU B C 1
ATOM 5933 O O . GLU B 1 404 ? -48.210 396.719 45.042 1.00 24.10 404 GLU B O 1
ATOM 5939 N N . ASP B 1 405 ? -46.993 395.475 46.465 1.00 19.56 405 ASP B N 1
ATOM 5940 C CA . ASP B 1 405 ? -47.890 394.334 46.330 1.00 14.63 405 ASP B CA 1
ATOM 5941 C C . ASP B 1 405 ? -49.134 394.600 47.161 1.00 19.09 405 ASP B C 1
ATOM 5942 O O . ASP B 1 405 ? -49.334 394.010 48.228 1.00 17.40 405 ASP B O 1
ATOM 5947 N N . SER B 1 406 ? -49.974 395.494 46.672 1.00 20.36 406 SER B N 1
ATOM 5948 C CA . SER B 1 406 ? -51.111 395.985 47.419 1.00 21.54 406 SER B CA 1
ATOM 5949 C C . SER B 1 406 ? -52.366 395.768 46.595 1.00 17.59 406 SER B C 1
ATOM 5950 O O . SER B 1 406 ? -52.312 395.411 45.412 1.00 20.71 406 SER B O 1
ATOM 5953 N N . ILE B 1 407 ? -53.508 396.016 47.231 1.00 17.94 407 ILE B N 1
ATOM 5954 C CA . ILE B 1 407 ? -54.771 395.712 46.579 1.00 18.08 407 ILE B CA 1
ATOM 5955 C C . ILE B 1 407 ? -55.011 396.612 45.373 1.00 23.18 407 ILE B C 1
ATOM 5956 O O . ILE B 1 407 ? -55.754 396.233 44.464 1.00 21.87 407 ILE B O 1
ATOM 5961 N N . GLU B 1 408 ? -54.379 397.791 45.328 1.00 21.62 408 GLU B N 1
ATOM 5962 C CA . GLU B 1 408 ? -54.400 398.628 44.132 1.00 22.95 408 GLU B CA 1
ATOM 5963 C C . GLU B 1 408 ? -53.938 397.882 42.881 1.00 22.79 408 GLU B C 1
ATOM 5964 O O . GLU B 1 408 ? -54.329 398.252 41.764 1.00 25.72 408 GLU B O 1
ATOM 5970 N N . HIS B 1 409 ? -53.135 396.828 43.038 1.00 20.34 409 HIS B N 1
ATOM 5971 C CA . HIS B 1 409 ? -52.606 396.069 41.909 1.00 22.57 409 HIS B CA 1
ATOM 5972 C C . HIS B 1 409 ? -53.222 394.678 41.813 1.00 23.31 409 HIS B C 1
ATOM 5973 O O . HIS B 1 409 ? -52.604 393.747 41.290 1.00 19.92 409 HIS B O 1
ATOM 5980 N N . ILE B 1 410 ? -54.449 394.540 42.294 1.00 20.12 410 ILE B N 1
ATOM 5981 C CA . ILE B 1 410 ? -55.235 393.317 42.164 1.00 17.60 410 ILE B CA 1
ATOM 5982 C C . ILE B 1 410 ? -56.339 393.582 41.153 1.00 18.78 410 ILE B C 1
ATOM 5983 O O . ILE B 1 410 ? -56.989 394.631 41.205 1.00 23.95 410 ILE B O 1
ATOM 5988 N N . SER B 1 411 ? -56.562 392.630 40.245 1.00 20.10 411 SER B N 1
ATOM 5989 C CA . SER B 1 411 ? -57.617 392.721 39.235 1.00 20.52 411 SER B CA 1
ATOM 5990 C C . SER B 1 411 ? -58.736 391.746 39.592 1.00 23.24 411 SER B C 1
ATOM 5991 O O . SER B 1 411 ? -58.486 390.545 39.725 1.00 21.47 411 SER B O 1
ATOM 5994 N N . LYS B 1 412 ? -59.960 392.268 39.785 1.00 23.74 412 LYS B N 1
ATOM 5995 C CA . LYS B 1 412 ? -61.101 391.385 40.022 1.00 20.46 412 LYS B CA 1
ATOM 5996 C C . LYS B 1 412 ? -61.332 390.458 38.834 1.00 21.42 412 LYS B C 1
ATOM 5997 O O . LYS B 1 412 ? -61.711 389.293 39.007 1.00 26.72 412 LYS B O 1
ATOM 6003 N N . GLU B 1 413 ? -61.136 390.963 37.615 1.00 21.28 413 GLU B N 1
ATOM 6004 C CA . GLU B 1 413 ? -61.276 390.089 36.451 1.00 23.14 413 GLU B CA 1
ATOM 6005 C C . GLU B 1 413 ? -60.270 388.937 36.499 1.00 23.58 413 GLU B C 1
ATOM 6006 O O . GLU B 1 413 ? -60.605 387.789 36.175 1.00 21.99 413 GLU B O 1
ATOM 6012 N N . ARG B 1 414 ? -59.033 389.213 36.912 1.00 20.67 414 ARG B N 1
ATOM 6013 C CA . ARG B 1 414 ? -58.056 388.130 36.986 1.00 19.08 414 ARG B CA 1
ATOM 6014 C C . ARG B 1 414 ? -58.407 387.131 38.083 1.00 17.54 414 ARG B C 1
ATOM 6015 O O . ARG B 1 414 ? -58.270 385.916 37.890 1.00 19.86 414 ARG B O 1
ATOM 6023 N N . LEU B 1 415 ? -58.877 387.614 39.235 1.00 18.61 415 LEU B N 1
ATOM 6024 C CA . LEU B 1 415 ? -59.347 386.703 40.276 1.00 17.31 415 LEU B CA 1
ATOM 6025 C C . LEU B 1 415 ? -60.515 385.867 39.776 1.00 19.66 415 LEU B C 1
ATOM 6026 O O . LEU B 1 415 ? -60.622 384.677 40.100 1.00 21.36 415 LEU B O 1
ATOM 6031 N N . GLN B 1 416 ? -61.408 386.485 39.004 1.00 21.33 416 GLN B N 1
ATOM 6032 C CA . GLN B 1 416 ? -62.576 385.773 38.501 1.00 21.67 416 GLN B CA 1
ATOM 6033 C C . GLN B 1 416 ? -62.160 384.677 37.538 1.00 22.27 416 GLN B C 1
ATOM 6034 O O . GLN B 1 416 ? -62.615 383.532 37.647 1.00 22.50 416 GLN B O 1
ATOM 6040 N N . GLN B 1 417 ? -61.270 384.997 36.599 1.00 20.27 417 GLN B N 1
ATOM 6041 C CA . GLN B 1 417 ? -60.868 383.980 35.635 1.00 20.94 417 GLN B CA 1
ATOM 6042 C C . GLN B 1 417 ? -60.080 382.857 36.301 1.00 18.94 417 GLN B C 1
ATOM 6043 O O . GLN B 1 417 ? -60.278 381.676 35.982 1.00 19.01 417 GLN B O 1
ATOM 6049 N N . ALA B 1 418 ? -59.172 383.198 37.220 1.00 17.57 418 ALA B N 1
ATOM 6050 C CA . ALA B 1 418 ? -58.425 382.163 37.928 1.00 16.65 418 ALA B CA 1
ATOM 6051 C C . ALA B 1 418 ? -59.349 381.355 38.820 1.00 17.59 418 ALA B C 1
ATOM 6052 O O . ALA B 1 418 ? -59.256 380.120 38.871 1.00 17.95 418 ALA B O 1
ATOM 6054 N N . GLY B 1 419 ? -60.263 382.039 39.514 1.00 18.31 419 GLY B N 1
ATOM 6055 C CA . GLY B 1 419 ? -61.202 381.343 40.375 1.00 18.49 419 GLY B CA 1
ATOM 6056 C C . GLY B 1 419 ? -62.105 380.395 39.612 1.00 20.98 419 GLY B C 1
ATOM 6057 O O . GLY B 1 419 ? -62.341 379.266 40.046 1.00 22.68 419 GLY B O 1
ATOM 6058 N N . ASP B 1 420 ? -62.604 380.833 38.451 1.00 21.53 420 ASP B N 1
ATOM 6059 C CA . ASP B 1 420 ? -63.455 379.967 37.642 1.00 19.21 420 ASP B CA 1
ATOM 6060 C C . ASP B 1 420 ? -62.676 378.768 37.119 1.00 22.40 420 ASP B C 1
ATOM 6061 O O . ASP B 1 420 ? -63.212 377.656 37.044 1.00 24.12 420 ASP B O 1
ATOM 6066 N N . LEU B 1 421 ? -61.417 378.979 36.729 1.00 19.08 421 LEU B N 1
ATOM 6067 C CA . LEU B 1 421 ? -60.624 377.869 36.211 1.00 21.19 421 LEU B CA 1
ATOM 6068 C C . LEU B 1 421 ? -60.314 376.854 37.308 1.00 22.60 421 LEU B C 1
ATOM 6069 O O . LEU B 1 421 ? -60.571 375.658 37.140 1.00 19.59 421 LEU B O 1
ATOM 6074 N N . VAL B 1 422 ? -59.743 377.295 38.433 1.00 21.89 422 VAL B N 1
ATOM 6075 C CA A VAL B 1 422 ? -59.350 376.322 39.452 0.47 18.07 422 VAL B CA 1
ATOM 6076 C CA B VAL B 1 422 ? -59.349 376.314 39.441 0.53 18.05 422 VAL B CA 1
ATOM 6077 C C . VAL B 1 422 ? -60.573 375.710 40.116 1.00 20.08 422 VAL B C 1
ATOM 6078 O O . VAL B 1 422 ? -60.571 374.524 40.461 1.00 21.59 422 VAL B O 1
ATOM 6085 N N . THR B 1 423 ? -61.649 376.484 40.289 1.00 18.16 423 THR B N 1
ATOM 6086 C CA . THR B 1 423 ? -62.858 375.869 40.832 1.00 19.69 423 THR B CA 1
ATOM 6087 C C . THR B 1 423 ? -63.375 374.772 39.909 1.00 21.01 423 THR B C 1
ATOM 6088 O O . THR B 1 423 ? -63.736 373.681 40.370 1.00 22.95 423 THR B O 1
ATOM 6092 N N . ALA B 1 424 ? -63.398 375.032 38.599 1.00 21.14 424 ALA B N 1
ATOM 6093 C CA . ALA B 1 424 ? -63.825 373.998 37.662 1.00 21.28 424 ALA B CA 1
ATOM 6094 C C . ALA B 1 424 ? -62.855 372.824 37.654 1.00 20.16 424 ALA B C 1
ATOM 6095 O O . ALA B 1 424 ? -63.267 371.685 37.431 1.00 24.73 424 ALA B O 1
ATOM 6097 N N . ALA B 1 425 ? -61.568 373.085 37.871 1.00 17.80 425 ALA B N 1
ATOM 6098 C CA . ALA B 1 425 ? -60.583 372.007 37.886 1.00 19.18 425 ALA B CA 1
ATOM 6099 C C . ALA B 1 425 ? -60.748 371.144 39.129 1.00 22.02 425 ALA B C 1
ATOM 6100 O O . ALA B 1 425 ? -60.766 369.908 39.048 1.00 20.43 425 ALA B O 1
ATOM 6102 N N . VAL B 1 426 ? -60.895 371.777 40.289 1.00 20.23 426 VAL B N 1
ATOM 6103 C CA . VAL B 1 426 ? -61.153 371.009 41.502 1.00 22.30 426 VAL B CA 1
ATOM 6104 C C . VAL B 1 426 ? -62.467 370.255 41.380 1.00 23.72 426 VAL B C 1
ATOM 6105 O O . VAL B 1 426 ? -62.594 369.115 41.840 1.00 23.35 426 VAL B O 1
ATOM 6109 N N . TYR B 1 427 ? -63.460 370.869 40.735 1.00 23.01 427 TYR B N 1
ATOM 6110 C CA . TYR B 1 427 ? -64.717 370.169 40.527 1.00 26.21 427 TYR B CA 1
ATOM 6111 C C . TYR B 1 427 ? -64.514 368.884 39.734 1.00 26.36 427 TYR B C 1
ATOM 6112 O O . TYR B 1 427 ? -65.126 367.861 40.046 1.00 24.91 427 TYR B O 1
ATOM 6121 N N . GLU B 1 428 ? -63.667 368.910 38.699 1.00 23.71 428 GLU B N 1
ATOM 6122 C CA . GLU B 1 428 ? -63.380 367.667 37.981 1.00 28.70 428 GLU B CA 1
ATOM 6123 C C . GLU B 1 428 ? -62.850 366.608 38.935 1.00 26.96 428 GLU B C 1
ATOM 6124 O O . GLU B 1 428 ? -63.147 365.414 38.793 1.00 29.43 428 GLU B O 1
ATOM 6130 N N . ALA B 1 429 ? -62.066 367.036 39.925 1.00 27.27 429 ALA B N 1
ATOM 6131 C CA . ALA B 1 429 ? -61.407 366.108 40.827 1.00 29.02 429 ALA B CA 1
ATOM 6132 C C . ALA B 1 429 ? -62.311 365.637 41.965 1.00 37.00 429 ALA B C 1
ATOM 6133 O O . ALA B 1 429 ? -62.091 364.544 42.502 1.00 38.48 429 ALA B O 1
ATOM 6135 N N . VAL B 1 430 ? -63.327 366.413 42.355 1.00 28.11 430 VAL B N 1
ATOM 6136 C CA . VAL B 1 430 ? -64.150 366.045 43.510 1.00 30.27 430 VAL B CA 1
ATOM 6137 C C . VAL B 1 430 ? -65.587 365.666 43.166 1.00 31.13 430 VAL B C 1
ATOM 6138 O O . VAL B 1 430 ? -66.294 365.151 44.050 1.00 30.87 430 VAL B O 1
ATOM 6142 N N . LYS B 1 431 ? -66.050 365.884 41.935 1.00 28.25 431 LYS B N 1
ATOM 6143 C CA . LYS B 1 431 ? -67.436 365.538 41.626 1.00 28.67 431 LYS B CA 1
ATOM 6144 C C . LYS B 1 431 ? -67.670 364.035 41.785 1.00 30.91 431 LYS B C 1
ATOM 6145 O O . LYS B 1 431 ? -66.776 363.215 41.563 1.00 33.18 431 LYS B O 1
ATOM 6151 N N . LYS B 1 432 ? -68.884 363.676 42.180 1.00 34.09 432 LYS B N 1
ATOM 6152 C CA . LYS B 1 432 ? -69.198 362.266 42.381 1.00 44.83 432 LYS B CA 1
ATOM 6153 C C . LYS B 1 432 ? -69.206 361.509 41.053 1.00 56.51 432 LYS B C 1
ATOM 6154 O O . LYS B 1 432 ? -69.451 362.080 39.987 1.00 49.88 432 LYS B O 1
ATOM 6160 N N . GLU B 1 433 ? -68.926 360.208 41.136 1.00 69.07 433 GLU B N 1
ATOM 6161 C CA . GLU B 1 433 ? -68.953 359.293 39.991 1.00 74.86 433 GLU B CA 1
ATOM 6162 C C . GLU B 1 433 ? -67.906 359.651 38.941 1.00 79.20 433 GLU B C 1
ATOM 6163 O O . GLU B 1 433 ? -67.313 358.767 38.319 1.00 84.31 433 GLU B O 1
ATOM 6169 N N . LYS B 1 444 ? -36.282 366.545 49.067 1.00 74.35 444 LYS B N 1
ATOM 6170 C CA . LYS B 1 444 ? -35.901 365.995 47.782 1.00 67.71 444 LYS B CA 1
ATOM 6171 C C . LYS B 1 444 ? -35.822 367.037 46.661 1.00 52.42 444 LYS B C 1
ATOM 6172 O O . LYS B 1 444 ? -35.078 366.879 45.739 1.00 54.45 444 LYS B O 1
ATOM 6178 N N . ALA B 1 445 ? -36.617 368.083 46.741 1.00 38.14 445 ALA B N 1
ATOM 6179 C CA . ALA B 1 445 ? -36.476 369.205 45.828 1.00 32.53 445 ALA B CA 1
ATOM 6180 C C . ALA B 1 445 ? -35.150 369.914 46.090 1.00 31.81 445 ALA B C 1
ATOM 6181 O O . ALA B 1 445 ? -34.610 369.877 47.200 1.00 38.31 445 ALA B O 1
ATOM 6183 N N . LYS B 1 446 ? -34.598 370.520 45.043 1.00 33.53 446 LYS B N 1
ATOM 6184 C CA . LYS B 1 446 ? -33.414 371.355 45.200 1.00 29.62 446 LYS B CA 1
ATOM 6185 C C . LYS B 1 446 ? -33.813 372.713 45.765 1.00 23.75 446 LYS B C 1
ATOM 6186 O O . LYS B 1 446 ? -34.963 373.121 45.683 1.00 23.54 446 LYS B O 1
ATOM 6192 N N . ALA B 1 447 ? -32.826 373.428 46.310 1.00 28.40 447 ALA B N 1
ATOM 6193 C CA . ALA B 1 447 ? -33.122 374.719 46.928 1.00 25.20 447 ALA B CA 1
ATOM 6194 C C . ALA B 1 447 ? -33.781 375.670 45.939 1.00 22.88 447 ALA B C 1
ATOM 6195 O O . ALA B 1 447 ? -34.685 376.423 46.304 1.00 22.01 447 ALA B O 1
ATOM 6197 N N . SER B 1 448 ? -33.338 375.659 44.680 1.00 26.06 448 SER B N 1
ATOM 6198 C CA . SER B 1 448 ? -33.932 376.558 43.693 1.00 25.78 448 SER B CA 1
ATOM 6199 C C . SER B 1 448 ? -35.408 376.264 43.450 1.00 28.61 448 SER B C 1
ATOM 6200 O O . SER B 1 448 ? -36.131 377.131 42.942 1.00 28.26 448 SER B O 1
ATOM 6203 N N . ASP B 1 449 ? -35.889 375.079 43.822 1.00 24.22 449 ASP B N 1
ATOM 6204 C CA . ASP B 1 449 ? -37.306 374.774 43.699 1.00 20.61 449 ASP B CA 1
ATOM 6205 C C . ASP B 1 449 ? -38.043 374.902 45.020 1.00 20.09 449 ASP B C 1
ATOM 6206 O O . ASP B 1 449 ? -39.217 374.556 45.087 1.00 21.34 449 ASP B O 1
ATOM 6211 N N . ILE B 1 450 ? -37.382 375.380 46.066 1.00 22.05 450 ILE B N 1
ATOM 6212 C CA . ILE B 1 450 ? -37.993 375.537 47.383 1.00 17.44 450 ILE B CA 1
ATOM 6213 C C . ILE B 1 450 ? -38.137 376.998 47.750 1.00 16.69 450 ILE B C 1
ATOM 6214 O O . ILE B 1 450 ? -39.197 377.430 48.194 1.00 17.82 450 ILE B O 1
ATOM 6219 N N . PHE B 1 451 ? -37.077 377.777 47.555 1.00 18.78 451 PHE B N 1
ATOM 6220 C CA . PHE B 1 451 ? -37.011 379.133 48.078 1.00 23.44 451 PHE B CA 1
ATOM 6221 C C . PHE B 1 451 ? -37.342 380.162 47.007 1.00 20.10 451 PHE B C 1
ATOM 6222 O O . PHE B 1 451 ? -37.337 379.869 45.806 1.00 23.27 451 PHE B O 1
ATOM 6230 N N . GLU B 1 452 ? -37.657 381.369 47.476 1.00 20.63 452 GLU B N 1
ATOM 6231 C CA . GLU B 1 452 ? -37.824 382.573 46.673 1.00 25.41 452 GLU B CA 1
ATOM 6232 C C . GLU B 1 452 ? -36.781 383.595 47.086 1.00 23.71 452 GLU B C 1
ATOM 6233 O O . GLU B 1 452 ? -36.235 383.534 48.190 1.00 27.46 452 GLU B O 1
ATOM 6239 N N . ASP B 1 453 ? -36.510 384.541 46.185 1.00 32.52 453 ASP B N 1
ATOM 6240 C CA . ASP B 1 453 ? -35.562 385.620 46.458 1.00 34.72 453 ASP B CA 1
ATOM 6241 C C . ASP B 1 453 ? -34.202 385.052 46.839 1.00 31.65 453 ASP B C 1
ATOM 6242 O O . ASP B 1 453 ? -33.606 385.425 47.847 1.00 39.06 453 ASP B O 1
ATOM 6247 N N . ILE B 1 454 ? -33.729 384.098 46.036 1.00 25.73 454 ILE B N 1
ATOM 6248 C CA . ILE B 1 454 ? -32.436 383.478 46.300 1.00 26.05 454 ILE B CA 1
ATOM 6249 C C . ILE B 1 454 ? -31.307 384.433 45.955 1.00 28.85 454 ILE B C 1
ATOM 6250 O O . ILE B 1 454 ? -30.203 384.303 46.490 1.00 27.52 454 ILE B O 1
ATOM 6255 N N . LYS B 1 455 ? -31.568 385.415 45.095 1.00 31.40 455 LYS B N 1
ATOM 6256 C CA . LYS B 1 455 ? -30.551 386.387 44.713 1.00 35.42 455 LYS B CA 1
ATOM 6257 C C . LYS B 1 455 ? -31.140 387.786 44.565 1.00 34.32 455 LYS B C 1
ATOM 6258 O O . LYS B 1 455 ? -30.402 388.769 44.496 1.00 37.40 455 LYS B O 1
ATOM 6265 N N . ARG C 1 39 ? -92.013 397.475 29.566 1.00 42.96 39 ARG C N 1
ATOM 6266 C CA . ARG C 1 39 ? -91.300 397.360 30.840 1.00 47.72 39 ARG C CA 1
ATOM 6267 C C . ARG C 1 39 ? -90.431 396.108 30.896 1.00 40.97 39 ARG C C 1
ATOM 6268 O O . ARG C 1 39 ? -90.905 395.008 30.627 1.00 40.07 39 ARG C O 1
ATOM 6276 N N . GLU C 1 40 ? -89.165 396.283 31.270 1.00 36.07 40 GLU C N 1
ATOM 6277 C CA . GLU C 1 40 ? -88.259 395.151 31.435 1.00 35.16 40 GLU C CA 1
ATOM 6278 C C . GLU C 1 40 ? -88.688 394.266 32.604 1.00 36.41 40 GLU C C 1
ATOM 6279 O O . GLU C 1 40 ? -89.154 394.755 33.640 1.00 32.06 40 GLU C O 1
ATOM 6285 N N . LEU C 1 41 ? -88.531 392.950 32.432 1.00 26.03 41 LEU C N 1
ATOM 6286 C CA . LEU C 1 41 ? -88.844 391.969 33.472 1.00 22.12 41 LEU C CA 1
ATOM 6287 C C . LEU C 1 41 ? -87.592 391.128 33.667 1.00 21.38 41 LEU C C 1
ATOM 6288 O O . LEU C 1 41 ? -87.426 390.077 33.027 1.00 25.29 41 LEU C O 1
ATOM 6293 N N . PRO C 1 42 ? -86.660 391.578 34.518 1.00 25.83 42 PRO C N 1
ATOM 6294 C CA . PRO C 1 42 ? -85.309 390.962 34.539 1.00 24.27 42 PRO C CA 1
ATOM 6295 C C . PRO C 1 42 ? -85.233 389.707 35.403 1.00 28.85 42 PRO C C 1
ATOM 6296 O O . PRO C 1 42 ? -84.620 389.668 36.478 1.00 25.17 42 PRO C O 1
ATOM 6300 N N . PHE C 1 43 ? -85.882 388.650 34.924 1.00 21.00 43 PHE C N 1
ATOM 6301 C CA . PHE C 1 43 ? -85.757 387.330 35.529 1.00 21.90 43 PHE C CA 1
ATOM 6302 C C . PHE C 1 43 ? -84.322 386.830 35.381 1.00 22.66 43 PHE C C 1
ATOM 6303 O O . PHE C 1 43 ? -83.757 386.852 34.283 1.00 23.02 43 PHE C O 1
ATOM 6311 N N . LYS C 1 44 ? -83.713 386.397 36.487 1.00 21.38 44 LYS C N 1
ATOM 6312 C CA . LYS C 1 44 ? -82.331 385.913 36.468 1.00 21.16 44 LYS C CA 1
ATOM 6313 C C . LYS C 1 44 ? -82.328 384.435 36.837 1.00 22.07 44 LYS C C 1
ATOM 6314 O O . LYS C 1 44 ? -82.513 384.084 38.006 1.00 23.41 44 LYS C O 1
ATOM 6320 N N . ALA C 1 45 ? -82.111 383.563 35.850 1.00 22.57 45 ALA C N 1
ATOM 6321 C CA . ALA C 1 45 ? -82.133 382.135 36.146 1.00 21.08 45 ALA C CA 1
ATOM 6322 C C . ALA C 1 45 ? -81.030 381.714 37.113 1.00 21.53 45 ALA C C 1
ATOM 6323 O O . ALA C 1 45 ? -81.176 380.683 37.775 1.00 22.53 45 ALA C O 1
ATOM 6325 N N . LYS C 1 46 ? -79.924 382.463 37.202 1.00 21.01 46 LYS C N 1
ATOM 6326 C CA . LYS C 1 46 ? -78.899 382.077 38.171 1.00 18.19 46 LYS C CA 1
ATOM 6327 C C . LYS C 1 46 ? -79.441 382.126 39.594 1.00 21.50 46 LYS C C 1
ATOM 6328 O O . LYS C 1 46 ? -79.011 381.349 40.455 1.00 22.96 46 LYS C O 1
ATOM 6334 N N . HIS C 1 47 ? -80.390 383.025 39.863 1.00 21.74 47 HIS C N 1
ATOM 6335 C CA . HIS C 1 47 ? -81.035 383.047 41.173 1.00 18.70 47 HIS C CA 1
ATOM 6336 C C . HIS C 1 47 ? -81.827 381.770 41.407 1.00 20.10 47 HIS C C 1
ATOM 6337 O O . HIS C 1 47 ? -81.762 381.169 42.484 1.00 21.29 47 HIS C O 1
ATOM 6344 N N . ALA C 1 48 ? -82.611 381.358 40.411 1.00 21.57 48 ALA C N 1
ATOM 6345 C CA . ALA C 1 48 ? -83.420 380.160 40.581 1.00 16.92 48 ALA C CA 1
ATOM 6346 C C . ALA C 1 48 ? -82.534 378.936 40.740 1.00 20.06 48 ALA C C 1
ATOM 6347 O O . ALA C 1 48 ? -82.810 378.066 41.569 1.00 20.46 48 ALA C O 1
ATOM 6349 N N . TYR C 1 49 ? -81.456 378.868 39.960 1.00 16.39 49 TYR C N 1
ATOM 6350 C CA . TYR C 1 49 ? -80.522 377.756 40.076 1.00 18.16 49 TYR C CA 1
ATOM 6351 C C . TYR C 1 49 ? -79.975 377.654 41.492 1.00 22.07 49 TYR C C 1
ATOM 6352 O O . TYR C 1 49 ? -79.862 376.556 42.050 1.00 19.49 49 TYR C O 1
ATOM 6361 N N . SER C 1 50 ? -79.619 378.796 42.083 1.00 20.38 50 SER C N 1
ATOM 6362 C CA . SER C 1 50 ? -79.100 378.786 43.444 1.00 20.10 50 SER C CA 1
ATOM 6363 C C . SER C 1 50 ? -80.149 378.260 44.412 1.00 20.33 50 SER C C 1
ATOM 6364 O O . SER C 1 50 ? -79.835 377.473 45.311 1.00 21.30 50 SER C O 1
ATOM 6367 N N . THR C 1 51 ? -81.408 378.674 44.236 1.00 18.44 51 THR C N 1
ATOM 6368 C CA . THR C 1 51 ? -82.462 378.171 45.115 1.00 20.18 51 THR C CA 1
ATOM 6369 C C . THR C 1 51 ? -82.611 376.659 44.979 1.00 16.39 51 THR C C 1
ATOM 6370 O O . THR C 1 51 ? -82.798 375.949 45.978 1.00 18.33 51 THR C O 1
ATOM 6374 N N . ILE C 1 52 ? -82.528 376.144 43.749 1.00 17.00 52 ILE C N 1
ATOM 6375 C CA . ILE C 1 52 ? -82.622 374.696 43.546 1.00 17.65 52 ILE C CA 1
ATOM 6376 C C . ILE C 1 52 ? -81.502 373.983 44.289 1.00 19.15 52 ILE C C 1
ATOM 6377 O O . ILE C 1 52 ? -81.699 372.902 44.855 1.00 19.03 52 ILE C O 1
ATOM 6382 N N . SER C 1 53 ? -80.296 374.556 44.265 1.00 19.30 53 SER C N 1
ATOM 6383 C CA . SER C 1 53 ? -79.201 373.950 45.018 1.00 18.37 53 SER C CA 1
ATOM 6384 C C . SER C 1 53 ? -79.499 373.955 46.508 1.00 24.21 53 SER C C 1
ATOM 6385 O O . SER C 1 53 ? -79.278 372.950 47.197 1.00 21.59 53 SER C O 1
ATOM 6388 N N . GLN C 1 54 ? -80.025 375.070 47.025 1.00 21.99 54 GLN C N 1
ATOM 6389 C CA . GLN C 1 54 ? -80.382 375.113 48.438 1.00 25.19 54 GLN C CA 1
ATOM 6390 C C . GLN C 1 54 ? -81.371 374.003 48.772 1.00 24.60 54 GLN C C 1
ATOM 6391 O O . GLN C 1 54 ? -81.193 373.259 49.744 1.00 24.36 54 GLN C O 1
ATOM 6397 N N . LEU C 1 55 ? -82.422 373.873 47.960 1.00 18.94 55 LEU C N 1
ATOM 6398 C CA . LEU C 1 55 ? -83.475 372.907 48.261 1.00 19.96 55 LEU C CA 1
ATOM 6399 C C . LEU C 1 55 ? -83.007 371.469 48.077 1.00 21.98 55 LEU C C 1
ATOM 6400 O O . LEU C 1 55 ? -83.333 370.599 48.895 1.00 23.81 55 LEU C O 1
ATOM 6405 N N . SER C 1 56 ? -82.295 371.180 46.983 1.00 20.96 56 SER C N 1
ATOM 6406 C CA . SER C 1 56 ? -82.030 369.794 46.608 1.00 18.72 56 SER C CA 1
ATOM 6407 C C . SER C 1 56 ? -80.662 369.294 47.049 1.00 22.11 56 SER C C 1
ATOM 6408 O O . SER C 1 56 ? -80.442 368.078 47.087 1.00 22.51 56 SER C O 1
ATOM 6411 N N . GLU C 1 57 ? -79.745 370.187 47.404 1.00 24.90 57 GLU C N 1
ATOM 6412 C CA . GLU C 1 57 ? -78.417 369.771 47.832 1.00 25.66 57 GLU C CA 1
ATOM 6413 C C . GLU C 1 57 ? -78.160 370.089 49.293 1.00 27.64 57 GLU C C 1
ATOM 6414 O O . GLU C 1 57 ? -77.786 369.196 50.057 1.00 28.30 57 GLU C O 1
ATOM 6420 N N . ALA C 1 58 ? -78.358 371.349 49.698 1.00 23.94 58 ALA C N 1
ATOM 6421 C CA . ALA C 1 58 ? -78.171 371.701 51.101 1.00 20.62 58 ALA C CA 1
ATOM 6422 C C . ALA C 1 58 ? -79.193 371.013 51.993 1.00 29.60 58 ALA C C 1
ATOM 6423 O O . ALA C 1 58 ? -78.878 370.664 53.138 1.00 30.30 58 ALA C O 1
ATOM 6425 N N . ILE C 1 59 ? -80.409 370.791 51.490 1.00 24.78 59 ILE C N 1
ATOM 6426 C CA . ILE C 1 59 ? -81.405 370.058 52.261 1.00 21.69 59 ILE C CA 1
ATOM 6427 C C . ILE C 1 59 ? -81.504 368.630 51.738 1.00 28.51 59 ILE C C 1
ATOM 6428 O O . ILE C 1 59 ? -81.231 367.674 52.469 1.00 28.55 59 ILE C O 1
ATOM 6433 N N . GLY C 1 60 ? -81.856 368.468 50.467 1.00 25.10 60 GLY C N 1
ATOM 6434 C CA . GLY C 1 60 ? -81.943 367.153 49.871 1.00 26.65 60 GLY C CA 1
ATOM 6435 C C . GLY C 1 60 ? -83.379 366.768 49.578 1.00 23.67 60 GLY C C 1
ATOM 6436 O O . GLY C 1 60 ? -84.244 367.634 49.387 1.00 21.50 60 GLY C O 1
ATOM 6437 N N . PRO C 1 61 ? -83.672 365.466 49.564 1.00 23.06 61 PRO C N 1
ATOM 6438 C CA . PRO C 1 61 ? -85.067 365.032 49.405 1.00 22.62 61 PRO C CA 1
ATOM 6439 C C . PRO C 1 61 ? -85.951 365.669 50.461 1.00 25.49 61 PRO C C 1
ATOM 6440 O O . PRO C 1 61 ? -85.564 365.786 51.628 1.00 25.16 61 PRO C O 1
ATOM 6444 N N . ARG C 1 62 ? -87.135 366.098 50.034 1.00 19.39 62 ARG C N 1
ATOM 6445 C CA . ARG C 1 62 ? -88.055 366.868 50.871 1.00 19.36 62 ARG C CA 1
ATOM 6446 C C . ARG C 1 62 ? -89.379 366.113 50.960 1.00 19.47 62 ARG C C 1
ATOM 6447 O O . ARG C 1 62 ? -90.405 366.545 50.415 1.00 20.82 62 ARG C O 1
ATOM 6455 N N . ILE C 1 63 ? -89.358 364.972 51.655 1.00 16.95 63 ILE C N 1
ATOM 6456 C CA . ILE C 1 63 ? -90.536 364.112 51.673 1.00 19.45 63 ILE C CA 1
ATOM 6457 C C . ILE C 1 63 ? -91.646 364.768 52.479 1.00 17.82 63 ILE C C 1
ATOM 6458 O O . ILE C 1 63 ? -91.410 365.322 53.563 1.00 20.34 63 ILE C O 1
ATOM 6463 N N . ALA C 1 64 ? -92.873 364.699 51.952 1.00 21.91 64 ALA C N 1
ATOM 6464 C CA . ALA C 1 64 ? -94.014 365.283 52.642 1.00 20.46 64 ALA C CA 1
ATOM 6465 C C . ALA C 1 64 ? -94.088 364.778 54.072 1.00 24.03 64 ALA C C 1
ATOM 6466 O O . ALA C 1 64 ? -93.958 363.575 54.331 1.00 19.84 64 ALA C O 1
ATOM 6468 N N . GLY C 1 65 ? -94.276 365.712 55.001 1.00 22.65 65 GLY C N 1
ATOM 6469 C CA . GLY C 1 65 ? -94.401 365.368 56.398 1.00 23.03 65 GLY C CA 1
ATOM 6470 C C . GLY C 1 65 ? -93.098 365.210 57.151 1.00 23.18 65 GLY C C 1
ATOM 6471 O O . GLY C 1 65 ? -93.136 364.945 58.357 1.00 26.36 65 GLY C O 1
ATOM 6472 N N . THR C 1 66 ? -91.948 365.357 56.500 1.00 20.97 66 THR C N 1
ATOM 6473 C CA . THR C 1 66 ? -90.682 365.106 57.183 1.00 24.42 66 THR C CA 1
ATOM 6474 C C . THR C 1 66 ? -90.008 366.403 57.610 1.00 26.24 66 THR C C 1
ATOM 6475 O O . THR C 1 66 ? -90.366 367.503 57.173 1.00 24.24 66 THR C O 1
ATOM 6479 N N . ALA C 1 67 ? -89.001 366.250 58.482 1.00 22.81 67 ALA C N 1
ATOM 6480 C CA . ALA C 1 67 ? -88.219 367.392 58.941 1.00 24.55 67 ALA C CA 1
ATOM 6481 C C . ALA C 1 67 ? -87.598 368.153 57.783 1.00 24.75 67 ALA C C 1
ATOM 6482 O O . ALA C 1 67 ? -87.504 369.384 57.837 1.00 25.84 67 ALA C O 1
ATOM 6484 N N . ALA C 1 68 ? -87.166 367.446 56.731 1.00 22.87 68 ALA C N 1
ATOM 6485 C CA . ALA C 1 68 ? -86.595 368.123 55.572 1.00 22.43 68 ALA C CA 1
ATOM 6486 C C . ALA C 1 68 ? -87.617 369.026 54.901 1.00 21.80 68 ALA C C 1
ATOM 6487 O O . ALA C 1 68 ? -87.275 370.118 54.423 1.00 24.16 68 ALA C O 1
ATOM 6489 N N . GLU C 1 69 ? -88.871 368.573 54.811 1.00 20.52 69 GLU C N 1
ATOM 6490 C CA . GLU C 1 69 ? -89.895 369.445 54.251 1.00 21.02 69 GLU C CA 1
ATOM 6491 C C . GLU C 1 69 ? -90.137 370.645 55.161 1.00 20.14 69 GLU C C 1
ATOM 6492 O O . GLU C 1 69 ? -90.295 371.772 54.681 1.00 22.15 69 GLU C O 1
ATOM 6498 N N . LYS C 1 70 ? -90.156 370.434 56.479 1.00 21.17 70 LYS C N 1
ATOM 6499 C CA . LYS C 1 70 ? -90.324 371.561 57.393 1.00 19.83 70 LYS C CA 1
ATOM 6500 C C . LYS C 1 70 ? -89.142 372.522 57.293 1.00 20.84 70 LYS C C 1
ATOM 6501 O O . LYS C 1 70 ? -89.323 373.746 57.266 1.00 20.11 70 LYS C O 1
ATOM 6507 N N . LYS C 1 71 ? -87.922 371.989 57.209 1.00 19.71 71 LYS C N 1
ATOM 6508 C CA . LYS C 1 71 ? -86.752 372.857 57.060 1.00 25.09 71 LYS C CA 1
ATOM 6509 C C . LYS C 1 71 ? -86.823 373.664 55.768 1.00 21.49 71 LYS C C 1
ATOM 6510 O O . LYS C 1 71 ? -86.433 374.842 55.738 1.00 21.13 71 LYS C O 1
ATOM 6516 N N . SER C 1 72 ? -87.324 373.046 54.693 1.00 20.36 72 SER C N 1
ATOM 6517 C CA . SER C 1 72 ? -87.513 373.759 53.432 1.00 18.08 72 SER C CA 1
ATOM 6518 C C . SER C 1 72 ? -88.568 374.842 53.563 1.00 19.14 72 SER C C 1
ATOM 6519 O O . SER C 1 72 ? -88.425 375.927 52.990 1.00 19.79 72 SER C O 1
ATOM 6522 N N . ALA C 1 73 ? -89.631 374.573 54.324 1.00 18.10 73 ALA C N 1
ATOM 6523 C CA . ALA C 1 73 ? -90.649 375.593 54.536 1.00 18.44 73 ALA C CA 1
ATOM 6524 C C . ALA C 1 73 ? -90.067 376.816 55.229 1.00 18.70 73 ALA C C 1
ATOM 6525 O O . ALA C 1 73 ? -90.407 377.951 54.878 1.00 22.58 73 ALA C O 1
ATOM 6527 N N . LEU C 1 74 ? -89.159 376.612 56.192 1.00 18.50 74 LEU C N 1
ATOM 6528 C CA . LEU C 1 74 ? -88.549 377.748 56.873 1.00 19.83 74 LEU C CA 1
ATOM 6529 C C . LEU C 1 74 ? -87.711 378.571 55.911 1.00 25.05 74 LEU C C 1
ATOM 6530 O O . LEU C 1 74 ? -87.709 379.807 55.972 1.00 22.72 74 LEU C O 1
ATOM 6535 N N . LEU C 1 75 ? -86.972 377.889 55.034 1.00 23.30 75 LEU C N 1
ATOM 6536 C CA . LEU C 1 75 ? -86.166 378.553 54.019 1.00 23.11 75 LEU C CA 1
ATOM 6537 C C . LEU C 1 75 ? -87.035 379.390 53.088 1.00 23.37 75 LEU C C 1
ATOM 6538 O O . LEU C 1 75 ? -86.727 380.554 52.793 1.00 22.52 75 LEU C O 1
ATOM 6543 N N . ILE C 1 76 ? -88.142 378.815 52.628 1.00 20.51 76 ILE C N 1
ATOM 6544 C CA . ILE C 1 76 ? -88.985 379.511 51.667 1.00 20.76 76 ILE C CA 1
ATOM 6545 C C . ILE C 1 76 ? -89.666 380.708 52.316 1.00 21.75 76 ILE C C 1
ATOM 6546 O O . ILE C 1 76 ? -89.759 381.783 51.711 1.00 19.98 76 ILE C O 1
ATOM 6551 N N . ALA C 1 77 ? -90.157 380.545 53.551 1.00 18.56 77 ALA C N 1
ATOM 6552 C CA . ALA C 1 77 ? -90.769 381.668 54.257 1.00 20.30 77 ALA C CA 1
ATOM 6553 C C . ALA C 1 77 ? -89.769 382.802 54.420 1.00 25.90 77 ALA C C 1
ATOM 6554 O O . ALA C 1 77 ? -90.084 383.972 54.156 1.00 21.10 77 ALA C O 1
ATOM 6556 N N . SER C 1 78 ? -88.544 382.464 54.839 1.00 22.21 78 SER C N 1
ATOM 6557 C CA . SER C 1 78 ? -87.498 383.474 54.979 1.00 30.94 78 SER C CA 1
ATOM 6558 C C . SER C 1 78 ? -87.233 384.188 53.655 1.00 25.90 78 SER C C 1
ATOM 6559 O O . SER C 1 78 ? -87.103 385.419 53.619 1.00 27.63 78 SER C O 1
ATOM 6562 N N . SER C 1 79 ? -87.168 383.429 52.558 1.00 22.76 79 SER C N 1
ATOM 6563 C CA . SER C 1 79 ? -86.939 384.025 51.242 1.00 27.58 79 SER C CA 1
ATOM 6564 C C . SER C 1 79 ? -88.079 384.944 50.842 1.00 25.12 79 SER C C 1
ATOM 6565 O O . SER C 1 79 ? -87.848 386.005 50.252 1.00 22.10 79 SER C O 1
ATOM 6568 N N . MET C 1 80 ? -89.328 384.532 51.097 1.00 23.58 80 MET C N 1
ATOM 6569 C CA . MET C 1 80 ? -90.437 385.388 50.696 1.00 21.25 80 MET C CA 1
ATOM 6570 C C . MET C 1 80 ? -90.465 386.676 51.513 1.00 23.08 80 MET C C 1
ATOM 6571 O O . MET C 1 80 ? -90.808 387.743 50.979 1.00 23.48 80 MET C O 1
ATOM 6576 N N . ARG C 1 81 ? -90.097 386.612 52.798 1.00 21.95 81 ARG C N 1
ATOM 6577 C CA . ARG C 1 81 ? -90.082 387.831 53.597 1.00 22.31 81 ARG C CA 1
ATOM 6578 C C . ARG C 1 81 ? -89.046 388.821 53.072 1.00 23.07 81 ARG C C 1
ATOM 6579 O O . ARG C 1 81 ? -89.270 390.037 53.110 1.00 26.45 81 ARG C O 1
ATOM 6587 N N . LYS C 1 82 ? -87.903 388.322 52.594 1.00 22.42 82 LYS C N 1
ATOM 6588 C CA . LYS C 1 82 ? -86.899 389.216 52.015 1.00 25.78 82 LYS C CA 1
ATOM 6589 C C . LYS C 1 82 ? -87.406 389.880 50.745 1.00 27.68 82 LYS C C 1
ATOM 6590 O O . LYS C 1 82 ? -86.962 390.986 50.407 1.00 31.98 82 LYS C O 1
ATOM 6596 N N . LEU C 1 83 ? -88.348 389.245 50.055 1.00 30.00 83 LEU C N 1
ATOM 6597 C CA . LEU C 1 83 ? -88.985 389.807 48.875 1.00 32.90 83 LEU C CA 1
ATOM 6598 C C . LEU C 1 83 ? -90.113 390.764 49.215 1.00 37.65 83 LEU C C 1
ATOM 6599 O O . LEU C 1 83 ? -90.860 391.157 48.310 1.00 37.49 83 LEU C O 1
ATOM 6604 N N . LYS C 1 84 ? -90.265 391.122 50.492 1.00 31.81 84 LYS C N 1
ATOM 6605 C CA . LYS C 1 84 ? -91.276 392.056 50.973 1.00 31.53 84 LYS C CA 1
ATOM 6606 C C . LYS C 1 84 ? -92.695 391.525 50.825 1.00 32.01 84 LYS C C 1
ATOM 6607 O O . LYS C 1 84 ? -93.648 392.304 50.771 1.00 35.10 84 LYS C O 1
ATOM 6613 N N . LEU C 1 85 ? -92.858 390.210 50.787 1.00 25.70 85 LEU C N 1
ATOM 6614 C CA . LEU C 1 85 ? -94.164 389.584 50.773 1.00 25.09 85 LEU C CA 1
ATOM 6615 C C . LEU C 1 85 ? -94.682 389.429 52.195 1.00 30.33 85 LEU C C 1
ATOM 6616 O O . LEU C 1 85 ? -93.909 389.347 53.153 1.00 29.95 85 LEU C O 1
ATOM 6621 N N . ASP C 1 86 ? -96.004 389.420 52.328 1.00 24.08 86 ASP C N 1
ATOM 6622 C CA . ASP C 1 86 ? -96.643 389.154 53.611 1.00 27.04 86 ASP C CA 1
ATOM 6623 C C . ASP C 1 86 ? -96.831 387.648 53.700 1.00 33.03 86 ASP C C 1
ATOM 6624 O O . ASP C 1 86 ? -97.567 387.065 52.895 1.00 29.27 86 ASP C O 1
ATOM 6629 N N . VAL C 1 87 ? -96.150 387.012 54.652 1.00 26.60 87 VAL C N 1
ATOM 6630 C CA . VAL C 1 87 ? -95.941 385.565 54.630 1.00 29.00 87 VAL C CA 1
ATOM 6631 C C . VAL C 1 87 ? -96.742 384.926 55.751 1.00 26.82 87 VAL C C 1
ATOM 6632 O O . VAL C 1 87 ? -96.725 385.412 56.887 1.00 27.96 87 VAL C O 1
ATOM 6636 N N . LYS C 1 88 ? -97.352 383.815 55.428 1.00 22.52 88 LYS C N 1
ATOM 6637 C CA . LYS C 1 88 ? -98.037 382.986 56.398 1.00 27.10 88 LYS C CA 1
ATOM 6638 C C . LYS C 1 88 ? -97.718 381.535 56.145 1.00 27.24 88 LYS C C 1
ATOM 6639 O O . LYS C 1 88 ? -97.606 381.141 55.045 1.00 24.67 88 LYS C O 1
ATOM 6645 N N . VAL C 1 89 ? -97.628 380.750 57.193 1.00 24.32 89 VAL C N 1
ATOM 6646 C CA . VAL C 1 89 ? -97.405 379.353 57.077 1.00 22.76 89 VAL C CA 1
ATOM 6647 C C . VAL C 1 89 ? -98.723 378.683 57.427 1.00 25.53 89 VAL C C 1
ATOM 6648 O O . VAL C 1 89 ? -99.230 378.877 58.484 1.00 25.09 89 VAL C O 1
ATOM 6652 N N . GLN C 1 90 ? -99.272 377.910 56.504 1.00 21.74 90 GLN C N 1
ATOM 6653 C CA . GLN C 1 90 ? -100.505 377.217 56.687 1.00 22.19 90 GLN C CA 1
ATOM 6654 C C . GLN C 1 90 ? -100.279 375.742 56.859 1.00 22.03 90 GLN C C 1
ATOM 6655 O O . GLN C 1 90 ? -99.869 375.107 55.980 1.00 21.66 90 GLN C O 1
ATOM 6661 N N . ARG C 1 91 ? -100.539 375.258 58.064 1.00 21.83 91 ARG C N 1
ATOM 6662 C CA . ARG C 1 91 ? -100.361 373.883 58.454 1.00 22.18 91 ARG C CA 1
ATOM 6663 C C . ARG C 1 91 ? -101.574 373.020 58.230 1.00 24.60 91 ARG C C 1
ATOM 6664 O O . ARG C 1 91 ? -102.650 373.477 58.295 1.00 26.90 91 ARG C O 1
ATOM 6672 N N . PHE C 1 92 ? -101.358 371.749 57.946 1.00 26.21 92 PHE C N 1
ATOM 6673 C CA . PHE C 1 92 ? -102.492 370.878 57.683 1.00 22.57 92 PHE C CA 1
ATOM 6674 C C . PHE C 1 92 ? -102.082 369.440 57.955 1.00 26.90 92 PHE C C 1
ATOM 6675 O O . PHE C 1 92 ? -100.901 369.085 57.864 1.00 22.83 92 PHE C O 1
ATOM 6683 N N . ASN C 1 93 ? -103.071 368.628 58.331 1.00 23.93 93 ASN C N 1
ATOM 6684 C CA . ASN C 1 93 ? -102.837 367.231 58.657 1.00 28.56 93 ASN C CA 1
ATOM 6685 C C . ASN C 1 93 ? -102.714 366.411 57.382 1.00 22.69 93 ASN C C 1
ATOM 6686 O O . ASN C 1 93 ? -103.399 366.678 56.390 1.00 21.91 93 ASN C O 1
ATOM 6691 N N . ILE C 1 94 ? -101.857 365.392 57.420 1.00 23.85 94 ILE C N 1
ATOM 6692 C CA . ILE C 1 94 ? -101.713 364.472 56.290 1.00 23.56 94 ILE C CA 1
ATOM 6693 C C . ILE C 1 94 ? -101.795 363.040 56.816 1.00 25.00 94 ILE C C 1
ATOM 6694 O O . ILE C 1 94 ? -101.748 362.836 58.038 1.00 27.01 94 ILE C O 1
ATOM 6699 N N . PRO C 1 95 ? -101.927 362.035 55.948 1.00 24.98 95 PRO C N 1
ATOM 6700 C CA . PRO C 1 95 ? -102.120 360.654 56.418 1.00 27.36 95 PRO C CA 1
ATOM 6701 C C . PRO C 1 95 ? -100.968 360.138 57.263 1.00 34.01 95 PRO C C 1
ATOM 6702 O O . PRO C 1 95 ? -99.831 360.613 57.187 1.00 29.16 95 PRO C O 1
ATOM 6706 N N . ASP C 1 96 ? -101.282 359.121 58.072 1.00 29.81 96 ASP C N 1
ATOM 6707 C CA . ASP C 1 96 ? -100.257 358.457 58.862 1.00 37.31 96 ASP C CA 1
ATOM 6708 C C . ASP C 1 96 ? -99.137 357.961 57.959 1.00 36.41 96 ASP C C 1
ATOM 6709 O O . ASP C 1 96 ? -99.362 357.541 56.818 1.00 37.32 96 ASP C O 1
ATOM 6714 N N . ARG C 1 97 ? -97.925 358.008 58.488 1.00 37.34 97 ARG C N 1
ATOM 6715 C CA . ARG C 1 97 ? -96.717 357.662 57.756 1.00 41.78 97 ARG C CA 1
ATOM 6716 C C . ARG C 1 97 ? -96.270 356.269 58.191 1.00 45.34 97 ARG C C 1
ATOM 6717 O O . ARG C 1 97 ? -96.042 356.028 59.380 1.00 44.13 97 ARG C O 1
ATOM 6725 N N . LEU C 1 98 ? -96.067 355.390 57.252 1.00 45.00 98 LEU C N 1
ATOM 6726 C CA . LEU C 1 98 ? -95.710 354.040 57.583 1.00 50.65 98 LEU C CA 1
ATOM 6727 C C . LEU C 1 98 ? -94.285 353.747 57.392 1.00 52.98 98 LEU C C 1
ATOM 6728 O O . LEU C 1 98 ? -93.785 353.970 56.367 1.00 60.40 98 LEU C O 1
ATOM 6733 N N . GLU C 1 99 ? -93.639 353.197 58.392 1.00 55.60 99 GLU C N 1
ATOM 6734 C CA . GLU C 1 99 ? -92.259 352.765 58.196 1.00 65.64 99 GLU C CA 1
ATOM 6735 C C . GLU C 1 99 ? -92.018 351.480 59.006 1.00 61.49 99 GLU C C 1
ATOM 6736 O O . GLU C 1 99 ? -92.737 351.117 59.907 1.00 62.05 99 GLU C O 1
ATOM 6742 N N . GLY C 1 100 ? -91.002 350.785 58.627 1.00 54.51 100 GLY C N 1
ATOM 6743 C CA . GLY C 1 100 ? -90.672 349.527 59.212 1.00 55.05 100 GLY C CA 1
ATOM 6744 C C . GLY C 1 100 ? -89.681 348.823 58.335 1.00 58.26 100 GLY C C 1
ATOM 6745 O O . GLY C 1 100 ? -88.994 349.437 57.585 1.00 63.33 100 GLY C O 1
ATOM 6746 N N . THR C 1 101 ? -89.716 347.506 58.341 1.00 52.91 101 THR C N 1
ATOM 6747 C CA . THR C 1 101 ? -88.697 346.715 57.665 1.00 54.99 101 THR C CA 1
ATOM 6748 C C . THR C 1 101 ? -89.293 345.454 57.049 1.00 54.52 101 THR C C 1
ATOM 6749 O O . THR C 1 101 ? -90.378 345.002 57.424 1.00 54.19 101 THR C O 1
ATOM 6753 N N . LEU C 1 102 ? -88.574 344.900 56.070 1.00 54.97 102 LEU C N 1
ATOM 6754 C CA . LEU C 1 102 ? -88.923 343.600 55.505 1.00 60.79 102 LEU C CA 1
ATOM 6755 C C . LEU C 1 102 ? -87.684 342.718 55.507 1.00 59.76 102 LEU C C 1
ATOM 6756 O O . LEU C 1 102 ? -86.612 343.142 55.061 1.00 58.89 102 LEU C O 1
ATOM 6761 N N . SER C 1 103 ? -87.825 341.506 56.038 1.00 64.82 103 SER C N 1
ATOM 6762 C CA . SER C 1 103 ? -86.736 340.543 56.049 1.00 70.17 103 SER C CA 1
ATOM 6763 C C . SER C 1 103 ? -87.269 339.171 55.660 1.00 69.89 103 SER C C 1
ATOM 6764 O O . SER C 1 103 ? -88.407 338.811 55.976 1.00 64.99 103 SER C O 1
ATOM 6767 N N . SER C 1 104 ? -86.435 338.418 54.947 1.00 69.21 104 SER C N 1
ATOM 6768 C CA . SER C 1 104 ? -86.734 337.039 54.591 1.00 68.85 104 SER C CA 1
ATOM 6769 C C . SER C 1 104 ? -85.423 336.276 54.564 1.00 72.82 104 SER C C 1
ATOM 6770 O O . SER C 1 104 ? -84.412 336.793 54.082 1.00 71.36 104 SER C O 1
ATOM 6773 N N . ALA C 1 105 ? -85.453 335.046 55.073 1.00 76.07 105 ALA C N 1
ATOM 6774 C CA . ALA C 1 105 ? -84.251 334.231 55.222 1.00 80.41 105 ALA C CA 1
ATOM 6775 C C . ALA C 1 105 ? -83.153 335.028 55.922 1.00 79.58 105 ALA C C 1
ATOM 6776 O O . ALA C 1 105 ? -81.995 335.051 55.503 1.00 78.25 105 ALA C O 1
ATOM 6778 N N . GLY C 1 106 ? -83.549 335.726 56.986 1.00 82.69 106 GLY C N 1
ATOM 6779 C CA . GLY C 1 106 ? -82.637 336.519 57.778 1.00 82.20 106 GLY C CA 1
ATOM 6780 C C . GLY C 1 106 ? -82.180 337.824 57.166 1.00 80.76 106 GLY C C 1
ATOM 6781 O O . GLY C 1 106 ? -81.618 338.653 57.889 1.00 80.97 106 GLY C O 1
ATOM 6782 N N . ARG C 1 107 ? -82.401 338.052 55.873 1.00 75.76 107 ARG C N 1
ATOM 6783 C CA . ARG C 1 107 ? -81.829 339.203 55.182 1.00 73.80 107 ARG C CA 1
ATOM 6784 C C . ARG C 1 107 ? -82.840 340.337 55.047 1.00 76.58 107 ARG C C 1
ATOM 6785 O O . ARG C 1 107 ? -83.995 340.116 54.665 1.00 66.35 107 ARG C O 1
ATOM 6793 N N . ASP C 1 108 ? -82.452 341.522 55.509 1.00 66.34 108 ASP C N 1
ATOM 6794 C CA . ASP C 1 108 ? -83.270 342.731 55.449 1.00 65.26 108 ASP C CA 1
ATOM 6795 C C . ASP C 1 108 ? -83.445 343.220 54.019 1.00 61.55 108 ASP C C 1
ATOM 6796 O O . ASP C 1 108 ? -82.496 343.299 53.297 1.00 62.31 108 ASP C O 1
ATOM 6801 N N . ILE C 1 109 ? -84.694 343.553 53.648 1.00 65.05 109 ILE C N 1
ATOM 6802 C CA . ILE C 1 109 ? -84.999 344.060 52.319 1.00 62.54 109 ILE C CA 1
ATOM 6803 C C . ILE C 1 109 ? -85.479 345.542 52.348 1.00 56.28 109 ILE C C 1
ATOM 6804 O O . ILE C 1 109 ? -86.232 345.911 53.206 1.00 54.88 109 ILE C O 1
ATOM 6809 N N . LEU C 1 110 ? -84.970 346.356 51.450 1.00 53.45 110 LEU C N 1
ATOM 6810 C CA . LEU C 1 110 ? -85.274 347.804 51.404 1.00 58.05 110 LEU C CA 1
ATOM 6811 C C . LEU C 1 110 ? -86.746 347.966 51.030 1.00 49.06 110 LEU C C 1
ATOM 6812 O O . LEU C 1 110 ? -87.190 347.307 50.219 1.00 58.22 110 LEU C O 1
ATOM 6817 N N . LEU C 1 111 ? -87.430 348.916 51.598 1.00 47.51 111 LEU C N 1
ATOM 6818 C CA . LEU C 1 111 ? -88.878 349.026 51.488 1.00 45.82 111 LEU C CA 1
ATOM 6819 C C . LEU C 1 111 ? -89.287 350.467 51.237 1.00 45.07 111 LEU C C 1
ATOM 6820 O O . LEU C 1 111 ? -88.581 351.405 51.608 1.00 48.27 111 LEU C O 1
ATOM 6825 N N . GLN C 1 112 ? -90.444 350.632 50.607 1.00 42.51 112 GLN C N 1
ATOM 6826 C CA . GLN C 1 112 ? -91.197 351.878 50.644 1.00 42.34 112 GLN C CA 1
ATOM 6827 C C . GLN C 1 112 ? -92.646 351.505 50.882 1.00 42.94 112 GLN C C 1
ATOM 6828 O O . GLN C 1 112 ? -93.244 350.801 50.062 1.00 42.46 112 GLN C O 1
ATOM 6834 N N . ALA C 1 113 ? -93.188 351.930 52.021 1.00 48.22 113 ALA C N 1
ATOM 6835 C CA . ALA C 1 113 ? -94.550 351.578 52.392 1.00 46.11 113 ALA C CA 1
ATOM 6836 C C . ALA C 1 113 ? -95.543 352.490 51.691 1.00 36.64 113 ALA C C 1
ATOM 6837 O O . ALA C 1 113 ? -95.299 353.687 51.526 1.00 34.43 113 ALA C O 1
ATOM 6839 N N . ALA C 1 114 ? -96.673 351.919 51.287 1.00 35.44 114 ALA C N 1
ATOM 6840 C CA . ALA C 1 114 ? -97.692 352.687 50.593 1.00 35.20 114 ALA C CA 1
ATOM 6841 C C . ALA C 1 114 ? -98.509 353.478 51.600 1.00 39.98 114 ALA C C 1
ATOM 6842 O O . ALA C 1 114 ? -99.038 352.914 52.562 1.00 38.06 114 ALA C O 1
ATOM 6844 N N . SER C 1 115 ? -98.593 354.787 51.387 1.00 33.59 115 SER C N 1
ATOM 6845 C CA . SER C 1 115 ? -99.529 355.596 52.146 1.00 36.06 115 SER C CA 1
ATOM 6846 C C . SER C 1 115 ? -100.935 355.022 52.010 1.00 32.46 115 SER C C 1
ATOM 6847 O O . SER C 1 115 ? -101.387 354.677 50.911 1.00 33.53 115 SER C O 1
ATOM 6850 N N . GLY C 1 116 ? -101.622 354.898 53.135 1.00 30.04 116 GLY C N 1
ATOM 6851 C CA . GLY C 1 116 ? -102.966 354.377 53.124 1.00 30.01 116 GLY C CA 1
ATOM 6852 C C . GLY C 1 116 ? -103.092 352.877 53.291 1.00 31.90 116 GLY C C 1
ATOM 6853 O O . GLY C 1 116 ? -104.220 352.371 53.311 1.00 37.55 116 GLY C O 1
ATOM 6854 N N . SER C 1 117 ? -101.992 352.142 53.399 1.00 33.85 117 SER C N 1
ATOM 6855 C CA . SER C 1 117 ? -102.077 350.719 53.711 1.00 35.44 117 SER C CA 1
ATOM 6856 C C . SER C 1 117 ? -101.874 350.501 55.213 1.00 41.55 117 SER C C 1
ATOM 6857 O O . SER C 1 117 ? -101.674 351.440 55.983 1.00 39.79 117 SER C O 1
ATOM 6860 N N . ALA C 1 118 ? -101.925 349.206 55.644 1.00 40.76 118 ALA C N 1
ATOM 6861 C CA . ALA C 1 118 ? -102.005 348.918 57.071 1.00 40.43 118 ALA C CA 1
ATOM 6862 C C . ALA C 1 118 ? -100.623 348.692 57.671 1.00 45.85 118 ALA C C 1
ATOM 6863 O O . ALA C 1 118 ? -99.696 348.259 56.980 1.00 45.76 118 ALA C O 1
ATOM 6865 N N . PRO C 1 119 ? -100.456 348.984 58.952 1.00 46.73 119 PRO C N 1
ATOM 6866 C CA . PRO C 1 119 ? -99.247 348.565 59.665 1.00 44.52 119 PRO C CA 1
ATOM 6867 C C . PRO C 1 119 ? -99.370 347.100 60.062 1.00 46.91 119 PRO C C 1
ATOM 6868 O O . PRO C 1 119 ? -100.391 346.457 59.846 1.00 47.14 119 PRO C O 1
ATOM 6872 N N . THR C 1 120 ? -98.303 346.582 60.656 1.00 55.79 120 THR C N 1
ATOM 6873 C CA . THR C 1 120 ? -98.293 345.244 61.225 1.00 55.29 120 THR C CA 1
ATOM 6874 C C . THR C 1 120 ? -98.475 345.330 62.736 1.00 62.36 120 THR C C 1
ATOM 6875 O O . THR C 1 120 ? -98.507 346.415 63.323 1.00 60.21 120 THR C O 1
ATOM 6879 N N . GLU C 1 121 ? -98.606 344.165 63.370 1.00 64.12 121 GLU C N 1
ATOM 6880 C CA . GLU C 1 121 ? -98.479 344.121 64.819 1.00 63.07 121 GLU C CA 1
ATOM 6881 C C . GLU C 1 121 ? -97.051 344.494 65.200 1.00 67.44 121 GLU C C 1
ATOM 6882 O O . GLU C 1 121 ? -96.117 344.329 64.409 1.00 66.37 121 GLU C O 1
ATOM 6888 N N . GLU C 1 122 ? -96.891 345.032 66.415 1.00 69.65 122 GLU C N 1
ATOM 6889 C CA . GLU C 1 122 ? -95.567 345.445 66.869 1.00 73.95 122 GLU C CA 1
ATOM 6890 C C . GLU C 1 122 ? -94.562 344.317 66.683 1.00 78.62 122 GLU C C 1
ATOM 6891 O O . GLU C 1 122 ? -93.437 344.534 66.215 1.00 74.43 122 GLU C O 1
ATOM 6897 N N . GLN C 1 123 ? -94.977 343.097 67.021 1.00 84.21 123 GLN C N 1
ATOM 6898 C CA . GLN C 1 123 ? -94.241 341.866 66.744 1.00 86.65 123 GLN C CA 1
ATOM 6899 C C . GLN C 1 123 ? -93.695 341.784 65.328 1.00 81.12 123 GLN C C 1
ATOM 6900 O O . GLN C 1 123 ? -92.718 341.061 65.090 1.00 77.44 123 GLN C O 1
ATOM 6906 N N . GLY C 1 124 ? -94.312 342.484 64.389 1.00 78.69 124 GLY C N 1
ATOM 6907 C CA . GLY C 1 124 ? -94.129 342.181 62.993 1.00 76.63 124 GLY C CA 1
ATOM 6908 C C . GLY C 1 124 ? -95.072 341.084 62.525 1.00 79.85 124 GLY C C 1
ATOM 6909 O O . GLY C 1 124 ? -95.647 340.332 63.310 1.00 77.57 124 GLY C O 1
ATOM 6910 N N . LEU C 1 125 ? -95.247 341.013 61.211 1.00 73.23 125 LEU C N 1
ATOM 6911 C CA . LEU C 1 125 ? -96.085 339.999 60.583 1.00 68.45 125 LEU C CA 1
ATOM 6912 C C . LEU C 1 125 ? -95.177 338.960 59.946 1.00 67.74 125 LEU C C 1
ATOM 6913 O O . LEU C 1 125 ? -94.345 339.297 59.096 1.00 67.62 125 LEU C O 1
ATOM 6918 N N . THR C 1 126 ? -95.324 337.706 60.366 1.00 63.49 126 THR C N 1
ATOM 6919 C CA . THR C 1 126 ? -94.532 336.606 59.838 1.00 59.07 126 THR C CA 1
ATOM 6920 C C . THR C 1 126 ? -95.486 335.567 59.270 1.00 60.30 126 THR C C 1
ATOM 6921 O O . THR C 1 126 ? -96.365 335.075 59.985 1.00 70.05 126 THR C O 1
ATOM 6925 N N . ALA C 1 127 ? -95.319 335.244 57.990 1.00 59.01 127 ALA C N 1
ATOM 6926 C CA . ALA C 1 127 ? -96.277 334.414 57.271 1.00 60.65 127 ALA C CA 1
ATOM 6927 C C . ALA C 1 127 ? -95.613 333.921 55.988 1.00 59.34 127 ALA C C 1
ATOM 6928 O O . ALA C 1 127 ? -94.629 334.514 55.530 1.00 59.22 127 ALA C O 1
ATOM 6930 N N A PRO C 1 128 ? -96.116 332.837 55.395 0.51 62.26 128 PRO C N 1
ATOM 6931 N N B PRO C 1 128 ? -96.116 332.837 55.395 0.49 62.20 128 PRO C N 1
ATOM 6932 C CA A PRO C 1 128 ? -95.518 332.343 54.149 0.51 60.55 128 PRO C CA 1
ATOM 6933 C CA B PRO C 1 128 ? -95.518 332.343 54.149 0.49 60.55 128 PRO C CA 1
ATOM 6934 C C A PRO C 1 128 ? -95.782 333.286 52.982 0.51 63.50 128 PRO C C 1
ATOM 6935 C C B PRO C 1 128 ? -95.785 333.283 52.981 0.49 63.35 128 PRO C C 1
ATOM 6936 O O A PRO C 1 128 ? -96.692 334.120 53.003 0.51 56.49 128 PRO C O 1
ATOM 6937 O O B PRO C 1 128 ? -96.699 334.112 52.999 0.49 56.49 128 PRO C O 1
ATOM 6944 N N . LEU C 1 129 ? -94.954 333.144 51.949 1.00 62.10 129 LEU C N 1
ATOM 6945 C CA . LEU C 1 129 ? -95.066 333.958 50.743 1.00 57.22 129 LEU C CA 1
ATOM 6946 C C . LEU C 1 129 ? -95.958 333.277 49.711 1.00 58.76 129 LEU C C 1
ATOM 6947 O O . LEU C 1 129 ? -95.932 332.050 49.567 1.00 58.39 129 LEU C O 1
ATOM 6952 N N . TYR C 1 130 ? -96.734 334.080 48.976 1.00 54.71 130 TYR C N 1
ATOM 6953 C CA . TYR C 1 130 ? -97.543 333.579 47.864 1.00 54.16 130 TYR C CA 1
ATOM 6954 C C . TYR C 1 130 ? -97.212 334.364 46.602 1.00 53.02 130 TYR C C 1
ATOM 6955 O O . TYR C 1 130 ? -97.397 335.588 46.561 1.00 51.29 130 TYR C O 1
ATOM 6964 N N . ASN C 1 131 ? -96.770 333.653 45.566 1.00 54.02 131 ASN C N 1
ATOM 6965 C CA A ASN C 1 131 ? -96.436 334.274 44.291 0.61 53.20 131 ASN C CA 1
ATOM 6966 C CA B ASN C 1 131 ? -96.435 334.266 44.287 0.39 53.21 131 ASN C CA 1
ATOM 6967 C C . ASN C 1 131 ? -97.709 334.518 43.490 1.00 52.96 131 ASN C C 1
ATOM 6968 O O . ASN C 1 131 ? -98.438 333.575 43.164 1.00 51.81 131 ASN C O 1
ATOM 6977 N N . ALA C 1 132 ? -97.968 335.784 43.153 1.00 49.52 132 ALA C N 1
ATOM 6978 C CA . ALA C 1 132 ? -99.218 336.144 42.493 1.00 47.71 132 ALA C CA 1
ATOM 6979 C C . ALA C 1 132 ? -99.023 336.828 41.142 1.00 50.11 132 ALA C C 1
ATOM 6980 O O . ALA C 1 132 ? -99.942 337.494 40.665 1.00 45.03 132 ALA C O 1
ATOM 6982 N N . GLY C 1 133 ? -97.862 336.681 40.507 1.00 48.81 133 GLY C N 1
ATOM 6983 C CA . GLY C 1 133 ? -97.715 337.207 39.153 1.00 47.35 133 GLY C CA 1
ATOM 6984 C C . GLY C 1 133 ? -97.893 338.714 39.090 1.00 51.14 133 GLY C C 1
ATOM 6985 O O . GLY C 1 133 ? -97.347 339.466 39.908 1.00 45.25 133 GLY C O 1
ATOM 6986 N N . LEU C 1 134 ? -98.660 339.170 38.097 1.00 44.04 134 LEU C N 1
ATOM 6987 C CA . LEU C 1 134 ? -99.010 340.583 37.987 1.00 48.44 134 LEU C CA 1
ATOM 6988 C C . LEU C 1 134 ? -100.189 340.965 38.870 1.00 41.62 134 LEU C C 1
ATOM 6989 O O . LEU C 1 134 ? -100.602 342.128 38.859 1.00 43.15 134 LEU C O 1
ATOM 6994 N N . GLY C 1 135 ? -100.734 340.022 39.630 1.00 41.21 135 GLY C N 1
ATOM 6995 C CA . GLY C 1 135 ? -101.765 340.341 40.590 1.00 40.02 135 GLY C CA 1
ATOM 6996 C C . GLY C 1 135 ? -103.156 340.489 40.021 1.00 38.48 135 GLY C C 1
ATOM 6997 O O . GLY C 1 135 ? -103.995 341.142 40.654 1.00 39.84 135 GLY C O 1
ATOM 6998 N N . TYR C 1 136 ? -103.430 339.923 38.845 1.00 41.79 136 TYR C N 1
ATOM 6999 C CA . TYR C 1 136 ? -104.811 339.835 38.390 1.00 38.05 136 TYR C CA 1
ATOM 7000 C C . TYR C 1 136 ? -105.586 338.916 39.324 1.00 38.02 136 TYR C C 1
ATOM 7001 O O . TYR C 1 136 ? -105.012 338.097 40.044 1.00 40.37 136 TYR C O 1
ATOM 7010 N N . GLN C 1 137 ? -106.910 339.065 39.315 1.00 36.90 137 GLN C N 1
ATOM 7011 C CA . GLN C 1 137 ? -107.735 338.218 40.167 1.00 37.25 137 GLN C CA 1
ATOM 7012 C C . GLN C 1 137 ? -107.471 336.743 39.893 1.00 39.15 137 GLN C C 1
ATOM 7013 O O . GLN C 1 137 ? -107.413 335.930 40.824 1.00 43.15 137 GLN C O 1
ATOM 7019 N N . LYS C 1 138 ? -107.272 336.387 38.620 1.00 43.80 138 LYS C N 1
ATOM 7020 C CA . LYS C 1 138 ? -107.033 334.998 38.238 1.00 48.74 138 LYS C CA 1
ATOM 7021 C C . LYS C 1 138 ? -105.740 334.445 38.828 1.00 50.69 138 LYS C C 1
ATOM 7022 O O . LYS C 1 138 ? -105.589 333.221 38.918 1.00 44.80 138 LYS C O 1
ATOM 7028 N N . ASP C 1 139 ? -104.808 335.307 39.241 1.00 42.95 139 ASP C N 1
ATOM 7029 C CA . ASP C 1 139 ? -103.542 334.843 39.798 1.00 44.73 139 ASP C CA 1
ATOM 7030 C C . ASP C 1 139 ? -103.638 334.460 41.265 1.00 50.41 139 ASP C C 1
ATOM 7031 O O . ASP C 1 139 ? -102.626 334.053 41.850 1.00 49.93 139 ASP C O 1
ATOM 7036 N N . PHE C 1 140 ? -104.809 334.584 41.876 1.00 45.54 140 PHE C N 1
ATOM 7037 C CA . PHE C 1 140 ? -104.982 334.312 43.299 1.00 49.75 140 PHE C CA 1
ATOM 7038 C C . PHE C 1 140 ? -105.825 333.053 43.477 1.00 51.50 140 PHE C C 1
ATOM 7039 O O . PHE C 1 140 ? -107.049 333.084 43.315 1.00 50.50 140 PHE C O 1
ATOM 7047 N N . THR C 1 141 ? -105.161 331.950 43.812 1.00 55.25 141 THR C N 1
ATOM 7048 C CA . THR C 1 141 ? -105.844 330.729 44.199 1.00 53.41 141 THR C CA 1
ATOM 7049 C C . THR C 1 141 ? -106.203 330.786 45.681 1.00 54.96 141 THR C C 1
ATOM 7050 O O . THR C 1 141 ? -105.847 331.724 46.405 1.00 54.82 141 THR C O 1
ATOM 7054 N N . ALA C 1 142 ? -106.909 329.750 46.144 1.00 54.36 142 ALA C N 1
ATOM 7055 C CA . ALA C 1 142 ? -107.279 329.671 47.551 1.00 55.49 142 ALA C CA 1
ATOM 7056 C C . ALA C 1 142 ? -106.060 329.594 48.457 1.00 58.97 142 ALA C C 1
ATOM 7057 O O . ALA C 1 142 ? -106.163 329.901 49.649 1.00 60.46 142 ALA C O 1
ATOM 7059 N N . ASP C 1 143 ? -104.907 329.208 47.915 1.00 53.73 143 ASP C N 1
ATOM 7060 C CA . ASP C 1 143 ? -103.692 329.131 48.711 1.00 57.61 143 ASP C CA 1
ATOM 7061 C C . ASP C 1 143 ? -103.192 330.499 49.150 1.00 59.75 143 ASP C C 1
ATOM 7062 O O . ASP C 1 143 ? -102.329 330.572 50.031 1.00 60.71 143 ASP C O 1
ATOM 7067 N N . ALA C 1 144 ? -103.714 331.581 48.569 1.00 54.66 144 ALA C N 1
ATOM 7068 C CA . ALA C 1 144 ? -103.233 332.905 48.929 1.00 50.93 144 ALA C CA 1
ATOM 7069 C C . ALA C 1 144 ? -103.707 333.344 50.309 1.00 53.04 144 ALA C C 1
ATOM 7070 O O . ALA C 1 144 ? -103.074 334.215 50.910 1.00 52.29 144 ALA C O 1
ATOM 7072 N N . LYS C 1 145 ? -104.794 332.767 50.826 1.00 55.63 145 LYS C N 1
ATOM 7073 C CA . LYS C 1 145 ? -105.322 333.195 52.118 1.00 59.52 145 LYS C CA 1
ATOM 7074 C C . LYS C 1 145 ? -104.314 332.929 53.228 1.00 62.73 145 LYS C C 1
ATOM 7075 O O . LYS C 1 145 ? -103.795 331.816 53.360 1.00 63.54 145 LYS C O 1
ATOM 7081 N N . GLY C 1 146 ? -104.036 333.959 54.027 1.00 58.56 146 GLY C N 1
ATOM 7082 C CA . GLY C 1 146 ? -103.061 333.863 55.091 1.00 58.82 146 GLY C CA 1
ATOM 7083 C C . GLY C 1 146 ? -101.621 334.053 54.667 1.00 63.01 146 GLY C C 1
ATOM 7084 O O . GLY C 1 146 ? -100.729 333.988 55.522 1.00 66.73 146 GLY C O 1
ATOM 7085 N N . LYS C 1 147 ? -101.360 334.294 53.386 1.00 56.60 147 LYS C N 1
ATOM 7086 C CA . LYS C 1 147 ? -100.003 334.465 52.888 1.00 53.03 147 LYS C CA 1
ATOM 7087 C C . LYS C 1 147 ? -99.709 335.939 52.606 1.00 68.31 147 LYS C C 1
ATOM 7088 O O . LYS C 1 147 ? -100.601 336.793 52.592 1.00 61.30 147 LYS C O 1
ATOM 7094 N N . ILE C 1 148 ? -98.428 336.225 52.381 1.00 61.50 148 ILE C N 1
ATOM 7095 C CA . ILE C 1 148 ? -97.976 337.540 51.931 1.00 52.31 148 ILE C CA 1
ATOM 7096 C C . ILE C 1 148 ? -97.900 337.495 50.408 1.00 57.74 148 ILE C C 1
ATOM 7097 O O . ILE C 1 148 ? -97.044 336.810 49.843 1.00 51.30 148 ILE C O 1
ATOM 7102 N N . ALA C 1 149 ? -98.809 338.207 49.739 1.00 47.89 149 ALA C N 1
ATOM 7103 C CA . ALA C 1 149 ? -98.838 338.189 48.282 1.00 47.32 149 ALA C CA 1
ATOM 7104 C C . ALA C 1 149 ? -97.655 338.966 47.716 1.00 47.31 149 ALA C C 1
ATOM 7105 O O . ALA C 1 149 ? -97.409 340.114 48.100 1.00 46.32 149 ALA C O 1
ATOM 7107 N N . LEU C 1 150 ? -96.925 338.341 46.799 1.00 48.47 150 LEU C N 1
ATOM 7108 C CA . LEU C 1 150 ? -95.777 338.952 46.141 1.00 48.70 150 LEU C CA 1
ATOM 7109 C C . LEU C 1 150 ? -96.141 339.189 44.685 1.00 47.67 150 LEU C C 1
ATOM 7110 O O . LEU C 1 150 ? -96.384 338.236 43.942 1.00 48.36 150 LEU C O 1
ATOM 7115 N N . ILE C 1 151 ? -96.203 340.459 44.287 1.00 46.06 151 ILE C N 1
ATOM 7116 C CA . ILE C 1 151 ? -96.765 340.858 43.004 1.00 44.77 151 ILE C CA 1
ATOM 7117 C C . ILE C 1 151 ? -95.757 341.717 42.261 1.00 46.15 151 ILE C C 1
ATOM 7118 O O . ILE C 1 151 ? -95.174 342.642 42.839 1.00 44.47 151 ILE C O 1
ATOM 7123 N N . SER C 1 152 ? -95.574 341.442 40.975 1.00 45.07 152 SER C N 1
ATOM 7124 C CA . SER C 1 152 ? -94.741 342.312 40.162 1.00 44.97 152 SER C CA 1
ATOM 7125 C C . SER C 1 152 ? -95.530 343.530 39.698 1.00 49.22 152 SER C C 1
ATOM 7126 O O . SER C 1 152 ? -96.749 343.474 39.511 1.00 46.64 152 SER C O 1
ATOM 7129 N N . ARG C 1 153 ? -94.818 344.632 39.498 1.00 42.46 153 ARG C N 1
ATOM 7130 C CA . ARG C 1 153 ? -95.434 345.823 38.935 1.00 40.58 153 ARG C CA 1
ATOM 7131 C C . ARG C 1 153 ? -95.722 345.613 37.450 1.00 48.55 153 ARG C C 1
ATOM 7132 O O . ARG C 1 153 ? -95.023 344.863 36.762 1.00 44.63 153 ARG C O 1
ATOM 7140 N N . GLY C 1 154 ? -96.796 346.246 36.966 1.00 41.75 154 GLY C N 1
ATOM 7141 C CA . GLY C 1 154 ? -97.134 346.186 35.555 1.00 41.80 154 GLY C CA 1
ATOM 7142 C C . GLY C 1 154 ? -98.617 346.048 35.248 1.00 40.98 154 GLY C C 1
ATOM 7143 O O . GLY C 1 154 ? -99.324 345.272 35.901 1.00 37.99 154 GLY C O 1
ATOM 7144 N N . ASP C 1 155 ? -99.080 346.797 34.244 1.00 41.01 155 ASP C N 1
ATOM 7145 C CA . ASP C 1 155 ? -100.443 346.768 33.707 1.00 40.53 155 ASP C CA 1
ATOM 7146 C C . ASP C 1 155 ? -101.485 347.314 34.679 1.00 41.10 155 ASP C C 1
ATOM 7147 O O . ASP C 1 155 ? -102.024 348.405 34.462 1.00 39.77 155 ASP C O 1
ATOM 7152 N N . LEU C 1 156 ? -101.802 346.563 35.731 1.00 42.86 156 LEU C N 1
ATOM 7153 C CA . LEU C 1 156 ? -102.743 347.054 36.730 1.00 36.73 156 LEU C CA 1
ATOM 7154 C C . LEU C 1 156 ? -102.132 348.212 37.519 1.00 37.05 156 LEU C C 1
ATOM 7155 O O . LEU C 1 156 ? -100.908 348.349 37.624 1.00 35.48 156 LEU C O 1
ATOM 7160 N N . THR C 1 157 ? -103.000 349.048 38.087 1.00 33.51 157 THR C N 1
ATOM 7161 C CA . THR C 1 157 ? -102.536 350.027 39.057 1.00 29.21 157 THR C CA 1
ATOM 7162 C C . THR C 1 157 ? -102.086 349.320 40.321 1.00 30.47 157 THR C C 1
ATOM 7163 O O . THR C 1 157 ? -102.453 348.170 40.587 1.00 31.17 157 THR C O 1
ATOM 7167 N N . TYR C 1 158 ? -101.276 350.022 41.111 1.00 32.06 158 TYR C N 1
ATOM 7168 C CA . TYR C 1 158 ? -100.876 349.458 42.393 1.00 37.14 158 TYR C CA 1
ATOM 7169 C C . TYR C 1 158 ? -102.092 349.151 43.248 1.00 30.94 158 TYR C C 1
ATOM 7170 O O . TYR C 1 158 ? -102.134 348.127 43.937 1.00 32.04 158 TYR C O 1
ATOM 7179 N N . TYR C 1 159 ? -103.092 350.038 43.224 1.00 29.16 159 TYR C N 1
ATOM 7180 C CA . TYR C 1 159 ? -104.284 349.789 44.023 1.00 29.47 159 TYR C CA 1
ATOM 7181 C C . TYR C 1 159 ? -105.027 348.557 43.531 1.00 33.46 159 TYR C C 1
ATOM 7182 O O . TYR C 1 159 ? -105.479 347.736 44.337 1.00 32.37 159 TYR C O 1
ATOM 7191 N N . GLU C 1 160 ? -105.166 348.409 42.215 1.00 29.80 160 GLU C N 1
ATOM 7192 C CA . GLU C 1 160 ? -105.865 347.241 41.688 1.00 34.14 160 GLU C CA 1
ATOM 7193 C C . GLU C 1 160 ? -105.202 345.950 42.150 1.00 34.98 160 GLU C C 1
ATOM 7194 O O . GLU C 1 160 ? -105.889 345.002 42.550 1.00 32.35 160 GLU C O 1
ATOM 7200 N N . LYS C 1 161 ? -103.866 345.905 42.134 1.00 32.39 161 LYS C N 1
ATOM 7201 C CA . LYS C 1 161 ? -103.167 344.703 42.584 1.00 34.35 161 LYS C CA 1
ATOM 7202 C C . LYS C 1 161 ? -103.407 344.449 44.067 1.00 38.30 161 LYS C C 1
ATOM 7203 O O . LYS C 1 161 ? -103.658 343.311 44.479 1.00 37.46 161 LYS C O 1
ATOM 7209 N N . ALA C 1 162 ? -103.298 345.493 44.894 1.00 33.94 162 ALA C N 1
ATOM 7210 C CA . ALA C 1 162 ? -103.485 345.303 46.329 1.00 38.37 162 ALA C CA 1
ATOM 7211 C C . ALA C 1 162 ? -104.925 344.933 46.648 1.00 37.84 162 ALA C C 1
ATOM 7212 O O . ALA C 1 162 ? -105.182 344.140 47.560 1.00 36.03 162 ALA C O 1
ATOM 7214 N N . LYS C 1 163 ? -105.873 345.526 45.921 1.00 34.04 163 LYS C N 1
ATOM 7215 C CA . LYS C 1 163 ? -107.282 345.178 46.064 1.00 32.89 163 LYS C CA 1
ATOM 7216 C C . LYS C 1 163 ? -107.515 343.696 45.809 1.00 37.33 163 LYS C C 1
ATOM 7217 O O . LYS C 1 163 ? -108.211 343.021 46.579 1.00 39.29 163 LYS C O 1
ATOM 7223 N N . ASN C 1 164 ? -106.952 343.173 44.718 1.00 35.93 164 ASN C N 1
ATOM 7224 C CA . ASN C 1 164 ? -107.116 341.754 44.419 1.00 35.89 164 ASN C CA 1
ATOM 7225 C C . ASN C 1 164 ? -106.482 340.894 45.502 1.00 36.64 164 ASN C C 1
ATOM 7226 O O . ASN C 1 164 ? -107.053 339.875 45.915 1.00 37.54 164 ASN C O 1
ATOM 7231 N N . ALA C 1 165 ? -105.301 341.294 45.977 1.00 37.26 165 ALA C N 1
ATOM 7232 C CA . ALA C 1 165 ? -104.599 340.504 46.982 1.00 39.10 165 ALA C CA 1
ATOM 7233 C C . ALA C 1 165 ? -105.378 340.469 48.289 1.00 43.90 165 ALA C C 1
ATOM 7234 O O . ALA C 1 165 ? -105.583 339.398 48.874 1.00 46.42 165 ALA C O 1
ATOM 7236 N N . GLU C 1 166 ? -105.826 341.634 48.762 1.00 42.42 166 GLU C N 1
ATOM 7237 C CA . GLU C 1 166 ? -106.615 341.669 49.987 1.00 44.38 166 GLU C CA 1
ATOM 7238 C C . GLU C 1 166 ? -107.907 340.874 49.838 1.00 46.51 166 GLU C C 1
ATOM 7239 O O . GLU C 1 166 ? -108.337 340.191 50.776 1.00 42.18 166 GLU C O 1
ATOM 7245 N N . ALA C 1 167 ? -108.539 340.945 48.664 1.00 36.32 167 ALA C N 1
ATOM 7246 C CA . ALA C 1 167 ? -109.774 340.201 48.450 1.00 38.54 167 ALA C CA 1
ATOM 7247 C C . ALA C 1 167 ? -109.525 338.706 48.390 1.00 43.84 167 ALA C C 1
ATOM 7248 O O . ALA C 1 167 ? -110.455 337.918 48.601 1.00 47.15 167 ALA C O 1
ATOM 7250 N N . ALA C 1 168 ? -108.296 338.300 48.104 1.00 45.05 168 ALA C N 1
ATOM 7251 C CA . ALA C 1 168 ? -107.927 336.896 48.104 1.00 46.33 168 ALA C CA 1
ATOM 7252 C C . ALA C 1 168 ? -107.439 336.423 49.466 1.00 49.01 168 ALA C C 1
ATOM 7253 O O . ALA C 1 168 ? -106.943 335.297 49.579 1.00 49.91 168 ALA C O 1
ATOM 7255 N N . GLY C 1 169 ? -107.562 337.254 50.498 1.00 46.35 169 GLY C N 1
ATOM 7256 C CA . GLY C 1 169 ? -107.176 336.845 51.832 1.00 50.20 169 GLY C CA 1
ATOM 7257 C C . GLY C 1 169 ? -105.713 337.004 52.170 1.00 53.24 169 GLY C C 1
ATOM 7258 O O . GLY C 1 169 ? -105.268 336.448 53.181 1.00 54.64 169 GLY C O 1
ATOM 7259 N N . ALA C 1 170 ? -104.948 337.738 51.364 1.00 52.86 170 ALA C N 1
ATOM 7260 C CA . ALA C 1 170 ? -103.545 337.966 51.683 1.00 47.73 170 ALA C CA 1
ATOM 7261 C C . ALA C 1 170 ? -103.413 338.707 53.007 1.00 47.07 170 ALA C C 1
ATOM 7262 O O . ALA C 1 170 ? -104.275 339.501 53.392 1.00 46.63 170 ALA C O 1
ATOM 7264 N N . LYS C 1 171 ? -102.322 338.422 53.715 1.00 46.45 171 LYS C N 1
ATOM 7265 C CA . LYS C 1 171 ? -102.001 339.127 54.948 1.00 50.07 171 LYS C CA 1
ATOM 7266 C C . LYS C 1 171 ? -101.202 340.398 54.697 1.00 49.18 171 LYS C C 1
ATOM 7267 O O . LYS C 1 171 ? -101.258 341.319 55.518 1.00 45.59 171 LYS C O 1
ATOM 7273 N N . ALA C 1 172 ? -100.453 340.456 53.595 1.00 48.30 172 ALA C N 1
ATOM 7274 C CA . ALA C 1 172 ? -99.720 341.652 53.191 1.00 51.78 172 ALA C CA 1
ATOM 7275 C C . ALA C 1 172 ? -99.451 341.570 51.695 1.00 44.09 172 ALA C C 1
ATOM 7276 O O . ALA C 1 172 ? -99.655 340.530 51.065 1.00 44.87 172 ALA C O 1
ATOM 7278 N N . VAL C 1 173 ? -98.979 342.680 51.135 1.00 44.29 173 VAL C N 1
ATOM 7279 C CA . VAL C 1 173 ? -98.666 342.779 49.713 1.00 45.46 173 VAL C CA 1
ATOM 7280 C C . VAL C 1 173 ? -97.262 343.339 49.555 1.00 46.10 173 VAL C C 1
ATOM 7281 O O . VAL C 1 173 ? -96.945 344.398 50.111 1.00 44.87 173 VAL C O 1
ATOM 7285 N N . ILE C 1 174 ? -96.443 342.662 48.759 1.00 44.56 174 ILE C N 1
ATOM 7286 C CA . ILE C 1 174 ? -95.132 343.158 48.360 1.00 45.42 174 ILE C CA 1
ATOM 7287 C C . ILE C 1 174 ? -95.159 343.316 46.849 1.00 44.59 174 ILE C C 1
ATOM 7288 O O . ILE C 1 174 ? -95.262 342.325 46.118 1.00 45.39 174 ILE C O 1
ATOM 7293 N N . ILE C 1 175 ? -95.092 344.554 46.374 1.00 43.22 175 ILE C N 1
ATOM 7294 C CA . ILE C 1 175 ? -95.021 344.839 44.948 1.00 42.69 175 ILE C CA 1
ATOM 7295 C C . ILE C 1 175 ? -93.584 345.203 44.622 1.00 47.30 175 ILE C C 1
ATOM 7296 O O . ILE C 1 175 ? -92.994 346.075 45.272 1.00 43.70 175 ILE C O 1
ATOM 7301 N N . TYR C 1 176 ? -92.996 344.510 43.658 1.00 45.03 176 TYR C N 1
ATOM 7302 C CA . TYR C 1 176 ? -91.620 344.785 43.286 1.00 51.30 176 TYR C CA 1
ATOM 7303 C C . TYR C 1 176 ? -91.583 345.422 41.911 1.00 45.54 176 TYR C C 1
ATOM 7304 O O . TYR C 1 176 ? -92.388 345.087 41.039 1.00 44.87 176 TYR C O 1
ATOM 7313 N N . ASN C 1 177 ? -90.659 346.364 41.745 1.00 45.71 177 ASN C N 1
ATOM 7314 C CA . ASN C 1 177 ? -90.536 347.083 40.489 1.00 46.90 177 ASN C CA 1
ATOM 7315 C C . ASN C 1 177 ? -90.333 346.108 39.340 1.00 47.52 177 ASN C C 1
ATOM 7316 O O . ASN C 1 177 ? -89.756 345.027 39.503 1.00 49.14 177 ASN C O 1
ATOM 7321 N N . ASN C 1 178 ? -90.843 346.485 38.171 1.00 47.90 178 ASN C N 1
ATOM 7322 C CA . ASN C 1 178 ? -90.569 345.750 36.948 1.00 51.51 178 ASN C CA 1
ATOM 7323 C C . ASN C 1 178 ? -89.487 346.421 36.116 1.00 57.95 178 ASN C C 1
ATOM 7324 O O . ASN C 1 178 ? -89.206 345.972 35.000 1.00 62.24 178 ASN C O 1
ATOM 7329 N N . LYS C 1 179 ? -88.860 347.471 36.647 1.00 60.57 179 LYS C N 1
ATOM 7330 C CA . LYS C 1 179 ? -87.713 348.112 36.020 1.00 65.20 179 LYS C CA 1
ATOM 7331 C C . LYS C 1 179 ? -86.609 348.315 37.053 1.00 61.77 179 LYS C C 1
ATOM 7332 O O . LYS C 1 179 ? -86.869 348.505 38.245 1.00 56.13 179 LYS C O 1
ATOM 7338 N N . GLU C 1 180 ? -85.365 348.256 36.592 1.00 67.25 180 GLU C N 1
ATOM 7339 C CA . GLU C 1 180 ? -84.242 348.356 37.511 1.00 66.79 180 GLU C CA 1
ATOM 7340 C C . GLU C 1 180 ? -84.100 349.785 38.021 1.00 64.41 180 GLU C C 1
ATOM 7341 O O . GLU C 1 180 ? -84.308 350.755 37.284 1.00 63.61 180 GLU C O 1
ATOM 7347 N N . SER C 1 181 ? -83.758 349.910 39.300 1.00 60.89 181 SER C N 1
ATOM 7348 C CA . SER C 1 181 ? -83.664 351.219 39.924 1.00 59.32 181 SER C CA 1
ATOM 7349 C C . SER C 1 181 ? -82.751 351.123 41.128 1.00 60.87 181 SER C C 1
ATOM 7350 O O . SER C 1 181 ? -82.632 350.066 41.751 1.00 58.83 181 SER C O 1
ATOM 7353 N N . LEU C 1 182 ? -82.118 352.250 41.456 1.00 70.03 182 LEU C N 1
ATOM 7354 C CA . LEU C 1 182 ? -81.251 352.283 42.626 1.00 73.29 182 LEU C CA 1
ATOM 7355 C C . LEU C 1 182 ? -82.034 352.027 43.906 1.00 73.08 182 LEU C C 1
ATOM 7356 O O . LEU C 1 182 ? -81.511 351.414 44.848 1.00 58.53 182 LEU C O 1
ATOM 7361 N N . VAL C 1 183 ? -83.290 352.462 43.948 1.00 62.41 183 VAL C N 1
ATOM 7362 C CA . VAL C 1 183 ? -84.079 352.499 45.176 1.00 53.35 183 VAL C CA 1
ATOM 7363 C C . VAL C 1 183 ? -85.438 351.849 44.935 1.00 47.58 183 VAL C C 1
ATOM 7364 O O . VAL C 1 183 ? -85.910 351.817 43.793 1.00 46.93 183 VAL C O 1
ATOM 7368 N N . PRO C 1 184 ? -86.092 351.325 45.969 1.00 47.25 184 PRO C N 1
ATOM 7369 C CA . PRO C 1 184 ? -87.441 350.774 45.788 1.00 49.09 184 PRO C CA 1
ATOM 7370 C C . PRO C 1 184 ? -88.443 351.866 45.450 1.00 53.27 184 PRO C C 1
ATOM 7371 O O . PRO C 1 184 ? -88.344 352.999 45.925 1.00 45.62 184 PRO C O 1
ATOM 7375 N N . MET C 1 185 ? -89.419 351.517 44.617 1.00 49.23 185 MET C N 1
ATOM 7376 C CA A MET C 1 185 ? -90.425 352.483 44.198 0.75 53.33 185 MET C CA 1
ATOM 7377 C CA B MET C 1 185 ? -90.425 352.477 44.194 0.25 52.73 185 MET C CA 1
ATOM 7378 C C . MET C 1 185 ? -91.572 352.545 45.198 1.00 51.33 185 MET C C 1
ATOM 7379 O O . MET C 1 185 ? -91.764 351.653 46.028 1.00 46.92 185 MET C O 1
ATOM 7388 N N . THR C 1 186 ? -92.328 353.629 45.116 1.00 52.62 186 THR C N 1
ATOM 7389 C CA . THR C 1 186 ? -93.512 353.793 45.942 1.00 54.34 186 THR C CA 1
ATOM 7390 C C . THR C 1 186 ? -94.710 353.192 45.223 1.00 51.14 186 THR C C 1
ATOM 7391 O O . THR C 1 186 ? -94.960 353.538 44.059 1.00 48.30 186 THR C O 1
ATOM 7395 N N . PRO C 1 187 ? -95.441 352.274 45.854 1.00 45.60 187 PRO C N 1
ATOM 7396 C CA . PRO C 1 187 ? -96.680 351.746 45.255 1.00 46.46 187 PRO C CA 1
ATOM 7397 C C . PRO C 1 187 ? -97.885 352.601 45.654 1.00 46.79 187 PRO C C 1
ATOM 7398 O O . PRO C 1 187 ? -98.710 352.241 46.495 1.00 59.35 187 PRO C O 1
ATOM 7402 N N . ASN C 1 188 ? -97.967 353.778 45.033 1.00 35.86 188 ASN C N 1
ATOM 7403 C CA . ASN C 1 188 ? -99.040 354.744 45.278 1.00 31.20 188 ASN C CA 1
ATOM 7404 C C . ASN C 1 188 ? -100.404 354.094 45.090 1.00 33.81 188 ASN C C 1
ATOM 7405 O O . ASN C 1 188 ? -100.706 353.553 44.021 1.00 33.23 188 ASN C O 1
ATOM 7410 N N . LEU C 1 189 ? -101.233 354.155 46.129 1.00 29.87 189 LEU C N 1
ATOM 7411 C CA . LEU C 1 189 ? -102.553 353.547 46.105 1.00 29.67 189 LEU C CA 1
ATOM 7412 C C . LEU C 1 189 ? -103.632 354.500 45.597 1.00 30.92 189 LEU C C 1
ATOM 7413 O O . LEU C 1 189 ? -104.821 354.209 45.760 1.00 32.61 189 LEU C O 1
ATOM 7418 N N . SER C 1 190 ? -103.228 355.619 44.985 1.00 30.36 190 SER C N 1
ATOM 7419 C CA A SER C 1 190 ? -104.139 356.596 44.387 0.43 34.32 190 SER C CA 1
ATOM 7420 C CA B SER C 1 190 ? -104.135 356.608 44.389 0.57 34.68 190 SER C CA 1
ATOM 7421 C C . SER C 1 190 ? -105.280 356.970 45.334 1.00 33.96 190 SER C C 1
ATOM 7422 O O . SER C 1 190 ? -106.446 357.041 44.940 1.00 30.54 190 SER C O 1
ATOM 7427 N N . GLY C 1 191 ? -104.935 357.221 46.593 1.00 33.36 191 GLY C N 1
ATOM 7428 C CA . GLY C 1 191 ? -105.904 357.734 47.540 1.00 32.31 191 GLY C CA 1
ATOM 7429 C C . GLY C 1 191 ? -106.875 356.724 48.096 1.00 38.17 191 GLY C C 1
ATOM 7430 O O . GLY C 1 191 ? -107.801 357.114 48.815 1.00 39.72 191 GLY C O 1
ATOM 7431 N N . ASN C 1 192 ? -106.721 355.448 47.766 1.00 32.42 192 ASN C N 1
ATOM 7432 C CA . ASN C 1 192 ? -107.555 354.410 48.350 1.00 31.07 192 ASN C CA 1
ATOM 7433 C C . ASN C 1 192 ? -106.858 353.827 49.571 1.00 42.71 192 ASN C C 1
ATOM 7434 O O . ASN C 1 192 ? -105.626 353.768 49.642 1.00 42.95 192 ASN C O 1
ATOM 7439 N N . LYS C 1 193 ? -107.654 353.395 50.540 1.00 38.53 193 LYS C N 1
ATOM 7440 C CA . LYS C 1 193 ? -107.093 352.720 51.700 1.00 38.04 193 LYS C CA 1
ATOM 7441 C C . LYS C 1 193 ? -107.172 351.212 51.503 1.00 38.28 193 LYS C C 1
ATOM 7442 O O . LYS C 1 193 ? -108.094 350.695 50.872 1.00 39.35 193 LYS C O 1
ATOM 7448 N N . VAL C 1 194 ? -106.172 350.513 52.030 1.00 36.46 194 VAL C N 1
ATOM 7449 C CA . VAL C 1 194 ? -106.065 349.067 51.909 1.00 41.98 194 VAL C CA 1
ATOM 7450 C C . VAL C 1 194 ? -105.837 348.511 53.308 1.00 46.65 194 VAL C C 1
ATOM 7451 O O . VAL C 1 194 ? -105.031 349.058 54.067 1.00 43.53 194 VAL C O 1
ATOM 7455 N N . GLY C 1 195 ? -106.572 347.451 53.657 1.00 41.53 195 GLY C N 1
ATOM 7456 C CA . GLY C 1 195 ? -106.576 346.912 55.005 1.00 46.22 195 GLY C CA 1
ATOM 7457 C C . GLY C 1 195 ? -105.410 346.031 55.386 1.00 46.13 195 GLY C C 1
ATOM 7458 O O . GLY C 1 195 ? -105.371 345.521 56.511 1.00 48.05 195 GLY C O 1
ATOM 7459 N N . ILE C 1 196 ? -104.460 345.819 54.483 1.00 45.57 196 ILE C N 1
ATOM 7460 C CA . ILE C 1 196 ? -103.256 345.049 54.782 1.00 45.41 196 ILE C CA 1
ATOM 7461 C C . ILE C 1 196 ? -102.061 345.920 54.425 1.00 44.27 196 ILE C C 1
ATOM 7462 O O . ILE C 1 196 ? -102.212 346.940 53.737 1.00 40.74 196 ILE C O 1
ATOM 7467 N N . PRO C 1 197 ? -100.864 345.568 54.900 1.00 42.69 197 PRO C N 1
ATOM 7468 C CA . PRO C 1 197 ? -99.675 346.327 54.496 1.00 40.45 197 PRO C CA 1
ATOM 7469 C C . PRO C 1 197 ? -99.392 346.166 53.012 1.00 43.64 197 PRO C C 1
ATOM 7470 O O . PRO C 1 197 ? -99.571 345.090 52.434 1.00 41.74 197 PRO C O 1
ATOM 7474 N N . VAL C 1 198 ? -98.959 347.262 52.394 1.00 39.57 198 VAL C N 1
ATOM 7475 C CA . VAL C 1 198 ? -98.530 347.270 51.003 1.00 38.30 198 VAL C CA 1
ATOM 7476 C C . VAL C 1 198 ? -97.188 347.976 50.946 1.00 42.87 198 VAL C C 1
ATOM 7477 O O . VAL C 1 198 ? -97.055 349.114 51.411 1.00 41.96 198 VAL C O 1
ATOM 7481 N N . VAL C 1 199 ? -96.189 347.299 50.398 1.00 42.24 199 VAL C N 1
ATOM 7482 C CA . VAL C 1 199 ? -94.852 347.859 50.314 1.00 49.62 199 VAL C CA 1
ATOM 7483 C C . VAL C 1 199 ? -94.310 347.623 48.917 1.00 41.52 199 VAL C C 1
ATOM 7484 O O . VAL C 1 199 ? -94.731 346.701 48.212 1.00 41.82 199 VAL C O 1
ATOM 7488 N N . GLY C 1 200 ? -93.392 348.490 48.511 1.00 43.93 200 GLY C N 1
ATOM 7489 C CA . GLY C 1 200 ? -92.708 348.382 47.234 1.00 42.12 200 GLY C CA 1
ATOM 7490 C C . GLY C 1 200 ? -91.243 348.065 47.476 1.00 44.14 200 GLY C C 1
ATOM 7491 O O . GLY C 1 200 ? -90.626 348.605 48.400 1.00 44.53 200 GLY C O 1
ATOM 7492 N N . ILE C 1 201 ? -90.696 347.176 46.652 1.00 46.62 201 ILE C N 1
ATOM 7493 C CA . ILE C 1 201 ? -89.290 346.813 46.726 1.00 48.00 201 ILE C CA 1
ATOM 7494 C C . ILE C 1 201 ? -88.682 346.889 45.336 1.00 47.96 201 ILE C C 1
ATOM 7495 O O . ILE C 1 201 ? -89.367 347.076 44.330 1.00 46.82 201 ILE C O 1
ATOM 7500 N N . LYS C 1 202 ? -87.364 346.747 45.303 1.00 49.72 202 LYS C N 1
ATOM 7501 C CA . LYS C 1 202 ? -86.636 346.765 44.051 1.00 50.48 202 LYS C CA 1
ATOM 7502 C C . LYS C 1 202 ? -86.876 345.475 43.273 1.00 51.35 202 LYS C C 1
ATOM 7503 O O . LYS C 1 202 ? -87.230 344.431 43.829 1.00 51.98 202 LYS C O 1
ATOM 7509 N N . LYS C 1 203 ? -86.644 345.561 41.964 1.00 51.47 203 LYS C N 1
ATOM 7510 C CA . LYS C 1 203 ? -86.945 344.450 41.071 1.00 53.82 203 LYS C CA 1
ATOM 7511 C C . LYS C 1 203 ? -86.183 343.183 41.463 1.00 61.46 203 LYS C C 1
ATOM 7512 O O . LYS C 1 203 ? -86.786 342.122 41.668 1.00 54.70 203 LYS C O 1
ATOM 7518 N N . GLU C 1 204 ? -84.853 343.274 41.582 1.00 61.20 204 GLU C N 1
ATOM 7519 C CA . GLU C 1 204 ? -84.055 342.074 41.833 1.00 62.33 204 GLU C CA 1
ATOM 7520 C C . GLU C 1 204 ? -84.401 341.443 43.170 1.00 62.11 204 GLU C C 1
ATOM 7521 O O . GLU C 1 204 ? -84.294 340.222 43.334 1.00 60.03 204 GLU C O 1
ATOM 7527 N N . ASP C 1 205 ? -84.816 342.259 44.132 1.00 57.30 205 ASP C N 1
ATOM 7528 C CA . ASP C 1 205 ? -85.226 341.735 45.426 1.00 57.51 205 ASP C CA 1
ATOM 7529 C C . ASP C 1 205 ? -86.548 340.990 45.327 1.00 56.63 205 ASP C C 1
ATOM 7530 O O . ASP C 1 205 ? -86.723 339.938 45.953 1.00 57.69 205 ASP C O 1
ATOM 7535 N N . GLY C 1 206 ? -87.491 341.514 44.543 1.00 56.06 206 GLY C N 1
ATOM 7536 C CA . GLY C 1 206 ? -88.701 340.758 44.271 1.00 54.09 206 GLY C CA 1
ATOM 7537 C C . GLY C 1 206 ? -88.413 339.445 43.570 1.00 55.77 206 GLY C C 1
ATOM 7538 O O . GLY C 1 206 ? -88.990 338.411 43.909 1.00 56.30 206 GLY C O 1
ATOM 7539 N N . GLU C 1 207 ? -87.507 339.471 42.588 1.00 60.51 207 GLU C N 1
ATOM 7540 C CA . GLU C 1 207 ? -87.141 338.254 41.872 1.00 66.58 207 GLU C CA 1
ATOM 7541 C C . GLU C 1 207 ? -86.443 337.252 42.779 1.00 64.40 207 GLU C C 1
ATOM 7542 O O . GLU C 1 207 ? -86.618 336.043 42.605 1.00 65.97 207 GLU C O 1
ATOM 7548 N N . ALA C 1 208 ? -85.652 337.725 43.743 1.00 61.12 208 ALA C N 1
ATOM 7549 C CA . ALA C 1 208 ? -85.105 336.809 44.737 1.00 67.83 208 ALA C CA 1
ATOM 7550 C C . ALA C 1 208 ? -86.211 336.263 45.628 1.00 66.98 208 ALA C C 1
ATOM 7551 O O . ALA C 1 208 ? -86.197 335.082 45.995 1.00 63.99 208 ALA C O 1
ATOM 7553 N N . LEU C 1 209 ? -87.192 337.105 45.970 1.00 60.37 209 LEU C N 1
ATOM 7554 C CA . LEU C 1 209 ? -88.259 336.667 46.859 1.00 59.84 209 LEU C CA 1
ATOM 7555 C C . LEU C 1 209 ? -89.190 335.657 46.203 1.00 59.80 209 LEU C C 1
ATOM 7556 O O . LEU C 1 209 ? -89.905 334.955 46.924 1.00 60.04 209 LEU C O 1
ATOM 7561 N N . THR C 1 210 ? -89.204 335.571 44.864 1.00 59.57 210 THR C N 1
ATOM 7562 C CA . THR C 1 210 ? -90.026 334.560 44.197 1.00 59.70 210 THR C CA 1
ATOM 7563 C C . THR C 1 210 ? -89.688 333.160 44.683 1.00 68.61 210 THR C C 1
ATOM 7564 O O . THR C 1 210 ? -90.544 332.266 44.654 1.00 65.04 210 THR C O 1
ATOM 7568 N N . GLN C 1 211 ? -88.451 332.955 45.134 1.00 64.15 211 GLN C N 1
ATOM 7569 C CA . GLN C 1 211 ? -87.945 331.639 45.490 1.00 67.66 211 GLN C CA 1
ATOM 7570 C C . GLN C 1 211 ? -87.725 331.489 46.989 1.00 72.47 211 GLN C C 1
ATOM 7571 O O . GLN C 1 211 ? -87.001 330.586 47.421 1.00 83.12 211 GLN C O 1
ATOM 7577 N N . GLN C 1 212 ? -88.345 332.345 47.790 1.00 58.27 212 GLN C N 1
ATOM 7578 C CA . GLN C 1 212 ? -88.391 332.170 49.232 1.00 61.44 212 GLN C CA 1
ATOM 7579 C C . GLN C 1 212 ? -89.757 331.644 49.646 1.00 61.18 212 GLN C C 1
ATOM 7580 O O . GLN C 1 212 ? -90.741 331.740 48.909 1.00 64.02 212 GLN C O 1
ATOM 7586 N N . LYS C 1 213 ? -89.805 331.100 50.852 1.00 61.51 213 LYS C N 1
ATOM 7587 C CA . LYS C 1 213 ? -90.992 330.450 51.375 1.00 69.33 213 LYS C CA 1
ATOM 7588 C C . LYS C 1 213 ? -91.782 331.337 52.322 1.00 70.60 213 LYS C C 1
ATOM 7589 O O . LYS C 1 213 ? -92.954 331.048 52.591 1.00 77.43 213 LYS C O 1
ATOM 7595 N N . GLU C 1 214 ? -91.184 332.418 52.810 1.00 68.28 214 GLU C N 1
ATOM 7596 C CA . GLU C 1 214 ? -91.740 333.117 53.956 1.00 62.82 214 GLU C CA 1
ATOM 7597 C C . GLU C 1 214 ? -91.003 334.443 54.112 1.00 62.38 214 GLU C C 1
ATOM 7598 O O . GLU C 1 214 ? -89.870 334.596 53.645 1.00 57.62 214 GLU C O 1
ATOM 7604 N N . ALA C 1 215 ? -91.669 335.415 54.729 1.00 55.98 215 ALA C N 1
ATOM 7605 C CA . ALA C 1 215 ? -91.058 336.722 54.913 1.00 52.08 215 ALA C CA 1
ATOM 7606 C C . ALA C 1 215 ? -91.545 337.334 56.218 1.00 57.69 215 ALA C C 1
ATOM 7607 O O . ALA C 1 215 ? -92.494 336.856 56.848 1.00 58.86 215 ALA C O 1
ATOM 7609 N N . THR C 1 216 ? -90.858 338.398 56.618 1.00 52.24 216 THR C N 1
ATOM 7610 C CA . THR C 1 216 ? -91.123 339.124 57.846 1.00 51.45 216 THR C CA 1
ATOM 7611 C C . THR C 1 216 ? -91.373 340.579 57.491 1.00 55.61 216 THR C C 1
ATOM 7612 O O . THR C 1 216 ? -90.573 341.188 56.775 1.00 56.32 216 THR C O 1
ATOM 7616 N N . LEU C 1 217 ? -92.493 341.121 57.960 1.00 58.21 217 LEU C N 1
ATOM 7617 C CA . LEU C 1 217 ? -92.825 342.528 57.783 1.00 44.07 217 LEU C CA 1
ATOM 7618 C C . LEU C 1 217 ? -93.044 343.164 59.143 1.00 45.96 217 LEU C C 1
ATOM 7619 O O . LEU C 1 217 ? -93.833 342.662 59.955 1.00 50.28 217 LEU C O 1
ATOM 7624 N N . LYS C 1 218 ? -92.336 344.258 59.389 1.00 48.94 218 LYS C N 1
ATOM 7625 C CA . LYS C 1 218 ? -92.538 345.092 60.564 1.00 52.40 218 LYS C CA 1
ATOM 7626 C C . LYS C 1 218 ? -92.882 346.478 60.047 1.00 51.38 218 LYS C C 1
ATOM 7627 O O . LYS C 1 218 ? -92.128 347.041 59.248 1.00 54.45 218 LYS C O 1
ATOM 7633 N N . LEU C 1 219 ? -94.035 347.002 60.457 1.00 50.23 219 LEU C N 1
ATOM 7634 C CA . LEU C 1 219 ? -94.517 348.279 59.934 1.00 41.40 219 LEU C CA 1
ATOM 7635 C C . LEU C 1 219 ? -95.290 349.000 61.021 1.00 51.67 219 LEU C C 1
ATOM 7636 O O . LEU C 1 219 ? -96.271 348.463 61.547 1.00 55.38 219 LEU C O 1
ATOM 7641 N N . LYS C 1 220 ? -94.843 350.204 61.360 1.00 53.41 220 LYS C N 1
ATOM 7642 C CA . LYS C 1 220 ? -95.520 351.045 62.334 1.00 53.68 220 LYS C CA 1
ATOM 7643 C C . LYS C 1 220 ? -96.130 352.233 61.612 1.00 42.77 220 LYS C C 1
ATOM 7644 O O . LYS C 1 220 ? -95.526 352.785 60.689 1.00 40.32 220 LYS C O 1
ATOM 7650 N N . ALA C 1 221 ? -97.333 352.609 62.027 1.00 48.49 221 ALA C N 1
ATOM 7651 C CA . ALA C 1 221 ? -97.978 353.813 61.526 1.00 47.87 221 ALA C CA 1
ATOM 7652 C C . ALA C 1 221 ? -97.651 354.964 62.468 1.00 43.11 221 ALA C C 1
ATOM 7653 O O . ALA C 1 221 ? -98.029 354.934 63.643 1.00 56.02 221 ALA C O 1
ATOM 7655 N N . PHE C 1 222 ? -96.923 355.956 61.970 1.00 51.07 222 PHE C N 1
ATOM 7656 C CA . PHE C 1 222 ? -96.659 357.166 62.738 1.00 48.04 222 PHE C CA 1
ATOM 7657 C C . PHE C 1 222 ? -97.814 358.132 62.510 1.00 48.01 222 PHE C C 1
ATOM 7658 O O . PHE C 1 222 ? -98.098 358.520 61.368 1.00 44.88 222 PHE C O 1
ATOM 7666 N N . THR C 1 223 ? -98.503 358.475 63.590 1.00 50.04 223 THR C N 1
ATOM 7667 C CA . THR C 1 223 ? -99.716 359.264 63.526 1.00 46.02 223 THR C CA 1
ATOM 7668 C C . THR C 1 223 ? -99.363 360.751 63.592 1.00 39.83 223 THR C C 1
ATOM 7669 O O . THR C 1 223 ? -98.191 361.128 63.643 1.00 39.13 223 THR C O 1
ATOM 7673 N N . ASN C 1 224 ? -100.391 361.606 63.556 1.00 40.12 224 ASN C N 1
ATOM 7674 C CA . ASN C 1 224 ? -100.235 363.055 63.720 1.00 37.79 224 ASN C CA 1
ATOM 7675 C C . ASN C 1 224 ? -99.206 363.632 62.750 1.00 30.13 224 ASN C C 1
ATOM 7676 O O . ASN C 1 224 ? -98.396 364.487 63.110 1.00 29.85 224 ASN C O 1
ATOM 7681 N N . GLN C 1 225 ? -99.230 363.151 61.508 1.00 26.73 225 GLN C N 1
ATOM 7682 C CA . GLN C 1 225 ? -98.359 363.691 60.475 1.00 25.05 225 GLN C CA 1
ATOM 7683 C C . GLN C 1 225 ? -98.926 365.003 59.959 1.00 23.93 225 GLN C C 1
ATOM 7684 O O . GLN C 1 225 ? -100.143 365.163 59.867 1.00 23.99 225 GLN C O 1
ATOM 7690 N N . THR C 1 226 ? -98.047 365.951 59.628 1.00 23.05 226 THR C N 1
ATOM 7691 C CA . THR C 1 226 ? -98.497 367.240 59.116 1.00 22.08 226 THR C CA 1
ATOM 7692 C C . THR C 1 226 ? -97.571 367.740 58.020 1.00 22.06 226 THR C C 1
ATOM 7693 O O . THR C 1 226 ? -96.404 367.360 57.938 1.00 22.59 226 THR C O 1
ATOM 7697 N N . SER C 1 227 ? -98.104 368.640 57.196 1.00 19.60 227 SER C N 1
ATOM 7698 C CA . SER C 1 227 ? -97.281 369.380 56.257 1.00 19.27 227 SER C CA 1
ATOM 7699 C C . SER C 1 227 ? -97.684 370.847 56.333 1.00 21.00 227 SER C C 1
ATOM 7700 O O . SER C 1 227 ? -98.403 371.247 57.262 1.00 23.04 227 SER C O 1
ATOM 7703 N N . GLN C 1 228 ? -97.241 371.657 55.383 1.00 17.38 228 GLN C N 1
ATOM 7704 C CA . GLN C 1 228 ? -97.568 373.070 55.472 1.00 17.31 228 GLN C CA 1
ATOM 7705 C C . GLN C 1 228 ? -97.393 373.723 54.112 1.00 19.48 228 GLN C C 1
ATOM 7706 O O . GLN C 1 228 ? -96.579 373.283 53.294 1.00 20.57 228 GLN C O 1
ATOM 7712 N N . ASN C 1 229 ? -98.172 374.779 53.883 1.00 16.04 229 ASN C N 1
ATOM 7713 C CA . ASN C 1 229 ? -98.003 375.649 52.731 1.00 15.97 229 ASN C CA 1
ATOM 7714 C C . ASN C 1 229 ? -97.388 376.956 53.197 1.00 19.19 229 ASN C C 1
ATOM 7715 O O . ASN C 1 229 ? -97.590 377.379 54.340 1.00 19.32 229 ASN C O 1
ATOM 7720 N N . ILE C 1 230 ? -96.623 377.593 52.313 1.00 18.07 230 ILE C N 1
ATOM 7721 C CA . ILE C 1 230 ? -96.041 378.901 52.603 1.00 17.87 230 ILE C CA 1
ATOM 7722 C C . ILE C 1 230 ? -96.628 379.881 51.610 1.00 15.82 230 ILE C C 1
ATOM 7723 O O . ILE C 1 230 ? -96.482 379.708 50.399 1.00 17.69 230 ILE C O 1
ATOM 7728 N N . ILE C 1 231 ? -97.313 380.896 52.121 1.00 17.74 231 ILE C N 1
ATOM 7729 C CA . ILE C 1 231 ? -98.088 381.806 51.288 1.00 16.63 231 ILE C CA 1
ATOM 7730 C C . ILE C 1 231 ? -97.481 383.188 51.449 1.00 19.21 231 ILE C C 1
ATOM 7731 O O . ILE C 1 231 ? -97.418 383.706 52.564 1.00 23.02 231 ILE C O 1
ATOM 7736 N N . GLY C 1 232 ? -97.044 383.781 50.343 1.00 19.17 232 GLY C N 1
ATOM 7737 C CA . GLY C 1 232 ? -96.484 385.115 50.399 1.00 18.37 232 GLY C CA 1
ATOM 7738 C C . GLY C 1 232 ? -97.300 386.042 49.531 1.00 19.85 232 GLY C C 1
ATOM 7739 O O . GLY C 1 232 ? -97.427 385.805 48.328 1.00 18.97 232 GLY C O 1
ATOM 7740 N N . ILE C 1 233 ? -97.863 387.097 50.107 1.00 18.44 233 ILE C N 1
ATOM 7741 C CA . ILE C 1 233 ? -98.849 387.906 49.400 1.00 19.13 233 ILE C CA 1
ATOM 7742 C C . ILE C 1 233 ? -98.270 389.276 49.081 1.00 22.40 233 ILE C C 1
ATOM 7743 O O . ILE C 1 233 ? -97.692 389.939 49.951 1.00 22.70 233 ILE C O 1
ATOM 7748 N N . LYS C 1 234 ? -98.425 389.687 47.818 1.00 22.95 234 LYS C N 1
ATOM 7749 C CA . LYS C 1 234 ? -98.212 391.056 47.366 1.00 23.17 234 LYS C CA 1
ATOM 7750 C C . LYS C 1 234 ? -99.587 391.698 47.213 1.00 27.12 234 LYS C C 1
ATOM 7751 O O . LYS C 1 234 ? -100.339 391.356 46.297 1.00 24.74 234 LYS C O 1
ATOM 7757 N N . LYS C 1 235 ? -99.928 392.603 48.125 1.00 27.55 235 LYS C N 1
ATOM 7758 C CA . LYS C 1 235 ? -101.271 393.151 48.135 1.00 32.36 235 LYS C CA 1
ATOM 7759 C C . LYS C 1 235 ? -101.246 394.634 47.780 1.00 38.70 235 LYS C C 1
ATOM 7760 O O . LYS C 1 235 ? -100.387 395.370 48.275 1.00 40.54 235 LYS C O 1
ATOM 7766 N N . PRO C 1 236 ? -102.157 395.103 46.933 1.00 30.69 236 PRO C N 1
ATOM 7767 C CA . PRO C 1 236 ? -102.248 396.547 46.690 1.00 40.25 236 PRO C CA 1
ATOM 7768 C C . PRO C 1 236 ? -102.761 397.288 47.921 1.00 45.90 236 PRO C C 1
ATOM 7769 O O . PRO C 1 236 ? -103.592 396.785 48.682 1.00 45.02 236 PRO C O 1
ATOM 7773 N N . LYS C 1 237 ? -102.259 398.512 48.104 1.00 60.55 237 LYS C N 1
ATOM 7774 C CA . LYS C 1 237 ? -102.468 399.229 49.360 1.00 68.78 237 LYS C CA 1
ATOM 7775 C C . LYS C 1 237 ? -103.863 399.837 49.486 1.00 62.44 237 LYS C C 1
ATOM 7776 O O . LYS C 1 237 ? -104.390 399.927 50.600 1.00 64.96 237 LYS C O 1
ATOM 7782 N N . ASN C 1 238 ? -104.479 400.262 48.381 1.00 51.04 238 ASN C N 1
ATOM 7783 C CA . ASN C 1 238 ? -105.734 401.003 48.467 1.00 58.64 238 ASN C CA 1
ATOM 7784 C C . ASN C 1 238 ? -106.831 400.380 47.611 1.00 59.43 238 ASN C C 1
ATOM 7785 O O . ASN C 1 238 ? -107.678 401.094 47.066 1.00 61.45 238 ASN C O 1
ATOM 7790 N N . ILE C 1 239 ? -106.836 399.056 47.485 1.00 50.99 239 ILE C N 1
ATOM 7791 C CA . ILE C 1 239 ? -107.872 398.334 46.756 1.00 44.55 239 ILE C CA 1
ATOM 7792 C C . ILE C 1 239 ? -108.548 397.385 47.733 1.00 42.02 239 ILE C C 1
ATOM 7793 O O . ILE C 1 239 ? -107.901 396.476 48.266 1.00 38.52 239 ILE C O 1
ATOM 7798 N N . LYS C 1 240 ? -109.843 397.589 47.963 1.00 39.29 240 LYS C N 1
ATOM 7799 C CA . LYS C 1 240 ? -110.606 396.697 48.824 1.00 38.08 240 LYS C CA 1
ATOM 7800 C C . LYS C 1 240 ? -111.023 395.459 48.038 1.00 44.64 240 LYS C C 1
ATOM 7801 O O . LYS C 1 240 ? -111.543 395.570 46.922 1.00 45.44 240 LYS C O 1
ATOM 7807 N N . HIS C 1 241 ? -110.768 394.284 48.611 1.00 35.46 241 HIS C N 1
ATOM 7808 C CA . HIS C 1 241 ? -111.102 393.004 47.996 1.00 33.98 241 HIS C CA 1
ATOM 7809 C C . HIS C 1 241 ? -110.703 392.926 46.514 1.00 39.37 241 HIS C C 1
ATOM 7810 O O . HIS C 1 241 ? -111.552 392.759 45.644 1.00 36.05 241 HIS C O 1
ATOM 7817 N N . PRO C 1 242 ? -109.408 393.044 46.206 1.00 32.90 242 PRO C N 1
ATOM 7818 C CA . PRO C 1 242 ? -108.977 392.979 44.806 1.00 28.11 242 PRO C CA 1
ATOM 7819 C C . PRO C 1 242 ? -109.089 391.577 44.227 1.00 27.93 242 PRO C C 1
ATOM 7820 O O . PRO C 1 242 ? -109.170 390.576 44.941 1.00 28.04 242 PRO C O 1
ATOM 7824 N N . ASP C 1 243 ? -109.043 391.520 42.896 1.00 30.12 243 ASP C N 1
ATOM 7825 C CA . ASP C 1 243 ? -108.915 390.242 42.209 1.00 24.80 243 ASP C CA 1
ATOM 7826 C C . ASP C 1 243 ? -107.631 389.545 42.646 1.00 27.18 243 ASP C C 1
ATOM 7827 O O . ASP C 1 243 ? -106.614 390.193 42.903 1.00 25.61 243 ASP C O 1
ATOM 7832 N N . ILE C 1 244 ? -107.678 388.220 42.741 1.00 19.81 244 ILE C N 1
ATOM 7833 C CA . ILE C 1 244 ? -106.552 387.435 43.243 1.00 20.63 244 ILE C CA 1
ATOM 7834 C C . ILE C 1 244 ? -105.928 386.647 42.098 1.00 22.27 244 ILE C C 1
ATOM 7835 O O . ILE C 1 244 ? -106.628 385.969 41.340 1.00 22.88 244 ILE C O 1
ATOM 7840 N N . VAL C 1 245 ? -104.605 386.717 41.999 1.00 17.53 245 VAL C N 1
ATOM 7841 C CA . VAL C 1 245 ? -103.811 385.931 41.061 1.00 17.11 245 VAL C CA 1
ATOM 7842 C C . VAL C 1 245 ? -102.892 385.045 41.889 1.00 21.60 245 VAL C C 1
ATOM 7843 O O . VAL C 1 245 ? -102.224 385.532 42.807 1.00 21.61 245 VAL C O 1
ATOM 7847 N N . TYR C 1 246 ? -102.873 383.750 41.588 1.00 16.32 246 TYR C N 1
ATOM 7848 C CA . TYR C 1 246 ? -102.041 382.797 42.315 1.00 18.54 246 TYR C CA 1
ATOM 7849 C C . TYR C 1 246 ? -100.890 382.335 41.431 1.00 20.54 246 TYR C C 1
ATOM 7850 O O . TYR C 1 246 ? -101.102 381.960 40.273 1.00 19.67 246 TYR C O 1
ATOM 7859 N N . VAL C 1 247 ? -99.684 382.327 41.986 1.00 13.89 247 VAL C N 1
ATOM 7860 C CA . VAL C 1 247 ? -98.504 381.783 41.317 1.00 13.43 247 VAL C CA 1
ATOM 7861 C C . VAL C 1 247 ? -97.946 380.732 42.256 1.00 19.02 247 VAL C C 1
ATOM 7862 O O . VAL C 1 247 ? -97.580 381.057 43.392 1.00 16.90 247 VAL C O 1
ATOM 7866 N N . THR C 1 248 ? -97.930 379.469 41.821 1.00 14.52 248 THR C N 1
ATOM 7867 C CA . THR C 1 248 ? -97.776 378.387 42.786 1.00 17.00 248 THR C CA 1
ATOM 7868 C C . THR C 1 248 ? -96.767 377.348 42.321 1.00 13.83 248 THR C C 1
ATOM 7869 O O . THR C 1 248 ? -96.500 377.197 41.123 1.00 17.07 248 THR C O 1
ATOM 7873 N N . ALA C 1 249 ? -96.244 376.603 43.297 1.00 14.37 249 ALA C N 1
ATOM 7874 C CA . ALA C 1 249 ? -95.330 375.499 43.020 1.00 14.56 249 ALA C CA 1
ATOM 7875 C C . ALA C 1 249 ? -95.187 374.643 44.266 1.00 16.88 249 ALA C C 1
ATOM 7876 O O . ALA C 1 249 ? -95.111 375.184 45.366 1.00 17.83 249 ALA C O 1
ATOM 7878 N N . HIS C 1 250 ? -95.110 373.319 44.105 1.00 16.03 250 HIS C N 1
ATOM 7879 C CA . HIS C 1 250 ? -94.897 372.469 45.275 1.00 14.64 250 HIS C CA 1
ATOM 7880 C C . HIS C 1 250 ? -93.420 372.337 45.611 1.00 16.96 250 HIS C C 1
ATOM 7881 O O . HIS C 1 250 ? -92.561 372.278 44.733 1.00 16.05 250 HIS C O 1
ATOM 7888 N N . TYR C 1 251 ? -93.122 372.286 46.904 1.00 13.49 251 TYR C N 1
ATOM 7889 C CA . TYR C 1 251 ? -91.737 372.231 47.332 1.00 16.07 251 TYR C CA 1
ATOM 7890 C C . TYR C 1 251 ? -91.364 370.891 47.961 1.00 16.47 251 TYR C C 1
ATOM 7891 O O . TYR C 1 251 ? -90.234 370.739 48.435 1.00 18.08 251 TYR C O 1
ATOM 7900 N N . ASP C 1 252 ? -92.260 369.901 47.942 1.00 16.28 252 ASP C N 1
ATOM 7901 C CA . ASP C 1 252 ? -91.868 368.578 48.402 1.00 16.02 252 ASP C CA 1
ATOM 7902 C C . ASP C 1 252 ? -91.380 367.735 47.228 1.00 19.91 252 ASP C C 1
ATOM 7903 O O . ASP C 1 252 ? -91.587 368.072 46.063 1.00 16.71 252 ASP C O 1
ATOM 7908 N N . SER C 1 253 ? -90.701 366.642 47.549 1.00 17.60 253 SER C N 1
ATOM 7909 C CA . SER C 1 253 ? -90.278 365.704 46.516 1.00 18.32 253 SER C CA 1
ATOM 7910 C C . SER C 1 253 ? -90.536 364.283 46.998 1.00 21.28 253 SER C C 1
ATOM 7911 O O . SER C 1 253 ? -90.855 364.050 48.168 1.00 20.11 253 SER C O 1
ATOM 7914 N N . VAL C 1 254 ? -90.383 363.322 46.093 1.00 17.50 254 VAL C N 1
ATOM 7915 C CA . VAL C 1 254 ? -90.620 361.922 46.444 1.00 16.83 254 VAL C CA 1
ATOM 7916 C C . VAL C 1 254 ? -89.419 361.347 47.189 1.00 21.49 254 VAL C C 1
ATOM 7917 O O . VAL C 1 254 ? -88.312 361.918 47.144 1.00 21.16 254 VAL C O 1
ATOM 7921 N N . PRO C 1 255 ? -89.586 360.232 47.900 1.00 22.16 255 PRO C N 1
ATOM 7922 C CA . PRO C 1 255 ? -88.451 359.657 48.627 1.00 25.43 255 PRO C CA 1
ATOM 7923 C C . PRO C 1 255 ? -87.300 359.330 47.693 1.00 26.05 255 PRO C C 1
ATOM 7924 O O . PRO C 1 255 ? -87.497 358.966 46.530 1.00 22.92 255 PRO C O 1
ATOM 7928 N N . PHE C 1 256 ? -86.094 359.506 48.221 1.00 22.42 256 PHE C N 1
ATOM 7929 C CA . PHE C 1 256 ? -84.800 359.298 47.578 1.00 28.25 256 PHE C CA 1
ATOM 7930 C C . PHE C 1 256 ? -84.504 360.276 46.445 1.00 23.44 256 PHE C C 1
ATOM 7931 O O . PHE C 1 256 ? -83.402 360.243 45.898 1.00 26.63 256 PHE C O 1
ATOM 7939 N N . SER C 1 257 ? -85.432 361.160 46.087 1.00 21.02 257 SER C N 1
ATOM 7940 C CA . SER C 1 257 ? -85.181 362.114 45.016 1.00 22.45 257 SER C CA 1
ATOM 7941 C C . SER C 1 257 ? -84.767 363.457 45.594 1.00 22.55 257 SER C C 1
ATOM 7942 O O . SER C 1 257 ? -85.531 364.026 46.385 1.00 23.77 257 SER C O 1
ATOM 7945 N N . PRO C 1 258 ? -83.610 364.016 45.223 1.00 20.60 258 PRO C N 1
ATOM 7946 C CA . PRO C 1 258 ? -83.324 365.410 45.598 1.00 18.91 258 PRO C CA 1
ATOM 7947 C C . PRO C 1 258 ? -84.376 366.379 45.106 1.00 17.96 258 PRO C C 1
ATOM 7948 O O . PRO C 1 258 ? -84.430 367.514 45.596 1.00 19.86 258 PRO C O 1
ATOM 7952 N N . GLY C 1 259 ? -85.186 365.986 44.127 1.00 18.01 259 GLY C N 1
ATOM 7953 C CA . GLY C 1 259 ? -86.260 366.855 43.691 1.00 17.34 259 GLY C CA 1
ATOM 7954 C C . GLY C 1 259 ? -85.769 368.160 43.116 1.00 20.02 259 GLY C C 1
ATOM 7955 O O . GLY C 1 259 ? -86.375 369.208 43.357 1.00 17.63 259 GLY C O 1
ATOM 7956 N N . ALA C 1 260 ? -84.667 368.126 42.368 1.00 18.80 260 ALA C N 1
ATOM 7957 C CA . ALA C 1 260 ? -84.174 369.356 41.764 1.00 16.41 260 ALA C CA 1
ATOM 7958 C C . ALA C 1 260 ? -85.148 369.869 40.720 1.00 17.17 260 ALA C C 1
ATOM 7959 O O . ALA C 1 260 ? -85.530 371.044 40.740 1.00 17.68 260 ALA C O 1
ATOM 7961 N N . ASN C 1 261 ? -85.564 369.004 39.789 1.00 15.64 261 ASN C N 1
ATOM 7962 C CA . ASN C 1 261 ? -86.506 369.494 38.798 1.00 15.03 261 ASN C CA 1
ATOM 7963 C C . ASN C 1 261 ? -87.944 369.326 39.274 1.00 14.29 261 ASN C C 1
ATOM 7964 O O . ASN C 1 261 ? -88.787 370.184 39.008 1.00 16.71 261 ASN C O 1
ATOM 7969 N N . ASP C 1 262 ? -88.248 368.239 39.931 1.00 15.48 262 ASP C N 1
ATOM 7970 C CA . ASP C 1 262 ? -89.580 367.996 40.478 1.00 13.52 262 ASP C CA 1
ATOM 7971 C C . ASP C 1 262 ? -89.531 368.104 42.013 1.00 16.90 262 ASP C C 1
ATOM 7972 O O . ASP C 1 262 ? -89.329 367.137 42.639 1.00 14.85 262 ASP C O 1
ATOM 7977 N N . ASN C 1 263 ? -89.696 369.274 42.574 1.00 15.53 263 ASN C N 1
ATOM 7978 C CA . ASN C 1 263 ? -90.052 370.508 41.945 1.00 16.12 263 ASN C CA 1
ATOM 7979 C C . ASN C 1 263 ? -89.292 371.733 42.494 1.00 12.84 263 ASN C C 1
ATOM 7980 O O . ASN C 1 263 ? -89.821 372.735 42.687 1.00 16.57 263 ASN C O 1
ATOM 7985 N N . GLY C 1 264 ? -88.020 371.550 42.730 1.00 14.61 264 GLY C N 1
ATOM 7986 C CA . GLY C 1 264 ? -87.188 372.660 43.066 1.00 15.85 264 GLY C CA 1
ATOM 7987 C C . GLY C 1 264 ? -87.249 373.685 41.965 1.00 19.01 264 GLY C C 1
ATOM 7988 O O . GLY C 1 264 ? -87.276 374.830 42.216 1.00 16.19 264 GLY C O 1
ATOM 7989 N N . SER C 1 265 ? -87.322 373.227 40.726 1.00 15.68 265 SER C N 1
ATOM 7990 C CA . SER C 1 265 ? -87.358 374.166 39.609 1.00 16.13 265 SER C CA 1
ATOM 7991 C C . SER C 1 265 ? -88.543 375.118 39.725 1.00 18.95 265 SER C C 1
ATOM 7992 O O . SER C 1 265 ? -88.380 376.342 39.665 1.00 17.43 265 SER C O 1
ATOM 7995 N N . GLY C 1 266 ? -89.748 374.572 39.901 1.00 15.43 266 GLY C N 1
ATOM 7996 C CA . GLY C 1 266 ? -90.926 375.424 39.951 1.00 13.36 266 GLY C CA 1
ATOM 7997 C C . GLY C 1 266 ? -90.925 376.321 41.165 1.00 16.18 266 GLY C C 1
ATOM 7998 O O . GLY C 1 266 ? -91.340 377.484 41.092 1.00 16.10 266 GLY C O 1
ATOM 7999 N N . THR C 1 267 ? -90.498 375.780 42.306 1.00 15.46 267 THR C N 1
ATOM 8000 C CA . THR C 1 267 ? -90.395 376.588 43.514 1.00 14.52 267 THR C CA 1
ATOM 8001 C C . THR C 1 267 ? -89.445 377.754 43.303 1.00 16.23 267 THR C C 1
ATOM 8002 O O . THR C 1 267 ? -89.748 378.894 43.683 1.00 17.53 267 THR C O 1
ATOM 8006 N N . SER C 1 268 ? -88.298 377.491 42.664 1.00 17.11 268 SER C N 1
ATOM 8007 C CA . SER C 1 268 ? -87.286 378.522 42.474 1.00 16.68 268 SER C CA 1
ATOM 8008 C C . SER C 1 268 ? -87.723 379.560 41.444 1.00 18.01 268 SER C C 1
ATOM 8009 O O . SER C 1 268 ? -87.389 380.747 41.572 1.00 18.45 268 SER C O 1
ATOM 8012 N N . VAL C 1 269 ? -88.441 379.133 40.402 1.00 16.69 269 VAL C N 1
ATOM 8013 C CA . VAL C 1 269 ? -88.902 380.088 39.403 1.00 19.60 269 VAL C CA 1
ATOM 8014 C C . VAL C 1 269 ? -90.006 380.958 39.985 1.00 17.91 269 VAL C C 1
ATOM 8015 O O . VAL C 1 269 ? -90.064 382.162 39.719 1.00 18.96 269 VAL C O 1
ATOM 8019 N N . MET C 1 270 ? -90.885 380.369 40.803 1.00 16.35 270 MET C N 1
ATOM 8020 C CA A MET C 1 270 ? -91.908 381.152 41.496 0.66 16.92 270 MET C CA 1
ATOM 8021 C CA B MET C 1 270 ? -91.904 381.171 41.473 0.34 17.19 270 MET C CA 1
ATOM 8022 C C . MET C 1 270 ? -91.271 382.240 42.353 1.00 17.19 270 MET C C 1
ATOM 8023 O O . MET C 1 270 ? -91.706 383.403 42.341 1.00 18.56 270 MET C O 1
ATOM 8032 N N . LEU C 1 271 ? -90.234 381.874 43.109 1.00 16.78 271 LEU C N 1
ATOM 8033 C CA . LEU C 1 271 ? -89.596 382.844 43.991 1.00 16.69 271 LEU C CA 1
ATOM 8034 C C . LEU C 1 271 ? -88.884 383.930 43.195 1.00 18.88 271 LEU C C 1
ATOM 8035 O O . LEU C 1 271 ? -88.902 385.107 43.582 1.00 19.92 271 LEU C O 1
ATOM 8040 N N . GLU C 1 272 ? -88.228 383.562 42.089 1.00 19.39 272 GLU C N 1
ATOM 8041 C CA . GLU C 1 272 ? -87.561 384.600 41.308 1.00 20.83 272 GLU C CA 1
ATOM 8042 C C . GLU C 1 272 ? -88.581 385.486 40.604 1.00 22.33 272 GLU C C 1
ATOM 8043 O O . GLU C 1 272 ? -88.354 386.690 40.452 1.00 20.23 272 GLU C O 1
ATOM 8049 N N . MET C 1 273 ? -89.717 384.923 40.180 1.00 18.32 273 MET C N 1
ATOM 8050 C CA . MET C 1 273 ? -90.772 385.772 39.634 1.00 16.83 273 MET C CA 1
ATOM 8051 C C . MET C 1 273 ? -91.278 386.758 40.677 1.00 19.91 273 MET C C 1
ATOM 8052 O O . MET C 1 273 ? -91.542 387.925 40.365 1.00 22.32 273 MET C O 1
ATOM 8057 N N . ALA C 1 274 ? -91.424 386.309 41.927 1.00 18.48 274 ALA C N 1
ATOM 8058 C CA . ALA C 1 274 ? -91.854 387.234 42.971 1.00 22.23 274 ALA C CA 1
ATOM 8059 C C . ALA C 1 274 ? -90.858 388.372 43.144 1.00 24.02 274 ALA C C 1
ATOM 8060 O O . ALA C 1 274 ? -91.259 389.507 43.431 1.00 22.07 274 ALA C O 1
ATOM 8062 N N . ARG C 1 275 ? -89.565 388.101 42.956 1.00 17.67 275 ARG C N 1
ATOM 8063 C CA . ARG C 1 275 ? -88.577 389.172 43.043 1.00 19.52 275 ARG C CA 1
ATOM 8064 C C . ARG C 1 275 ? -88.764 390.170 41.910 1.00 25.63 275 ARG C C 1
ATOM 8065 O O . ARG C 1 275 ? -88.769 391.387 42.130 1.00 22.77 275 ARG C O 1
ATOM 8073 N N . VAL C 1 276 ? -88.949 389.667 40.685 1.00 21.12 276 VAL C N 1
ATOM 8074 C CA . VAL C 1 276 ? -89.126 390.549 39.537 1.00 20.18 276 VAL C CA 1
ATOM 8075 C C . VAL C 1 276 ? -90.369 391.409 39.716 1.00 21.65 276 VAL C C 1
ATOM 8076 O O . VAL C 1 276 ? -90.356 392.616 39.425 1.00 22.02 276 VAL C O 1
ATOM 8080 N N . LEU C 1 277 ? -91.455 390.805 40.206 1.00 18.61 277 LEU C N 1
ATOM 8081 C CA . LEU C 1 277 ? -92.746 391.477 40.273 1.00 20.39 277 LEU C CA 1
ATOM 8082 C C . LEU C 1 277 ? -92.876 392.396 41.475 1.00 25.60 277 LEU C C 1
ATOM 8083 O O . LEU C 1 277 ? -93.831 393.182 41.522 1.00 23.87 277 LEU C O 1
ATOM 8088 N N . LYS C 1 278 ? -91.946 392.316 42.433 1.00 24.29 278 LYS C N 1
ATOM 8089 C CA . LYS C 1 278 ? -91.992 393.206 43.589 1.00 26.55 278 LYS C CA 1
ATOM 8090 C C . LYS C 1 278 ? -92.149 394.673 43.180 1.00 28.28 278 LYS C C 1
ATOM 8091 O O . LYS C 1 278 ? -92.928 395.412 43.792 1.00 32.24 278 LYS C O 1
ATOM 8097 N N . SER C 1 279 ? -91.430 395.107 42.144 1.00 26.54 279 SER C N 1
ATOM 8098 C CA . SER C 1 279 ? -91.423 396.498 41.705 1.00 28.46 279 SER C CA 1
ATOM 8099 C C . SER C 1 279 ? -92.478 396.817 40.655 1.00 27.92 279 SER C C 1
ATOM 8100 O O . SER C 1 279 ? -92.455 397.923 40.094 1.00 31.64 279 SER C O 1
ATOM 8103 N N . VAL C 1 280 ? -93.384 395.888 40.360 1.00 24.72 280 VAL C N 1
ATOM 8104 C CA . VAL C 1 280 ? -94.372 396.073 39.303 1.00 27.20 280 VAL C CA 1
ATOM 8105 C C . VAL C 1 280 ? -95.687 396.514 39.958 1.00 25.02 280 VAL C C 1
ATOM 8106 O O . VAL C 1 280 ? -96.283 395.722 40.701 1.00 28.52 280 VAL C O 1
ATOM 8110 N N . PRO C 1 281 ? -96.154 397.733 39.705 1.00 27.64 281 PRO C N 1
ATOM 8111 C CA . PRO C 1 281 ? -97.444 398.151 40.269 1.00 25.20 281 PRO C CA 1
ATOM 8112 C C . PRO C 1 281 ? -98.559 397.250 39.772 1.00 24.28 281 PRO C C 1
ATOM 8113 O O . PRO C 1 281 ? -98.614 396.895 38.595 1.00 25.95 281 PRO C O 1
ATOM 8117 N N . SER C 1 282 ? -99.450 396.875 40.683 1.00 26.22 282 SER C N 1
ATOM 8118 C CA . SER C 1 282 ? -100.565 396.015 40.316 1.00 27.87 282 SER C CA 1
ATOM 8119 C C . SER C 1 282 ? -101.751 396.345 41.198 1.00 30.99 282 SER C C 1
ATOM 8120 O O . SER C 1 282 ? -101.583 396.659 42.380 1.00 27.89 282 SER C O 1
ATOM 8123 N N . ASP C 1 283 ? -102.946 396.287 40.618 1.00 26.14 283 ASP C N 1
ATOM 8124 C CA . ASP C 1 283 ? -104.156 396.327 41.428 1.00 29.58 283 ASP C CA 1
ATOM 8125 C C . ASP C 1 283 ? -104.674 394.934 41.769 1.00 23.80 283 ASP C C 1
ATOM 8126 O O . ASP C 1 283 ? -105.740 394.820 42.391 1.00 25.77 283 ASP C O 1
ATOM 8131 N N . LYS C 1 284 ? -103.948 393.883 41.391 1.00 22.33 284 LYS C N 1
ATOM 8132 C CA . LYS C 1 284 ? -104.273 392.521 41.788 1.00 23.04 284 LYS C CA 1
ATOM 8133 C C . LYS C 1 284 ? -103.635 392.200 43.130 1.00 26.44 284 LYS C C 1
ATOM 8134 O O . LYS C 1 284 ? -102.595 392.752 43.492 1.00 25.47 284 LYS C O 1
ATOM 8140 N N . GLU C 1 285 ? -104.265 391.295 43.870 1.00 21.85 285 GLU C N 1
ATOM 8141 C CA . GLU C 1 285 ? -103.595 390.651 44.989 1.00 23.53 285 GLU C CA 1
ATOM 8142 C C . GLU C 1 285 ? -102.911 389.414 44.433 1.00 20.08 285 GLU C C 1
ATOM 8143 O O . GLU C 1 285 ? -103.573 388.531 43.883 1.00 24.11 285 GLU C O 1
ATOM 8149 N N . ILE C 1 286 ? -101.589 389.370 44.523 1.00 20.29 286 ILE C N 1
ATOM 8150 C CA . ILE C 1 286 ? -100.819 388.263 43.969 1.00 18.35 286 ILE C CA 1
ATOM 8151 C C . ILE C 1 286 ? -100.355 387.389 45.124 1.00 22.97 286 ILE C C 1
ATOM 8152 O O . ILE C 1 286 ? -99.661 387.861 46.033 1.00 20.84 286 ILE C O 1
ATOM 8157 N N . ARG C 1 287 ? -100.725 386.114 45.084 1.00 17.70 287 ARG C N 1
ATOM 8158 C CA . ARG C 1 287 ? -100.376 385.180 46.141 1.00 17.82 287 ARG C CA 1
ATOM 8159 C C . ARG C 1 287 ? -99.392 384.174 45.571 1.00 15.02 287 ARG C C 1
ATOM 8160 O O . ARG C 1 287 ? -99.739 383.395 44.677 1.00 20.66 287 ARG C O 1
ATOM 8168 N N . PHE C 1 288 ? -98.172 384.214 46.083 1.00 14.87 288 PHE C N 1
ATOM 8169 C CA . PHE C 1 288 ? -97.128 383.272 45.715 1.00 16.43 288 PHE C CA 1
ATOM 8170 C C . PHE C 1 288 ? -97.161 382.152 46.742 1.00 18.42 288 PHE C C 1
ATOM 8171 O O . PHE C 1 288 ? -96.993 382.412 47.935 1.00 18.59 288 PHE C O 1
ATOM 8179 N N . ILE C 1 289 ? -97.408 380.918 46.301 1.00 16.10 289 ILE C N 1
ATOM 8180 C CA . ILE C 1 289 ? -97.619 379.828 47.246 1.00 16.83 289 ILE C CA 1
ATOM 8181 C C . ILE C 1 289 ? -96.678 378.682 46.938 1.00 19.52 289 ILE C C 1
ATOM 8182 O O . ILE C 1 289 ? -96.637 378.183 45.809 1.00 18.31 289 ILE C O 1
ATOM 8187 N N . ALA C 1 290 ? -95.962 378.239 47.957 1.00 14.12 290 ALA C N 1
ATOM 8188 C CA . ALA C 1 290 ? -95.207 376.996 47.907 1.00 12.84 290 ALA C CA 1
ATOM 8189 C C . ALA C 1 290 ? -96.050 375.946 48.627 1.00 15.59 290 ALA C C 1
ATOM 8190 O O . ALA C 1 290 ? -96.307 376.067 49.827 1.00 18.38 290 ALA C O 1
ATOM 8192 N N . PHE C 1 291 ? -96.519 374.942 47.883 1.00 14.68 291 PHE C N 1
ATOM 8193 C CA . PHE C 1 291 ? -97.439 373.941 48.418 1.00 14.00 291 PHE C CA 1
ATOM 8194 C C . PHE C 1 291 ? -96.680 372.749 48.984 1.00 17.23 291 PHE C C 1
ATOM 8195 O O . PHE C 1 291 ? -95.783 372.211 48.331 1.00 16.93 291 PHE C O 1
ATOM 8203 N N . GLY C 1 292 ? -97.074 372.310 50.180 1.00 16.59 292 GLY C N 1
ATOM 8204 C CA . GLY C 1 292 ? -96.550 371.078 50.723 1.00 18.98 292 GLY C CA 1
ATOM 8205 C C . GLY C 1 292 ? -97.318 369.857 50.234 1.00 15.24 292 GLY C C 1
ATOM 8206 O O . GLY C 1 292 ? -98.431 369.952 49.705 1.00 16.18 292 GLY C O 1
ATOM 8207 N N . ALA C 1 293 ? -96.683 368.702 50.408 1.00 15.81 293 ALA C N 1
ATOM 8208 C CA . ALA C 1 293 ? -97.343 367.403 50.277 1.00 16.75 293 ALA C CA 1
ATOM 8209 C C . ALA C 1 293 ? -98.041 367.214 48.932 1.00 18.05 293 ALA C C 1
ATOM 8210 O O . ALA C 1 293 ? -99.046 366.512 48.844 1.00 15.51 293 ALA C O 1
ATOM 8212 N N . GLU C 1 294 ? -97.503 367.801 47.862 1.00 14.78 294 GLU C N 1
ATOM 8213 C CA . GLU C 1 294 ? -98.094 367.550 46.548 1.00 15.63 294 GLU C CA 1
ATOM 8214 C C . GLU C 1 294 ? -97.946 366.091 46.127 1.00 14.44 294 GLU C C 1
ATOM 8215 O O . GLU C 1 294 ? -98.838 365.535 45.467 1.00 18.81 294 GLU C O 1
ATOM 8221 N N . GLU C 1 295 ? -96.821 365.459 46.462 1.00 14.76 295 GLU C N 1
ATOM 8222 C CA . GLU C 1 295 ? -96.582 364.114 45.940 1.00 16.64 295 GLU C CA 1
ATOM 8223 C C . GLU C 1 295 ? -97.490 363.060 46.557 1.00 23.76 295 GLU C C 1
ATOM 8224 O O . GLU C 1 295 ? -97.546 361.933 46.043 1.00 22.40 295 GLU C O 1
ATOM 8230 N N . LEU C 1 296 ? -98.194 363.388 47.635 1.00 17.68 296 LEU C N 1
ATOM 8231 C CA . LEU C 1 296 ? -99.167 362.492 48.237 1.00 18.25 296 LEU C CA 1
ATOM 8232 C C . LEU C 1 296 ? -100.555 362.655 47.640 1.00 25.46 296 LEU C C 1
ATOM 8233 O O . LEU C 1 296 ? -101.506 362.042 48.137 1.00 24.93 296 LEU C O 1
ATOM 8238 N N . GLY C 1 297 ? -100.705 363.475 46.606 1.00 18.68 297 GLY C N 1
ATOM 8239 C CA . GLY C 1 297 ? -102.024 363.675 46.039 1.00 18.40 297 GLY C CA 1
ATOM 8240 C C . GLY C 1 297 ? -102.572 365.082 46.194 1.00 18.68 297 GLY C C 1
ATOM 8241 O O . GLY C 1 297 ? -103.763 365.255 46.510 1.00 19.75 297 GLY C O 1
ATOM 8242 N N . LEU C 1 298 ? -101.723 366.087 45.975 1.00 18.32 298 LEU C N 1
ATOM 8243 C CA . LEU C 1 298 ? -102.166 367.485 45.963 1.00 13.36 298 LEU C CA 1
ATOM 8244 C C . LEU C 1 298 ? -102.713 367.892 47.326 1.00 16.75 298 LEU C C 1
ATOM 8245 O O . LEU C 1 298 ? -103.684 368.643 47.420 1.00 17.08 298 LEU C O 1
ATOM 8250 N N . LEU C 1 299 ? -102.097 367.389 48.398 1.00 14.31 299 LEU C N 1
ATOM 8251 C CA . LEU C 1 299 ? -102.697 367.584 49.716 1.00 18.89 299 LEU C CA 1
ATOM 8252 C C . LEU C 1 299 ? -102.639 369.043 50.147 1.00 17.86 299 LEU C C 1
ATOM 8253 O O . LEU C 1 299 ? -103.581 369.544 50.780 1.00 18.24 299 LEU C O 1
ATOM 8258 N N . GLY C 1 300 ? -101.539 369.733 49.831 1.00 18.74 300 GLY C N 1
ATOM 8259 C CA . GLY C 1 300 ? -101.406 371.121 50.254 1.00 18.25 300 GLY C CA 1
ATOM 8260 C C . GLY C 1 300 ? -102.316 372.051 49.477 1.00 16.00 300 GLY C C 1
ATOM 8261 O O . GLY C 1 300 ? -102.988 372.910 50.057 1.00 17.77 300 GLY C O 1
ATOM 8262 N N . SER C 1 301 ? -102.361 371.891 48.154 1.00 13.65 301 SER C N 1
ATOM 8263 C CA . SER C 1 301 ? -103.212 372.769 47.361 1.00 14.78 301 SER C CA 1
ATOM 8264 C C . SER C 1 301 ? -104.680 372.437 47.556 1.00 15.74 301 SER C C 1
ATOM 8265 O O . SER C 1 301 ? -105.524 373.337 47.520 1.00 18.94 301 SER C O 1
ATOM 8268 N N . SER C 1 302 ? -105.017 371.158 47.764 1.00 14.67 302 SER C N 1
ATOM 8269 C CA . SER C 1 302 ? -106.405 370.847 48.084 1.00 15.33 302 SER C CA 1
ATOM 8270 C C . SER C 1 302 ? -106.806 371.498 49.398 1.00 19.04 302 SER C C 1
ATOM 8271 O O . SER C 1 302 ? -107.886 372.092 49.500 1.00 21.36 302 SER C O 1
ATOM 8274 N N . HIS C 1 303 ? -105.933 371.424 50.409 1.00 16.44 303 HIS C N 1
ATOM 8275 C CA . HIS C 1 303 ? -106.239 372.073 51.677 1.00 19.64 303 HIS C CA 1
ATOM 8276 C C . HIS C 1 303 ? -106.386 373.574 51.485 1.00 21.52 303 HIS C C 1
ATOM 8277 O O . HIS C 1 303 ? -107.336 374.186 51.993 1.00 24.35 303 HIS C O 1
ATOM 8284 N N . TYR C 1 304 ? -105.452 374.178 50.747 1.00 19.09 304 TYR C N 1
ATOM 8285 C CA . TYR C 1 304 ? -105.485 375.621 50.535 1.00 17.71 304 TYR C CA 1
ATOM 8286 C C . TYR C 1 304 ? -106.793 376.049 49.873 1.00 16.54 304 TYR C C 1
ATOM 8287 O O . TYR C 1 304 ? -107.495 376.936 50.371 1.00 19.30 304 TYR C O 1
ATOM 8296 N N . VAL C 1 305 ? -107.130 375.435 48.737 1.00 18.35 305 VAL C N 1
ATOM 8297 C CA . VAL C 1 305 ? -108.319 375.866 48.005 1.00 18.07 305 VAL C CA 1
ATOM 8298 C C . VAL C 1 305 ? -109.578 375.577 48.815 1.00 20.17 305 VAL C C 1
ATOM 8299 O O . VAL C 1 305 ? -110.540 376.366 48.805 1.00 20.27 305 VAL C O 1
ATOM 8303 N N . ASP C 1 306 ? -109.583 374.458 49.556 1.00 19.71 306 ASP C N 1
ATOM 8304 C CA . ASP C 1 306 ? -110.724 374.114 50.412 1.00 26.22 306 ASP C CA 1
ATOM 8305 C C . ASP C 1 306 ? -110.998 375.192 51.445 1.00 25.30 306 ASP C C 1
ATOM 8306 O O . ASP C 1 306 ? -112.139 375.344 51.897 1.00 25.93 306 ASP C O 1
ATOM 8311 N N . HIS C 1 307 ? -109.967 375.920 51.863 1.00 25.25 307 HIS C N 1
ATOM 8312 C CA . HIS C 1 307 ? -110.123 376.894 52.933 1.00 27.84 307 HIS C CA 1
ATOM 8313 C C . HIS C 1 307 ? -110.243 378.324 52.421 1.00 31.33 307 HIS C C 1
ATOM 8314 O O . HIS C 1 307 ? -110.311 379.258 53.226 1.00 31.63 307 HIS C O 1
ATOM 8321 N N . LEU C 1 308 ? -110.302 378.510 51.105 1.00 24.27 308 LEU C N 1
ATOM 8322 C CA . LEU C 1 308 ? -110.675 379.801 50.552 1.00 25.23 308 LEU C CA 1
ATOM 8323 C C . LEU C 1 308 ? -112.141 380.095 50.841 1.00 29.38 308 LEU C C 1
ATOM 8324 O O . LEU C 1 308 ? -113.008 379.231 50.685 1.00 30.20 308 LEU C O 1
ATOM 8329 N N . SER C 1 309 ? -112.417 381.326 51.255 1.00 26.28 309 SER C N 1
ATOM 8330 C CA . SER C 1 309 ? -113.789 381.739 51.476 1.00 28.65 309 SER C CA 1
ATOM 8331 C C . SER C 1 309 ? -114.547 381.791 50.154 1.00 27.13 309 SER C C 1
ATOM 8332 O O . SER C 1 309 ? -113.958 381.822 49.069 1.00 29.77 309 SER C O 1
ATOM 8335 N N . GLU C 1 310 ? -115.879 381.795 50.256 1.00 29.49 310 GLU C N 1
ATOM 8336 C CA . GLU C 1 310 ? -116.704 381.966 49.065 1.00 28.44 310 GLU C CA 1
ATOM 8337 C C . GLU C 1 310 ? -116.381 383.278 48.376 1.00 31.81 310 GLU C C 1
ATOM 8338 O O . GLU C 1 310 ? -116.296 383.337 47.144 1.00 33.00 310 GLU C O 1
ATOM 8344 N N . LYS C 1 311 ? -116.198 384.344 49.163 1.00 29.72 311 LYS C N 1
ATOM 8345 C CA . LYS C 1 311 ? -115.867 385.640 48.585 1.00 35.85 311 LYS C CA 1
ATOM 8346 C C . LYS C 1 311 ? -114.507 385.614 47.900 1.00 33.63 311 LYS C C 1
ATOM 8347 O O . LYS C 1 311 ? -114.355 386.171 46.805 1.00 29.57 311 LYS C O 1
ATOM 8353 N N . GLU C 1 312 ? -113.509 384.967 48.512 1.00 28.13 312 GLU C N 1
ATOM 8354 C CA . GLU C 1 312 ? -112.208 384.845 47.847 1.00 25.86 312 GLU C CA 1
ATOM 8355 C C . GLU C 1 312 ? -112.310 384.060 46.544 1.00 25.70 312 GLU C C 1
ATOM 8356 O O . GLU C 1 312 ? -111.673 384.415 45.547 1.00 24.71 312 GLU C O 1
ATOM 8362 N N . LEU C 1 313 ? -113.065 382.962 46.541 1.00 25.36 313 LEU C N 1
ATOM 8363 C CA . LEU C 1 313 ? -113.235 382.216 45.300 1.00 22.90 313 LEU C CA 1
ATOM 8364 C C . LEU C 1 313 ? -113.839 383.104 44.220 1.00 28.10 313 LEU C C 1
ATOM 8365 O O . LEU C 1 313 ? -113.361 383.122 43.082 1.00 27.74 313 LEU C O 1
ATOM 8370 N N . LYS C 1 314 ? -114.877 383.869 44.566 1.00 26.97 314 LYS C N 1
ATOM 8371 C CA . LYS C 1 314 ? -115.484 384.766 43.590 1.00 28.87 314 LYS C CA 1
ATOM 8372 C C . LYS C 1 314 ? -114.485 385.796 43.075 1.00 31.56 314 LYS C C 1
ATOM 8373 O O . LYS C 1 314 ? -114.589 386.229 41.922 1.00 34.93 314 LYS C O 1
ATOM 8379 N N . ARG C 1 315 ? -113.508 386.186 43.907 1.00 28.05 315 ARG C N 1
ATOM 8380 C CA . ARG C 1 315 ? -112.468 387.149 43.567 1.00 28.83 315 ARG C CA 1
ATOM 8381 C C . ARG C 1 315 ? -111.284 386.519 42.854 1.00 26.67 315 ARG C C 1
ATOM 8382 O O . ARG C 1 315 ? -110.382 387.248 42.431 1.00 26.53 315 ARG C O 1
ATOM 8390 N N . SER C 1 316 ? -111.248 385.196 42.745 1.00 24.89 316 SER C N 1
ATOM 8391 C CA . SER C 1 316 ? -110.049 384.501 42.291 1.00 23.10 316 SER C CA 1
ATOM 8392 C C . SER C 1 316 ? -110.031 384.450 40.775 1.00 26.89 316 SER C C 1
ATOM 8393 O O . SER C 1 316 ? -110.942 383.891 40.151 1.00 30.06 316 SER C O 1
ATOM 8396 N N . GLU C 1 317 ? -108.980 385.005 40.187 1.00 23.01 317 GLU C N 1
ATOM 8397 C CA . GLU C 1 317 ? -108.922 385.185 38.747 1.00 20.50 317 GLU C CA 1
ATOM 8398 C C . GLU C 1 317 ? -108.234 384.023 38.040 1.00 22.46 317 GLU C C 1
ATOM 8399 O O . GLU C 1 317 ? -108.790 383.448 37.097 1.00 25.83 317 GLU C O 1
ATOM 8405 N N . VAL C 1 318 ? -107.026 383.663 38.469 1.00 20.59 318 VAL C N 1
ATOM 8406 C CA . VAL C 1 318 ? -106.211 382.753 37.677 1.00 17.62 318 VAL C CA 1
ATOM 8407 C C . VAL C 1 318 ? -105.112 382.181 38.555 1.00 19.81 318 VAL C C 1
ATOM 8408 O O . VAL C 1 318 ? -104.634 382.841 39.480 1.00 17.16 318 VAL C O 1
ATOM 8412 N N . ASN C 1 319 ? -104.702 380.949 38.250 1.00 19.83 319 ASN C N 1
ATOM 8413 C CA . ASN C 1 319 ? -103.599 380.271 38.920 1.00 14.44 319 ASN C CA 1
ATOM 8414 C C . ASN C 1 319 ? -102.574 379.848 37.877 1.00 18.43 319 ASN C C 1
ATOM 8415 O O . ASN C 1 319 ? -102.907 379.118 36.936 1.00 19.42 319 ASN C O 1
ATOM 8420 N N . PHE C 1 320 ? -101.341 380.338 38.030 1.00 16.43 320 PHE C N 1
ATOM 8421 C CA . PHE C 1 320 ? -100.190 379.902 37.234 1.00 17.72 320 PHE C CA 1
ATOM 8422 C C . PHE C 1 320 ? -99.391 378.946 38.104 1.00 16.03 320 PHE C C 1
ATOM 8423 O O . PHE C 1 320 ? -98.757 379.384 39.066 1.00 16.50 320 PHE C O 1
ATOM 8431 N N . ASN C 1 321 ? -99.426 377.647 37.791 1.00 16.60 321 ASN C N 1
ATOM 8432 C CA . ASN C 1 321 ? -98.675 376.653 38.554 1.00 17.82 321 ASN C CA 1
ATOM 8433 C C . ASN C 1 321 ? -97.443 376.229 37.768 1.00 13.45 321 ASN C C 1
ATOM 8434 O O . ASN C 1 321 ? -97.516 376.023 36.557 1.00 17.42 321 ASN C O 1
ATOM 8439 N N . LEU C 1 322 ? -96.304 376.126 38.459 1.00 13.68 322 LEU C N 1
ATOM 8440 C CA . LEU C 1 322 ? -95.026 375.811 37.837 1.00 16.46 322 LEU C CA 1
ATOM 8441 C C . LEU C 1 322 ? -94.509 374.521 38.443 1.00 16.38 322 LEU C C 1
ATOM 8442 O O . LEU C 1 322 ? -94.244 374.468 39.644 1.00 15.15 322 LEU C O 1
ATOM 8447 N N . ASP C 1 323 ? -94.355 373.486 37.625 1.00 16.52 323 ASP C N 1
ATOM 8448 C CA . ASP C 1 323 ? -93.963 372.186 38.157 1.00 16.69 323 ASP C CA 1
ATOM 8449 C C . ASP C 1 323 ? -93.142 371.492 37.081 1.00 18.76 323 ASP C C 1
ATOM 8450 O O . ASP C 1 323 ? -93.706 371.096 36.064 1.00 19.84 323 ASP C O 1
ATOM 8455 N N . MET C 1 324 ? -91.825 371.374 37.313 1.00 17.10 324 MET C N 1
ATOM 8456 C CA . MET C 1 324 ? -90.830 370.785 36.407 1.00 15.27 324 MET C CA 1
ATOM 8457 C C . MET C 1 324 ? -90.533 371.712 35.233 1.00 19.21 324 MET C C 1
ATOM 8458 O O . MET C 1 324 ? -90.892 371.427 34.086 1.00 18.83 324 MET C O 1
ATOM 8463 N N . VAL C 1 325 ? -89.855 372.822 35.526 1.00 15.83 325 VAL C N 1
ATOM 8464 C CA . VAL C 1 325 ? -89.586 373.859 34.542 1.00 15.20 325 VAL C CA 1
ATOM 8465 C C . VAL C 1 325 ? -88.088 374.049 34.324 1.00 19.41 325 VAL C C 1
ATOM 8466 O O . VAL C 1 325 ? -87.668 375.076 33.798 1.00 18.84 325 VAL C O 1
ATOM 8470 N N . GLY C 1 326 ? -87.271 373.056 34.685 1.00 15.24 326 GLY C N 1
ATOM 8471 C CA . GLY C 1 326 ? -85.841 373.249 34.557 1.00 16.22 326 GLY C CA 1
ATOM 8472 C C . GLY C 1 326 ? -84.994 372.115 34.002 1.00 17.23 326 GLY C C 1
ATOM 8473 O O . GLY C 1 326 ? -83.770 372.207 34.059 1.00 18.95 326 GLY C O 1
ATOM 8474 N N . THR C 1 327 ? -85.588 371.056 33.445 1.00 20.09 327 THR C N 1
ATOM 8475 C CA . THR C 1 327 ? -84.758 369.901 33.096 1.00 19.82 327 THR C CA 1
ATOM 8476 C C . THR C 1 327 ? -83.751 370.260 32.009 1.00 22.64 327 THR C C 1
ATOM 8477 O O . THR C 1 327 ? -84.017 371.087 31.132 1.00 21.98 327 THR C O 1
ATOM 8481 N N . SER C 1 328 ? -82.580 369.621 32.069 1.00 20.87 328 SER C N 1
ATOM 8482 C CA . SER C 1 328 ? -81.582 369.710 31.009 1.00 22.50 328 SER C CA 1
ATOM 8483 C C . SER C 1 328 ? -81.786 368.661 29.925 1.00 23.44 328 SER C C 1
ATOM 8484 O O . SER C 1 328 ? -81.074 368.684 28.918 1.00 24.95 328 SER C O 1
ATOM 8487 N N . TRP C 1 329 ? -82.713 367.740 30.108 1.00 25.95 329 TRP C N 1
ATOM 8488 C CA . TRP C 1 329 ? -82.980 366.698 29.150 1.00 25.79 329 TRP C CA 1
ATOM 8489 C C . TRP C 1 329 ? -83.099 367.305 27.793 1.00 24.56 329 TRP C C 1
ATOM 8490 O O . TRP C 1 329 ? -83.896 368.127 27.536 1.00 25.54 329 TRP C O 1
ATOM 8501 N N . GLU C 1 330 ? -82.232 366.833 26.909 1.00 26.41 330 GLU C N 1
ATOM 8502 C CA . GLU C 1 330 ? -82.129 367.411 25.603 1.00 34.87 330 GLU C CA 1
ATOM 8503 C C . GLU C 1 330 ? -83.395 367.468 24.821 1.00 32.98 330 GLU C C 1
ATOM 8504 O O . GLU C 1 330 ? -83.657 368.444 24.249 1.00 38.47 330 GLU C O 1
ATOM 8510 N N . LYS C 1 331 ? -84.175 366.437 24.860 1.00 28.36 331 LYS C N 1
ATOM 8511 C CA . LYS C 1 331 ? -85.392 366.411 24.122 1.00 33.52 331 LYS C CA 1
ATOM 8512 C C . LYS C 1 331 ? -86.551 367.312 24.581 1.00 35.90 331 LYS C C 1
ATOM 8513 O O . LYS C 1 331 ? -87.445 367.581 23.833 1.00 26.25 331 LYS C O 1
ATOM 8519 N N . ALA C 1 332 ? -86.516 367.714 25.845 1.00 23.52 332 ALA C N 1
ATOM 8520 C CA . ALA C 1 332 ? -87.649 368.426 26.439 1.00 21.91 332 ALA C CA 1
ATOM 8521 C C . ALA C 1 332 ? -87.633 369.904 26.047 1.00 30.99 332 ALA C C 1
ATOM 8522 O O . ALA C 1 332 ? -87.502 370.793 26.882 1.00 22.54 332 ALA C O 1
ATOM 8524 N N . SER C 1 333 ? -87.796 370.159 24.752 1.00 25.27 333 SER C N 1
ATOM 8525 C CA . SER C 1 333 ? -87.658 371.509 24.227 1.00 23.41 333 SER C CA 1
ATOM 8526 C C . SER C 1 333 ? -88.978 372.261 24.118 1.00 29.65 333 SER C C 1
ATOM 8527 O O . SER C 1 333 ? -88.977 373.429 23.711 1.00 28.68 333 SER C O 1
ATOM 8530 N N . GLU C 1 334 ? -90.102 371.634 24.431 1.00 22.74 334 GLU C N 1
ATOM 8531 C CA . GLU C 1 334 ? -91.401 372.284 24.316 1.00 24.09 334 GLU C CA 1
ATOM 8532 C C . GLU C 1 334 ? -91.928 372.623 25.702 1.00 22.77 334 GLU C C 1
ATOM 8533 O O . GLU C 1 334 ? -91.938 371.772 26.594 1.00 19.86 334 GLU C O 1
ATOM 8539 N N . LEU C 1 335 ? -92.349 373.872 25.889 1.00 21.26 335 LEU C N 1
ATOM 8540 C CA . LEU C 1 335 ? -92.941 374.291 27.152 1.00 20.94 335 LEU C CA 1
ATOM 8541 C C . LEU C 1 335 ? -94.449 374.095 27.059 1.00 22.21 335 LEU C C 1
ATOM 8542 O O . LEU C 1 335 ? -95.112 374.706 26.213 1.00 20.50 335 LEU C O 1
ATOM 8547 N N . TYR C 1 336 ? -94.988 373.242 27.917 1.00 18.70 336 TYR C N 1
ATOM 8548 C CA . TYR C 1 336 ? -96.395 372.884 27.849 1.00 18.13 336 TYR C CA 1
ATOM 8549 C C . TYR C 1 336 ? -97.168 373.658 28.896 1.00 20.92 336 TYR C C 1
ATOM 8550 O O . TYR C 1 336 ? -96.709 373.820 30.032 1.00 18.76 336 TYR C O 1
ATOM 8559 N N . VAL C 1 337 ? -98.324 374.161 28.488 1.00 19.57 337 VAL C N 1
ATOM 8560 C CA . VAL C 1 337 ? -99.331 374.702 29.390 1.00 17.12 337 VAL C CA 1
ATOM 8561 C C . VAL C 1 337 ? -100.400 373.622 29.496 1.00 20.05 337 VAL C C 1
ATOM 8562 O O . VAL C 1 337 ? -101.118 373.357 28.528 1.00 20.37 337 VAL C O 1
ATOM 8566 N N . ASN C 1 338 ? -100.482 372.969 30.654 1.00 17.22 338 ASN C N 1
ATOM 8567 C CA . ASN C 1 338 ? -101.396 371.855 30.873 1.00 16.82 338 ASN C CA 1
ATOM 8568 C C . ASN C 1 338 ? -102.630 372.377 31.587 1.00 19.98 338 ASN C C 1
ATOM 8569 O O . ASN C 1 338 ? -102.515 372.894 32.705 1.00 19.87 338 ASN C O 1
ATOM 8574 N N . THR C 1 339 ? -103.799 372.214 30.969 1.00 17.24 339 THR C N 1
ATOM 8575 C CA . THR C 1 339 ? -105.071 372.475 31.624 1.00 16.62 339 THR C CA 1
ATOM 8576 C C . THR C 1 339 ? -105.785 371.149 31.845 1.00 20.15 339 THR C C 1
ATOM 8577 O O . THR C 1 339 ? -105.592 370.188 31.096 1.00 18.44 339 THR C O 1
ATOM 8581 N N . LEU C 1 340 ? -106.609 371.086 32.890 1.00 21.86 340 LEU C N 1
ATOM 8582 C CA . LEU C 1 340 ? -107.169 369.789 33.270 1.00 23.84 340 LEU C CA 1
ATOM 8583 C C . LEU C 1 340 ? -108.028 369.186 32.161 1.00 24.11 340 LEU C C 1
ATOM 8584 O O . LEU C 1 340 ? -108.087 367.955 32.019 1.00 21.81 340 LEU C O 1
ATOM 8589 N N . ASP C 1 341 ? -108.680 370.020 31.353 1.00 22.62 341 ASP C N 1
ATOM 8590 C CA . ASP C 1 341 ? -109.512 369.539 30.257 1.00 29.16 341 ASP C CA 1
ATOM 8591 C C . ASP C 1 341 ? -108.887 369.746 28.882 1.00 25.45 341 ASP C C 1
ATOM 8592 O O . ASP C 1 341 ? -109.543 369.464 27.868 1.00 28.66 341 ASP C O 1
ATOM 8597 N N . GLY C 1 342 ? -107.652 370.232 28.810 1.00 23.14 342 GLY C N 1
ATOM 8598 C CA . GLY C 1 342 ? -107.021 370.517 27.540 1.00 24.58 342 GLY C CA 1
ATOM 8599 C C . GLY C 1 342 ? -107.559 371.731 26.818 1.00 28.37 342 GLY C C 1
ATOM 8600 O O . GLY C 1 342 ? -107.117 372.010 25.698 1.00 25.08 342 GLY C O 1
ATOM 8601 N N . GLN C 1 343 ? -108.499 372.454 27.410 1.00 25.82 343 GLN C N 1
ATOM 8602 C CA . GLN C 1 343 ? -109.119 373.592 26.754 1.00 28.10 343 GLN C CA 1
ATOM 8603 C C . GLN C 1 343 ? -108.365 374.865 27.113 1.00 29.40 343 GLN C C 1
ATOM 8604 O O . GLN C 1 343 ? -107.683 374.940 28.131 1.00 23.87 343 GLN C O 1
ATOM 8610 N N . SER C 1 344 ? -108.510 375.878 26.263 1.00 24.71 344 SER C N 1
ATOM 8611 C CA . SER C 1 344 ? -107.953 377.182 26.587 1.00 24.38 344 SER C CA 1
ATOM 8612 C C . SER C 1 344 ? -108.618 377.742 27.841 1.00 23.57 344 SER C C 1
ATOM 8613 O O . SER C 1 344 ? -109.753 377.394 28.185 1.00 23.11 344 SER C O 1
ATOM 8616 N N . ASN C 1 345 ? -107.894 378.603 28.536 1.00 22.96 345 ASN C N 1
ATOM 8617 C CA . ASN C 1 345 ? -108.448 379.402 29.623 1.00 25.52 345 ASN C CA 1
ATOM 8618 C C . ASN C 1 345 ? -107.557 380.625 29.757 1.00 23.26 345 ASN C C 1
ATOM 8619 O O . ASN C 1 345 ? -106.677 380.855 28.921 1.00 23.67 345 ASN C O 1
ATOM 8624 N N . TYR C 1 346 ? -107.769 381.409 30.814 1.00 23.50 346 TYR C N 1
ATOM 8625 C CA . TYR C 1 346 ? -107.049 382.673 30.913 1.00 26.32 346 TYR C CA 1
ATOM 8626 C C . TYR C 1 346 ? -105.544 382.474 31.020 1.00 25.21 346 TYR C C 1
ATOM 8627 O O . TYR C 1 346 ? -104.780 383.343 30.584 1.00 22.33 346 TYR C O 1
ATOM 8636 N N . VAL C 1 347 ? -105.084 381.362 31.604 1.00 18.33 347 VAL C N 1
ATOM 8637 C CA . VAL C 1 347 ? -103.641 381.141 31.649 1.00 16.79 347 VAL C CA 1
ATOM 8638 C C . VAL C 1 347 ? -103.094 381.022 30.239 1.00 18.85 347 VAL C C 1
ATOM 8639 O O . VAL C 1 347 ? -102.064 381.607 29.901 1.00 22.32 347 VAL C O 1
ATOM 8643 N N . TRP C 1 348 ? -103.781 380.255 29.397 1.00 22.40 348 TRP C N 1
ATOM 8644 C CA . TRP C 1 348 ? -103.323 380.095 28.025 1.00 19.35 348 TRP C CA 1
ATOM 8645 C C . TRP C 1 348 ? -103.353 381.429 27.292 1.00 22.66 348 TRP C C 1
ATOM 8646 O O . TRP C 1 348 ? -102.384 381.796 26.618 1.00 25.30 348 TRP C O 1
ATOM 8657 N N . GLU C 1 349 ? -104.456 382.177 27.424 1.00 23.31 349 GLU C N 1
ATOM 8658 C CA . GLU C 1 349 ? -104.545 383.493 26.792 1.00 24.38 349 GLU C CA 1
ATOM 8659 C C . GLU C 1 349 ? -103.366 384.375 27.184 1.00 22.75 349 GLU C C 1
ATOM 8660 O O . GLU C 1 349 ? -102.713 384.979 26.326 1.00 27.08 349 GLU C O 1
ATOM 8666 N N . SER C 1 350 ? -103.083 384.458 28.489 1.00 19.25 350 SER C N 1
ATOM 8667 C CA . SER C 1 350 ? -101.961 385.264 28.965 1.00 20.42 350 SER C CA 1
ATOM 8668 C C . SER C 1 350 ? -100.639 384.731 28.439 1.00 22.08 350 SER C C 1
ATOM 8669 O O . SER C 1 350 ? -99.747 385.506 28.068 1.00 23.25 350 SER C O 1
ATOM 8672 N N . SER C 1 351 ? -100.480 383.407 28.441 1.00 18.27 351 SER C N 1
ATOM 8673 C CA . SER C 1 351 ? -99.206 382.821 28.036 1.00 19.80 351 SER C CA 1
ATOM 8674 C C . SER C 1 351 ? -98.992 382.970 26.540 1.00 23.32 351 SER C C 1
ATOM 8675 O O . SER C 1 351 ? -97.869 383.218 26.084 1.00 25.00 351 SER C O 1
ATOM 8678 N N . ARG C 1 352 ? -100.061 382.841 25.758 1.00 22.50 352 ARG C N 1
ATOM 8679 C CA . ARG C 1 352 ? -99.937 383.057 24.323 1.00 23.77 352 ARG C CA 1
ATOM 8680 C C . ARG C 1 352 ? -99.568 384.507 24.021 1.00 28.62 352 ARG C C 1
ATOM 8681 O O . ARG C 1 352 ? -98.710 384.771 23.171 1.00 29.56 352 ARG C O 1
ATOM 8689 N N . THR C 1 353 ? -100.197 385.461 24.718 1.00 26.33 353 THR C N 1
ATOM 8690 C CA . THR C 1 353 ? -99.811 386.863 24.569 1.00 27.09 353 THR C CA 1
ATOM 8691 C C . THR C 1 353 ? -98.345 387.061 24.924 1.00 24.20 353 THR C C 1
ATOM 8692 O O . THR C 1 353 ? -97.597 387.718 24.190 1.00 27.60 353 THR C O 1
ATOM 8696 N N . ALA C 1 354 ? -97.926 386.504 26.060 1.00 21.46 354 ALA C N 1
ATOM 8697 C CA . ALA C 1 354 ? -96.539 386.644 26.490 1.00 21.16 354 ALA C CA 1
ATOM 8698 C C . ALA C 1 354 ? -95.573 386.047 25.468 1.00 27.09 354 ALA C C 1
ATOM 8699 O O . ALA C 1 354 ? -94.550 386.659 25.139 1.00 26.03 354 ALA C O 1
ATOM 8701 N N . ALA C 1 355 ? -95.887 384.855 24.950 1.00 25.27 355 ALA C N 1
ATOM 8702 C CA . ALA C 1 355 ? -95.000 384.205 23.986 1.00 22.96 355 ALA C CA 1
ATOM 8703 C C . ALA C 1 355 ? -94.834 385.053 22.737 1.00 27.10 355 ALA C C 1
ATOM 8704 O O . ALA C 1 355 ? -93.727 385.166 22.197 1.00 28.18 355 ALA C O 1
ATOM 8706 N N . GLU C 1 356 ? -95.924 385.654 22.259 1.00 27.06 356 GLU C N 1
ATOM 8707 C CA . GLU C 1 356 ? -95.811 386.577 21.136 1.00 26.95 356 GLU C CA 1
ATOM 8708 C C . GLU C 1 356 ? -94.908 387.751 21.489 1.00 33.71 356 GLU C C 1
ATOM 8709 O O . GLU C 1 356 ? -94.048 388.150 20.695 1.00 32.40 356 GLU C O 1
ATOM 8715 N N . LYS C 1 357 ? -95.092 388.321 22.681 1.00 33.66 357 LYS C N 1
ATOM 8716 C CA . LYS C 1 357 ? -94.315 389.496 23.066 1.00 38.02 357 LYS C CA 1
ATOM 8717 C C . LYS C 1 357 ? -92.818 389.203 23.095 1.00 37.44 357 LYS C C 1
ATOM 8718 O O . LYS C 1 357 ? -92.015 390.015 22.624 1.00 36.37 357 LYS C O 1
ATOM 8724 N N . ILE C 1 358 ? -92.419 388.052 23.643 1.00 34.35 358 ILE C N 1
ATOM 8725 C CA . ILE C 1 358 ? -91.005 387.783 23.889 1.00 33.81 358 ILE C CA 1
ATOM 8726 C C . ILE C 1 358 ? -90.360 386.956 22.784 1.00 31.99 358 ILE C C 1
ATOM 8727 O O . ILE C 1 358 ? -89.148 386.722 22.826 1.00 34.86 358 ILE C O 1
ATOM 8732 N N . GLY C 1 359 ? -91.123 386.529 21.783 1.00 34.45 359 GLY C N 1
ATOM 8733 C CA . GLY C 1 359 ? -90.544 385.782 20.683 1.00 35.58 359 GLY C CA 1
ATOM 8734 C C . GLY C 1 359 ? -90.342 384.303 20.945 1.00 36.86 359 GLY C C 1
ATOM 8735 O O . GLY C 1 359 ? -89.489 383.678 20.305 1.00 38.70 359 GLY C O 1
ATOM 8736 N N . PHE C 1 360 ? -91.116 383.719 21.857 1.00 29.17 360 PHE C N 1
ATOM 8737 C CA . PHE C 1 360 ? -90.994 382.303 22.206 1.00 27.75 360 PHE C CA 1
ATOM 8738 C C . PHE C 1 360 ? -91.962 381.482 21.361 1.00 31.69 360 PHE C C 1
ATOM 8739 O O . PHE C 1 360 ? -93.181 381.626 21.498 1.00 28.25 360 PHE C O 1
ATOM 8747 N N . ASP C 1 361 ? -91.421 380.611 20.509 1.00 26.35 361 ASP C N 1
ATOM 8748 C CA . ASP C 1 361 ? -92.206 379.859 19.538 1.00 27.19 361 ASP C CA 1
ATOM 8749 C C . ASP C 1 361 ? -92.397 378.387 19.907 1.00 29.25 361 ASP C C 1
ATOM 8750 O O . ASP C 1 361 ? -92.837 377.602 19.059 1.00 29.58 361 ASP C O 1
ATOM 8755 N N . SER C 1 362 ? -92.068 377.982 21.129 1.00 24.77 362 SER C N 1
ATOM 8756 C CA . SER C 1 362 ? -92.137 376.575 21.505 1.00 24.13 362 SER C CA 1
ATOM 8757 C C . SER C 1 362 ? -93.094 376.359 22.663 1.00 24.20 362 SER C C 1
ATOM 8758 O O . SER C 1 362 ? -92.832 375.564 23.566 1.00 23.14 362 SER C O 1
ATOM 8761 N N . LEU C 1 363 ? -94.210 377.093 22.663 1.00 22.91 363 LEU C N 1
ATOM 8762 C CA . LEU C 1 363 ? -95.240 376.982 23.688 1.00 20.77 363 LEU C CA 1
ATOM 8763 C C . LEU C 1 363 ? -96.430 376.233 23.103 1.00 21.41 363 LEU C C 1
ATOM 8764 O O . LEU C 1 363 ? -96.882 376.561 21.998 1.00 23.05 363 LEU C O 1
ATOM 8769 N N . SER C 1 364 ? -96.909 375.216 23.825 1.00 20.32 364 SER C N 1
ATOM 8770 C CA . SER C 1 364 ? -98.026 374.386 23.384 1.00 21.77 364 SER C CA 1
ATOM 8771 C C . SER C 1 364 ? -99.047 374.227 24.503 1.00 19.86 364 SER C C 1
ATOM 8772 O O . SER C 1 364 ? -98.696 374.135 25.681 1.00 20.95 364 SER C O 1
ATOM 8775 N N . LEU C 1 365 ? -100.312 374.142 24.115 1.00 21.72 365 LEU C N 1
ATOM 8776 C CA . LEU C 1 365 ? -101.395 373.863 25.053 1.00 24.99 365 LEU C CA 1
ATOM 8777 C C . LEU C 1 365 ? -101.709 372.373 25.020 1.00 21.60 365 LEU C C 1
ATOM 8778 O O . LEU C 1 365 ? -101.785 371.780 23.944 1.00 24.87 365 LEU C O 1
ATOM 8783 N N . THR C 1 366 ? -101.909 371.766 26.188 1.00 18.55 366 THR C N 1
ATOM 8784 C CA . THR C 1 366 ? -102.280 370.354 26.198 1.00 23.30 366 THR C CA 1
ATOM 8785 C C . THR C 1 366 ? -103.083 370.030 27.453 1.00 24.21 366 THR C C 1
ATOM 8786 O O . THR C 1 366 ? -103.276 370.876 28.326 1.00 22.75 366 THR C O 1
ATOM 8790 N N . GLN C 1 367 ? -103.581 368.789 27.518 1.00 23.40 367 GLN C N 1
ATOM 8791 C CA . GLN C 1 367 ? -104.316 368.317 28.688 1.00 21.38 367 GLN C CA 1
ATOM 8792 C C . GLN C 1 367 ? -103.346 367.719 29.691 1.00 21.63 367 GLN C C 1
ATOM 8793 O O . GLN C 1 367 ? -102.482 366.912 29.334 1.00 22.99 367 GLN C O 1
ATOM 8799 N N . GLY C 1 368 ? -103.510 368.090 30.953 1.00 20.14 368 GLY C N 1
ATOM 8800 C CA . GLY C 1 368 ? -102.717 367.461 31.980 1.00 19.81 368 GLY C CA 1
ATOM 8801 C C . GLY C 1 368 ? -103.182 367.858 33.358 1.00 20.72 368 GLY C C 1
ATOM 8802 O O . GLY C 1 368 ? -103.603 368.999 33.578 1.00 18.35 368 GLY C O 1
ATOM 8803 N N . GLY C 1 369 ? -103.107 366.922 34.289 1.00 18.44 369 GLY C N 1
ATOM 8804 C CA . GLY C 1 369 ? -103.453 367.180 35.674 1.00 17.09 369 GLY C CA 1
ATOM 8805 C C . GLY C 1 369 ? -102.282 366.828 36.568 1.00 21.62 369 GLY C C 1
ATOM 8806 O O . GLY C 1 369 ? -101.118 367.064 36.235 1.00 18.81 369 GLY C O 1
ATOM 8807 N N . SER C 1 370 ? -102.605 366.291 37.742 1.00 19.55 370 SER C N 1
ATOM 8808 C CA . SER C 1 370 ? -101.605 365.730 38.653 1.00 21.60 370 SER C CA 1
ATOM 8809 C C . SER C 1 370 ? -100.573 366.769 39.086 1.00 18.79 370 SER C C 1
ATOM 8810 O O . SER C 1 370 ? -99.389 366.454 39.286 1.00 18.85 370 SER C O 1
ATOM 8813 N N . SER C 1 371 ? -101.010 368.017 39.252 1.00 16.06 371 SER C N 1
ATOM 8814 C CA . SER C 1 371 ? -100.220 369.008 39.975 1.00 15.06 371 SER C CA 1
ATOM 8815 C C . SER C 1 371 ? -101.186 369.983 40.629 1.00 15.25 371 SER C C 1
ATOM 8816 O O . SER C 1 371 ? -102.408 369.819 40.569 1.00 15.65 371 SER C O 1
ATOM 8819 N N . ASP C 1 372 ? -100.628 371.011 41.249 1.00 15.36 372 ASP C N 1
ATOM 8820 C CA . ASP C 1 372 ? -101.407 371.841 42.153 1.00 14.29 372 ASP C CA 1
ATOM 8821 C C . ASP C 1 372 ? -102.342 372.799 41.431 1.00 16.95 372 ASP C C 1
ATOM 8822 O O . ASP C 1 372 ? -103.115 373.495 42.094 1.00 17.29 372 ASP C O 1
ATOM 8827 N N . HIS C 1 373 ? -102.318 372.841 40.098 1.00 15.73 373 HIS C N 1
ATOM 8828 C CA . HIS C 1 373 ? -103.366 373.568 39.390 1.00 15.00 373 HIS C CA 1
ATOM 8829 C C . HIS C 1 373 ? -104.716 372.872 39.481 1.00 17.48 373 HIS C C 1
ATOM 8830 O O . HIS C 1 373 ? -105.754 373.505 39.224 1.00 19.01 373 HIS C O 1
ATOM 8837 N N . VAL C 1 374 ? -104.740 371.591 39.834 1.00 14.55 374 VAL C N 1
ATOM 8838 C CA . VAL C 1 374 ? -105.984 370.840 39.717 1.00 15.08 374 VAL C CA 1
ATOM 8839 C C . VAL C 1 374 ? -107.026 371.332 40.717 1.00 18.89 374 VAL C C 1
ATOM 8840 O O . VAL C 1 374 ? -108.182 371.556 40.325 1.00 17.99 374 VAL C O 1
ATOM 8844 N N . PRO C 1 375 ? -106.700 371.527 41.997 1.00 17.66 375 PRO C N 1
ATOM 8845 C CA . PRO C 1 375 ? -107.754 371.990 42.918 1.00 17.18 375 PRO C CA 1
ATOM 8846 C C . PRO C 1 375 ? -108.308 373.367 42.566 1.00 18.25 375 PRO C C 1
ATOM 8847 O O . PRO C 1 375 ? -109.494 373.631 42.818 1.00 19.70 375 PRO C O 1
ATOM 8851 N N . PHE C 1 376 ? -107.485 374.249 42.002 1.00 16.62 376 PHE C N 1
ATOM 8852 C CA . PHE C 1 376 ? -107.997 375.524 41.509 1.00 16.57 376 PHE C CA 1
ATOM 8853 C C . PHE C 1 376 ? -109.006 375.296 40.400 1.00 16.58 376 PHE C C 1
ATOM 8854 O O . PHE C 1 376 ? -110.100 375.875 40.404 1.00 19.02 376 PHE C O 1
ATOM 8862 N N . HIS C 1 377 ? -108.659 374.422 39.450 1.00 20.49 377 HIS C N 1
ATOM 8863 C CA . HIS C 1 377 ? -109.584 374.110 38.364 1.00 20.19 377 HIS C CA 1
ATOM 8864 C C . HIS C 1 377 ? -110.888 373.540 38.901 1.00 22.24 377 HIS C C 1
ATOM 8865 O O . HIS C 1 377 ? -111.976 373.917 38.441 1.00 22.80 377 HIS C O 1
ATOM 8872 N N . GLU C 1 378 ? -110.802 372.635 39.880 1.00 22.15 378 GLU C N 1
ATOM 8873 C CA A GLU C 1 378 ? -112.035 372.055 40.390 0.47 23.11 378 GLU C CA 1
ATOM 8874 C CA B GLU C 1 378 ? -111.992 372.034 40.487 0.53 22.86 378 GLU C CA 1
ATOM 8875 C C . GLU C 1 378 ? -112.901 373.088 41.100 1.00 19.77 378 GLU C C 1
ATOM 8876 O O . GLU C 1 378 ? -114.119 372.910 41.157 1.00 21.86 378 GLU C O 1
ATOM 8887 N N . ALA C 1 379 ? -112.320 374.168 41.598 1.00 21.17 379 ALA C N 1
ATOM 8888 C CA . ALA C 1 379 ? -113.076 375.229 42.241 1.00 22.87 379 ALA C CA 1
ATOM 8889 C C . ALA C 1 379 ? -113.550 376.280 41.258 1.00 27.00 379 ALA C C 1
ATOM 8890 O O . ALA C 1 379 ? -114.140 377.284 41.676 1.00 26.55 379 ALA C O 1
ATOM 8892 N N . GLY C 1 380 ? -113.298 376.084 39.967 1.00 25.23 380 GLY C N 1
ATOM 8893 C CA . GLY C 1 380 ? -113.779 377.006 38.961 1.00 26.29 380 GLY C CA 1
ATOM 8894 C C . GLY C 1 380 ? -112.826 378.125 38.616 1.00 24.99 380 GLY C C 1
ATOM 8895 O O . GLY C 1 380 ? -113.225 379.059 37.911 1.00 28.65 380 GLY C O 1
ATOM 8896 N N . ILE C 1 381 ? -111.587 378.067 39.090 1.00 18.15 381 ILE C N 1
ATOM 8897 C CA . ILE C 1 381 ? -110.590 379.097 38.832 1.00 21.08 381 ILE C CA 1
ATOM 8898 C C . ILE C 1 381 ? -109.726 378.666 37.656 1.00 25.77 381 ILE C C 1
ATOM 8899 O O . ILE C 1 381 ? -109.157 377.568 37.675 1.00 21.72 381 ILE C O 1
ATOM 8904 N N . ASP C 1 382 ? -109.622 379.527 36.637 1.00 21.16 382 ASP C N 1
ATOM 8905 C CA . ASP C 1 382 ? -108.718 379.252 35.520 1.00 20.87 382 ASP C CA 1
ATOM 8906 C C . ASP C 1 382 ? -107.322 378.944 36.035 1.00 22.37 382 ASP C C 1
ATOM 8907 O O . ASP C 1 382 ? -106.743 379.732 36.780 1.00 20.77 382 ASP C O 1
ATOM 8912 N N . SER C 1 383 ? -106.770 377.805 35.610 1.00 18.25 383 SER C N 1
ATOM 8913 C CA . SER C 1 383 ? -105.487 377.365 36.132 1.00 17.03 383 SER C CA 1
ATOM 8914 C C . SER C 1 383 ? -104.776 376.519 35.090 1.00 16.87 383 SER C C 1
ATOM 8915 O O . SER C 1 383 ? -105.401 375.960 34.184 1.00 18.44 383 SER C O 1
ATOM 8918 N N . ALA C 1 384 ? -103.460 376.407 35.250 1.00 16.66 384 ALA C N 1
ATOM 8919 C CA . ALA C 1 384 ? -102.703 375.534 34.370 1.00 19.81 384 ALA C CA 1
ATOM 8920 C C . ALA C 1 384 ? -101.344 375.275 34.987 1.00 17.82 384 ALA C C 1
ATOM 8921 O O . ALA C 1 384 ? -100.886 376.010 35.866 1.00 17.05 384 ALA C O 1
ATOM 8923 N N . ASN C 1 385 ? -100.712 374.202 34.517 1.00 16.86 385 ASN C N 1
ATOM 8924 C CA . ASN C 1 385 ? -99.390 373.789 34.959 1.00 15.93 385 ASN C CA 1
ATOM 8925 C C . ASN C 1 385 ? -98.397 373.956 33.819 1.00 18.06 385 ASN C C 1
ATOM 8926 O O . ASN C 1 385 ? -98.653 373.492 32.709 1.00 17.57 385 ASN C O 1
ATOM 8931 N N . PHE C 1 386 ? -97.268 374.596 34.096 1.00 15.13 386 PHE C N 1
ATOM 8932 C CA . PHE C 1 386 ? -96.214 374.801 33.101 1.00 14.99 386 PHE C CA 1
ATOM 8933 C C . PHE C 1 386 ? -95.139 373.743 33.286 1.00 16.91 386 PHE C C 1
ATOM 8934 O O . PHE C 1 386 ? -94.662 373.543 34.407 1.00 17.54 386 PHE C O 1
ATOM 8942 N N . ILE C 1 387 ? -94.706 373.113 32.191 1.00 14.23 387 ILE C N 1
ATOM 8943 C CA . ILE C 1 387 ? -93.738 372.023 32.324 1.00 15.68 387 ILE C CA 1
ATOM 8944 C C . ILE C 1 387 ? -93.078 371.777 30.972 1.00 17.62 387 ILE C C 1
ATOM 8945 O O . ILE C 1 387 ? -93.727 371.864 29.930 1.00 17.46 387 ILE C O 1
ATOM 8950 N N . TRP C 1 388 ? -91.772 371.499 30.990 1.00 16.58 388 T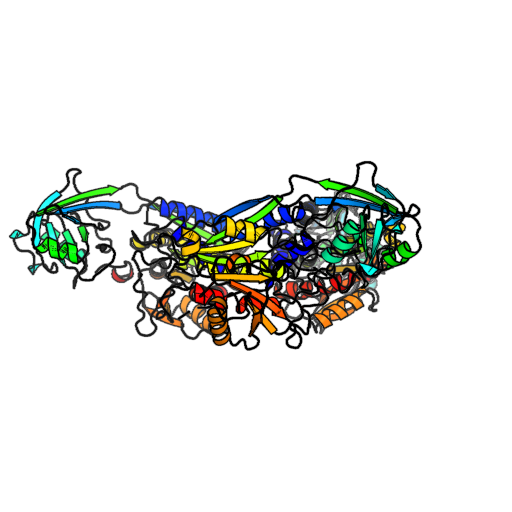RP C N 1
ATOM 8951 C CA . TRP C 1 388 ? -91.093 371.148 29.742 1.00 16.88 388 TRP C CA 1
ATOM 8952 C C . TRP C 1 388 ? -91.412 369.714 29.353 1.00 18.27 388 TRP C C 1
ATOM 8953 O O . TRP C 1 388 ? -91.531 368.837 30.205 1.00 22.10 388 TRP C O 1
ATOM 8964 N N . GLY C 1 389 ? -91.510 369.466 28.049 1.00 17.93 389 GLY C N 1
ATOM 8965 C CA . GLY C 1 389 ? -91.709 368.103 27.593 1.00 19.49 389 GLY C CA 1
ATOM 8966 C C . GLY C 1 389 ? -91.123 367.889 26.217 1.00 24.80 389 GLY C C 1
ATOM 8967 O O . GLY C 1 389 ? -90.830 368.840 25.484 1.00 22.82 389 GLY C O 1
ATOM 8968 N N . ASP C 1 390 ? -90.930 366.616 25.889 1.00 21.09 390 ASP C N 1
ATOM 8969 C CA . ASP C 1 390 ? -90.465 366.207 24.563 1.00 22.69 390 ASP C CA 1
ATOM 8970 C C . ASP C 1 390 ? -91.589 366.420 23.563 1.00 30.14 390 ASP C C 1
ATOM 8971 O O . ASP C 1 390 ? -92.629 365.763 23.681 1.00 31.72 390 ASP C O 1
ATOM 8976 N N . PRO C 1 391 ? -91.418 367.277 22.550 1.00 33.02 391 PRO C N 1
ATOM 8977 C CA . PRO C 1 391 ? -92.532 367.557 21.630 1.00 38.42 391 PRO C CA 1
ATOM 8978 C C . PRO C 1 391 ? -92.969 366.352 20.809 1.00 42.25 391 PRO C C 1
ATOM 8979 O O . PRO C 1 391 ? -94.024 366.419 20.164 1.00 51.94 391 PRO C O 1
ATOM 8983 N N . GLU C 1 392 ? -92.212 365.252 20.828 1.00 34.58 392 GLU C N 1
ATOM 8984 C CA . GLU C 1 392 ? -92.566 364.031 20.115 1.00 36.86 392 GLU C CA 1
ATOM 8985 C C . GLU C 1 392 ? -93.364 363.042 20.958 1.00 48.16 392 GLU C C 1
ATOM 8986 O O . GLU C 1 392 ? -93.790 362.006 20.428 1.00 44.41 392 GLU C O 1
ATOM 8992 N N . THR C 1 393 ? -93.562 363.314 22.252 1.00 39.40 393 THR C N 1
ATOM 8993 C CA . THR C 1 393 ? -94.295 362.402 23.127 1.00 39.75 393 THR C CA 1
ATOM 8994 C C . THR C 1 393 ? -95.044 363.162 24.222 1.00 42.13 393 THR C C 1
ATOM 8995 O O . THR C 1 393 ? -95.982 362.624 24.819 1.00 46.55 393 THR C O 1
ATOM 8999 N N . GLU C 1 394 ? -94.631 364.401 24.496 1.00 34.26 394 GLU C N 1
ATOM 9000 C CA . GLU C 1 394 ? -94.965 365.188 25.686 1.00 40.67 394 GLU C CA 1
ATOM 9001 C C . GLU C 1 394 ? -94.320 364.628 26.950 1.00 44.06 394 GLU C C 1
ATOM 9002 O O . GLU C 1 394 ? -94.543 365.189 28.047 1.00 35.99 394 GLU C O 1
ATOM 9008 N N . GLU C 1 395 ? -93.535 363.552 26.848 1.00 35.98 395 GLU C N 1
ATOM 9009 C CA . GLU C 1 395 ? -92.951 362.892 28.008 1.00 34.93 395 GLU C CA 1
ATOM 9010 C C . GLU C 1 395 ? -91.931 363.788 28.699 1.00 33.39 395 GLU C C 1
ATOM 9011 O O . GLU C 1 395 ? -91.356 364.708 28.106 1.00 27.11 395 GLU C O 1
ATOM 9017 N N . VAL C 1 396 ? -91.683 363.474 29.967 1.00 31.24 396 VAL C N 1
ATOM 9018 C CA . VAL C 1 396 ? -90.698 364.196 30.759 1.00 30.22 396 VAL C CA 1
ATOM 9019 C C . VAL C 1 396 ? -89.429 363.359 30.836 1.00 29.16 396 VAL C C 1
ATOM 9020 O O . VAL C 1 396 ? -89.384 362.225 30.342 1.00 31.34 396 VAL C O 1
ATOM 9024 N N . GLU C 1 397 ? -88.406 363.903 31.484 1.00 24.97 397 GLU C N 1
ATOM 9025 C CA . GLU C 1 397 ? -87.094 363.289 31.503 1.00 24.24 397 GLU C CA 1
ATOM 9026 C C . GLU C 1 397 ? -87.129 361.937 32.212 1.00 25.94 397 GLU C C 1
ATOM 9027 O O . GLU C 1 397 ? -87.998 361.680 33.041 1.00 27.00 397 GLU C O 1
ATOM 9033 N N . PRO C 1 398 ? -86.173 361.053 31.910 1.00 32.53 398 PRO C N 1
ATOM 9034 C CA . PRO C 1 398 ? -86.132 359.755 32.601 1.00 31.41 398 PRO C CA 1
ATOM 9035 C C . PRO C 1 398 ? -85.669 359.841 34.051 1.00 32.12 398 PRO C C 1
ATOM 9036 O O . PRO C 1 398 ? -85.727 358.830 34.760 1.00 34.20 398 PRO C O 1
ATOM 9040 N N . TRP C 1 399 ? -85.217 361.004 34.513 1.00 26.01 399 TRP C N 1
ATOM 9041 C CA . TRP C 1 399 ? -84.732 361.148 35.879 1.00 26.06 399 TRP C CA 1
ATOM 9042 C C . TRP C 1 399 ? -85.847 361.455 36.861 1.00 26.70 399 TRP C C 1
ATOM 9043 O O . TRP C 1 399 ? -85.616 361.426 38.075 1.00 25.06 399 TRP C O 1
ATOM 9054 N N . TYR C 1 400 ? -87.045 361.735 36.354 1.00 22.87 400 TYR C N 1
ATOM 9055 C CA . TYR C 1 400 ? -88.197 362.056 37.183 1.00 26.43 400 TYR C CA 1
ATOM 9056 C C . TYR C 1 400 ? -88.408 360.989 38.248 1.00 23.26 400 TYR C C 1
ATOM 9057 O O . TYR C 1 400 ? -88.435 359.796 37.940 1.00 23.64 400 TYR C O 1
ATOM 9066 N N . HIS C 1 401 ? -88.548 361.423 39.502 1.00 20.81 401 HIS C N 1
ATOM 9067 C CA . HIS C 1 401 ? -88.850 360.519 40.620 1.00 24.33 401 HIS C CA 1
ATOM 9068 C C . HIS C 1 401 ? -87.763 359.465 40.822 1.00 24.36 401 HIS C C 1
ATOM 9069 O O . HIS C 1 401 ? -88.048 358.333 41.221 1.00 23.29 401 HIS C O 1
ATOM 9076 N N . THR C 1 402 ? -86.511 359.819 40.557 1.00 24.30 402 THR C N 1
ATOM 9077 C CA . THR C 1 402 ? -85.361 358.975 40.846 1.00 24.05 402 THR C CA 1
ATOM 9078 C C . THR C 1 402 ? -84.321 359.787 41.594 1.00 21.18 402 THR C C 1
ATOM 9079 O O . THR C 1 402 ? -84.396 361.020 41.647 1.00 21.74 402 THR C O 1
ATOM 9083 N N . PRO C 1 403 ? -83.312 359.124 42.173 1.00 23.68 403 PRO C N 1
ATOM 9084 C CA . PRO C 1 403 ? -82.177 359.868 42.744 1.00 23.75 403 PRO C CA 1
ATOM 9085 C C . PRO C 1 403 ? -81.452 360.749 41.744 1.00 27.11 403 PRO C C 1
ATOM 9086 O O . PRO C 1 403 ? -80.689 361.631 42.161 1.00 24.24 403 PRO C O 1
ATOM 9090 N N . GLU C 1 404 ? -81.673 360.559 40.443 1.00 22.15 404 GLU C N 1
ATOM 9091 C CA . GLU C 1 404 ? -81.030 361.374 39.419 1.00 21.33 404 GLU C CA 1
ATOM 9092 C C . GLU C 1 404 ? -81.764 362.681 39.144 1.00 23.60 404 GLU C C 1
ATOM 9093 O O . GLU C 1 404 ? -81.327 363.442 38.271 1.00 22.38 404 GLU C O 1
ATOM 9099 N N . ASP C 1 405 ? -82.882 362.949 39.820 1.00 20.63 405 ASP C N 1
ATOM 9100 C CA . ASP C 1 405 ? -83.530 364.257 39.692 1.00 19.69 405 ASP C CA 1
ATOM 9101 C C . ASP C 1 405 ? -82.732 365.246 40.541 1.00 22.24 405 ASP C C 1
ATOM 9102 O O . ASP C 1 405 ? -83.154 365.709 41.601 1.00 20.25 405 ASP C O 1
ATOM 9107 N N . SER C 1 406 ? -81.546 365.566 40.043 1.00 22.10 406 SER C N 1
ATOM 9108 C CA . SER C 1 406 ? -80.565 366.336 40.785 1.00 19.94 406 SER C CA 1
ATOM 9109 C C . SER C 1 406 ? -80.186 367.570 39.987 1.00 22.43 406 SER C C 1
ATOM 9110 O O . SER C 1 406 ? -80.532 367.704 38.814 1.00 21.25 406 SER C O 1
ATOM 9113 N N . ILE C 1 407 ? -79.412 368.453 40.625 1.00 22.27 407 ILE C N 1
ATOM 9114 C CA . ILE C 1 407 ? -79.083 369.712 39.972 1.00 20.31 407 ILE C CA 1
ATOM 9115 C C . ILE C 1 407 ? -78.205 369.502 38.745 1.00 23.74 407 ILE C C 1
ATOM 9116 O O . ILE C 1 407 ? -78.194 370.348 37.847 1.00 22.49 407 ILE C O 1
ATOM 9121 N N . GLU C 1 408 ? -77.481 368.386 38.668 1.00 23.00 408 GLU C N 1
ATOM 9122 C CA A GLU C 1 408 ? -76.694 368.100 37.473 0.42 28.13 408 GLU C CA 1
ATOM 9123 C CA B GLU C 1 408 ? -76.696 368.098 37.477 0.58 28.54 408 GLU C CA 1
ATOM 9124 C C . GLU C 1 408 ? -77.569 367.987 36.233 1.00 24.67 408 GLU C C 1
ATOM 9125 O O . GLU C 1 408 ? -77.066 368.139 35.115 1.00 27.59 408 GLU C O 1
ATOM 9136 N N . HIS C 1 409 ? -78.867 367.736 36.400 1.00 20.90 409 HIS C N 1
ATOM 9137 C CA . HIS C 1 409 ? -79.785 367.603 35.276 1.00 19.58 409 HIS C CA 1
ATOM 9138 C C . HIS C 1 409 ? -80.726 368.791 35.191 1.00 22.96 409 HIS C C 1
ATOM 9139 O O . HIS C 1 409 ? -81.835 368.672 34.677 1.00 20.15 409 HIS C O 1
ATOM 9146 N N . ILE C 1 410 ? -80.278 369.945 35.689 1.00 18.63 410 ILE C N 1
ATOM 9147 C CA . ILE C 1 410 ? -80.998 371.207 35.575 1.00 17.86 410 ILE C CA 1
ATOM 9148 C C . ILE C 1 410 ? -80.262 372.077 34.566 1.00 24.15 410 ILE C C 1
ATOM 9149 O O . ILE C 1 410 ? -79.031 372.172 34.602 1.00 22.94 410 ILE C O 1
ATOM 9154 N N . SER C 1 411 ? -81.015 372.708 33.670 1.00 20.73 411 SER C N 1
ATOM 9155 C CA . SER C 1 411 ? -80.460 373.616 32.675 1.00 18.37 411 SER C CA 1
ATOM 9156 C C . SER C 1 411 ? -80.781 375.047 33.072 1.00 22.06 411 SER C C 1
ATOM 9157 O O . SER C 1 411 ? -81.958 375.420 33.138 1.00 20.10 411 SER C O 1
ATOM 9160 N N . LYS C 1 412 ? -79.739 375.856 33.310 1.00 23.55 412 LYS C N 1
ATOM 9161 C CA . LYS C 1 412 ? -79.987 377.265 33.601 1.00 24.36 412 LYS C CA 1
ATOM 9162 C C . LYS C 1 412 ? -80.739 377.926 32.456 1.00 22.45 412 LYS C C 1
ATOM 9163 O O . LYS C 1 412 ? -81.597 378.786 32.680 1.00 23.51 412 LYS C O 1
ATOM 9169 N N . GLU C 1 413 ? -80.425 377.537 31.217 1.00 23.07 413 GLU C N 1
ATOM 9170 C CA . GLU C 1 413 ? -81.076 378.162 30.072 1.00 24.45 413 GLU C CA 1
ATOM 9171 C C . GLU C 1 413 ? -82.549 377.789 30.003 1.00 23.34 413 GLU C C 1
ATOM 9172 O O . GLU C 1 413 ? -83.382 378.613 29.612 1.00 27.10 413 GLU C O 1
ATOM 9178 N N . ARG C 1 414 ? -82.895 376.555 30.370 1.00 22.09 414 ARG C N 1
ATOM 9179 C CA . ARG C 1 414 ? -84.305 376.188 30.390 1.00 19.76 414 ARG C CA 1
ATOM 9180 C C . ARG C 1 414 ? -85.054 376.896 31.512 1.00 17.40 414 ARG C C 1
ATOM 9181 O O . ARG C 1 414 ? -86.207 377.290 31.337 1.00 18.83 414 ARG C O 1
ATOM 9189 N N . LEU C 1 415 ? -84.421 377.058 32.674 1.00 19.91 415 LEU C N 1
ATOM 9190 C CA . LEU C 1 415 ? -85.009 377.891 33.722 1.00 22.71 415 LEU C CA 1
ATOM 9191 C C . LEU C 1 415 ? -85.222 379.316 33.226 1.00 19.61 415 LEU C C 1
ATOM 9192 O O . LEU C 1 415 ? -86.244 379.946 33.527 1.00 20.61 415 LEU C O 1
ATOM 9197 N N . GLN C 1 416 ? -84.260 379.843 32.470 1.00 19.57 416 GLN C N 1
ATOM 9198 C CA . GLN C 1 416 ? -84.360 381.215 31.984 1.00 20.78 416 GLN C CA 1
ATOM 9199 C C . GLN C 1 416 ? -85.525 381.362 31.021 1.00 23.59 416 GLN C C 1
ATOM 9200 O O . GLN C 1 416 ? -86.310 382.318 31.109 1.00 22.91 416 GLN C O 1
ATOM 9206 N N . GLN C 1 417 ? -85.655 380.418 30.089 1.00 21.47 417 GLN C N 1
ATOM 9207 C CA . GLN C 1 417 ? -86.708 380.534 29.091 1.00 21.16 417 GLN C CA 1
ATOM 9208 C C . GLN C 1 417 ? -88.074 380.326 29.720 1.00 19.37 417 GLN C C 1
ATOM 9209 O O . GLN C 1 417 ? -89.014 381.074 29.428 1.00 23.63 417 GLN C O 1
ATOM 9215 N N . ALA C 1 418 ? -88.211 379.317 30.583 1.00 19.54 418 ALA C N 1
ATOM 9216 C CA . ALA C 1 418 ? -89.482 379.135 31.281 1.00 19.27 418 ALA C CA 1
ATOM 9217 C C . ALA C 1 418 ? -89.789 380.339 32.159 1.00 19.56 418 ALA C C 1
ATOM 9218 O O . ALA C 1 418 ? -90.917 380.848 32.159 1.00 18.03 418 ALA C O 1
ATOM 9220 N N . GLY C 1 419 ? -88.789 380.815 32.914 1.00 17.33 419 GLY C N 1
ATOM 9221 C CA . GLY C 1 419 ? -89.022 381.965 33.775 1.00 19.86 419 GLY C CA 1
ATOM 9222 C C . GLY C 1 419 ? -89.427 383.196 32.986 1.00 21.50 419 GLY C C 1
ATOM 9223 O O . GLY C 1 419 ? -90.368 383.904 33.358 1.00 21.83 419 GLY C O 1
ATOM 9224 N N . ASP C 1 420 ? -88.743 383.450 31.867 1.00 18.74 420 ASP C N 1
ATOM 9225 C CA . ASP C 1 420 ? -89.098 384.591 31.025 1.00 22.56 420 ASP C CA 1
ATOM 9226 C C . ASP C 1 420 ? -90.517 384.460 30.490 1.00 21.04 420 ASP C C 1
ATOM 9227 O O . ASP C 1 420 ? -91.246 385.456 30.384 1.00 20.31 420 ASP C O 1
ATOM 9232 N N . LEU C 1 421 ? -90.924 383.245 30.130 1.00 18.67 421 LEU C N 1
ATOM 9233 C CA . LEU C 1 421 ? -92.265 383.069 29.582 1.00 20.46 421 LEU C CA 1
ATOM 9234 C C . LEU C 1 421 ? -93.325 383.263 30.657 1.00 19.52 421 LEU C C 1
ATOM 9235 O O . LEU C 1 421 ? -94.288 384.017 30.462 1.00 20.76 421 LEU C O 1
ATOM 9240 N N . VAL C 1 422 ? -93.191 382.578 31.793 1.00 21.73 422 VAL C N 1
ATOM 9241 C CA A VAL C 1 422 ? -94.261 382.656 32.782 0.39 19.07 422 VAL C CA 1
ATOM 9242 C CA B VAL C 1 422 ? -94.264 382.656 32.777 0.61 18.65 422 VAL C CA 1
ATOM 9243 C C . VAL C 1 422 ? -94.260 384.011 33.474 1.00 20.09 422 VAL C C 1
ATOM 9244 O O . VAL C 1 422 ? -95.320 384.520 33.846 1.00 20.26 422 VAL C O 1
ATOM 9251 N N . THR C 1 423 ? -93.089 384.630 33.644 1.00 19.41 423 THR C N 1
ATOM 9252 C CA . THR C 1 423 ? -93.089 385.973 34.213 1.00 17.98 423 THR C CA 1
ATOM 9253 C C . THR C 1 423 ? -93.811 386.950 33.285 1.00 18.14 423 THR C C 1
ATOM 9254 O O . THR C 1 423 ? -94.624 387.761 33.739 1.00 23.02 423 THR C O 1
ATOM 9258 N N . ALA C 1 424 ? -93.531 386.887 31.980 1.00 18.73 424 ALA C N 1
ATOM 9259 C CA . ALA C 1 424 ? -94.249 387.746 31.041 1.00 17.88 424 ALA C CA 1
ATOM 9260 C C . ALA C 1 424 ? -95.742 387.435 31.042 1.00 20.32 424 ALA C C 1
ATOM 9261 O O . ALA C 1 424 ? -96.571 388.346 30.923 1.00 22.22 424 ALA C O 1
ATOM 9263 N N . ALA C 1 425 ? -96.108 386.159 31.195 1.00 19.62 425 ALA C N 1
ATOM 9264 C CA . ALA C 1 425 ? -97.524 385.797 31.209 1.00 23.20 425 ALA C CA 1
ATOM 9265 C C . ALA C 1 425 ? -98.218 386.346 32.448 1.00 22.51 425 ALA C C 1
ATOM 9266 O O . ALA C 1 425 ? -99.326 386.888 32.363 1.00 19.63 425 ALA C O 1
ATOM 9268 N N . VAL C 1 426 ? -97.583 386.214 33.608 1.00 17.25 426 VAL C N 1
ATOM 9269 C CA . VAL C 1 426 ? -98.174 386.764 34.823 1.00 17.14 426 VAL C CA 1
ATOM 9270 C C . VAL C 1 426 ? -98.236 388.278 34.734 1.00 20.74 426 VAL C C 1
ATOM 9271 O O . VAL C 1 426 ? -99.206 388.902 35.184 1.00 20.76 426 VAL C O 1
ATOM 9275 N N . TYR C 1 427 ? -97.207 388.891 34.141 1.00 17.84 427 TYR C N 1
ATOM 9276 C CA . TYR C 1 427 ? -97.213 390.334 33.962 1.00 20.84 427 TYR C CA 1
ATOM 9277 C C . TYR C 1 427 ? -98.436 390.775 33.178 1.00 24.34 427 TYR C C 1
ATOM 9278 O O . TYR C 1 427 ? -99.107 391.736 33.562 1.00 22.12 427 TYR C O 1
ATOM 9287 N N . GLU C 1 428 ? -98.764 390.060 32.096 1.00 21.29 428 GLU C N 1
ATOM 9288 C CA . GLU C 1 428 ? -99.976 390.383 31.350 1.00 28.17 428 GLU C CA 1
ATOM 9289 C C . GLU C 1 428 ? -101.201 390.340 32.254 1.00 22.42 428 GLU C C 1
ATOM 9290 O O . GLU C 1 428 ? -102.093 391.191 32.149 1.00 27.94 428 GLU C O 1
ATOM 9296 N N . ALA C 1 429 ? -101.243 389.374 33.169 1.00 20.47 429 ALA C N 1
ATOM 9297 C CA . ALA C 1 429 ? -102.400 389.199 34.038 1.00 23.71 429 ALA C CA 1
ATOM 9298 C C . ALA C 1 429 ? -102.464 390.212 35.178 1.00 28.31 429 ALA C C 1
ATOM 9299 O O . ALA C 1 429 ? -103.562 390.472 35.681 1.00 28.40 429 ALA C O 1
ATOM 9301 N N . VAL C 1 430 ? -101.333 390.784 35.605 1.00 24.85 430 VAL C N 1
ATOM 9302 C CA . VAL C 1 430 ? -101.317 391.616 36.808 1.00 22.14 430 VAL C CA 1
ATOM 9303 C C . VAL C 1 430 ? -101.004 393.086 36.543 1.00 26.95 430 VAL C C 1
ATOM 9304 O O . VAL C 1 430 ? -101.250 393.916 37.435 1.00 25.17 430 VAL C O 1
ATOM 9308 N N . LYS C 1 431 ? -100.518 393.449 35.356 1.00 25.40 431 LYS C N 1
ATOM 9309 C CA . LYS C 1 431 ? -100.154 394.840 35.104 1.00 29.44 431 LYS C CA 1
ATOM 9310 C C . LYS C 1 431 ? -101.377 395.756 35.173 1.00 29.10 431 LYS C C 1
ATOM 9311 O O . LYS C 1 431 ? -102.502 395.357 34.865 1.00 27.10 431 LYS C O 1
ATOM 9317 N N . LYS C 1 432 ? -101.148 397.006 35.565 1.00 25.25 432 LYS C N 1
ATOM 9318 C CA . LYS C 1 432 ? -102.257 397.944 35.693 1.00 26.38 432 LYS C CA 1
ATOM 9319 C C . LYS C 1 432 ? -102.808 398.330 34.327 1.00 35.52 432 LYS C C 1
ATOM 9320 O O . LYS C 1 432 ? -102.104 398.286 33.315 1.00 30.96 432 LYS C O 1
ATOM 9326 N N . GLU C 1 433 ? -104.090 398.707 34.317 1.00 36.42 433 GLU C N 1
ATOM 9327 C CA . GLU C 1 433 ? -104.735 399.228 33.116 1.00 54.08 433 GLU C CA 1
ATOM 9328 C C . GLU C 1 433 ? -103.983 400.448 32.601 1.00 61.75 433 GLU C C 1
ATOM 9329 O O . GLU C 1 433 ? -103.712 401.389 33.355 1.00 52.61 433 GLU C O 1
ATOM 9335 N N . LYS C 1 434 ? -103.672 400.437 31.308 1.00 68.92 434 LYS C N 1
ATOM 9336 C CA . LYS C 1 434 ? -102.759 401.407 30.712 1.00 76.34 434 LYS C CA 1
ATOM 9337 C C . LYS C 1 434 ? -103.489 402.430 29.843 1.00 79.07 434 LYS C C 1
ATOM 9338 O O . LYS C 1 434 ? -104.037 402.095 28.792 1.00 79.90 434 LYS C O 1
ATOM 9344 N N . LYS C 1 444 ? -114.803 366.960 40.734 1.00 73.14 444 LYS C N 1
ATOM 9345 C CA . LYS C 1 444 ? -115.076 365.851 39.827 1.00 71.09 444 LYS C CA 1
ATOM 9346 C C . LYS C 1 444 ? -113.794 365.338 39.177 1.00 66.27 444 LYS C C 1
ATOM 9347 O O . LYS C 1 444 ? -113.838 364.771 38.087 1.00 70.09 444 LYS C O 1
ATOM 9353 N N . ALA C 1 445 ? -112.654 365.535 39.840 1.00 64.34 445 ALA C N 1
ATOM 9354 C CA . ALA C 1 445 ? -111.372 365.146 39.263 1.00 51.38 445 ALA C CA 1
ATOM 9355 C C . ALA C 1 445 ? -111.085 363.665 39.495 1.00 44.52 445 ALA C C 1
ATOM 9356 O O . ALA C 1 445 ? -111.227 363.155 40.610 1.00 50.04 445 ALA C O 1
ATOM 9358 N N . LYS C 1 446 ? -110.678 362.990 38.424 1.00 40.53 446 LYS C N 1
ATOM 9359 C CA . LYS C 1 446 ? -110.343 361.575 38.386 1.00 44.66 446 LYS C CA 1
ATOM 9360 C C . LYS C 1 446 ? -109.069 361.308 39.191 1.00 35.18 446 LYS C C 1
ATOM 9361 O O . LYS C 1 446 ? -108.219 362.178 39.342 1.00 29.83 446 LYS C O 1
ATOM 9367 N N . ALA C 1 447 ? -108.921 360.077 39.694 1.00 32.65 447 ALA C N 1
ATOM 9368 C CA . ALA C 1 447 ? -107.671 359.751 40.386 1.00 32.07 447 ALA C CA 1
ATOM 9369 C C . ALA C 1 447 ? -106.469 359.905 39.460 1.00 29.51 447 ALA C C 1
ATOM 9370 O O . ALA C 1 447 ? -105.401 360.363 39.885 1.00 27.38 447 ALA C O 1
ATOM 9372 N N . SER C 1 448 ? -106.622 359.552 38.181 1.00 26.78 448 SER C N 1
ATOM 9373 C CA . SER C 1 448 ? -105.503 359.690 37.255 1.00 24.36 448 SER C CA 1
ATOM 9374 C C . SER C 1 448 ? -105.161 361.145 36.944 1.00 29.93 448 SER C C 1
ATOM 9375 O O . SER C 1 448 ? -104.127 361.404 36.322 1.00 31.45 448 SER C O 1
ATOM 9378 N N . ASP C 1 449 ? -105.994 362.096 37.346 1.00 31.69 449 ASP C N 1
ATOM 9379 C CA . ASP C 1 449 ? -105.671 363.507 37.178 1.00 26.52 449 ASP C CA 1
ATOM 9380 C C . ASP C 1 449 ? -105.208 364.146 38.474 1.00 22.99 449 ASP C C 1
ATOM 9381 O O . ASP C 1 449 ? -104.906 365.345 38.496 1.00 22.24 449 ASP C O 1
ATOM 9386 N N . ILE C 1 450 ? -105.088 363.359 39.532 1.00 21.24 450 ILE C N 1
ATOM 9387 C CA A ILE C 1 450 ? -104.669 363.839 40.840 0.82 19.81 450 ILE C CA 1
ATOM 9388 C CA B ILE C 1 450 ? -104.671 363.838 40.841 0.18 19.90 450 ILE C CA 1
ATOM 9389 C C . ILE C 1 450 ? -103.297 363.300 41.208 1.00 19.09 450 ILE C C 1
ATOM 9390 O O . ILE C 1 450 ? -102.391 364.059 41.550 1.00 20.05 450 ILE C O 1
ATOM 9399 N N . PHE C 1 451 ? -103.128 361.986 41.129 1.00 20.97 451 PHE C N 1
ATOM 9400 C CA . PHE C 1 451 ? -101.942 361.308 41.607 1.00 19.56 451 PHE C CA 1
ATOM 9401 C C . PHE C 1 451 ? -100.932 361.091 40.491 1.00 30.05 451 PHE C C 1
ATOM 9402 O O . PHE C 1 451 ? -101.247 361.170 39.300 1.00 24.91 451 PHE C O 1
ATOM 9410 N N . GLU C 1 452 ? -99.698 360.840 40.917 1.00 21.25 452 GLU C N 1
ATOM 9411 C CA . GLU C 1 452 ? -98.560 360.424 40.110 1.00 20.73 452 GLU C CA 1
ATOM 9412 C C . GLU C 1 452 ? -98.185 359.006 40.506 1.00 24.99 452 GLU C C 1
ATOM 9413 O O . GLU C 1 452 ? -98.491 358.557 41.613 1.00 32.15 452 GLU C O 1
ATOM 9419 N N . ASP C 1 453 ? -97.509 358.308 39.595 1.00 27.21 453 ASP C N 1
ATOM 9420 C CA . ASP C 1 453 ? -96.993 356.963 39.867 1.00 35.45 453 ASP C CA 1
ATOM 9421 C C . ASP C 1 453 ? -98.094 356.020 40.354 1.00 31.17 453 ASP C C 1
ATOM 9422 O O . ASP C 1 453 ? -97.943 355.321 41.363 1.00 31.52 453 ASP C O 1
ATOM 9427 N N . ILE C 1 454 ? -99.217 355.997 39.628 1.00 28.08 454 ILE C N 1
ATOM 9428 C CA A ILE C 1 454 ? -100.306 355.125 40.065 0.30 25.78 454 ILE C CA 1
ATOM 9429 C CA B ILE C 1 454 ? -100.364 355.156 39.974 0.70 25.04 454 ILE C CA 1
ATOM 9430 C C . ILE C 1 454 ? -100.159 353.699 39.566 1.00 25.85 454 ILE C C 1
ATOM 9431 O O . ILE C 1 454 ? -100.838 352.810 40.088 1.00 29.35 454 ILE C O 1
ATOM 9440 N N . LYS C 1 455 ? -99.271 353.444 38.611 1.00 31.15 455 LYS C N 1
ATOM 9441 C CA . LYS C 1 455 ? -98.973 352.089 38.152 1.00 33.22 455 LYS C CA 1
ATOM 9442 C C . LYS C 1 455 ? -97.487 351.971 37.790 1.00 46.57 455 LYS C C 1
ATOM 9443 O O . LYS C 1 455 ? -96.967 350.880 37.538 1.00 43.16 455 LYS C O 1
#